Protein AF-A0A0L0DSK3-F1 (afdb_monomer_lite)

Organism: NCBI:txid461836

Radius of gyration: 50.34 Å; chains: 1; bounding box: 117×130×152 Å

InterPro domains:
  IPR001279 Metallo-beta-lactamase [PF16661] (440-605)
  IPR001279 Metallo-beta-lactamase [SM00849] (434-640)
  IPR003034 SAP domain [PF02037] (1239-1273)
  IPR003034 SAP domain [PS50800] (1240-1274)
  IPR003034 SAP domain [SM00513] (1240-1274)
  IPR005016 Serine incorporator/TMS membrane protein [PF03348] (3-279)
  IPR005016 Serine incorporator/TMS membrane protein [PF03348] (287-358)
  IPR011108 Zn-dependent metallo-hydrolase, RNA specificity domain [PF07521] (792-841)
  IPR021718 Pre-mRNA 3'-end-processing endonuclease polyadenylation factor C-term [PF11718] (886-1113)
  IPR021718 Pre-mRNA 3'-end-processing endonuclease polyadenylation factor C-term [SM01098] (884-1118)
  IPR022712 Beta-Casp domain [PF10996] (656-777)
  IPR022712 Beta-Casp domain [SM01027] (656-777)
  IPR036361 SAP domain superfamily [G3DSA:1.10.720.30] (1221-1278)
  IPR036361 SAP domain superfamily [SSF68906] (1238-1275)
  IPR036866 Ribonuclease Z/Hydroxyacylglutathione hydrolase-like [G3DSA:3.60.15.10] (427-834)
  IPR036866 Ribonuclease Z/Hydroxyacylglutathione hydrolase-like [SSF56281] (419-865)
  IPR050698 RNA Processing Metallo-Beta-Lactamase [PTHR11203] (423-1065)

Sequence (1278 aa):
MSTYSNIKSTTKTRLGYTLLLFVWVAVAAILRDYAVDTLSGLPAVDLECDKCVGVLIVYRVCFMLFVFHALIGVAMIGYTNPEDDIRRAPHDGWLIAKFLLQIGLFVLTLFMPNAMFIGFAHFARIASTFYIFIQVVMIILFSYYWNMTDESLPRLVAASLAMYTAAIGLVGVMYAFYASKSGCGTNVAWITVTLLLAIILTIPVFRIPFATPLTSSLVSLYLCYLCWSALQSQPQTASWQCNTLFDSEASDKWIQFLGMMFTLLVCVYSAFRAASREADDPFDEIENEHLDYTPPYFHLVFALAACYVAMVLANWEIGETTKELEVDSSWASSWIKIASSWVTALIYGWTLIAPYVTNRDYWWAPDFDKQRKMAASSSSSGVKRRFDDMNAESMFPAADIVVGMDTGATSVAVPGADSDLLTITPLGAGGEVGRSCHVIKFKGKTVMLDCGVHPAYTGMASLPFFDEVELAEVDLLLVSHFHLDHAAALPYLLFKTDFAAPVYMTHATKAVYRVILQDFVKVSNVAVEEMLYDQQDLAASMQKIDTLNYHQQLEVEGIKFWAYNAGHVLGAAMFMIEIAGVKILYTGDYSRVEDRHLMAAEVPDDKPNVLIVEATYGRQIHEPRETREKRFTGAIYNAVRRGGRVLLPVFALGRAQELLLILEEFWDSHAELANIPVYYTSALASQCMNIYQTYINMMNERIRAVHHVRNPFRFNHISNLRSIRDFDDVGPSVVMATPGMLQSGTSRELFESWCSDRRNCVILAGYCVEGTLAKDIMSMPPTITTLSGRTVPLSMSVEYISFSAHSDYEGTRDFVARLKPAHVVLVHGDANQMQKLKEGLDRDLADLELEILTPKNCDVVELHFSGEKVAKSVGQLARKRPKAGQAVSGLIVRKDFNHLIMTGADLPNYSHLTTASISQTLVVPFAGTFALAAHYLASVFDPVVLELVEPGAATEVGAPEELRSRVVIHSAVTLVHDAAKGTITVQWPSTAVNDALADAVVAVLAGIAANPSAIKLTSAAGAHSHGDDDHDHEAHAAAIAQQEKTLSARLDTYQTLLADRFGAMTVDIDAAQISFRVRDIAVTVTVSASATVASKVECEAPEVRSMVENALAFMDPVFGRLGPRKVVHVDALDADADLAEDAANDDDDDDDEALPERIGDGGIGFDDGVSAMDLVPAQPADADADADADADAEQPAEPIAAEPTQLTSQEDMDVAEPTVPEAQGAEAQEAQPAEEAQDYSKMLVRDLREECTKLGLSAQGRKAALVARLEEHHASQQ

Secondary structure (DSSP, 8-state):
--S---S-HHHHHHHHHHHHHHHHHHHHHHHHHHHHHHHTT-TT----GGGSSSHHHHHHHHHHHHHHHHHHHHHTTT----TT-TTHHHHHS-HHHHHHHHHHHHHHHHTS-HHHHHHHHHHHHHHHHHHHHHHHHHHHHHHHHHHHH---HHHHHHHHHHHHHHHHHHHHHHHHHHSSSTT-HHHHHHHHHHHHHHHHHHGGGGT-TT--HHHHHHHHHHHHHHHHHHHHTS--BTTB----S-S-HHHHHHHHHHHHHHHHHHHHHHHHHHTTTTS--TTTTTT-TT----HHHHHHHHHHHHHHHHHHHTTT--S---S-PPTT-SHHHHHHHHHHHHHHHHHHHHHHHHHHHS-S--TTS--HHHHHHHHTTSSS---S-S-SSSSSSS-----------SSS----PPTTTT-SEEEEEEEESSSSSSS-EEEEEETTEEEEE-----TTS-GGGGS--GGGS-GGG--EEE---SSHHHHTTHHHHHHHS-----EEEEHHHHHHHHHHHHHHHHH----GGG-S--HHHHHHHHHHEEEE-BT--EEETTEEEEEEE-SSSTT-EEEEEEETTEEEEE--S--SS--SSSPPPP--SSPPSEEEEE-TTTT--PPPHHHHHHHHHHHHHHHHHTT--EEEE--SSSHHHHHHHHHHHHHHH-GGGTTS-EEEE-HHHHHHHHHHHH-GGGS-HHHHHHHTTS-TTS-SSEEEES-GGG----SS-EEEES-TT-SSHHHHHHHHHHTT-TT-EEEE-S---TTSHHHHHTT--SEEE-TTS-EEE--SEEEE-----S--HHHHHHHHHHH--SEEEEESS-HHHHHHHHHHHHHHTGGG--EEE-PPTTPPEEEE-----PEEE-GGGGSSPPPTT-----EEEEETTEEEEE-GGGHHHHSSPPP---EEEEEEE--S-HHHHHHHHHHHSSSEEEEE--TT---SS-------EEEEETTTEEEEEETTTTEEEEEEE--HHHHHHHHHHHHHHHHHHT-HHHHHHHHTT--------------SSHHHHHHHHHHHHHHHHHHHHHHHHH--EEEETTTTEEEEEETTEEEEEEPPSSTTSPPEEEESSHHHHHHHHHHHHTTGGGTTT-SPP------------------------------------------------------------------------------------------------------------------GGGS-HHHHHHHHHHTT--HHHHHHHHHHHHHHHHHT--

Structure (mmCIF, N/CA/C/O backbone):
data_AF-A0A0L0DSK3-F1
#
_entry.id   AF-A0A0L0DSK3-F1
#
loop_
_atom_site.group_PDB
_atom_site.id
_atom_site.type_symbol
_atom_site.label_atom_id
_atom_site.label_alt_id
_atom_site.label_comp_id
_atom_site.label_asym_id
_atom_site.label_entity_id
_atom_site.label_seq_id
_atom_site.pdbx_PDB_ins_code
_atom_site.Cartn_x
_atom_site.Cartn_y
_atom_site.Cartn_z
_atom_site.occupancy
_atom_site.B_iso_or_equiv
_atom_site.auth_seq_id
_atom_site.auth_comp_id
_atom_site.auth_asym_id
_atom_site.auth_atom_id
_atom_site.pdbx_PDB_model_num
ATOM 1 N N . MET A 1 1 ? 9.834 40.382 -13.614 1.00 29.44 1 MET A N 1
ATOM 2 C CA . MET A 1 1 ? 8.383 40.321 -13.317 1.00 29.44 1 MET A CA 1
ATOM 3 C C . MET A 1 1 ? 7.774 38.962 -13.721 1.00 29.44 1 MET A C 1
ATOM 5 O O . MET A 1 1 ? 6.637 38.925 -14.155 1.00 29.44 1 MET A O 1
ATOM 9 N N . SER A 1 2 ? 8.496 37.837 -13.560 1.00 23.66 2 SER A N 1
ATOM 10 C CA . SER A 1 2 ? 8.049 36.493 -14.000 1.00 23.66 2 SER A CA 1
ATOM 11 C C . SER A 1 2 ? 8.493 35.380 -13.031 1.00 23.66 2 SER A C 1
ATOM 13 O O . SER A 1 2 ? 8.892 34.299 -13.448 1.00 23.66 2 SER A O 1
ATOM 15 N N . THR A 1 3 ? 8.456 35.650 -11.725 1.00 24.73 3 THR A N 1
ATOM 16 C CA . THR A 1 3 ? 8.885 34.683 -10.691 1.00 24.73 3 THR A CA 1
ATOM 17 C C . THR A 1 3 ? 7.822 34.447 -9.612 1.00 24.73 3 THR A C 1
ATOM 19 O O . THR A 1 3 ? 8.136 33.971 -8.533 1.00 24.73 3 THR A O 1
ATOM 22 N N . TYR A 1 4 ? 6.552 34.772 -9.891 1.00 26.14 4 TYR A N 1
ATOM 23 C CA . TYR A 1 4 ? 5.455 34.728 -8.906 1.00 26.14 4 TYR A CA 1
ATOM 24 C C . TYR A 1 4 ? 4.202 33.949 -9.372 1.00 26.14 4 TYR A C 1
ATOM 26 O O . TYR A 1 4 ? 3.112 34.164 -8.839 1.00 26.14 4 TYR A O 1
ATOM 34 N N . SER A 1 5 ? 4.293 33.050 -10.367 1.00 25.48 5 SER A N 1
ATOM 35 C CA . SER A 1 5 ? 3.081 32.382 -10.889 1.00 25.48 5 SER A CA 1
ATOM 36 C C . SER A 1 5 ? 2.668 31.091 -10.169 1.00 25.48 5 SER A C 1
ATOM 38 O O . SER A 1 5 ? 1.475 30.809 -10.184 1.00 25.48 5 SER A O 1
ATOM 40 N N . ASN A 1 6 ? 3.548 30.371 -9.464 1.00 27.03 6 ASN A N 1
ATOM 41 C CA . ASN A 1 6 ? 3.217 29.058 -8.875 1.00 27.03 6 ASN A CA 1
ATOM 42 C C . ASN A 1 6 ? 3.022 29.093 -7.353 1.00 27.03 6 ASN A C 1
ATOM 44 O O . ASN A 1 6 ? 3.716 28.425 -6.597 1.00 27.03 6 ASN A O 1
ATOM 48 N N . ILE A 1 7 ? 2.042 29.874 -6.906 1.00 32.47 7 ILE A N 1
ATOM 49 C CA . ILE A 1 7 ? 1.440 29.718 -5.578 1.00 32.47 7 ILE A CA 1
ATOM 50 C C . ILE A 1 7 ? 0.015 29.206 -5.834 1.00 32.47 7 ILE A C 1
ATOM 52 O O . ILE A 1 7 ? -0.721 29.888 -6.557 1.00 32.47 7 ILE A O 1
ATOM 56 N N . LYS A 1 8 ? -0.342 28.021 -5.295 1.00 46.94 8 LYS A N 1
ATOM 57 C CA . LYS A 1 8 ? -1.699 27.419 -5.335 1.00 46.94 8 LYS A CA 1
ATOM 58 C C . LYS A 1 8 ? -2.744 28.533 -5.087 1.00 46.94 8 LYS A C 1
ATOM 60 O O . LYS A 1 8 ? -2.530 29.353 -4.189 1.00 46.94 8 LYS A O 1
ATOM 65 N N . SER A 1 9 ? -3.811 28.636 -5.893 1.00 54.25 9 SER A N 1
ATOM 66 C CA . SER A 1 9 ? -4.742 29.794 -5.904 1.00 54.25 9 SER A CA 1
ATOM 67 C C . SER A 1 9 ? -5.240 30.194 -4.507 1.00 54.25 9 SER A C 1
ATOM 69 O O . SER A 1 9 ? -5.270 31.379 -4.180 1.00 54.25 9 SER A O 1
ATOM 71 N N . THR A 1 10 ? -5.479 29.208 -3.643 1.00 60.16 10 THR A N 1
ATOM 72 C CA . THR A 1 10 ? -5.914 29.352 -2.245 1.00 60.16 10 THR A CA 1
ATOM 73 C C . THR A 1 10 ? -4.931 30.125 -1.356 1.00 60.16 10 THR A C 1
ATOM 75 O O . THR A 1 10 ? -5.333 30.897 -0.486 1.00 60.16 10 THR A O 1
ATOM 78 N N . THR A 1 11 ? -3.618 29.994 -1.555 1.00 65.00 11 THR A N 1
ATOM 79 C CA . THR A 1 11 ? -2.611 30.731 -0.766 1.00 65.00 11 THR A CA 1
ATOM 80 C C . THR A 1 11 ? -2.548 32.208 -1.160 1.00 65.00 11 THR A C 1
ATOM 82 O O . THR A 1 11 ? -2.356 33.062 -0.293 1.00 65.00 11 THR A O 1
ATOM 85 N N . LYS A 1 12 ? -2.790 32.539 -2.438 1.00 69.56 12 LYS A N 1
ATOM 86 C CA . LYS A 1 12 ? -2.897 33.937 -2.894 1.00 69.56 12 LYS A CA 1
ATOM 87 C C . LYS A 1 12 ? -4.126 34.621 -2.287 1.00 69.56 12 LYS A C 1
ATOM 89 O O . LYS A 1 12 ? -4.004 35.737 -1.783 1.00 69.56 12 LYS A O 1
ATOM 94 N N . THR A 1 13 ? -5.270 33.936 -2.272 1.00 76.00 13 THR A N 1
ATOM 95 C CA . THR A 1 13 ? -6.519 34.423 -1.665 1.00 76.00 13 THR A CA 1
ATOM 96 C C . THR A 1 13 ? -6.340 34.727 -0.178 1.00 76.00 13 THR A C 1
ATOM 98 O O . THR A 1 13 ? -6.622 35.843 0.268 1.00 76.00 13 THR A O 1
ATOM 101 N N . ARG A 1 14 ? -5.780 33.776 0.584 1.00 77.19 14 ARG A N 1
ATOM 102 C CA . ARG A 1 14 ? -5.511 33.931 2.024 1.00 77.19 14 ARG A CA 1
ATOM 103 C C . ARG A 1 14 ? -4.595 35.122 2.312 1.00 77.19 14 ARG A C 1
ATOM 105 O O . ARG A 1 14 ? -4.939 35.961 3.140 1.00 77.19 14 ARG A O 1
ATOM 112 N N . LEU A 1 15 ? -3.488 35.252 1.574 1.00 77.38 15 LEU A N 1
ATOM 113 C CA . LEU A 1 15 ? -2.559 36.378 1.722 1.00 77.38 15 LEU A CA 1
ATOM 114 C C . LEU A 1 15 ? -3.236 37.730 1.428 1.00 77.38 15 LEU A C 1
ATOM 116 O O . LEU A 1 15 ? -2.976 38.714 2.120 1.00 77.38 15 LEU A O 1
ATOM 120 N N . GLY A 1 16 ? -4.137 37.771 0.442 1.00 81.25 16 GLY A N 1
ATOM 121 C CA . GLY A 1 16 ? -4.919 38.960 0.104 1.00 81.25 16 GLY A CA 1
ATOM 122 C C . GLY A 1 16 ? -5.813 39.442 1.251 1.00 81.25 16 GLY A C 1
ATOM 123 O O . GLY A 1 16 ? -5.778 40.621 1.601 1.00 81.25 16 GLY A O 1
ATOM 124 N N . TYR A 1 17 ? -6.576 38.545 1.882 1.00 85.69 17 TYR A N 1
ATOM 125 C CA . TYR A 1 17 ? -7.415 38.890 3.040 1.00 85.69 17 TYR A CA 1
ATOM 126 C C . TYR A 1 17 ? -6.592 39.266 4.279 1.00 85.69 17 TYR A C 1
ATOM 128 O O . TYR A 1 17 ? -6.953 40.207 4.984 1.00 85.69 17 TYR A O 1
ATOM 136 N N . THR A 1 18 ? -5.466 38.590 4.523 1.00 83.06 18 THR A N 1
ATOM 137 C CA . THR A 1 18 ? -4.522 38.936 5.598 1.00 83.06 18 THR A CA 1
ATOM 138 C C . THR A 1 18 ? -3.972 40.352 5.432 1.00 83.06 18 THR A C 1
ATOM 140 O O . THR A 1 18 ? -3.929 41.111 6.400 1.00 83.06 18 THR A O 1
ATOM 143 N N . LEU A 1 19 ? -3.613 40.740 4.204 1.00 83.56 19 LEU A N 1
ATOM 144 C CA . LEU A 1 19 ? -3.157 42.095 3.902 1.00 83.56 19 LEU A CA 1
ATOM 145 C C . LEU A 1 19 ? -4.265 43.134 4.132 1.00 83.56 19 LEU A C 1
ATOM 147 O O . LEU A 1 19 ? -4.005 44.170 4.738 1.00 83.56 19 LEU A O 1
ATOM 151 N N . LEU A 1 20 ? -5.498 42.854 3.692 1.00 85.50 20 LEU A N 1
ATOM 152 C CA . LEU A 1 20 ? -6.642 43.748 3.916 1.00 85.50 20 LEU A CA 1
ATOM 153 C C . LEU A 1 20 ? -6.925 43.955 5.407 1.00 85.50 20 LEU A C 1
ATOM 155 O O . LEU A 1 20 ? -7.123 45.092 5.836 1.00 85.50 20 LEU A O 1
ATOM 159 N N . LEU A 1 21 ? -6.905 42.877 6.197 1.00 85.19 21 LEU A N 1
ATOM 160 C CA . LEU A 1 21 ? -7.060 42.956 7.647 1.00 85.19 21 LEU A CA 1
ATOM 161 C C . LEU A 1 21 ? -5.961 43.838 8.253 1.00 85.19 21 LEU A C 1
ATOM 163 O O . LEU A 1 21 ? -6.271 44.784 8.970 1.00 85.19 21 LEU A O 1
ATOM 167 N N . PHE A 1 22 ? -4.693 43.589 7.914 1.00 84.12 22 PHE A N 1
ATOM 168 C CA . PHE A 1 22 ? -3.563 44.371 8.420 1.00 84.12 22 PHE A CA 1
ATOM 169 C C . PHE A 1 22 ? -3.689 45.871 8.105 1.00 84.12 22 PHE A C 1
ATOM 171 O O . PHE A 1 22 ? -3.485 46.704 8.988 1.00 84.12 22 PHE A O 1
ATOM 178 N N . VAL A 1 23 ? -4.082 46.224 6.875 1.00 86.44 23 VAL A N 1
ATOM 179 C CA . VAL A 1 23 ? -4.288 47.623 6.462 1.00 86.44 23 VAL A CA 1
ATOM 180 C C . VAL A 1 23 ? -5.361 48.297 7.315 1.00 86.44 23 VAL A C 1
ATOM 182 O O . VAL A 1 23 ? -5.126 49.380 7.844 1.00 86.44 23 VAL A O 1
ATOM 185 N N . TRP A 1 24 ? -6.521 47.667 7.497 1.00 88.56 24 TRP A N 1
ATOM 186 C CA . TRP A 1 24 ? -7.603 48.264 8.284 1.00 88.56 24 TRP A CA 1
ATOM 187 C C . TRP A 1 24 ? -7.309 48.325 9.779 1.00 88.56 24 TRP A C 1
ATOM 189 O O . TRP A 1 24 ? -7.737 49.265 10.442 1.00 88.56 24 TRP A O 1
ATOM 199 N N . VAL A 1 25 ? -6.541 47.375 10.307 1.00 83.19 25 VAL A N 1
ATOM 200 C CA . VAL A 1 25 ? -6.041 47.431 11.684 1.00 83.19 25 VAL A CA 1
ATOM 201 C C . VAL A 1 25 ? -5.090 48.615 11.873 1.00 83.19 25 VAL A C 1
ATOM 203 O O . VAL A 1 25 ? -5.220 49.350 12.851 1.00 83.19 25 VAL A O 1
ATOM 206 N N . ALA A 1 26 ? -4.185 48.857 10.920 1.00 82.00 26 ALA A N 1
ATOM 207 C CA . ALA A 1 26 ? -3.322 50.036 10.942 1.00 82.00 26 ALA A CA 1
ATOM 208 C C . ALA A 1 26 ? -4.140 51.336 10.847 1.00 82.00 26 ALA A C 1
ATOM 210 O O . ALA A 1 26 ? -3.891 52.274 11.601 1.00 82.00 26 ALA A O 1
ATOM 211 N N . VAL A 1 27 ? -5.164 51.374 9.986 1.00 84.25 27 VAL A N 1
ATOM 212 C CA . VAL A 1 27 ? -6.100 52.507 9.891 1.00 84.25 27 VAL A CA 1
ATOM 213 C C . VAL A 1 27 ? -6.842 52.727 11.211 1.00 84.25 27 VAL A C 1
ATOM 215 O O . VAL A 1 27 ? -6.922 53.864 11.659 1.00 84.25 27 VAL A O 1
ATOM 218 N N . ALA A 1 28 ? -7.336 51.676 11.871 1.00 83.25 28 ALA A N 1
ATOM 219 C CA . ALA A 1 28 ? -8.001 51.790 13.171 1.00 83.25 28 ALA A CA 1
ATOM 220 C C . ALA A 1 28 ? -7.070 52.373 14.245 1.00 83.25 28 ALA A C 1
ATOM 222 O O . ALA A 1 28 ? -7.486 53.254 14.995 1.00 83.25 28 ALA A O 1
ATOM 223 N N . ALA A 1 29 ? -5.812 51.921 14.290 1.00 76.81 29 ALA A N 1
ATOM 224 C CA . ALA A 1 29 ? -4.812 52.432 15.225 1.00 76.81 29 ALA A CA 1
ATOM 225 C C . ALA A 1 29 ? -4.468 53.909 14.955 1.00 76.81 29 ALA A C 1
ATOM 227 O O . ALA A 1 29 ? -4.438 54.707 15.886 1.00 76.81 29 ALA A O 1
ATOM 228 N N . ILE A 1 30 ? -4.280 54.294 13.686 1.00 77.25 30 ILE A N 1
ATOM 229 C CA . ILE A 1 30 ? -4.000 55.687 13.297 1.00 77.25 30 ILE A CA 1
ATOM 230 C C . ILE A 1 30 ? -5.203 56.585 13.595 1.00 77.25 30 ILE A C 1
ATOM 232 O O . ILE A 1 30 ? -5.045 57.660 14.166 1.00 77.25 30 ILE A O 1
ATOM 236 N N . LEU A 1 31 ? -6.415 56.160 13.229 1.00 76.44 31 LEU A N 1
ATOM 237 C CA . LEU A 1 31 ? -7.622 56.943 13.477 1.00 76.44 31 LEU A CA 1
ATOM 238 C C . LEU A 1 31 ? -7.891 57.101 14.973 1.00 76.44 31 LEU A C 1
ATOM 240 O O . LEU A 1 31 ? -8.332 58.163 15.380 1.00 76.44 31 LEU A O 1
ATOM 244 N N . ARG A 1 32 ? -7.598 56.111 15.818 1.00 75.56 32 ARG A N 1
ATOM 245 C CA . ARG A 1 32 ? -7.769 56.267 17.270 1.00 75.56 32 ARG A CA 1
ATOM 246 C C . ARG A 1 32 ? -6.999 57.479 17.815 1.00 75.56 32 ARG A C 1
ATOM 248 O O . ARG A 1 32 ? -7.576 58.245 18.581 1.00 75.56 32 ARG A O 1
ATOM 255 N N . ASP A 1 33 ? -5.748 57.656 17.381 1.00 69.12 33 ASP A N 1
ATOM 256 C CA . ASP A 1 33 ? -4.825 58.645 17.959 1.00 69.12 33 ASP A CA 1
ATOM 257 C C . ASP A 1 33 ? -4.804 59.982 17.187 1.00 69.12 33 ASP A C 1
ATOM 259 O O . ASP A 1 33 ? -4.551 61.026 17.780 1.00 69.12 33 ASP A O 1
ATOM 263 N N . TYR A 1 34 ? -5.112 59.980 15.882 1.00 66.94 34 TYR A N 1
ATOM 264 C CA . TYR A 1 34 ? -4.985 61.154 14.997 1.00 66.94 34 TYR A CA 1
ATOM 265 C C . TYR A 1 34 ? -6.313 61.639 14.370 1.00 66.94 34 TYR A C 1
ATOM 267 O O . TYR A 1 34 ? -6.324 62.621 13.621 1.00 66.94 34 TYR A O 1
ATOM 275 N N . ALA A 1 35 ? -7.453 60.983 14.643 1.00 62.78 35 ALA A N 1
ATOM 276 C CA . ALA A 1 35 ? -8.746 61.358 14.048 1.00 62.78 35 ALA A CA 1
ATOM 277 C C . ALA A 1 35 ? -9.281 62.722 14.499 1.00 62.78 35 ALA A C 1
ATOM 279 O O . ALA A 1 35 ? -9.996 63.349 13.716 1.00 62.78 35 ALA A O 1
ATOM 280 N N . VAL A 1 36 ? -8.963 63.175 15.721 1.00 57.28 36 VAL A N 1
ATOM 281 C CA . VAL A 1 36 ? -9.537 64.402 16.315 1.00 57.28 36 VAL A CA 1
ATOM 282 C C . VAL A 1 36 ? -9.298 65.618 15.406 1.00 57.28 36 VAL A C 1
ATOM 284 O O . VAL A 1 36 ? -10.229 66.367 15.103 1.00 57.28 36 VAL A O 1
ATOM 287 N N . ASP A 1 37 ? -8.075 65.761 14.890 1.00 55.72 37 ASP A N 1
ATOM 288 C CA . ASP A 1 37 ? -7.669 66.916 14.078 1.00 55.72 37 ASP A CA 1
ATOM 289 C C . ASP A 1 37 ? -8.086 66.803 12.602 1.00 55.72 37 ASP A C 1
ATOM 291 O O . ASP A 1 37 ? -8.176 67.806 11.898 1.00 55.72 37 ASP A O 1
ATOM 295 N N . THR A 1 38 ? -8.353 65.586 12.114 1.00 56.81 38 THR A N 1
ATOM 296 C CA . THR A 1 38 ? -8.604 65.327 10.684 1.00 56.81 38 THR A CA 1
ATOM 297 C C . THR A 1 38 ? -10.099 65.273 10.344 1.00 56.81 38 THR A C 1
ATOM 299 O O . THR A 1 38 ? -10.508 65.720 9.273 1.00 56.81 38 THR A O 1
ATOM 302 N N . LEU A 1 39 ? -10.939 64.741 11.241 1.00 56.00 39 LEU A N 1
ATOM 303 C CA . LEU A 1 39 ? -12.384 64.576 11.006 1.00 56.00 39 LEU A CA 1
ATOM 304 C C . LEU A 1 39 ? -13.210 65.834 11.311 1.00 56.00 39 LEU A C 1
ATOM 306 O O . LEU A 1 39 ? -14.321 65.962 10.801 1.00 56.00 39 LEU A O 1
ATOM 310 N N . SER A 1 40 ? -12.655 66.796 12.050 1.00 53.38 40 SER A N 1
ATOM 311 C CA . SER A 1 40 ? -13.279 68.098 12.334 1.00 53.38 40 SER A CA 1
ATOM 312 C C . SER A 1 40 ? -13.373 69.033 11.111 1.00 53.38 40 SER A C 1
ATOM 314 O O . SER A 1 40 ? -14.038 70.065 11.174 1.00 53.38 40 SER A O 1
ATOM 316 N N . GLY A 1 41 ? -12.751 68.673 9.978 1.00 52.72 41 GLY A N 1
ATOM 317 C CA . GLY A 1 41 ? -12.732 69.464 8.739 1.00 52.72 41 GLY A CA 1
ATOM 318 C C . GLY A 1 41 ? -13.747 69.071 7.652 1.00 52.72 41 GLY A C 1
ATOM 319 O O . GLY A 1 41 ? -13.720 69.670 6.577 1.00 52.72 41 GLY A O 1
ATOM 320 N N . LEU A 1 42 ? -14.615 68.073 7.869 1.00 57.72 42 LEU A N 1
ATOM 321 C CA . LEU A 1 42 ? -15.556 67.566 6.854 1.00 57.72 42 LEU A CA 1
ATOM 322 C C . LEU A 1 42 ? -16.957 68.212 6.992 1.00 57.72 42 LEU A C 1
ATOM 324 O O . LEU A 1 42 ? -17.691 67.878 7.918 1.00 57.72 42 LEU A O 1
ATOM 328 N N . PRO A 1 43 ? -17.394 69.082 6.058 1.00 48.81 43 PRO A N 1
ATOM 329 C CA . PRO A 1 43 ? -18.604 69.907 6.215 1.00 48.81 43 PRO A CA 1
ATOM 330 C C . PRO A 1 43 ? -19.943 69.190 5.949 1.00 48.81 43 PRO A C 1
ATOM 332 O O . PRO A 1 43 ? -20.986 69.837 5.955 1.00 48.81 43 PRO A O 1
ATOM 335 N N . ALA A 1 44 ? -19.944 67.883 5.671 1.00 51.22 44 ALA A N 1
ATOM 336 C CA . ALA A 1 44 ? -21.136 67.137 5.238 1.00 51.22 44 ALA A CA 1
ATOM 337 C C . ALA A 1 44 ? -21.638 66.104 6.259 1.00 51.22 44 ALA A C 1
ATOM 339 O O . ALA A 1 44 ? -22.534 65.320 5.952 1.00 51.22 44 ALA A O 1
ATOM 340 N N . VAL A 1 45 ? -21.052 66.076 7.455 1.00 51.31 45 VAL A N 1
ATOM 341 C CA . VAL A 1 45 ? -21.369 65.077 8.468 1.00 51.31 4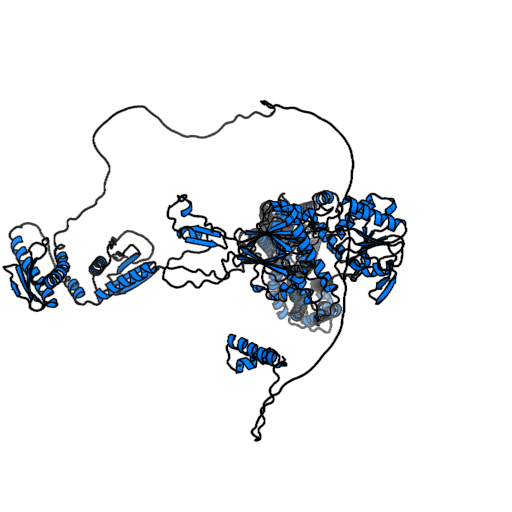5 VAL A CA 1
ATOM 342 C C . VAL A 1 45 ? -21.778 65.803 9.745 1.00 51.31 45 VAL A C 1
ATOM 344 O O . VAL A 1 45 ? -20.949 66.085 10.602 1.00 51.31 45 VAL A O 1
ATOM 347 N N . ASP A 1 46 ? -23.071 66.117 9.853 1.00 45.28 46 ASP A N 1
ATOM 348 C CA . ASP A 1 46 ? -23.719 66.597 11.084 1.00 45.28 46 ASP A CA 1
ATOM 349 C C . ASP A 1 46 ? -23.880 65.413 12.058 1.00 45.28 46 ASP A C 1
ATOM 351 O O . ASP A 1 46 ? -24.972 64.968 12.405 1.00 45.28 46 ASP A O 1
ATOM 355 N N . LEU A 1 47 ? -22.749 64.793 12.392 1.00 51.59 47 LEU A N 1
ATOM 356 C CA . LEU A 1 47 ? -22.637 63.907 13.536 1.00 51.59 47 LEU A CA 1
ATOM 357 C C . LEU A 1 47 ? -22.488 64.822 14.747 1.00 51.59 47 LEU A C 1
ATOM 359 O O . LEU A 1 47 ? -21.703 65.766 14.706 1.00 51.59 47 LEU A O 1
ATOM 363 N N . GLU A 1 48 ? -23.170 64.517 15.848 1.00 47.03 48 GLU A N 1
ATOM 364 C CA . GLU A 1 48 ? -22.805 64.985 17.191 1.00 47.03 48 GLU A CA 1
ATOM 365 C C . GLU A 1 48 ? -21.389 64.443 17.532 1.00 47.03 48 GLU A C 1
ATOM 367 O O . GLU A 1 48 ? -21.203 63.506 18.311 1.00 47.03 48 GLU A O 1
ATOM 372 N N . CYS A 1 49 ? -20.373 64.951 16.830 1.00 51.97 49 CYS A N 1
ATOM 373 C CA . CYS A 1 49 ? -19.096 64.290 16.558 1.00 51.97 49 CYS A CA 1
ATOM 374 C C . CYS A 1 49 ? -18.032 64.573 17.623 1.00 51.97 49 CYS A C 1
ATOM 376 O O . CYS A 1 49 ? -16.946 64.003 17.553 1.00 51.97 49 CYS A O 1
ATOM 378 N N . ASP A 1 50 ? -18.364 65.331 18.669 1.00 48.91 50 ASP A N 1
ATOM 379 C CA . ASP A 1 50 ? -17.533 65.429 19.877 1.00 48.91 50 ASP A CA 1
ATOM 380 C C . ASP A 1 50 ? -17.418 64.070 20.608 1.00 48.91 50 ASP A C 1
ATOM 382 O O . ASP A 1 50 ? -16.571 63.896 21.482 1.00 48.91 50 ASP A O 1
ATOM 386 N N . LYS A 1 51 ? -18.244 63.076 20.234 1.00 52.12 51 LYS A N 1
ATOM 387 C CA . LYS A 1 51 ? -18.276 61.716 20.811 1.00 52.12 51 LYS A CA 1
ATOM 388 C C . LYS A 1 51 ? -17.859 60.592 19.855 1.00 52.12 51 LYS A C 1
ATOM 390 O O . LYS A 1 51 ? -17.914 59.424 20.230 1.00 52.12 51 LYS A O 1
ATOM 395 N N . CYS A 1 52 ? -17.478 60.901 18.613 1.00 54.19 52 CYS A N 1
ATOM 396 C CA . CYS A 1 52 ? -17.130 59.883 17.606 1.00 54.19 52 CYS A CA 1
ATOM 397 C C . CYS A 1 52 ? -15.632 59.535 17.558 1.00 54.19 52 CYS A C 1
ATOM 399 O O . CYS A 1 52 ? -15.208 58.779 16.683 1.00 54.19 52 CYS A O 1
ATOM 401 N N . VAL A 1 53 ? -14.835 60.066 18.487 1.00 62.66 53 VAL A N 1
ATOM 402 C CA . VAL A 1 53 ? -13.372 59.961 18.483 1.00 62.66 53 VAL A CA 1
ATOM 403 C C . VAL A 1 53 ? -12.873 59.143 19.682 1.00 62.66 53 VAL A C 1
ATOM 405 O O . VAL A 1 53 ? -13.561 59.044 20.696 1.00 62.66 53 VAL A O 1
ATOM 408 N N . GLY A 1 54 ? -11.701 58.511 19.559 1.00 69.12 54 GLY A N 1
ATOM 409 C CA . GLY A 1 54 ? -11.124 57.638 20.588 1.00 69.12 54 GLY A CA 1
ATOM 410 C C . GLY A 1 54 ? -11.512 56.168 20.407 1.00 69.12 54 GLY A C 1
ATOM 411 O O . GLY A 1 54 ? -11.402 55.614 19.318 1.00 69.12 54 GLY A O 1
ATOM 412 N N . VAL A 1 55 ? -11.979 55.495 21.457 1.00 72.50 55 VAL A N 1
ATOM 413 C CA . VAL A 1 55 ? -12.277 54.046 21.411 1.00 72.50 55 VAL A CA 1
ATOM 414 C C . VAL A 1 55 ? -13.406 53.700 20.426 1.00 72.50 55 VAL A C 1
ATOM 416 O O . VAL A 1 55 ? -13.415 52.635 19.806 1.00 72.50 55 VAL A O 1
ATOM 419 N N . LEU A 1 56 ? -14.352 54.617 20.216 1.00 77.31 56 LEU A N 1
ATOM 420 C CA . LEU A 1 56 ? -15.526 54.351 19.389 1.00 77.31 56 LEU A CA 1
ATOM 421 C C . LEU A 1 56 ? -15.196 54.196 17.893 1.00 77.31 56 LEU A C 1
ATOM 423 O O . LEU A 1 56 ? -15.842 53.397 17.213 1.00 77.31 56 LEU A O 1
ATOM 427 N N . ILE A 1 57 ? -14.177 54.898 17.371 1.00 80.62 57 ILE A N 1
ATOM 428 C CA . ILE A 1 57 ? -13.769 54.745 15.962 1.00 80.62 57 ILE A CA 1
ATOM 429 C C . ILE A 1 57 ? -13.127 53.373 15.713 1.00 80.62 57 ILE A C 1
ATOM 431 O O . ILE A 1 57 ? -13.357 52.767 14.666 1.00 80.62 57 ILE A O 1
ATOM 435 N N . VAL A 1 58 ? -12.417 52.829 16.709 1.00 84.88 58 VAL A N 1
ATOM 436 C CA . VAL A 1 58 ? -11.869 51.463 16.675 1.00 84.88 58 VAL A CA 1
ATOM 437 C C . VAL A 1 58 ? -13.001 50.445 16.553 1.00 84.88 58 VAL A C 1
ATOM 439 O O . VAL A 1 58 ? -12.947 49.569 15.686 1.00 84.88 58 VAL A O 1
ATOM 442 N N . TYR A 1 59 ? -14.063 50.592 17.356 1.00 88.00 59 TYR A N 1
ATOM 443 C CA . TYR A 1 59 ? -15.234 49.718 17.272 1.00 88.00 59 TYR A CA 1
ATOM 444 C C . TYR A 1 59 ? -15.959 49.822 15.932 1.00 88.00 59 TYR A C 1
ATOM 446 O O . TYR A 1 59 ? -16.409 48.801 15.423 1.00 88.00 59 TYR A O 1
ATOM 454 N N . ARG A 1 60 ? -16.017 51.007 15.315 1.00 87.94 60 ARG A N 1
ATOM 455 C CA . ARG A 1 60 ? -16.609 51.195 13.979 1.00 87.94 60 ARG A CA 1
ATOM 456 C C . ARG A 1 60 ? -15.817 50.473 12.884 1.00 87.94 60 ARG A C 1
ATOM 458 O O . ARG A 1 60 ? -16.407 49.733 12.096 1.00 87.94 60 ARG A O 1
ATOM 465 N N . VAL A 1 61 ? -14.487 50.615 12.868 1.00 89.38 61 VAL A N 1
ATOM 466 C CA . VAL A 1 61 ? -13.622 49.921 11.892 1.00 89.38 61 VAL A CA 1
ATOM 467 C C . VAL A 1 61 ? -13.673 48.403 12.088 1.00 89.38 61 VAL A C 1
ATOM 469 O O . VAL A 1 61 ? -13.842 47.657 11.124 1.00 89.38 61 VAL A O 1
ATOM 472 N N . CYS A 1 62 ? -13.584 47.926 13.331 1.00 91.38 62 CYS A N 1
ATOM 473 C CA . CYS A 1 62 ? -13.605 46.490 13.608 1.00 91.38 62 CYS A CA 1
ATOM 474 C C . CYS A 1 62 ? -14.992 45.869 13.386 1.00 91.38 62 CYS A C 1
ATOM 476 O O . CYS A 1 62 ? -15.078 44.727 12.939 1.00 91.38 62 CYS A O 1
ATOM 478 N N . PHE A 1 63 ? -16.076 46.618 13.622 1.00 92.69 63 PHE A N 1
ATOM 479 C CA . PHE A 1 63 ? -17.432 46.198 13.265 1.00 92.69 63 PHE A CA 1
ATOM 480 C C . PHE A 1 63 ? -17.581 46.026 11.750 1.00 92.69 63 PHE A C 1
ATOM 482 O O . PHE A 1 63 ? -18.136 45.026 11.298 1.00 92.69 63 PHE A O 1
ATOM 489 N N . MET A 1 64 ? -17.038 46.958 10.958 1.00 93.75 64 MET A N 1
ATOM 490 C CA . MET A 1 64 ? -17.013 46.830 9.499 1.00 93.75 64 MET A CA 1
ATOM 491 C C . MET A 1 64 ? -16.295 45.547 9.064 1.00 93.75 64 MET A C 1
ATOM 493 O O . MET A 1 64 ? -16.842 44.790 8.262 1.00 93.75 64 MET A O 1
ATOM 497 N N . LEU A 1 65 ? -15.114 45.267 9.623 1.00 92.62 65 LEU A N 1
ATOM 498 C CA . LEU A 1 65 ? -14.356 44.052 9.312 1.00 92.62 65 LEU A CA 1
ATOM 499 C C . LEU A 1 65 ? -15.120 42.782 9.706 1.00 92.62 65 LEU A C 1
ATOM 501 O O . LEU A 1 65 ? -15.183 41.837 8.920 1.00 92.62 65 LEU A O 1
ATOM 505 N N . PHE A 1 66 ? -15.738 42.777 10.889 1.00 93.94 66 PHE A N 1
ATOM 506 C CA . PHE A 1 66 ? -16.577 41.676 11.356 1.00 93.94 66 PHE A CA 1
ATOM 507 C C . PHE A 1 66 ? -17.735 41.404 10.387 1.00 93.94 66 PHE A C 1
ATOM 509 O O . PHE A 1 66 ? -17.895 40.275 9.930 1.00 93.94 66 PHE A O 1
ATOM 516 N N . VAL A 1 67 ? -18.500 42.437 10.015 1.00 93.44 67 VAL A N 1
ATOM 517 C CA . VAL A 1 67 ? -19.627 42.309 9.077 1.00 93.44 67 VAL A CA 1
ATOM 518 C C . VAL A 1 67 ? -19.154 41.858 7.700 1.00 93.44 67 VAL A C 1
ATOM 520 O O . VAL A 1 67 ? -19.760 40.969 7.110 1.00 93.44 67 VAL A O 1
ATOM 523 N N . PHE A 1 68 ? -18.055 42.419 7.194 1.00 94.00 68 PHE A N 1
ATOM 524 C CA . PHE A 1 68 ? -17.485 42.032 5.907 1.00 94.00 68 PHE A CA 1
ATOM 525 C C . PHE A 1 68 ? -17.143 40.537 5.865 1.00 94.00 68 PHE A C 1
ATOM 527 O O . PHE A 1 68 ? -17.558 39.832 4.945 1.00 94.00 68 PHE A O 1
ATOM 534 N N . HIS A 1 69 ? -16.429 40.032 6.874 1.00 92.12 69 HIS A N 1
ATOM 535 C CA . HIS A 1 69 ? -16.074 38.617 6.931 1.00 92.12 69 HIS A CA 1
ATOM 536 C C . HIS A 1 69 ? -17.290 37.724 7.204 1.00 92.12 69 HIS A C 1
ATOM 538 O O . HIS A 1 69 ? -17.411 36.688 6.559 1.00 92.12 69 HIS A O 1
ATOM 544 N N . ALA A 1 70 ? -18.230 38.131 8.059 1.00 91.44 70 ALA A N 1
ATOM 545 C CA . ALA A 1 70 ? -19.457 37.374 8.306 1.00 91.44 70 ALA A CA 1
ATOM 546 C C . ALA A 1 70 ? -20.320 37.231 7.038 1.00 91.44 70 ALA A C 1
ATOM 548 O O . ALA A 1 70 ? -20.780 36.133 6.733 1.00 91.44 70 ALA A O 1
ATOM 549 N N . LEU A 1 71 ? -20.493 38.307 6.260 1.00 91.31 71 LEU A N 1
ATOM 550 C CA . LEU A 1 71 ? -21.269 38.283 5.015 1.00 91.31 71 LEU A CA 1
ATOM 551 C C . LEU A 1 71 ? -20.638 37.371 3.961 1.00 91.31 71 LEU A C 1
ATOM 553 O O . LEU A 1 71 ? -21.349 36.588 3.332 1.00 91.31 71 LEU A O 1
ATOM 557 N N . ILE A 1 72 ? -19.313 37.435 3.785 1.00 88.69 72 ILE A N 1
ATOM 558 C CA . ILE A 1 72 ? -18.631 36.536 2.847 1.00 88.69 72 ILE A CA 1
ATOM 559 C C . ILE A 1 72 ? -18.672 35.096 3.369 1.00 88.69 72 ILE A C 1
ATOM 561 O O . ILE A 1 72 ? -18.959 34.193 2.596 1.00 88.69 72 ILE A O 1
ATOM 565 N N . GLY A 1 73 ? -18.470 34.869 4.668 1.00 87.00 73 GLY A N 1
ATOM 566 C CA . GLY A 1 73 ? -18.556 33.535 5.267 1.00 87.00 73 GLY A CA 1
ATOM 567 C C . GLY A 1 73 ? -19.914 32.871 5.040 1.00 87.00 73 GLY A C 1
ATOM 568 O O . GLY A 1 73 ? -19.962 31.719 4.618 1.00 87.00 73 GLY A O 1
ATOM 569 N N . VAL A 1 74 ? -21.012 33.615 5.224 1.00 88.62 74 VAL A N 1
ATOM 570 C CA . VAL A 1 74 ? -22.374 33.138 4.929 1.00 88.62 74 VAL A CA 1
ATOM 571 C C . VAL A 1 74 ? -22.566 32.872 3.435 1.00 88.62 74 VAL A C 1
ATOM 573 O O . VAL A 1 74 ? -23.131 31.844 3.068 1.00 88.62 74 VAL A O 1
ATOM 576 N N . ALA A 1 75 ? -22.058 33.749 2.563 1.00 86.00 75 ALA A N 1
ATOM 577 C CA . ALA A 1 75 ? -22.138 33.560 1.112 1.00 86.00 75 ALA A CA 1
ATOM 578 C C . ALA A 1 75 ? -21.388 32.307 0.616 1.00 86.00 75 ALA A C 1
ATOM 580 O O . ALA A 1 75 ? -21.691 31.803 -0.465 1.00 86.00 75 ALA A O 1
ATOM 581 N N . MET A 1 76 ? -20.437 31.794 1.403 1.00 83.44 76 MET A N 1
ATOM 582 C CA . MET A 1 76 ? -19.646 30.606 1.078 1.00 83.44 76 MET A CA 1
ATOM 583 C C . MET A 1 76 ? -20.209 29.301 1.668 1.00 83.44 76 MET A C 1
ATOM 585 O O . MET A 1 76 ? -19.618 28.244 1.457 1.00 83.44 76 MET A O 1
ATOM 589 N N . ILE A 1 77 ? -21.329 29.321 2.405 1.00 82.62 77 ILE A N 1
ATOM 590 C CA . ILE A 1 77 ? -21.915 28.096 2.982 1.00 82.62 77 ILE A CA 1
ATOM 591 C C . ILE A 1 77 ? -22.338 27.137 1.858 1.00 82.62 77 ILE A C 1
ATOM 593 O O . ILE A 1 77 ? -23.134 27.494 0.987 1.00 82.62 77 ILE A O 1
ATOM 597 N N . GLY A 1 78 ? -21.813 25.910 1.883 1.00 69.38 78 GLY A N 1
ATOM 598 C CA . GLY A 1 78 ? -22.039 24.902 0.841 1.00 69.38 78 GLY A CA 1
ATOM 599 C C . GLY A 1 78 ? -21.147 25.057 -0.396 1.00 69.38 78 GLY A C 1
ATOM 600 O O . GLY A 1 78 ? -21.430 24.431 -1.411 1.00 69.38 78 GLY A O 1
ATOM 601 N N . TYR A 1 79 ? -20.105 25.896 -0.335 1.00 69.06 79 TYR A N 1
ATOM 602 C CA . TYR A 1 79 ? -19.038 25.909 -1.338 1.00 69.06 79 TYR A CA 1
ATOM 603 C C . TYR A 1 79 ? -18.277 24.580 -1.280 1.00 69.06 79 TYR A C 1
ATOM 605 O O . TYR A 1 79 ? -17.559 24.312 -0.319 1.00 69.06 79 TYR A O 1
ATOM 613 N N . THR A 1 80 ? -18.474 23.754 -2.301 1.00 57.34 80 THR A N 1
ATOM 614 C CA . THR A 1 80 ? -17.563 22.660 -2.662 1.00 57.34 80 THR A CA 1
ATOM 615 C C . THR A 1 80 ? -16.597 23.223 -3.709 1.00 57.34 80 THR A C 1
ATOM 617 O O . THR A 1 80 ? -16.829 24.326 -4.195 1.00 57.34 80 THR A O 1
ATOM 620 N N . ASN A 1 81 ? -15.490 22.565 -4.048 1.00 59.91 81 ASN A N 1
ATOM 621 C CA . ASN A 1 81 ? -14.441 23.149 -4.901 1.00 59.91 81 ASN A CA 1
ATOM 622 C C . ASN A 1 81 ? -14.516 22.738 -6.403 1.00 59.91 81 ASN A C 1
ATOM 624 O O . ASN A 1 81 ? -13.507 22.251 -6.914 1.00 59.91 81 ASN A O 1
ATOM 628 N N . PRO A 1 82 ? -15.640 22.877 -7.153 1.00 54.53 82 PRO A N 1
ATOM 629 C CA . PRO A 1 82 ? -15.641 22.663 -8.594 1.00 54.53 82 PRO A CA 1
ATOM 630 C C . PRO A 1 82 ? -15.164 23.924 -9.325 1.00 54.53 82 PRO A C 1
ATOM 632 O O . PRO A 1 82 ? -15.421 25.057 -8.906 1.00 54.53 82 PRO A O 1
ATOM 635 N N . GLU A 1 83 ? -14.484 23.737 -10.457 1.00 57.19 83 GLU A N 1
ATOM 636 C CA . GLU A 1 83 ? -13.905 24.843 -11.226 1.00 57.19 83 GLU A CA 1
ATOM 637 C C . GLU A 1 83 ? -14.941 25.878 -11.718 1.00 57.19 83 GLU A C 1
ATOM 639 O O . GLU A 1 83 ? -14.552 27.023 -11.965 1.00 57.19 83 GLU A O 1
ATOM 644 N N . ASP A 1 84 ? -16.232 25.511 -11.730 1.00 56.50 84 ASP A N 1
ATOM 645 C CA . ASP A 1 84 ? -17.371 26.271 -12.264 1.00 56.50 84 ASP A CA 1
ATOM 646 C C . ASP A 1 84 ? -18.286 26.956 -11.216 1.00 56.50 84 ASP A C 1
ATOM 648 O O . ASP A 1 84 ? -19.318 27.525 -11.584 1.00 56.50 84 ASP A O 1
ATOM 652 N N . ASP A 1 85 ? -17.962 26.954 -9.912 1.00 70.06 85 ASP A N 1
ATOM 653 C CA . ASP A 1 85 ? -18.819 27.637 -8.920 1.00 70.06 85 ASP A CA 1
ATOM 654 C C . ASP A 1 85 ? -18.739 29.176 -9.057 1.00 70.06 85 ASP A C 1
ATOM 656 O O . ASP A 1 85 ? -17.683 29.800 -8.908 1.00 70.06 85 ASP A O 1
ATOM 660 N N . ILE A 1 86 ? -19.892 29.825 -9.261 1.00 74.25 86 ILE A N 1
ATOM 661 C CA . ILE A 1 86 ? -20.048 31.289 -9.321 1.00 74.25 86 ILE A CA 1
ATOM 662 C C . ILE A 1 86 ? -19.525 32.009 -8.063 1.00 74.25 86 ILE A C 1
ATOM 664 O O . ILE A 1 86 ? -19.152 33.184 -8.121 1.00 74.25 86 ILE A O 1
ATOM 668 N N . ARG A 1 87 ? -19.467 31.313 -6.921 1.00 76.19 87 ARG A N 1
ATOM 669 C CA . ARG A 1 87 ? -18.965 31.817 -5.632 1.00 76.19 87 ARG A CA 1
ATOM 670 C C . ARG A 1 87 ? -17.436 31.922 -5.592 1.00 76.19 87 ARG A C 1
ATOM 672 O O . ARG A 1 87 ? -16.902 32.709 -4.809 1.00 76.19 87 ARG A O 1
ATOM 679 N N . ARG A 1 88 ? -16.721 31.218 -6.477 1.00 74.19 88 ARG A N 1
ATOM 680 C CA . ARG A 1 88 ? -15.251 31.224 -6.557 1.00 74.19 88 ARG A CA 1
ATOM 681 C C . ARG A 1 88 ? -14.692 32.601 -6.903 1.00 74.19 88 ARG A C 1
ATOM 683 O O . ARG A 1 88 ? -13.763 33.077 -6.258 1.00 74.19 88 ARG A O 1
ATOM 690 N N . ALA A 1 89 ? -15.281 33.284 -7.885 1.00 74.62 89 ALA A N 1
ATOM 691 C CA . ALA A 1 89 ? -14.816 34.598 -8.337 1.00 74.62 89 ALA A CA 1
ATOM 692 C C . ALA A 1 89 ? -14.803 35.674 -7.222 1.00 74.62 89 ALA A C 1
ATOM 694 O O . ALA A 1 89 ? -13.766 36.325 -7.046 1.00 74.62 89 ALA A O 1
ATOM 695 N N . PRO A 1 90 ? -15.880 35.866 -6.429 1.00 75.69 90 PRO A N 1
ATOM 696 C CA . PRO A 1 90 ? -15.855 36.790 -5.299 1.00 75.69 90 PRO A CA 1
ATOM 697 C C . PRO A 1 90 ? -14.973 36.319 -4.134 1.00 75.69 90 PRO A C 1
ATOM 699 O O . PRO A 1 90 ? -14.499 37.171 -3.385 1.00 75.69 90 PRO A O 1
ATOM 702 N N . HIS A 1 91 ? -14.698 35.022 -3.969 1.00 82.31 91 HIS A N 1
ATOM 703 C CA . HIS A 1 91 ? -13.795 34.535 -2.922 1.00 82.31 91 HIS A CA 1
ATOM 704 C C . HIS A 1 91 ? -12.311 34.679 -3.299 1.00 82.31 91 HIS A C 1
ATOM 706 O O . HIS A 1 91 ? -11.574 35.369 -2.596 1.00 82.31 91 HIS A O 1
ATOM 712 N N . ASP A 1 92 ? -11.887 34.151 -4.448 1.00 76.00 92 ASP A N 1
ATOM 713 C CA . ASP A 1 92 ? -10.482 34.131 -4.880 1.00 76.00 92 ASP A CA 1
ATOM 714 C C . ASP A 1 92 ? -10.016 35.434 -5.552 1.00 76.00 92 ASP A C 1
ATOM 716 O O . ASP A 1 92 ? -8.825 35.752 -5.576 1.00 76.00 92 ASP A O 1
ATOM 720 N N . GLY A 1 93 ? -10.949 36.219 -6.101 1.00 77.31 93 GLY A N 1
ATOM 721 C CA . GLY A 1 93 ? -10.657 37.384 -6.939 1.00 77.31 93 GLY A CA 1
ATOM 722 C C . GLY A 1 93 ? -11.006 38.744 -6.324 1.00 77.31 93 GLY A C 1
ATOM 723 O O . GLY A 1 93 ? -11.182 38.902 -5.119 1.00 77.31 93 GLY A O 1
ATOM 724 N N . TRP A 1 94 ? -11.092 39.763 -7.185 1.00 83.31 94 TRP A N 1
ATOM 725 C CA . TRP A 1 94 ? -11.705 41.076 -6.906 1.00 83.31 94 TRP A CA 1
ATOM 726 C C . TRP A 1 94 ? -11.184 41.842 -5.675 1.00 83.31 94 TRP A C 1
ATOM 728 O O . TRP A 1 94 ? -11.948 42.524 -4.991 1.00 83.31 94 TRP A O 1
ATOM 738 N N . LEU A 1 95 ? -9.874 41.800 -5.411 1.00 82.50 95 LEU A N 1
ATOM 739 C CA . LEU A 1 95 ? -9.272 42.476 -4.251 1.00 82.50 95 LEU A CA 1
ATOM 740 C C . LEU A 1 95 ? -9.639 43.973 -4.160 1.00 82.50 95 LEU A C 1
ATOM 742 O O . LEU A 1 95 ? -9.975 44.464 -3.086 1.00 82.50 95 LEU A O 1
ATOM 746 N N . ILE A 1 96 ? -9.647 44.683 -5.295 1.00 84.88 96 ILE A N 1
ATOM 747 C CA . ILE A 1 96 ? -10.017 46.107 -5.355 1.00 84.88 96 ILE A CA 1
ATOM 748 C C . ILE A 1 96 ? -11.497 46.308 -5.004 1.00 84.88 96 ILE A C 1
ATOM 750 O O . ILE A 1 96 ? -11.822 47.194 -4.218 1.00 84.88 96 ILE A O 1
ATOM 754 N N . ALA A 1 97 ? -12.400 45.479 -5.537 1.00 86.19 97 ALA A N 1
ATOM 755 C CA . ALA A 1 97 ? -13.828 45.600 -5.241 1.00 86.19 97 ALA A CA 1
ATOM 756 C C . ALA A 1 97 ? -14.129 45.287 -3.768 1.00 86.19 97 ALA A C 1
ATOM 758 O O . ALA A 1 97 ? -14.943 45.970 -3.155 1.00 86.19 97 ALA A O 1
ATOM 759 N N . LYS A 1 98 ? -13.424 44.315 -3.173 1.00 88.31 98 LYS A N 1
ATOM 760 C CA . LYS A 1 98 ? -13.493 44.018 -1.733 1.00 88.31 98 LYS A CA 1
ATOM 761 C C . LYS A 1 98 ? -13.060 45.213 -0.890 1.00 88.31 98 LYS A C 1
ATOM 763 O O . LYS A 1 98 ? -13.744 45.557 0.068 1.00 88.31 98 LYS A O 1
ATOM 768 N N . PHE A 1 99 ? -11.967 45.871 -1.269 1.00 88.69 99 PHE A N 1
ATOM 769 C CA . PHE A 1 99 ? -11.499 47.069 -0.578 1.00 88.69 99 PHE A CA 1
ATOM 770 C C . PHE A 1 99 ? -12.498 48.232 -0.698 1.00 88.69 99 PHE A C 1
ATOM 772 O O . PHE A 1 99 ? -12.816 48.875 0.299 1.00 88.69 99 PHE A O 1
ATOM 779 N N . LEU A 1 100 ? -13.077 48.457 -1.885 1.00 88.88 100 LEU A N 1
ATOM 780 C CA . LEU A 1 100 ? -14.138 49.456 -2.080 1.00 88.88 100 LEU A CA 1
ATOM 781 C C . LEU A 1 100 ? -15.402 49.133 -1.266 1.00 88.88 100 LEU A C 1
ATOM 783 O O . LEU A 1 100 ? -15.998 50.038 -0.684 1.00 88.88 100 LEU A O 1
ATOM 787 N N . LEU A 1 101 ? -15.785 47.855 -1.174 1.00 89.88 101 LEU A N 1
ATOM 788 C CA . LEU A 1 101 ? -16.894 47.402 -0.333 1.00 89.88 101 LEU A CA 1
ATOM 789 C C . LEU A 1 101 ? -16.623 47.683 1.152 1.00 89.88 101 LEU A C 1
ATOM 791 O O . LEU A 1 101 ? -17.509 48.177 1.843 1.00 89.88 101 LEU A O 1
ATOM 795 N N . GLN A 1 102 ? -15.404 47.429 1.635 1.00 91.69 102 GLN A N 1
ATOM 796 C CA . GLN A 1 102 ? -14.997 47.754 3.007 1.00 91.69 102 GLN A CA 1
ATOM 797 C C . GLN A 1 102 ? -15.051 49.263 3.280 1.00 91.69 102 GLN A C 1
ATOM 799 O O . GLN A 1 102 ? -15.556 49.670 4.324 1.00 91.69 102 GLN A O 1
ATOM 804 N N . ILE A 1 103 ? -14.611 50.103 2.333 1.00 90.06 103 ILE A N 1
ATOM 805 C CA . ILE A 1 103 ? -14.751 51.566 2.438 1.00 90.06 103 ILE A CA 1
ATOM 806 C C . ILE A 1 103 ? -16.231 51.959 2.525 1.00 90.06 103 ILE A C 1
ATOM 808 O O . ILE A 1 103 ? -16.603 52.742 3.396 1.00 90.06 103 ILE A O 1
ATOM 812 N N . GLY A 1 104 ? -17.087 51.398 1.665 1.00 89.62 104 GLY A N 1
ATOM 813 C CA . GLY A 1 104 ? -18.529 51.659 1.686 1.00 89.62 104 GLY A CA 1
ATOM 814 C C . GLY A 1 104 ? -19.189 51.248 3.006 1.00 89.62 104 GLY A C 1
ATOM 815 O O . GLY A 1 104 ? -19.945 52.027 3.587 1.00 89.62 104 GLY A O 1
ATOM 816 N N . LEU A 1 105 ? -18.854 50.061 3.524 1.00 91.38 105 LEU A N 1
ATOM 817 C CA . LEU A 1 105 ? -19.320 49.592 4.831 1.00 91.38 105 LEU A CA 1
ATOM 818 C C . LEU A 1 105 ? -18.808 50.484 5.968 1.00 91.38 105 LEU A C 1
ATOM 820 O O . LEU A 1 105 ? -19.566 50.777 6.887 1.00 91.38 105 LEU A O 1
ATOM 824 N N . PHE A 1 106 ? -17.562 50.961 5.904 1.00 88.94 106 PHE A N 1
ATOM 825 C CA . PHE A 1 106 ? -17.014 51.884 6.897 1.00 88.94 106 PHE A CA 1
ATOM 826 C C . PHE A 1 106 ? -17.752 53.227 6.886 1.00 88.94 106 PHE A C 1
ATOM 828 O O . PHE A 1 106 ? -18.174 53.690 7.943 1.00 88.94 106 PHE A O 1
ATOM 835 N N . VAL A 1 107 ? -18.001 53.812 5.712 1.00 85.06 107 VAL A N 1
ATOM 836 C CA . VAL A 1 107 ? -18.804 55.040 5.585 1.00 85.06 107 VAL A CA 1
ATOM 837 C C . VAL A 1 107 ? -20.209 54.830 6.150 1.00 85.06 107 VAL A C 1
ATOM 839 O O . VAL A 1 107 ? -20.685 55.673 6.904 1.00 85.06 107 VAL A O 1
ATOM 842 N N . LEU A 1 108 ? -20.845 53.683 5.879 1.00 86.25 108 LEU A N 1
ATOM 843 C CA . LEU A 1 108 ? -22.135 53.330 6.479 1.00 86.25 108 LEU A CA 1
ATOM 844 C C . LEU A 1 108 ? -22.057 53.288 8.010 1.00 86.25 108 LEU A C 1
ATOM 846 O O . LEU A 1 108 ? -22.975 53.767 8.676 1.00 86.25 108 LEU A O 1
ATOM 850 N N . THR A 1 109 ? -20.958 52.772 8.577 1.00 86.31 109 THR A N 1
ATOM 851 C CA . THR A 1 109 ? -20.788 52.779 10.033 1.00 86.31 109 THR A CA 1
ATOM 852 C C . THR A 1 109 ? -20.815 54.175 10.616 1.00 86.31 109 THR A C 1
ATOM 854 O O . THR A 1 109 ? -21.318 54.300 11.721 1.00 86.31 109 THR A O 1
ATOM 857 N N . LEU A 1 110 ? -20.373 55.216 9.905 1.00 80.00 110 LEU A N 1
ATOM 858 C CA . LEU A 1 110 ? -20.384 56.592 10.411 1.00 80.00 110 LEU A CA 1
ATOM 859 C C . LEU A 1 110 ? -21.804 57.123 10.648 1.00 80.00 110 LEU A C 1
ATOM 861 O O . LEU A 1 110 ? -21.988 57.916 11.558 1.00 80.00 110 LEU A O 1
ATOM 865 N N . PHE A 1 111 ? -22.814 56.637 9.920 1.00 80.31 111 PHE A N 1
ATOM 866 C CA . PHE A 1 111 ? -24.216 57.055 10.086 1.00 80.31 111 PHE A CA 1
ATOM 867 C C . PHE A 1 111 ? -24.984 56.254 11.152 1.00 80.31 111 PHE A C 1
ATOM 869 O O . PHE A 1 111 ? -26.140 56.559 11.440 1.00 80.31 111 PHE A O 1
ATOM 876 N N . MET A 1 112 ? -24.373 55.218 11.738 1.00 80.94 112 MET A N 1
ATOM 877 C CA . MET A 1 112 ? -25.014 54.381 12.756 1.00 80.94 112 MET A CA 1
ATOM 878 C C . MET A 1 112 ? -24.842 54.952 14.179 1.00 80.94 112 MET A C 1
ATOM 880 O O . MET A 1 112 ? -23.784 55.518 14.494 1.00 80.94 112 MET A O 1
ATOM 884 N N . PRO A 1 113 ? -25.850 54.782 15.064 1.00 81.94 113 PRO A N 1
ATOM 885 C CA . PRO A 1 113 ? -25.842 55.348 16.414 1.00 81.94 113 PRO A CA 1
ATOM 886 C C . PRO A 1 113 ? -24.802 54.685 17.331 1.00 81.94 113 PRO A C 1
ATOM 888 O O . PRO A 1 113 ? -24.597 53.472 17.280 1.00 81.94 113 PRO A O 1
ATOM 891 N N . ASN A 1 114 ? -24.199 55.465 18.239 1.00 78.69 114 ASN A N 1
ATOM 892 C CA . ASN A 1 114 ? -23.151 55.011 19.174 1.00 78.69 114 ASN A CA 1
ATOM 893 C C . ASN A 1 114 ? -23.556 53.781 20.004 1.00 78.69 114 ASN A C 1
ATOM 895 O O . ASN A 1 114 ? -22.738 52.889 20.226 1.00 78.69 114 ASN A O 1
ATOM 899 N N . ALA A 1 115 ? -24.828 53.702 20.415 1.00 79.50 115 ALA A N 1
ATOM 900 C CA . ALA A 1 115 ? -25.362 52.600 21.217 1.00 79.50 115 ALA A CA 1
ATOM 901 C C . ALA A 1 115 ? -25.142 51.221 20.568 1.00 79.50 115 ALA A C 1
ATOM 903 O O . ALA A 1 115 ? -24.890 50.238 21.265 1.00 79.50 115 ALA A O 1
ATOM 904 N N . MET A 1 116 ? -25.174 51.150 19.234 1.00 85.06 116 MET A N 1
ATOM 905 C CA . MET A 1 116 ? -24.925 49.913 18.496 1.00 85.06 116 MET A CA 1
ATOM 906 C C . MET A 1 116 ? -23.482 49.426 18.669 1.00 85.06 116 MET A C 1
ATOM 908 O O . MET A 1 116 ? -23.250 48.231 18.841 1.00 85.06 116 MET A O 1
ATOM 912 N N . PHE A 1 117 ? -22.511 50.339 18.674 1.00 85.50 117 PHE A N 1
ATOM 913 C CA . PHE A 1 117 ? -21.095 49.996 18.817 1.00 85.50 117 PHE A CA 1
ATOM 914 C C . PHE A 1 117 ? -20.719 49.650 20.255 1.00 85.50 117 PHE A C 1
ATOM 916 O O . PHE A 1 117 ? -19.863 48.798 20.463 1.00 85.50 117 PHE A O 1
ATOM 923 N N . ILE A 1 118 ? -21.409 50.224 21.241 1.00 82.38 118 ILE A N 1
ATOM 924 C CA . ILE A 1 118 ? -21.299 49.795 22.643 1.00 82.38 118 ILE A CA 1
ATOM 925 C C . ILE A 1 118 ? -21.838 48.362 22.797 1.00 82.38 118 ILE A C 1
ATOM 927 O O . ILE A 1 118 ? -21.200 47.518 23.428 1.00 82.38 118 ILE A O 1
ATOM 931 N N . GLY A 1 119 ? -22.967 48.044 22.151 1.00 85.56 119 GLY A N 1
ATOM 932 C CA . GLY A 1 119 ? -23.473 46.670 22.063 1.00 85.56 119 GLY A CA 1
ATOM 933 C C . GLY A 1 119 ? -22.482 45.720 21.379 1.00 85.56 119 GLY A C 1
ATOM 934 O O . GLY A 1 119 ? -22.207 44.632 21.891 1.00 85.56 119 GLY A O 1
ATOM 935 N N . PHE A 1 120 ? -21.877 46.151 20.268 1.00 89.94 120 PHE A N 1
ATOM 936 C CA . PHE A 1 120 ? -20.817 45.396 19.601 1.00 89.94 120 PHE A CA 1
ATOM 937 C C . PHE A 1 120 ? -19.585 45.211 20.488 1.00 89.94 120 PHE A C 1
ATOM 939 O O . PHE A 1 120 ? -19.001 44.139 20.458 1.00 89.94 120 PHE A O 1
ATOM 946 N N . ALA A 1 121 ? -19.206 46.185 21.314 1.00 86.50 121 ALA A N 1
ATOM 947 C CA . ALA A 1 121 ? -18.072 46.057 22.224 1.00 86.50 121 ALA A CA 1
ATOM 948 C C . ALA A 1 121 ? -18.295 44.951 23.277 1.00 86.50 121 ALA A C 1
ATOM 950 O O . ALA A 1 121 ? -17.386 44.172 23.568 1.00 86.50 121 ALA A O 1
ATOM 951 N N . HIS A 1 122 ? -19.523 44.802 23.792 1.00 87.25 122 HIS A N 1
ATOM 952 C CA . HIS A 1 122 ? -19.885 43.670 24.657 1.00 87.25 122 HIS A CA 1
ATOM 953 C C . HIS A 1 122 ? -19.792 42.329 23.928 1.00 87.25 122 HIS A C 1
ATOM 955 O O . HIS A 1 122 ? -19.231 41.373 24.466 1.00 87.25 122 HIS A O 1
ATOM 961 N N . PHE A 1 123 ? -20.306 42.270 22.700 1.00 90.62 123 PHE A N 1
ATOM 962 C CA . PHE A 1 123 ? -20.198 41.081 21.861 1.00 90.62 123 PHE A CA 1
ATOM 963 C C . PHE A 1 123 ? -18.734 40.742 21.551 1.00 90.62 123 PHE A C 1
ATOM 965 O O . PHE A 1 123 ? -18.310 39.607 21.749 1.00 90.62 123 PHE A O 1
ATOM 972 N N . ALA A 1 124 ? -17.943 41.731 21.134 1.00 90.19 124 ALA A N 1
ATOM 973 C CA . ALA A 1 124 ? -16.540 41.590 20.784 1.00 90.19 124 ALA A CA 1
ATOM 974 C C . ALA A 1 124 ? -15.721 41.101 21.978 1.00 90.19 124 ALA A C 1
ATOM 976 O O . ALA A 1 124 ? -14.880 40.226 21.799 1.00 90.19 124 ALA A O 1
ATOM 977 N N . ARG A 1 125 ? -16.012 41.566 23.200 1.00 86.00 125 ARG A N 1
ATOM 978 C CA . ARG A 1 125 ? -15.364 41.070 24.423 1.00 86.00 125 ARG A CA 1
ATOM 979 C C . ARG A 1 125 ? -15.556 39.562 24.601 1.00 86.00 125 ARG A C 1
ATOM 981 O O . ARG A 1 125 ? -14.595 38.866 24.914 1.00 86.00 125 ARG A O 1
ATOM 988 N N . ILE A 1 126 ? -16.768 39.056 24.372 1.00 87.06 126 ILE A N 1
ATOM 989 C CA . ILE A 1 126 ? -17.067 37.619 24.459 1.00 87.06 126 ILE A CA 1
ATOM 990 C C . ILE A 1 126 ? -16.439 36.877 23.271 1.00 87.06 126 ILE A C 1
ATOM 992 O O . ILE A 1 126 ? -15.692 35.925 23.472 1.00 87.06 126 ILE A O 1
ATOM 996 N N . ALA A 1 127 ? -16.655 37.340 22.039 1.00 87.19 127 ALA A N 1
ATOM 997 C CA . ALA A 1 127 ? -16.106 36.735 20.822 1.00 87.19 127 ALA A CA 1
ATOM 998 C C . ALA A 1 127 ? -14.568 36.619 20.852 1.00 87.19 127 ALA A C 1
ATOM 1000 O O . ALA A 1 127 ? -14.001 35.621 20.411 1.00 87.19 127 ALA A O 1
ATOM 1001 N N . SER A 1 128 ? -13.894 37.601 21.454 1.00 86.38 128 SER A N 1
ATOM 1002 C CA . SER A 1 128 ? -12.439 37.614 21.634 1.00 86.38 128 SER A CA 1
ATOM 1003 C C . SER A 1 128 ? -11.933 36.449 22.478 1.00 86.38 128 SER A C 1
ATOM 1005 O O . SER A 1 128 ? -10.848 35.946 22.208 1.00 86.38 128 SER A O 1
ATOM 1007 N N . THR A 1 129 ? -12.703 35.976 23.466 1.00 82.25 129 THR A N 1
ATOM 1008 C CA . THR A 1 129 ? -12.292 34.812 24.274 1.00 82.25 129 THR A CA 1
ATOM 1009 C C . THR A 1 129 ? -12.229 33.527 23.448 1.00 82.25 129 THR A C 1
ATOM 1011 O O . THR A 1 129 ? -11.285 32.753 23.604 1.00 82.25 129 THR A O 1
ATOM 1014 N N . PHE A 1 130 ? -13.149 33.341 22.495 1.00 83.19 130 PHE A N 1
ATOM 1015 C CA . PHE A 1 130 ? -13.091 32.226 21.546 1.00 83.19 130 PHE A CA 1
ATOM 1016 C C . PHE A 1 130 ? -11.884 32.339 20.612 1.00 83.19 130 PHE A C 1
ATOM 1018 O O . PHE A 1 130 ? -11.212 31.342 20.357 1.00 83.19 130 PHE A O 1
ATOM 1025 N N . TYR A 1 131 ? -11.564 33.549 20.142 1.00 84.31 131 TYR A N 1
ATOM 1026 C CA . TYR A 1 131 ? -10.382 33.767 19.307 1.00 84.31 131 TYR A CA 1
ATOM 1027 C C . TYR A 1 131 ? -9.075 33.461 20.049 1.00 84.31 131 TYR A C 1
ATOM 1029 O O . TYR A 1 131 ? -8.220 32.767 19.507 1.00 84.31 131 TYR A O 1
ATOM 1037 N N . ILE A 1 132 ? -8.940 33.921 21.300 1.00 82.62 132 ILE A N 1
ATOM 1038 C CA . ILE A 1 132 ? -7.783 33.619 22.158 1.00 82.62 132 ILE A CA 1
ATOM 1039 C C . ILE A 1 132 ? -7.630 32.104 22.324 1.00 82.62 132 ILE A C 1
ATOM 1041 O O . ILE A 1 132 ? -6.528 31.579 22.192 1.00 82.62 132 ILE A O 1
ATOM 1045 N N . PHE A 1 133 ? -8.729 31.383 22.562 1.00 81.44 133 PHE A N 1
ATOM 1046 C CA . PHE A 1 133 ? -8.694 29.926 22.673 1.00 81.44 133 PHE A CA 1
ATOM 1047 C C . PHE A 1 133 ? -8.213 29.259 21.373 1.00 81.44 133 PHE A C 1
ATOM 1049 O O . PHE A 1 133 ? -7.291 28.443 21.408 1.00 81.44 133 PHE A O 1
ATOM 1056 N N . ILE A 1 134 ? -8.773 29.652 20.221 1.00 77.62 134 ILE A N 1
ATOM 1057 C CA . ILE A 1 134 ? -8.341 29.162 18.900 1.00 77.62 134 ILE A CA 1
ATOM 1058 C C . ILE A 1 134 ? -6.846 29.435 18.702 1.00 77.62 134 ILE A C 1
ATOM 1060 O O . ILE A 1 134 ? -6.102 28.532 18.327 1.00 77.62 134 ILE A O 1
ATOM 1064 N N . GLN A 1 135 ? -6.388 30.650 19.002 1.00 77.12 135 GLN A N 1
ATOM 1065 C CA . GLN A 1 135 ? -4.991 31.061 18.880 1.00 77.12 135 GLN A CA 1
ATOM 1066 C C . GLN A 1 135 ? -4.051 30.195 19.731 1.00 77.12 135 GLN A C 1
ATOM 1068 O O . GLN A 1 135 ? -3.027 29.732 19.228 1.00 77.12 135 GLN A O 1
ATOM 1073 N N . VAL A 1 136 ? -4.402 29.945 20.994 1.00 77.81 136 VAL A N 1
ATOM 1074 C CA . VAL A 1 136 ? -3.620 29.092 21.901 1.00 77.81 136 VAL A CA 1
ATOM 1075 C C . VAL A 1 136 ? -3.506 27.669 21.348 1.00 77.81 136 VAL A C 1
ATOM 1077 O O . VAL A 1 136 ? -2.406 27.119 21.274 1.00 77.81 136 VAL A O 1
ATOM 1080 N N . VAL A 1 137 ? -4.616 27.097 20.873 1.00 77.06 137 VAL A N 1
ATOM 1081 C CA . VAL A 1 137 ? -4.630 25.765 20.250 1.00 77.06 137 VAL A CA 1
ATOM 1082 C C . VAL A 1 137 ? -3.786 25.732 18.967 1.00 77.06 137 VAL A C 1
ATOM 1084 O O . VAL A 1 137 ? -3.092 24.745 18.718 1.00 77.06 137 VAL A O 1
ATOM 1087 N N . MET A 1 138 ? -3.792 26.797 18.155 1.00 73.31 138 MET A N 1
ATOM 1088 C CA . MET A 1 138 ? -2.947 26.888 16.953 1.00 73.31 138 MET A CA 1
ATOM 1089 C C . MET A 1 138 ? -1.456 26.887 17.281 1.00 73.31 138 MET A C 1
ATOM 1091 O O . MET A 1 138 ? -0.688 26.227 16.587 1.00 73.31 138 MET A O 1
ATOM 1095 N N . ILE A 1 139 ? -1.036 27.619 18.314 1.00 74.50 139 ILE A N 1
ATOM 1096 C CA . ILE A 1 139 ? 0.379 27.704 18.702 1.00 74.50 139 ILE A CA 1
ATOM 1097 C C . ILE A 1 139 ? 0.882 26.343 19.192 1.00 74.50 139 ILE A C 1
ATOM 1099 O O . ILE A 1 139 ? 1.968 25.913 18.800 1.00 74.50 139 ILE A O 1
ATOM 1103 N N . ILE A 1 140 ? 0.079 25.639 19.996 1.00 75.88 140 ILE A N 1
ATOM 1104 C CA . ILE A 1 140 ? 0.412 24.288 20.466 1.00 75.88 140 ILE A CA 1
ATOM 1105 C C . ILE A 1 140 ? 0.531 23.330 19.274 1.00 75.88 140 ILE A C 1
ATOM 1107 O O . ILE A 1 140 ? 1.527 22.619 19.155 1.00 75.88 140 ILE A O 1
ATOM 1111 N N . LEU A 1 141 ? -0.421 23.364 18.340 1.00 70.06 141 LEU A N 1
ATOM 1112 C CA . LEU A 1 141 ? -0.365 22.540 17.129 1.00 70.06 141 LEU A CA 1
ATOM 1113 C C . LEU A 1 141 ? 0.841 22.844 16.248 1.00 70.06 141 LEU A C 1
ATOM 1115 O O . LEU A 1 141 ? 1.503 21.924 15.782 1.00 70.06 141 LEU A O 1
ATOM 1119 N N . PHE A 1 142 ? 1.160 24.120 16.057 1.00 74.75 142 PHE A N 1
ATOM 1120 C CA . PHE A 1 142 ? 2.345 24.528 15.314 1.00 74.75 142 PHE A CA 1
ATOM 1121 C C . PHE A 1 142 ? 3.628 23.972 15.944 1.00 74.75 142 PHE A C 1
ATOM 1123 O O . PHE A 1 142 ? 4.530 23.546 15.228 1.00 74.75 142 PHE A O 1
ATOM 1130 N N . SER A 1 143 ? 3.702 23.938 17.277 1.00 74.56 143 SER A N 1
ATOM 1131 C CA . SER A 1 143 ? 4.854 23.377 17.987 1.00 74.56 143 SER A CA 1
ATOM 1132 C C . SER A 1 143 ? 5.043 21.887 17.689 1.00 74.56 143 SER A C 1
ATOM 1134 O O . SER A 1 143 ? 6.161 21.435 17.441 1.00 74.56 143 SER A O 1
ATOM 1136 N N . TYR A 1 144 ? 3.937 21.143 17.645 1.00 72.81 144 TYR A N 1
ATOM 1137 C CA . TYR A 1 144 ? 3.927 19.723 17.322 1.00 72.81 144 TYR A CA 1
ATOM 1138 C C . TYR A 1 144 ? 4.266 19.472 15.851 1.00 72.81 144 TYR A C 1
ATOM 1140 O O . TYR A 1 144 ? 5.075 18.598 15.553 1.00 72.81 144 TYR A O 1
ATOM 1148 N N . TYR A 1 145 ? 3.720 20.290 14.952 1.00 66.38 145 TYR A N 1
ATOM 1149 C CA . TYR A 1 145 ? 4.025 20.264 13.525 1.00 66.38 145 TYR A CA 1
ATOM 1150 C C . TYR A 1 145 ? 5.513 20.508 13.246 1.00 66.38 145 TYR A C 1
ATOM 1152 O O . TYR A 1 145 ? 6.161 19.718 12.563 1.00 66.38 145 TYR A O 1
ATOM 1160 N N . TRP A 1 146 ? 6.093 21.566 13.823 1.00 71.19 146 TRP A N 1
ATOM 1161 C CA . TRP A 1 146 ? 7.509 21.879 13.623 1.00 71.19 146 TRP A CA 1
ATOM 1162 C C . TRP A 1 146 ? 8.393 20.711 14.071 1.00 71.19 146 TRP A C 1
ATOM 1164 O O . TRP A 1 146 ? 9.290 20.300 13.338 1.00 71.19 146 TRP A O 1
ATOM 1174 N N . ASN A 1 147 ? 8.076 20.104 15.215 1.00 70.75 147 ASN A N 1
ATOM 1175 C CA . ASN A 1 147 ? 8.792 18.931 15.696 1.00 70.75 147 ASN A CA 1
ATOM 1176 C C . ASN A 1 147 ? 8.732 17.730 14.726 1.00 70.75 147 ASN A C 1
ATOM 1178 O O . ASN A 1 147 ? 9.694 16.976 14.656 1.00 70.75 147 ASN A O 1
ATOM 1182 N N . MET A 1 148 ? 7.637 17.550 13.979 1.00 58.94 148 MET A N 1
ATOM 1183 C CA . MET A 1 148 ? 7.494 16.465 12.995 1.00 58.94 148 MET A CA 1
ATOM 1184 C C . MET A 1 148 ? 8.226 16.736 11.672 1.00 58.94 148 MET A C 1
ATOM 1186 O O . MET A 1 148 ? 8.685 15.800 11.029 1.00 58.94 148 MET A O 1
ATOM 1190 N N . THR A 1 149 ? 8.314 17.999 11.246 1.00 56.81 149 THR A N 1
ATOM 1191 C CA . THR A 1 149 ? 8.847 18.356 9.913 1.00 56.81 149 THR A CA 1
ATOM 1192 C C . THR A 1 149 ? 10.368 18.458 9.808 1.00 56.81 149 THR A C 1
ATOM 1194 O O . THR A 1 149 ? 10.903 18.404 8.702 1.00 56.81 149 THR A O 1
ATOM 1197 N N . ASP A 1 150 ? 11.087 18.652 10.916 1.00 61.44 150 ASP A N 1
ATOM 1198 C CA . ASP A 1 150 ? 12.545 18.807 10.877 1.00 61.44 150 ASP A CA 1
ATOM 1199 C C . ASP A 1 150 ? 13.235 17.459 11.121 1.00 61.44 150 ASP A C 1
ATOM 1201 O O . ASP A 1 150 ? 13.300 16.968 12.244 1.00 61.44 150 ASP A O 1
ATOM 1205 N N . GLU A 1 151 ? 13.796 16.869 10.066 1.00 53.59 151 GLU A N 1
ATOM 1206 C CA . GLU A 1 151 ? 14.450 15.551 10.124 1.00 53.59 151 GLU A CA 1
ATOM 1207 C C . GLU A 1 151 ? 15.755 15.534 10.945 1.00 53.59 151 GLU A C 1
ATOM 1209 O O . GLU A 1 151 ? 16.298 14.469 11.242 1.00 53.59 151 GLU A O 1
ATOM 1214 N N . SER A 1 152 ? 16.301 16.696 11.327 1.00 71.31 152 SER A N 1
ATOM 1215 C CA . SER A 1 152 ? 17.598 16.753 12.007 1.00 71.31 152 SER A CA 1
ATOM 1216 C C . SER A 1 152 ? 17.470 16.951 13.522 1.00 71.31 152 SER A C 1
ATOM 1218 O O . SER A 1 152 ? 17.243 18.050 14.041 1.00 71.31 152 SER A O 1
ATOM 1220 N N . LEU A 1 153 ? 17.740 15.877 14.262 1.00 71.50 153 LEU A N 1
ATOM 1221 C CA . LEU A 1 153 ? 17.780 15.892 15.725 1.00 71.50 153 LEU A CA 1
ATOM 1222 C C . LEU A 1 153 ? 18.682 17.006 16.315 1.00 71.50 153 LEU A C 1
ATOM 1224 O O . LEU A 1 153 ? 18.258 17.656 17.273 1.00 71.50 153 LEU A O 1
ATOM 1228 N N . PRO A 1 154 ? 19.874 17.325 15.759 1.00 77.88 154 PRO A N 1
ATOM 1229 C CA . PRO A 1 154 ? 20.717 18.392 16.302 1.00 77.88 154 PRO A CA 1
ATOM 1230 C C . PRO A 1 154 ? 20.094 19.791 16.200 1.00 77.88 154 PRO A C 1
ATOM 1232 O O . PRO A 1 154 ? 20.257 20.586 17.127 1.00 77.88 154 PRO A O 1
ATOM 1235 N N . ARG A 1 155 ? 19.368 20.108 15.112 1.00 77.00 155 ARG A N 1
ATOM 1236 C CA . ARG A 1 155 ? 18.693 21.413 14.976 1.00 77.00 155 ARG A CA 1
ATOM 1237 C C . ARG A 1 155 ? 17.538 21.529 15.964 1.00 77.00 155 ARG A C 1
ATOM 1239 O O . ARG A 1 155 ? 17.403 22.571 16.598 1.00 77.00 155 ARG A O 1
ATOM 1246 N N . LEU A 1 156 ? 16.773 20.453 16.156 1.00 79.56 156 LEU A N 1
ATOM 1247 C CA . LEU A 1 156 ? 15.671 20.403 17.119 1.00 79.56 156 LEU A CA 1
ATOM 1248 C C . LEU A 1 156 ? 16.149 20.592 18.563 1.00 79.56 156 LEU A C 1
ATOM 1250 O O . LEU A 1 156 ? 15.578 21.389 19.312 1.00 79.56 156 LEU A O 1
ATOM 1254 N N . VAL A 1 157 ? 17.235 19.916 18.951 1.00 82.88 157 VAL A N 1
ATOM 1255 C CA . VAL A 1 157 ? 17.841 20.071 20.283 1.00 82.88 157 VAL A CA 1
ATOM 1256 C C . VAL A 1 157 ? 18.396 21.485 20.473 1.00 82.88 157 VAL A C 1
ATOM 1258 O O . VAL A 1 157 ? 18.145 22.104 21.508 1.00 82.88 157 VAL A O 1
ATOM 1261 N N . ALA A 1 158 ? 19.093 22.034 19.472 1.00 85.38 158 ALA A N 1
ATOM 1262 C CA . ALA A 1 158 ? 19.614 23.399 19.527 1.00 85.38 158 ALA A CA 1
ATOM 1263 C C . ALA A 1 158 ? 18.492 24.446 19.635 1.00 85.38 158 ALA A C 1
ATOM 1265 O O . ALA A 1 158 ? 18.584 25.360 20.455 1.00 85.38 158 ALA A O 1
ATOM 1266 N N . ALA A 1 159 ? 17.412 24.288 18.864 1.00 85.94 159 ALA A N 1
ATOM 1267 C CA . ALA A 1 159 ? 16.236 25.152 18.925 1.00 85.94 159 ALA A CA 1
ATOM 1268 C C . ALA A 1 159 ? 15.551 25.077 20.298 1.00 85.94 159 ALA A C 1
ATOM 1270 O O . ALA A 1 159 ? 15.244 26.114 20.886 1.00 85.94 159 ALA A O 1
ATOM 1271 N N . SER A 1 160 ? 15.393 23.871 20.851 1.00 89.94 160 SER A N 1
ATOM 1272 C CA . SER A 1 160 ? 14.798 23.663 22.178 1.00 89.94 160 SER A CA 1
ATOM 1273 C C . SER A 1 160 ? 15.623 24.330 23.283 1.00 89.94 160 SER A C 1
ATOM 1275 O O . SER A 1 160 ? 15.087 25.034 24.140 1.00 89.94 160 SER A O 1
ATOM 1277 N N . LEU A 1 161 ? 16.951 24.163 23.246 1.00 90.75 161 LEU A N 1
ATOM 1278 C CA . LEU A 1 161 ? 17.862 24.792 24.203 1.00 90.75 161 LEU A CA 1
ATOM 1279 C C . LEU A 1 161 ? 17.828 26.324 24.083 1.00 90.75 161 LEU A C 1
ATOM 1281 O O . LEU A 1 161 ? 17.767 27.026 25.094 1.00 90.75 161 LEU A O 1
ATOM 1285 N N . ALA A 1 162 ? 17.809 26.854 22.859 1.00 91.81 162 ALA A N 1
ATOM 1286 C CA . ALA A 1 162 ? 17.684 28.289 22.616 1.00 91.81 162 ALA A CA 1
ATOM 1287 C C . ALA A 1 162 ? 16.370 28.857 23.186 1.00 91.81 162 ALA A C 1
ATOM 1289 O O . ALA A 1 162 ? 16.381 29.895 23.845 1.00 91.81 162 ALA A O 1
ATOM 1290 N N . MET A 1 163 ? 15.243 28.163 23.015 1.00 92.50 163 MET A N 1
ATOM 1291 C CA . MET A 1 163 ? 13.955 28.612 23.557 1.00 92.50 163 MET A CA 1
ATOM 1292 C C . MET A 1 163 ? 13.902 28.541 25.088 1.00 92.50 163 MET A C 1
ATOM 1294 O O . MET A 1 163 ? 13.423 29.482 25.721 1.00 92.50 163 MET A O 1
ATOM 1298 N N . TYR A 1 164 ? 14.450 27.489 25.705 1.00 93.69 164 TYR A N 1
ATOM 1299 C CA . TYR A 1 164 ? 14.532 27.407 27.166 1.00 93.69 164 TYR A CA 1
ATOM 1300 C C . TYR A 1 164 ? 15.443 28.479 27.766 1.00 93.69 164 TYR A C 1
ATOM 1302 O O . TYR A 1 164 ? 15.078 29.108 28.760 1.00 93.69 164 TYR A O 1
ATOM 1310 N N . THR A 1 165 ? 16.604 28.730 27.158 1.00 92.50 165 THR A N 1
ATOM 1311 C CA . THR A 1 165 ? 17.504 29.805 27.609 1.00 92.50 165 THR A CA 1
ATOM 1312 C C . THR A 1 165 ? 16.848 31.178 27.471 1.00 92.50 165 THR A C 1
ATOM 1314 O O . THR A 1 165 ? 16.951 31.988 28.392 1.00 92.50 165 THR A O 1
ATOM 1317 N N . ALA A 1 166 ? 16.098 31.420 26.391 1.00 92.38 166 ALA A N 1
ATOM 1318 C CA . ALA A 1 166 ? 15.309 32.636 26.223 1.00 92.38 166 ALA A CA 1
ATOM 1319 C C . ALA A 1 166 ? 14.203 32.766 27.285 1.00 92.38 166 ALA A C 1
ATOM 1321 O O . ALA A 1 166 ? 14.034 33.843 27.854 1.00 92.38 166 ALA A O 1
ATOM 1322 N N . ALA A 1 167 ? 13.489 31.681 27.605 1.00 92.56 167 ALA A N 1
ATOM 1323 C CA . ALA A 1 167 ? 12.441 31.679 28.625 1.00 92.56 167 ALA A CA 1
ATOM 1324 C C . ALA A 1 167 ? 13.006 31.983 30.025 1.00 92.56 167 ALA A C 1
ATOM 1326 O O . ALA A 1 167 ? 12.503 32.865 30.720 1.00 92.56 167 ALA A O 1
ATOM 1327 N N . ILE A 1 168 ? 14.098 31.316 30.415 1.00 92.62 168 ILE A N 1
ATOM 1328 C CA . ILE A 1 168 ? 14.783 31.547 31.698 1.00 92.62 168 ILE A CA 1
ATOM 1329 C C . ILE A 1 168 ? 15.349 32.970 31.760 1.00 92.62 168 ILE A C 1
ATOM 1331 O O . ILE A 1 168 ? 15.196 33.653 32.774 1.00 92.62 168 ILE A O 1
ATOM 1335 N N . GLY A 1 169 ? 15.961 33.439 30.668 1.00 91.88 169 GLY A N 1
ATOM 1336 C CA . GLY A 1 169 ? 16.437 34.814 30.546 1.00 91.88 169 GLY A CA 1
ATOM 1337 C C . GLY A 1 169 ? 15.308 35.821 30.758 1.00 91.88 169 GLY A C 1
ATOM 1338 O O . GLY A 1 169 ? 15.453 36.737 31.564 1.00 91.88 169 GLY A O 1
ATOM 1339 N N . LEU A 1 170 ? 14.154 35.609 30.117 1.00 89.88 170 LEU A N 1
ATOM 1340 C CA . LEU A 1 170 ? 12.980 36.470 30.258 1.00 89.88 170 LEU A CA 1
ATOM 1341 C C . LEU A 1 170 ? 12.441 36.480 31.696 1.00 89.88 170 LEU A C 1
ATOM 1343 O O . LEU A 1 170 ? 12.110 37.545 32.207 1.00 89.88 170 LEU A O 1
ATOM 1347 N N . VAL A 1 171 ? 12.420 35.335 32.386 1.00 92.44 171 VAL A N 1
ATOM 1348 C CA . VAL A 1 171 ? 12.075 35.262 33.820 1.00 92.44 171 VAL A CA 1
ATOM 1349 C C . VAL A 1 171 ? 13.053 36.066 34.678 1.00 92.44 171 VAL A C 1
ATOM 1351 O O . VAL A 1 171 ? 12.620 36.821 35.550 1.00 92.44 171 VAL A O 1
ATOM 1354 N N . GLY A 1 172 ? 14.357 35.965 34.411 1.00 89.69 172 GLY A N 1
ATOM 1355 C CA . GLY A 1 172 ? 15.379 36.760 35.095 1.00 89.69 172 GLY A CA 1
ATOM 1356 C C . GLY A 1 172 ? 15.171 38.266 34.910 1.00 89.69 172 GLY A C 1
ATOM 1357 O O . GLY A 1 172 ? 15.210 39.017 35.885 1.00 89.69 172 GLY A O 1
ATOM 1358 N N . VAL A 1 173 ? 14.867 38.700 33.682 1.00 87.69 173 VAL A N 1
ATOM 1359 C CA . VAL A 1 173 ? 14.521 40.100 33.379 1.00 87.69 173 VAL A CA 1
ATOM 1360 C C . VAL A 1 173 ? 13.242 40.506 34.126 1.00 87.69 173 VAL A C 1
ATOM 1362 O O . VAL A 1 173 ? 13.219 41.557 34.764 1.00 87.69 173 VAL A O 1
ATOM 1365 N N . MET A 1 174 ? 12.198 39.670 34.143 1.00 89.50 174 MET A N 1
ATOM 1366 C CA . MET A 1 174 ? 10.972 39.964 34.896 1.00 89.50 174 MET A CA 1
ATOM 1367 C C . MET A 1 174 ? 11.239 40.171 36.391 1.00 89.50 174 MET A C 1
ATOM 1369 O O . MET A 1 174 ? 10.761 41.150 36.959 1.00 89.50 174 MET A O 1
ATOM 1373 N N . TYR A 1 175 ? 12.032 39.312 37.036 1.00 89.81 175 TYR A N 1
ATOM 1374 C CA . TYR A 1 175 ? 12.374 39.503 38.450 1.00 89.81 175 TYR A CA 1
ATOM 1375 C C . TYR A 1 175 ? 13.224 40.757 38.687 1.00 89.81 175 TYR A C 1
ATOM 1377 O O . TYR A 1 175 ? 12.978 41.492 39.643 1.00 89.81 175 TYR A O 1
ATOM 1385 N N . ALA A 1 176 ? 14.198 41.028 37.817 1.00 85.50 176 ALA A N 1
ATOM 1386 C CA . ALA A 1 176 ? 15.075 42.186 37.959 1.00 85.50 176 ALA A CA 1
ATOM 1387 C C . ALA A 1 176 ? 14.308 43.516 37.879 1.00 85.50 176 ALA A C 1
ATOM 1389 O O . ALA A 1 176 ? 14.602 44.441 38.635 1.00 85.50 176 ALA A O 1
ATOM 1390 N N . PHE A 1 177 ? 13.313 43.602 36.992 1.00 82.88 177 PHE A N 1
ATOM 1391 C CA . PHE A 1 177 ? 12.660 44.871 36.667 1.00 82.88 177 PHE A CA 1
ATOM 1392 C C . PHE A 1 177 ? 11.226 45.019 37.173 1.00 82.88 177 PHE A C 1
ATOM 1394 O O . PHE A 1 177 ? 10.767 46.148 37.299 1.00 82.88 177 PHE A O 1
ATOM 1401 N N . TYR A 1 178 ? 10.526 43.922 37.476 1.00 82.19 178 TYR A N 1
ATOM 1402 C CA . TYR A 1 178 ? 9.128 43.948 37.931 1.00 82.19 178 TYR A CA 1
ATOM 1403 C C . TYR A 1 178 ? 8.930 43.459 39.375 1.00 82.19 178 TYR A C 1
ATOM 1405 O O . TYR A 1 178 ? 7.817 43.554 39.902 1.00 82.19 178 TYR A O 1
ATOM 1413 N N . ALA A 1 179 ? 9.988 42.950 40.024 1.00 82.50 179 ALA A N 1
ATOM 1414 C CA . ALA A 1 179 ? 9.953 42.411 41.389 1.00 82.50 179 ALA A CA 1
ATOM 1415 C C . ALA A 1 179 ? 10.985 43.033 42.356 1.00 82.50 179 ALA A C 1
ATOM 1417 O O . ALA A 1 179 ? 11.075 42.609 43.506 1.00 82.50 179 ALA A O 1
ATOM 1418 N N . SER A 1 180 ? 11.754 44.038 41.924 1.00 74.12 180 SER A N 1
ATOM 1419 C CA . SER A 1 180 ? 12.858 44.625 42.703 1.00 74.12 180 SER A CA 1
ATOM 1420 C C . SER A 1 180 ? 12.421 45.561 43.841 1.00 74.12 180 SER A C 1
ATOM 1422 O O . SER A 1 180 ? 13.181 45.768 44.788 1.00 74.12 180 SER A O 1
ATOM 1424 N N . LYS A 1 181 ? 11.204 46.120 43.787 1.00 75.75 181 LYS A N 1
ATOM 1425 C CA . LYS A 1 181 ? 10.663 47.047 44.800 1.00 75.75 181 LYS A CA 1
ATOM 1426 C C . LYS A 1 181 ? 9.769 46.339 45.828 1.00 75.75 181 LYS A C 1
ATOM 1428 O O . LYS A 1 181 ? 9.003 45.430 45.504 1.00 75.75 181 LYS A O 1
ATOM 1433 N N . SER A 1 182 ? 9.819 46.795 47.082 1.00 69.56 182 SER A N 1
ATOM 1434 C CA . SER A 1 182 ? 8.925 46.327 48.148 1.00 69.56 182 SER A CA 1
ATOM 1435 C C . SER A 1 182 ? 7.471 46.732 47.853 1.00 69.56 182 SER A C 1
ATOM 1437 O O . SER A 1 182 ? 7.190 47.884 47.540 1.00 69.56 182 SER A O 1
ATOM 1439 N N . GLY A 1 183 ? 6.539 45.773 47.927 1.00 73.00 183 GLY A N 1
ATOM 1440 C CA . GLY A 1 183 ? 5.114 45.979 47.605 1.00 73.00 183 GLY A CA 1
ATOM 1441 C C . GLY A 1 183 ? 4.637 45.338 46.291 1.00 73.00 183 GLY A C 1
ATOM 1442 O O . GLY A 1 183 ? 3.434 45.250 46.059 1.00 73.00 183 GLY A O 1
ATOM 1443 N N . CYS A 1 184 ? 5.544 44.793 45.474 1.00 81.62 184 CYS A N 1
ATOM 1444 C CA . CYS A 1 184 ? 5.231 44.137 44.195 1.00 81.62 184 CYS A CA 1
ATOM 1445 C C . CYS A 1 184 ? 4.900 42.636 44.324 1.00 81.62 184 CYS A C 1
ATOM 1447 O O . CYS A 1 184 ? 5.235 41.835 43.452 1.00 81.62 184 CYS A O 1
ATOM 1449 N N . GLY A 1 185 ? 4.234 42.237 45.415 1.00 83.25 185 GLY A N 1
ATOM 1450 C CA . GLY A 1 185 ? 3.949 40.828 45.728 1.00 83.25 185 GLY A CA 1
ATOM 1451 C C . GLY A 1 185 ? 3.126 40.104 44.655 1.00 83.25 185 GLY A C 1
ATOM 1452 O O . GLY A 1 185 ? 3.383 38.939 44.369 1.00 83.25 185 GLY A O 1
ATOM 1453 N N . THR A 1 186 ? 2.194 40.802 44.000 1.00 84.25 186 THR A N 1
ATOM 1454 C CA . THR A 1 186 ? 1.396 40.245 42.894 1.00 84.25 186 THR A CA 1
ATOM 1455 C C . THR A 1 186 ? 2.262 39.902 41.680 1.00 84.25 186 THR A C 1
ATOM 1457 O O . THR A 1 186 ? 2.101 38.832 41.100 1.00 84.25 186 THR A O 1
ATOM 1460 N N . ASN A 1 187 ? 3.231 40.758 41.336 1.00 88.50 187 ASN A N 1
ATOM 1461 C CA . ASN A 1 187 ? 4.145 40.517 40.216 1.00 88.50 187 ASN A CA 1
ATOM 1462 C C . ASN A 1 187 ? 5.082 39.351 40.527 1.00 88.50 187 ASN A C 1
ATOM 1464 O O . ASN A 1 187 ? 5.249 38.460 39.698 1.00 88.50 187 ASN A O 1
ATOM 1468 N N . VAL A 1 188 ? 5.609 39.301 41.757 1.00 89.56 188 VAL A N 1
ATOM 1469 C CA . VAL A 1 188 ? 6.379 38.151 42.252 1.00 89.56 188 VAL A CA 1
ATOM 1470 C C . VAL A 1 188 ? 5.563 36.868 42.114 1.00 89.56 188 VAL A C 1
ATOM 1472 O O . VAL A 1 188 ? 6.071 35.887 41.577 1.00 89.56 188 VAL A O 1
ATOM 1475 N N . ALA A 1 189 ? 4.297 36.865 42.540 1.00 90.62 189 ALA A N 1
ATOM 1476 C CA . ALA A 1 189 ? 3.433 35.694 42.440 1.00 90.62 189 ALA A CA 1
ATOM 1477 C C . ALA A 1 189 ? 3.214 35.258 40.981 1.00 90.62 189 ALA A C 1
ATOM 1479 O O . ALA A 1 189 ? 3.380 34.081 40.677 1.00 90.62 189 ALA A O 1
ATOM 1480 N N . TRP A 1 190 ? 2.907 36.182 40.065 1.00 92.88 190 TRP A N 1
ATOM 1481 C CA . TRP A 1 190 ? 2.683 35.860 38.649 1.00 92.88 190 TRP A CA 1
ATOM 1482 C C . TRP A 1 190 ? 3.928 35.294 37.962 1.00 92.88 190 TRP A C 1
ATOM 1484 O O . TRP A 1 190 ? 3.833 34.282 37.263 1.00 92.88 190 TRP A O 1
ATOM 1494 N N . ILE A 1 191 ? 5.100 35.888 38.207 1.00 93.38 191 ILE A N 1
ATOM 1495 C CA . ILE A 1 191 ? 6.370 35.400 37.655 1.00 93.38 191 ILE A CA 1
ATOM 1496 C C . ILE A 1 191 ? 6.696 34.017 38.236 1.00 93.38 191 ILE A C 1
ATOM 1498 O O . ILE A 1 191 ? 7.034 33.097 37.490 1.00 93.38 191 ILE A O 1
ATOM 1502 N N . THR A 1 192 ? 6.524 33.842 39.551 1.00 93.12 192 THR A N 1
ATOM 1503 C CA . THR A 1 192 ? 6.808 32.571 40.240 1.00 93.12 192 THR A CA 1
ATOM 1504 C C . THR A 1 192 ? 5.885 31.455 39.754 1.00 93.12 192 THR A C 1
ATOM 1506 O O . THR A 1 192 ? 6.355 30.365 39.443 1.00 93.12 192 THR A O 1
ATOM 1509 N N . VAL A 1 193 ? 4.579 31.714 39.633 1.00 93.38 193 VAL A N 1
ATOM 1510 C CA . VAL A 1 193 ? 3.606 30.736 39.119 1.00 93.38 193 VAL A CA 1
ATOM 1511 C C . VAL A 1 193 ? 3.916 30.375 37.668 1.00 93.38 193 VAL A C 1
ATOM 1513 O O . VAL A 1 193 ? 3.889 29.199 37.325 1.00 93.38 193 VAL A O 1
ATOM 1516 N N . THR A 1 194 ? 4.274 31.348 36.827 1.00 93.44 194 THR A N 1
ATOM 1517 C CA . THR A 1 194 ? 4.647 31.090 35.426 1.00 93.44 194 THR A CA 1
ATOM 1518 C C . THR A 1 194 ? 5.888 30.199 35.328 1.00 93.44 194 THR A C 1
ATOM 1520 O O . THR A 1 194 ? 5.900 29.247 34.548 1.00 93.44 194 THR A O 1
ATOM 1523 N N . LEU A 1 195 ? 6.903 30.448 36.163 1.00 93.19 195 LEU A N 1
ATOM 1524 C CA . LEU A 1 195 ? 8.096 29.605 36.251 1.00 93.19 195 LEU A CA 1
ATOM 1525 C C . LEU A 1 195 ? 7.752 28.182 36.718 1.00 93.19 195 LEU A C 1
ATOM 1527 O O . LEU A 1 195 ? 8.208 27.212 36.114 1.00 93.19 195 LEU A O 1
ATOM 1531 N N . LEU A 1 196 ? 6.924 28.045 37.759 1.00 93.44 196 LEU A N 1
ATOM 1532 C CA . LEU A 1 196 ? 6.482 26.740 38.254 1.00 93.44 196 LEU A CA 1
ATOM 1533 C C . LEU A 1 196 ? 5.692 25.970 37.193 1.00 93.44 196 LEU A C 1
ATOM 1535 O O . LEU A 1 196 ? 5.951 24.787 37.004 1.00 93.44 196 LEU A O 1
ATOM 1539 N N . LEU A 1 197 ? 4.784 26.626 36.467 1.00 91.88 197 LEU A N 1
ATOM 1540 C CA . LEU A 1 197 ? 4.041 26.006 35.368 1.00 91.88 197 LEU A CA 1
ATOM 1541 C C . LEU A 1 197 ? 4.983 25.530 34.256 1.00 91.88 197 LEU A C 1
ATOM 1543 O O . LEU A 1 197 ? 4.859 24.391 33.816 1.00 91.88 197 LEU A O 1
ATOM 1547 N N . ALA A 1 198 ? 5.966 26.338 33.847 1.00 89.94 198 ALA A N 1
ATOM 1548 C CA . ALA A 1 198 ? 6.953 25.931 32.843 1.00 89.94 198 ALA A CA 1
ATOM 1549 C C . ALA A 1 198 ? 7.772 24.700 33.286 1.00 89.94 198 ALA A C 1
ATOM 1551 O O . ALA A 1 198 ? 8.024 23.796 32.484 1.00 89.94 198 ALA A O 1
ATOM 1552 N N . ILE A 1 199 ? 8.141 24.624 34.571 1.00 90.19 199 ILE A N 1
ATOM 1553 C CA . ILE A 1 199 ? 8.844 23.468 35.150 1.00 90.19 199 ILE A CA 1
ATOM 1554 C C . ILE A 1 199 ? 7.928 22.237 35.191 1.00 90.19 199 ILE A C 1
ATOM 1556 O O . ILE A 1 199 ? 8.311 21.176 34.698 1.00 90.19 199 ILE A O 1
ATOM 1560 N N . ILE A 1 200 ? 6.713 22.375 35.732 1.00 90.38 200 ILE A N 1
ATOM 1561 C CA . ILE A 1 200 ? 5.728 21.288 35.862 1.00 90.38 200 ILE A CA 1
ATOM 1562 C C . ILE A 1 200 ? 5.376 20.699 34.496 1.00 90.38 200 ILE A C 1
ATOM 1564 O O . ILE A 1 200 ? 5.245 19.487 34.382 1.00 90.38 200 ILE A O 1
ATOM 1568 N N . LEU A 1 201 ? 5.258 21.528 33.460 1.00 89.12 201 LEU A N 1
ATOM 1569 C CA . LEU A 1 201 ? 4.952 21.077 32.101 1.00 89.12 201 LEU A CA 1
ATOM 1570 C C . LEU A 1 201 ? 6.162 20.448 31.392 1.00 89.12 201 LEU A C 1
ATOM 1572 O O . LEU A 1 201 ? 5.978 19.645 30.481 1.00 89.12 201 LEU A O 1
ATOM 1576 N N . THR A 1 202 ? 7.387 20.761 31.828 1.00 89.31 202 THR A N 1
ATOM 1577 C CA . THR A 1 202 ? 8.625 20.211 31.253 1.00 89.31 202 THR A CA 1
ATOM 1578 C C . THR A 1 202 ? 9.021 18.865 31.872 1.00 89.31 202 THR A C 1
ATOM 1580 O O . THR A 1 202 ? 9.533 18.003 31.166 1.00 89.31 202 THR A O 1
ATOM 1583 N N . ILE A 1 203 ? 8.774 18.631 33.167 1.00 86.56 203 ILE A N 1
ATOM 1584 C CA . ILE A 1 203 ? 9.164 17.374 33.843 1.00 86.56 203 ILE A CA 1
ATOM 1585 C C . ILE A 1 203 ? 8.585 16.113 33.158 1.00 86.56 203 ILE A C 1
ATOM 1587 O O . ILE A 1 203 ? 9.349 15.171 32.924 1.00 86.56 203 ILE A O 1
ATOM 1591 N N . PRO A 1 204 ? 7.287 16.061 32.792 1.00 82.44 204 PRO A N 1
ATOM 1592 C CA . PRO A 1 204 ? 6.694 14.894 32.146 1.00 82.44 204 PRO A CA 1
ATOM 1593 C C . PRO A 1 204 ? 7.288 14.584 30.769 1.00 82.44 204 PRO A C 1
ATOM 1595 O O . PRO A 1 204 ? 7.239 13.433 30.348 1.00 82.44 204 PRO A O 1
ATOM 1598 N N . VAL A 1 205 ? 7.898 15.563 30.089 1.00 81.44 205 VAL A N 1
ATOM 1599 C CA . VAL A 1 205 ? 8.490 15.392 28.748 1.00 81.44 205 VAL A CA 1
ATOM 1600 C C . VAL A 1 205 ? 9.555 14.297 28.733 1.00 81.44 205 VAL A C 1
ATOM 1602 O O . VAL A 1 205 ? 9.663 13.554 27.769 1.00 81.44 205 VAL A O 1
ATOM 1605 N N . PHE A 1 206 ? 10.303 14.128 29.826 1.00 77.38 206 PHE A N 1
ATOM 1606 C CA . PHE A 1 206 ? 11.337 13.092 29.928 1.00 77.38 206 PHE A CA 1
ATOM 1607 C C . PHE A 1 206 ? 10.786 11.682 30.198 1.00 77.38 206 PHE A C 1
ATOM 1609 O O . PHE A 1 206 ? 11.555 10.723 30.239 1.00 77.38 206 PHE A O 1
ATOM 1616 N N . ARG A 1 207 ? 9.480 11.546 30.456 1.00 73.88 207 ARG A N 1
ATOM 1617 C CA . ARG A 1 207 ? 8.820 10.274 30.802 1.00 73.88 207 ARG A CA 1
ATOM 1618 C C . ARG A 1 207 ? 7.716 9.886 29.827 1.00 73.88 207 ARG A C 1
ATOM 1620 O O . ARG A 1 207 ? 7.390 8.709 29.735 1.00 73.88 207 ARG A O 1
ATOM 1627 N N . ILE A 1 208 ? 7.140 10.858 29.127 1.00 72.50 208 ILE A N 1
ATOM 1628 C CA . ILE A 1 208 ? 6.060 10.658 28.170 1.00 72.50 208 ILE A CA 1
ATOM 1629 C C . ILE A 1 208 ? 6.676 10.481 26.775 1.00 72.50 208 ILE A C 1
ATOM 1631 O O . ILE A 1 208 ? 7.269 11.434 26.278 1.00 72.50 208 ILE A O 1
ATOM 1635 N N . PRO A 1 209 ? 6.511 9.318 26.113 1.00 52.47 209 PRO A N 1
ATOM 1636 C CA . PRO A 1 209 ? 7.190 9.023 24.852 1.00 52.47 209 PRO A CA 1
ATOM 1637 C C . PRO A 1 209 ? 6.908 10.059 23.762 1.00 52.47 209 PRO A C 1
ATOM 1639 O O . PRO A 1 209 ? 7.822 10.517 23.108 1.00 52.47 209 PRO A O 1
ATOM 1642 N N . PHE A 1 210 ? 5.661 10.492 23.599 1.00 63.03 210 PHE A N 1
ATOM 1643 C CA . PHE A 1 210 ? 5.244 11.417 22.537 1.00 63.03 210 PHE A CA 1
ATOM 1644 C C . PHE A 1 210 ? 5.514 12.902 22.841 1.00 63.03 210 PHE A C 1
ATOM 1646 O O . PHE A 1 210 ? 5.322 13.754 21.977 1.00 63.03 210 PHE A O 1
ATOM 1653 N N . ALA A 1 211 ? 5.937 13.243 24.059 1.00 69.38 211 ALA A N 1
ATOM 1654 C CA . ALA A 1 211 ? 6.221 14.622 24.429 1.00 69.38 211 ALA A CA 1
ATOM 1655 C C . ALA A 1 211 ? 7.645 14.999 24.006 1.00 69.38 211 ALA A C 1
ATOM 1657 O O . ALA A 1 211 ? 8.587 14.250 24.249 1.00 69.38 211 ALA A O 1
ATOM 1658 N N . THR A 1 212 ? 7.826 16.180 23.406 1.00 79.81 212 THR A N 1
ATOM 1659 C CA . THR A 1 212 ? 9.147 16.604 22.914 1.00 79.81 212 THR A CA 1
ATOM 1660 C C . THR A 1 212 ? 9.687 17.824 23.657 1.00 79.81 212 THR A C 1
ATOM 1662 O O . THR A 1 212 ? 8.917 18.688 24.093 1.00 79.81 212 THR A O 1
ATOM 1665 N N . PRO A 1 213 ? 11.021 17.951 23.795 1.00 85.62 213 PRO A N 1
ATOM 1666 C CA . PRO A 1 213 ? 11.626 19.153 24.361 1.00 85.62 213 PRO A CA 1
ATOM 1667 C C . PRO A 1 213 ? 11.289 20.420 23.566 1.00 85.62 213 PRO A C 1
ATOM 1669 O O . PRO A 1 213 ? 11.131 21.480 24.169 1.00 85.62 213 PRO A O 1
ATOM 1672 N N . LEU A 1 214 ? 11.118 20.319 22.240 1.00 85.19 214 LEU A N 1
ATOM 1673 C CA . LEU A 1 214 ? 10.793 21.467 21.391 1.00 85.19 214 LEU A CA 1
ATOM 1674 C C . LEU A 1 214 ? 9.421 22.039 21.747 1.00 85.19 214 LEU A C 1
ATOM 1676 O O . LEU A 1 214 ? 9.312 23.236 22.020 1.00 85.19 214 LEU A O 1
ATOM 1680 N N . THR A 1 215 ? 8.396 21.186 21.809 1.00 84.81 215 THR A N 1
ATOM 1681 C CA . THR A 1 215 ? 7.017 21.609 22.098 1.00 84.81 215 THR A CA 1
ATOM 1682 C C . THR A 1 215 ? 6.930 22.260 23.474 1.00 84.81 215 THR A C 1
ATOM 1684 O O . THR A 1 215 ? 6.383 23.353 23.620 1.00 84.81 215 THR A O 1
ATOM 1687 N N . SER A 1 216 ? 7.567 21.650 24.475 1.00 90.38 216 SER A N 1
ATOM 1688 C CA . SER A 1 216 ? 7.589 22.182 25.838 1.00 90.38 216 SER A CA 1
ATOM 1689 C C . SER A 1 216 ? 8.385 23.484 25.961 1.00 90.38 216 SER A C 1
ATOM 1691 O O . SER A 1 216 ? 7.968 24.397 26.679 1.00 90.38 216 SER A O 1
ATOM 1693 N N . SER A 1 217 ? 9.509 23.611 25.248 1.00 91.12 217 SER A N 1
ATOM 1694 C CA . SER A 1 217 ? 10.328 24.829 25.251 1.00 91.12 217 SER A CA 1
ATOM 1695 C C . SER A 1 217 ? 9.603 26.024 24.622 1.00 91.12 217 SER A C 1
ATOM 1697 O O . SER A 1 217 ? 9.633 27.118 25.189 1.00 91.12 217 SER A O 1
ATOM 1699 N N . LEU A 1 218 ? 8.875 25.812 23.518 1.00 88.69 218 LEU A N 1
ATOM 1700 C CA . LEU A 1 218 ? 8.099 26.857 22.850 1.00 88.69 218 LEU A CA 1
ATOM 1701 C C . LEU A 1 218 ? 6.912 27.302 23.711 1.00 88.69 218 LEU A C 1
ATOM 1703 O O . LEU A 1 218 ? 6.695 28.503 23.881 1.00 88.69 218 LEU A O 1
ATOM 1707 N N . VAL A 1 219 ? 6.175 26.350 24.300 1.00 88.88 219 VAL A N 1
ATOM 1708 C CA . VAL A 1 219 ? 5.069 26.664 25.218 1.00 88.88 219 VAL A CA 1
ATOM 1709 C C . VAL A 1 219 ? 5.593 27.426 26.435 1.00 88.88 219 VAL A C 1
ATOM 1711 O O . VAL A 1 219 ? 5.028 28.454 26.795 1.00 88.88 219 VAL A O 1
ATOM 1714 N N . SER A 1 220 ? 6.717 27.004 27.023 1.00 91.81 220 SER A N 1
ATOM 1715 C CA . SER A 1 220 ? 7.335 27.693 28.169 1.00 91.81 220 SER A CA 1
ATOM 1716 C C . SER A 1 220 ? 7.741 29.128 27.837 1.00 91.81 220 SER A C 1
ATOM 1718 O O . SER A 1 220 ? 7.483 30.045 28.619 1.00 91.81 220 SER A O 1
ATOM 1720 N N . LEU A 1 221 ? 8.333 29.342 26.660 1.00 91.50 221 LEU A N 1
ATOM 1721 C CA . LEU A 1 221 ? 8.686 30.673 26.176 1.00 91.50 221 LEU A CA 1
ATOM 1722 C C . LEU A 1 221 ? 7.443 31.546 25.965 1.00 91.50 221 LEU A C 1
ATOM 1724 O O . LEU A 1 221 ? 7.442 32.716 26.348 1.00 91.50 221 LEU A O 1
ATOM 1728 N N . TYR A 1 222 ? 6.368 30.978 25.418 1.00 88.88 222 TYR A N 1
ATOM 1729 C CA . TYR A 1 222 ? 5.106 31.685 25.219 1.00 88.88 222 TYR A CA 1
ATOM 1730 C C . TYR A 1 222 ? 4.408 32.040 26.542 1.00 88.88 222 TYR A C 1
ATOM 1732 O O . TYR A 1 222 ? 3.918 33.158 26.686 1.00 88.88 222 TYR A O 1
ATOM 1740 N N . LEU A 1 223 ? 4.433 31.155 27.547 1.00 91.00 223 LEU A N 1
ATOM 1741 C CA . LEU A 1 223 ? 3.947 31.463 28.899 1.00 91.00 223 LEU A CA 1
ATOM 1742 C C . LEU A 1 223 ? 4.726 32.628 29.523 1.00 91.00 223 LEU A C 1
ATOM 1744 O O . LEU A 1 223 ? 4.125 33.549 30.080 1.00 91.00 223 LEU A O 1
ATOM 1748 N N . CYS A 1 224 ? 6.056 32.624 29.382 1.00 91.00 224 CYS A N 1
ATOM 1749 C CA . CYS A 1 224 ? 6.905 33.717 29.856 1.00 91.00 224 CYS A CA 1
ATOM 1750 C C . CYS A 1 224 ? 6.611 35.024 29.107 1.00 91.00 224 CYS A C 1
ATOM 1752 O O . CYS A 1 224 ? 6.553 36.080 29.733 1.00 91.00 224 CYS A O 1
ATOM 1754 N N . TYR A 1 225 ? 6.362 34.960 27.795 1.00 87.69 225 TYR A N 1
ATOM 1755 C CA . TYR A 1 225 ? 5.947 36.111 26.993 1.00 87.69 225 TYR A CA 1
ATOM 1756 C C . TYR A 1 225 ? 4.582 36.665 27.425 1.00 87.69 225 TYR A C 1
ATOM 1758 O O . TYR A 1 225 ? 4.444 37.876 27.580 1.00 87.69 225 TYR A O 1
ATOM 1766 N N . LEU A 1 226 ? 3.580 35.813 27.663 1.00 86.50 226 LEU A N 1
ATOM 1767 C CA . LEU A 1 226 ? 2.266 36.257 28.137 1.00 86.50 226 LEU A CA 1
ATOM 1768 C C . LEU A 1 226 ? 2.352 36.889 29.528 1.00 86.50 226 LEU A C 1
ATOM 1770 O O . LEU A 1 226 ? 1.711 37.909 29.765 1.00 86.50 226 LEU A O 1
ATOM 1774 N N . CYS A 1 227 ? 3.175 36.336 30.424 1.00 90.00 227 CYS A N 1
ATOM 1775 C CA . CYS A 1 227 ? 3.446 36.938 31.729 1.00 90.00 227 CYS A CA 1
ATOM 1776 C C . CYS A 1 227 ? 4.144 38.298 31.579 1.00 90.00 227 CYS A C 1
ATOM 1778 O O . CYS A 1 227 ? 3.697 39.280 32.165 1.00 90.00 227 CYS A O 1
ATOM 1780 N N . TRP A 1 228 ? 5.182 38.388 30.745 1.00 86.44 228 TRP A N 1
ATOM 1781 C CA . TRP A 1 228 ? 5.866 39.646 30.433 1.00 86.44 228 TRP A CA 1
ATOM 1782 C C . TRP A 1 228 ? 4.893 40.698 29.883 1.00 86.44 228 TRP A C 1
ATOM 1784 O O . TRP A 1 228 ? 4.831 41.822 30.375 1.00 86.44 228 TRP A O 1
ATOM 1794 N N . SER A 1 229 ? 4.074 40.313 28.904 1.00 81.62 229 SER A N 1
ATOM 1795 C CA . SER A 1 229 ? 3.064 41.175 28.291 1.00 81.62 229 SER A CA 1
ATOM 1796 C C . SER A 1 229 ? 1.982 41.597 29.294 1.00 81.62 229 SER A C 1
ATOM 1798 O O . SER A 1 229 ? 1.533 42.739 29.267 1.00 81.62 229 SER A O 1
ATOM 1800 N N . ALA A 1 230 ? 1.587 40.713 30.218 1.00 84.12 230 ALA A N 1
ATOM 1801 C CA . ALA A 1 230 ? 0.642 41.031 31.287 1.00 84.12 230 ALA A CA 1
ATOM 1802 C C . ALA A 1 230 ? 1.208 42.059 32.272 1.00 84.12 230 ALA A C 1
ATOM 1804 O O . ALA A 1 230 ? 0.470 42.952 32.685 1.00 84.12 230 ALA A O 1
ATOM 1805 N N . LEU A 1 231 ? 2.494 41.945 32.627 1.00 83.56 231 LEU A N 1
ATOM 1806 C CA . LEU A 1 231 ? 3.202 42.882 33.505 1.00 83.56 231 LEU A CA 1
ATOM 1807 C C . LEU A 1 231 ? 3.372 44.260 32.851 1.00 83.56 231 LEU A C 1
ATOM 1809 O O . LEU A 1 231 ? 3.205 45.278 33.518 1.00 83.56 231 LEU A O 1
ATOM 1813 N N . GLN A 1 232 ? 3.642 44.303 31.542 1.00 78.12 232 GLN A N 1
ATOM 1814 C CA . GLN A 1 232 ? 3.693 45.558 30.782 1.00 78.12 232 GLN A CA 1
ATOM 1815 C C . GLN A 1 232 ? 2.339 46.271 30.717 1.00 78.12 232 GLN A C 1
ATOM 1817 O O . GLN A 1 232 ? 2.294 47.496 30.734 1.00 78.12 232 GLN A O 1
ATOM 1822 N N . SER A 1 233 ? 1.242 45.514 30.687 1.00 76.88 233 SER A N 1
ATOM 1823 C CA . SER A 1 233 ? -0.121 46.052 30.623 1.00 76.88 233 SER A CA 1
ATOM 1824 C C . SER A 1 233 ? -0.658 46.622 31.935 1.00 76.88 233 SER A C 1
ATOM 1826 O O . SER A 1 233 ? -1.797 47.085 31.983 1.00 76.88 233 SER A O 1
ATOM 1828 N N . GLN A 1 234 ? 0.112 46.578 33.022 1.00 77.75 234 GLN A N 1
ATOM 1829 C CA . GLN A 1 234 ? -0.388 47.040 34.311 1.00 77.75 234 GLN A CA 1
ATOM 1830 C C . GLN A 1 234 ? -0.335 48.573 34.389 1.00 77.75 234 GLN A C 1
ATOM 1832 O O . GLN A 1 234 ? 0.716 49.159 34.112 1.00 77.75 234 GLN A O 1
ATOM 1837 N N . PRO A 1 235 ? -1.424 49.239 34.816 1.00 72.38 235 PRO A N 1
ATOM 1838 C CA . PRO A 1 235 ? -1.440 50.691 34.918 1.00 72.38 235 PRO A CA 1
ATOM 1839 C C . PRO A 1 235 ? -0.476 51.154 36.020 1.00 72.38 235 PRO A C 1
ATOM 1841 O O . PRO A 1 235 ? -0.625 50.781 37.188 1.00 72.38 235 PRO A O 1
ATOM 1844 N N . GLN A 1 236 ? 0.509 51.979 35.660 1.00 66.50 236 GLN A N 1
ATOM 1845 C CA . GLN A 1 236 ? 1.457 52.555 36.615 1.00 66.50 236 GLN A CA 1
ATOM 1846 C C . GLN A 1 236 ? 0.775 53.719 37.347 1.00 66.50 236 GLN A C 1
ATOM 1848 O O . GLN A 1 236 ? 0.523 54.777 36.777 1.00 66.50 236 GLN A O 1
ATOM 1853 N N . THR A 1 237 ? 0.443 53.528 38.624 1.00 65.12 237 THR A N 1
ATOM 1854 C CA . THR A 1 237 ? -0.151 54.581 39.469 1.00 65.12 237 THR A CA 1
ATOM 1855 C C . THR A 1 237 ? 0.866 55.048 40.504 1.00 65.12 237 THR A C 1
ATOM 1857 O O . THR A 1 237 ? 1.763 54.297 40.877 1.00 65.12 237 THR A O 1
ATOM 1860 N N . ALA A 1 238 ? 0.735 56.274 41.020 1.00 58.81 238 ALA A N 1
ATOM 1861 C CA . ALA A 1 238 ? 1.687 56.836 41.990 1.00 58.81 238 ALA A CA 1
ATOM 1862 C C . ALA A 1 238 ? 1.874 55.983 43.269 1.00 58.81 238 ALA A C 1
ATOM 1864 O O . ALA A 1 238 ? 2.894 56.104 43.941 1.00 58.81 238 ALA A O 1
ATOM 1865 N N . SER A 1 239 ? 0.915 55.109 43.603 1.00 57.06 239 SER A N 1
ATOM 1866 C CA . SER A 1 239 ? 0.973 54.179 44.741 1.00 57.06 239 SER A CA 1
ATOM 1867 C C . SER A 1 239 ? 1.466 52.769 44.392 1.00 57.06 239 SER A C 1
ATOM 1869 O O . SER A 1 239 ? 1.675 51.965 45.297 1.00 57.06 239 SER A O 1
ATOM 1871 N N . TRP A 1 240 ? 1.623 52.438 43.107 1.00 63.47 240 TRP A N 1
ATOM 1872 C CA . TRP A 1 240 ? 1.973 51.098 42.637 1.00 63.47 240 TRP A CA 1
ATOM 1873 C C . TRP A 1 240 ? 2.869 51.192 41.392 1.00 63.47 240 TRP A C 1
ATOM 1875 O O . TRP A 1 240 ? 2.389 51.228 40.261 1.00 63.47 240 TRP A O 1
ATOM 1885 N N . GLN A 1 241 ? 4.182 51.289 41.628 1.00 70.31 241 GLN A N 1
ATOM 1886 C CA . GLN A 1 241 ? 5.220 51.428 40.599 1.00 70.31 241 GLN A CA 1
ATOM 1887 C C . GLN A 1 241 ? 6.177 50.242 40.658 1.00 70.31 241 GLN A C 1
ATOM 1889 O O . GLN A 1 241 ? 7.220 50.302 41.316 1.00 70.31 241 GLN A O 1
ATOM 1894 N N . CYS A 1 242 ? 5.802 49.152 39.998 1.00 75.25 242 CYS A N 1
ATOM 1895 C CA . CYS A 1 242 ? 6.593 47.926 39.998 1.00 75.25 242 CYS A CA 1
ATOM 1896 C C . CYS A 1 242 ? 7.516 47.790 38.786 1.00 75.25 242 CYS A C 1
ATOM 1898 O O . CYS A 1 242 ? 8.449 47.008 38.871 1.00 75.25 242 CYS A O 1
ATOM 1900 N N . ASN A 1 243 ? 7.304 48.549 37.705 1.00 76.69 243 ASN A N 1
ATOM 1901 C CA . ASN A 1 243 ? 8.175 48.549 36.527 1.00 76.69 243 ASN A CA 1
ATOM 1902 C C . ASN A 1 243 ? 9.374 49.493 36.741 1.00 76.69 243 ASN A C 1
ATOM 1904 O O . ASN A 1 243 ? 9.188 50.697 36.899 1.00 76.69 243 ASN A O 1
ATOM 1908 N N . THR A 1 244 ? 10.598 48.960 36.755 1.00 72.19 244 THR A N 1
ATOM 1909 C CA . THR A 1 244 ? 11.845 49.744 36.860 1.00 72.19 244 THR A CA 1
ATOM 1910 C C . THR A 1 244 ? 12.685 49.702 35.583 1.00 72.19 244 THR A C 1
ATOM 1912 O O . THR A 1 244 ? 13.867 50.038 35.625 1.00 72.19 244 THR A O 1
ATOM 1915 N N . LEU A 1 245 ? 12.123 49.223 34.465 1.00 65.19 245 LEU A N 1
ATOM 1916 C CA . LEU A 1 245 ? 12.861 48.990 33.222 1.00 65.19 245 LEU A CA 1
ATOM 1917 C C . LEU A 1 245 ? 13.389 50.305 32.621 1.00 65.19 245 LEU A C 1
ATOM 1919 O O . LEU A 1 245 ? 14.506 50.312 32.112 1.00 65.19 245 LEU A O 1
ATOM 1923 N N . PHE A 1 246 ? 12.647 51.417 32.738 1.00 57.53 246 PHE A N 1
ATOM 1924 C CA . PHE A 1 246 ? 13.090 52.748 32.307 1.00 57.53 246 PHE A CA 1
ATOM 1925 C C . PHE A 1 246 ? 12.393 53.880 33.086 1.00 57.53 246 PHE A C 1
ATOM 1927 O O . PHE A 1 246 ? 11.172 53.956 33.102 1.00 57.53 246 PHE A O 1
ATOM 1934 N N . ASP A 1 247 ? 13.159 54.812 33.658 1.00 56.66 247 ASP A N 1
ATOM 1935 C CA . ASP A 1 247 ? 12.651 55.983 34.406 1.00 56.66 247 ASP A CA 1
ATOM 1936 C C . ASP A 1 247 ? 12.147 57.143 33.501 1.00 56.66 247 ASP A C 1
ATOM 1938 O O . ASP A 1 247 ? 11.979 58.269 33.971 1.00 56.66 247 ASP A O 1
ATOM 1942 N N . SER A 1 248 ? 11.923 56.923 32.193 1.00 59.56 248 SER A N 1
ATOM 1943 C CA . SER A 1 248 ? 11.485 57.979 31.255 1.00 59.56 248 SER A CA 1
ATOM 1944 C C . SER A 1 248 ? 10.146 57.663 30.572 1.00 59.56 248 SER A C 1
ATOM 1946 O O . SER A 1 248 ? 9.984 56.600 29.974 1.00 59.56 248 SER A O 1
ATOM 1948 N N . GLU A 1 249 ? 9.205 58.616 30.586 1.00 58.25 249 GLU A N 1
ATOM 1949 C CA . GLU A 1 249 ? 7.877 58.484 29.947 1.00 58.25 249 GLU A CA 1
ATOM 1950 C C . GLU A 1 249 ? 7.958 58.188 28.436 1.00 58.25 249 GLU A C 1
ATOM 1952 O O . GLU A 1 249 ? 7.092 57.517 27.876 1.00 58.25 249 GLU A O 1
ATOM 1957 N N . ALA A 1 250 ? 9.008 58.659 27.752 1.00 57.16 250 ALA A N 1
ATOM 1958 C CA . ALA A 1 250 ? 9.168 58.464 26.311 1.00 57.16 250 ALA A CA 1
ATOM 1959 C C . ALA A 1 250 ? 9.528 57.013 25.946 1.00 57.16 250 ALA A C 1
ATOM 1961 O O . ALA A 1 250 ? 9.014 56.485 24.960 1.00 57.16 250 ALA A O 1
ATOM 1962 N N . SER A 1 251 ? 10.387 56.351 26.730 1.00 60.03 251 SER A N 1
ATOM 1963 C CA . SER A 1 251 ? 10.742 54.941 26.505 1.00 60.03 251 SER A CA 1
ATOM 1964 C C . SER A 1 251 ? 9.581 53.992 26.797 1.00 60.03 251 SER A C 1
ATOM 1966 O O . SER A 1 251 ? 9.437 52.991 26.100 1.00 60.03 251 SER A O 1
ATOM 1968 N N . ASP A 1 252 ? 8.730 54.326 27.772 1.00 61.94 252 ASP A N 1
ATOM 1969 C CA . ASP A 1 252 ? 7.581 53.496 28.150 1.00 61.94 252 ASP A CA 1
ATOM 1970 C C . ASP A 1 252 ? 6.531 53.458 27.023 1.00 61.94 252 ASP A C 1
ATOM 1972 O O . ASP A 1 252 ? 6.108 52.380 26.596 1.00 61.94 252 ASP A O 1
ATOM 1976 N N . LYS A 1 253 ? 6.223 54.617 26.417 1.00 64.00 253 LYS A N 1
ATOM 1977 C CA . LYS A 1 253 ? 5.317 54.710 25.254 1.00 64.00 253 LYS A CA 1
ATOM 1978 C C . LYS A 1 253 ? 5.833 53.940 24.032 1.00 64.00 253 LYS A C 1
ATOM 1980 O O . LYS A 1 253 ? 5.060 53.271 23.348 1.00 64.00 253 LYS A O 1
ATOM 1985 N N . TRP A 1 254 ? 7.140 53.990 23.761 1.00 66.31 254 TRP A N 1
ATOM 1986 C CA . TRP A 1 254 ? 7.743 53.256 22.639 1.00 66.31 254 TRP A CA 1
ATOM 1987 C C . TRP A 1 254 ? 7.711 51.733 22.826 1.00 66.31 254 TRP A C 1
ATOM 1989 O O . TRP A 1 254 ? 7.495 51.004 21.856 1.00 66.31 254 TRP A O 1
ATOM 1999 N N . ILE A 1 255 ? 7.892 51.239 24.053 1.00 65.31 255 ILE A N 1
ATOM 2000 C CA . ILE A 1 255 ? 7.845 49.800 24.356 1.00 65.31 255 ILE A CA 1
ATOM 2001 C C . ILE A 1 255 ? 6.412 49.272 24.282 1.00 65.31 255 ILE A C 1
ATOM 2003 O O . ILE A 1 255 ? 6.191 48.219 23.684 1.00 65.31 255 ILE A O 1
ATOM 2007 N N . GLN A 1 256 ? 5.440 50.019 24.811 1.00 64.88 256 GLN A N 1
ATOM 2008 C CA . GLN A 1 256 ? 4.017 49.694 24.667 1.00 64.88 256 GLN A CA 1
ATOM 2009 C C . GLN A 1 256 ? 3.606 49.649 23.187 1.00 64.88 256 GLN A C 1
ATOM 2011 O O . GLN A 1 256 ? 2.948 48.703 22.748 1.00 64.88 256 GLN A O 1
ATOM 2016 N N . PHE A 1 257 ? 4.069 50.610 22.379 1.00 67.38 257 PHE A N 1
ATOM 2017 C CA . PHE A 1 257 ? 3.824 50.622 20.937 1.00 67.38 257 PHE A CA 1
ATOM 2018 C C . PHE A 1 257 ? 4.424 49.399 20.223 1.00 67.38 257 PHE A C 1
ATOM 2020 O O . PHE A 1 257 ? 3.753 48.759 19.409 1.00 67.38 257 PHE A O 1
ATOM 2027 N N . LEU A 1 258 ? 5.670 49.034 20.541 1.00 64.12 258 LEU A N 1
ATOM 2028 C CA . LEU A 1 258 ? 6.327 47.864 19.954 1.00 64.12 258 LEU A CA 1
ATOM 2029 C C . LEU A 1 258 ? 5.640 46.552 20.375 1.00 64.12 258 LEU A C 1
ATOM 2031 O O . LEU A 1 258 ? 5.442 45.666 19.541 1.00 64.12 258 LEU A O 1
ATOM 2035 N N . GLY A 1 259 ? 5.222 46.448 21.640 1.00 64.69 259 GLY A N 1
ATOM 2036 C CA . GLY A 1 259 ? 4.444 45.322 22.164 1.00 64.69 259 GLY A CA 1
ATOM 2037 C C . GLY A 1 259 ? 3.077 45.182 21.487 1.00 64.69 259 GLY A C 1
ATOM 2038 O O . GLY A 1 259 ? 2.674 44.069 21.134 1.00 64.69 259 GLY A O 1
ATOM 2039 N N . MET A 1 260 ? 2.402 46.301 21.212 1.00 69.25 260 MET A N 1
ATOM 2040 C CA . MET A 1 260 ? 1.158 46.340 20.438 1.00 69.25 260 MET A CA 1
ATOM 2041 C C . MET A 1 260 ? 1.383 45.859 18.998 1.00 69.25 260 MET A C 1
ATOM 2043 O O . MET A 1 260 ? 0.660 44.981 18.530 1.00 69.25 260 MET A O 1
ATOM 2047 N N . MET A 1 261 ? 2.390 46.386 18.294 1.00 67.69 261 MET A N 1
ATOM 2048 C CA . MET A 1 261 ? 2.704 45.971 16.918 1.00 67.69 261 MET A CA 1
ATOM 2049 C C . MET A 1 261 ? 3.016 44.477 16.830 1.00 67.69 261 MET A C 1
ATOM 2051 O O . MET A 1 261 ? 2.520 43.789 15.938 1.00 67.69 261 MET A O 1
ATOM 2055 N N . PHE A 1 262 ? 3.781 43.958 17.790 1.00 68.56 262 PHE A N 1
ATOM 2056 C CA . PHE A 1 262 ? 4.060 42.532 17.883 1.00 68.56 262 PHE A CA 1
ATOM 2057 C C . PHE A 1 262 ? 2.781 41.715 18.120 1.00 68.56 262 PHE A C 1
ATOM 2059 O O . PHE A 1 262 ? 2.545 40.737 17.415 1.00 68.56 262 PHE A O 1
ATOM 2066 N N . THR A 1 263 ? 1.909 42.145 19.037 1.00 69.75 263 THR A N 1
ATOM 2067 C CA . THR A 1 263 ? 0.624 41.476 19.310 1.00 69.75 263 THR A CA 1
ATOM 2068 C C . THR A 1 263 ? -0.262 41.439 18.063 1.00 69.75 263 THR A C 1
ATOM 2070 O O . THR A 1 263 ? -0.823 40.395 17.732 1.00 69.75 263 THR A O 1
ATOM 2073 N N . LEU A 1 264 ? -0.336 42.540 17.312 1.00 71.38 264 LEU A N 1
ATOM 2074 C CA . LEU A 1 264 ? -1.107 42.614 16.070 1.00 71.38 264 LEU A CA 1
ATOM 2075 C C . LEU A 1 264 ? -0.518 41.725 14.967 1.00 71.38 264 LEU A C 1
ATOM 2077 O O . LEU A 1 264 ? -1.268 41.023 14.291 1.00 71.38 264 LEU A O 1
ATOM 2081 N N . LEU A 1 265 ? 0.809 41.683 14.821 1.00 71.06 265 LEU A N 1
ATOM 2082 C CA . LEU A 1 265 ? 1.482 40.778 13.881 1.00 71.06 265 LEU A CA 1
ATOM 2083 C C . LEU A 1 265 ? 1.223 39.309 14.223 1.00 71.06 265 LEU A C 1
ATOM 2085 O O . LEU A 1 265 ? 0.896 38.520 13.336 1.00 71.06 265 LEU A O 1
ATOM 2089 N N . VAL A 1 266 ? 1.300 38.950 15.506 1.00 71.94 266 VAL A N 1
ATOM 2090 C CA . VAL A 1 266 ? 0.982 37.600 15.982 1.00 71.94 266 VAL A CA 1
ATOM 2091 C C . VAL A 1 266 ? -0.482 37.263 15.704 1.00 71.94 266 VAL A C 1
ATOM 2093 O O . VAL A 1 266 ? -0.769 36.144 15.283 1.00 71.94 266 VAL A O 1
ATOM 2096 N N . CYS A 1 267 ? -1.411 38.208 15.861 1.00 69.50 267 CYS A N 1
ATOM 2097 C CA . CYS A 1 267 ? -2.823 37.991 15.538 1.00 69.50 267 CYS A CA 1
ATOM 2098 C C . CYS A 1 267 ? -3.046 37.736 14.053 1.00 69.50 267 CYS A C 1
ATOM 2100 O O . CYS A 1 267 ? -3.729 36.782 13.697 1.00 69.50 267 CYS A O 1
ATOM 2102 N N . VAL A 1 268 ? -2.442 38.553 13.193 1.00 73.06 268 VAL A N 1
ATOM 2103 C CA . VAL A 1 268 ? -2.544 38.420 11.735 1.00 73.06 268 VAL A CA 1
ATOM 2104 C C . VAL A 1 268 ? -1.941 37.092 11.269 1.00 73.06 268 VAL A C 1
ATOM 2106 O O . VAL A 1 268 ? -2.549 36.386 10.463 1.00 73.06 268 VAL A O 1
ATOM 2109 N N . TYR A 1 269 ? -0.791 36.706 11.828 1.00 72.88 269 TYR A N 1
ATOM 2110 C CA . TYR A 1 269 ? -0.168 35.410 11.563 1.00 72.88 269 TYR A CA 1
ATOM 2111 C C . TYR A 1 269 ? -1.029 34.242 12.061 1.00 72.88 269 TYR A C 1
ATOM 2113 O O . TYR A 1 269 ? -1.225 33.270 11.335 1.00 72.88 269 TYR A O 1
ATOM 2121 N N . SER A 1 270 ? -1.592 34.347 13.268 1.00 68.00 270 SER A N 1
ATOM 2122 C CA . SER A 1 270 ? -2.446 33.307 13.858 1.00 68.00 270 SER A CA 1
ATOM 2123 C C . SER A 1 270 ? -3.738 33.123 13.064 1.00 68.00 270 SER A C 1
ATOM 2125 O O . SER A 1 270 ? -4.126 31.988 12.812 1.00 68.00 270 SER A O 1
ATOM 2127 N N . ALA A 1 271 ? -4.362 34.211 12.601 1.00 68.25 271 ALA A N 1
ATOM 2128 C CA . ALA A 1 271 ? -5.537 34.160 11.733 1.00 68.25 271 ALA A CA 1
ATOM 2129 C C . ALA A 1 271 ? -5.213 33.501 10.384 1.00 68.25 271 ALA A C 1
ATOM 2131 O O . ALA A 1 271 ? -5.958 32.636 9.931 1.00 68.25 271 ALA A O 1
ATOM 2132 N N . PHE A 1 272 ? -4.076 33.855 9.771 1.00 72.75 272 PHE A N 1
ATOM 2133 C CA . PHE A 1 272 ? -3.599 33.224 8.536 1.00 72.75 272 PHE A CA 1
ATOM 2134 C C . PHE A 1 272 ? -3.316 31.725 8.723 1.00 72.75 272 PHE A C 1
ATOM 2136 O O . PHE A 1 272 ? -3.660 30.922 7.857 1.00 72.75 272 PHE A O 1
ATOM 2143 N N . ARG A 1 273 ? -2.727 31.335 9.861 1.00 69.19 273 ARG A N 1
ATOM 2144 C CA . ARG A 1 273 ? -2.411 29.934 10.171 1.00 69.19 273 ARG A CA 1
ATOM 2145 C C . ARG A 1 273 ? -3.638 29.103 10.543 1.00 69.19 273 ARG A C 1
ATOM 2147 O O . ARG A 1 273 ? -3.765 27.987 10.050 1.00 69.19 273 ARG A O 1
ATOM 2154 N N . ALA A 1 274 ? -4.563 29.637 11.336 1.00 62.94 274 ALA A N 1
ATOM 2155 C CA . ALA A 1 274 ? -5.837 28.983 11.652 1.00 62.94 274 ALA A CA 1
ATOM 2156 C C . ALA A 1 274 ? -6.659 28.689 10.388 1.00 62.94 274 ALA A C 1
ATOM 2158 O O . ALA A 1 274 ? -7.264 27.633 10.262 1.00 62.94 274 ALA A O 1
ATOM 2159 N N . ALA A 1 275 ? -6.576 29.586 9.410 1.00 58.72 275 ALA A N 1
ATOM 2160 C CA . ALA A 1 275 ? -7.109 29.443 8.061 1.00 58.72 275 ALA A CA 1
ATOM 2161 C C . ALA A 1 275 ? -6.376 28.426 7.157 1.00 58.72 275 ALA A C 1
ATOM 2163 O O . ALA A 1 275 ? -6.802 28.189 6.025 1.00 58.72 275 ALA A O 1
ATOM 2164 N N . SER A 1 276 ? -5.228 27.896 7.587 1.00 57.22 276 SER A N 1
ATOM 2165 C CA . SER A 1 276 ? -4.357 27.026 6.780 1.00 57.22 276 SER A CA 1
ATOM 2166 C C . SER A 1 276 ? -4.332 25.567 7.219 1.00 57.22 276 SER A C 1
ATOM 2168 O O . SER A 1 276 ? -3.633 24.775 6.598 1.00 57.22 276 SER A O 1
ATOM 2170 N N . ARG A 1 277 ? -5.099 25.223 8.258 1.00 50.28 277 ARG A N 1
ATOM 2171 C CA . ARG A 1 277 ? -4.996 23.976 9.028 1.00 50.28 277 ARG A CA 1
ATOM 2172 C C . ARG A 1 277 ? -5.312 22.684 8.251 1.00 50.28 277 ARG A C 1
ATOM 2174 O O . ARG A 1 277 ? -5.140 21.616 8.811 1.00 50.28 277 ARG A O 1
ATOM 2181 N N . GLU A 1 278 ? -5.687 22.780 6.979 1.00 46.12 278 GLU A N 1
ATOM 2182 C CA . GLU A 1 278 ? -5.947 21.639 6.085 1.00 46.12 278 GLU A CA 1
ATOM 2183 C C . GLU A 1 278 ? -4.864 21.440 5.005 1.00 46.12 278 GLU A C 1
ATOM 2185 O O . GLU A 1 278 ? -4.948 20.502 4.227 1.00 46.12 278 GLU A O 1
ATOM 2190 N N . ALA A 1 279 ? -3.851 22.316 4.909 1.00 40.97 279 ALA A N 1
ATOM 2191 C CA . ALA A 1 279 ? -2.973 22.361 3.729 1.00 40.97 279 ALA A CA 1
ATOM 2192 C C . ALA A 1 279 ? -1.492 22.006 3.955 1.00 40.97 279 ALA A C 1
ATOM 2194 O O . ALA A 1 279 ? -0.762 21.970 2.968 1.00 40.97 279 ALA A O 1
ATOM 2195 N N . ASP A 1 280 ? -1.036 21.798 5.196 1.00 38.88 280 ASP A N 1
ATOM 2196 C CA . ASP A 1 280 ? 0.404 21.709 5.502 1.00 38.88 280 ASP A CA 1
ATOM 2197 C C . ASP A 1 280 ? 0.838 20.426 6.250 1.00 38.88 280 ASP A C 1
ATOM 2199 O O . ASP A 1 280 ? 2.015 20.337 6.561 1.00 38.88 280 ASP A O 1
ATOM 2203 N N . ASP A 1 281 ? -0.011 19.421 6.529 1.00 39.88 281 ASP A N 1
ATOM 2204 C CA . ASP A 1 281 ? 0.490 18.129 7.060 1.00 39.88 281 ASP A CA 1
ATOM 2205 C C . ASP A 1 281 ? 1.184 17.328 5.927 1.00 39.88 281 ASP A C 1
ATOM 2207 O O . ASP A 1 281 ? 0.514 16.945 4.965 1.00 39.88 281 ASP A O 1
ATOM 2211 N N . PRO A 1 282 ? 2.506 17.045 5.985 1.00 36.25 282 PRO A N 1
ATOM 2212 C CA . PRO A 1 282 ? 3.219 16.345 4.918 1.00 36.25 282 PRO A CA 1
ATOM 2213 C C . PRO A 1 282 ? 2.842 14.860 4.855 1.00 36.25 282 PRO A C 1
ATOM 2215 O O . PRO A 1 282 ? 3.203 14.178 3.898 1.00 36.25 282 PRO A O 1
ATOM 2218 N N . PHE A 1 283 ? 2.136 14.346 5.870 1.00 35.28 283 PHE A N 1
ATOM 2219 C CA . PHE A 1 283 ? 1.659 12.968 5.914 1.00 35.28 283 PHE A CA 1
ATOM 2220 C C . PHE A 1 283 ? 0.202 12.818 5.456 1.00 35.28 283 PHE A C 1
ATOM 2222 O O . PHE A 1 283 ? -0.199 11.691 5.175 1.00 35.28 283 PHE A O 1
ATOM 2229 N N . ASP A 1 284 ? -0.553 13.912 5.300 1.00 35.72 284 ASP A N 1
ATOM 2230 C CA . ASP A 1 284 ? -1.894 13.878 4.689 1.00 35.72 284 ASP A CA 1
ATOM 2231 C C . ASP A 1 284 ? -1.858 14.009 3.156 1.00 35.72 284 ASP A C 1
ATOM 2233 O O . ASP A 1 284 ? -2.826 13.632 2.495 1.00 35.72 284 ASP A O 1
ATOM 2237 N N . GLU A 1 285 ? -0.727 14.411 2.549 1.00 36.53 285 GLU A N 1
ATOM 2238 C CA . GLU A 1 285 ? -0.550 14.373 1.078 1.00 36.53 285 GLU A CA 1
ATOM 2239 C C . GLU A 1 285 ? -0.625 12.940 0.497 1.00 36.53 285 GLU A C 1
ATOM 2241 O O . GLU A 1 285 ? -0.770 12.748 -0.719 1.00 36.53 285 GLU A O 1
ATOM 2246 N N . ILE A 1 286 ? -0.571 11.912 1.351 1.00 36.94 286 ILE A N 1
ATOM 2247 C CA . ILE A 1 286 ? -0.653 10.506 0.939 1.00 36.94 286 ILE A CA 1
ATOM 2248 C C . ILE A 1 286 ? -2.061 9.915 1.139 1.00 36.94 286 ILE A C 1
ATOM 2250 O O . ILE A 1 286 ? -2.398 8.982 0.410 1.00 36.94 286 ILE A O 1
ATOM 2254 N N . GLU A 1 287 ? -2.908 10.474 2.015 1.00 34.09 287 GLU A N 1
ATOM 2255 C CA . GLU A 1 287 ? -4.178 9.829 2.410 1.00 34.09 287 GLU A CA 1
ATOM 2256 C C . GLU A 1 287 ? -5.458 10.665 2.227 1.00 34.09 287 GLU A C 1
ATOM 2258 O O . GLU A 1 287 ? -6.534 10.075 2.152 1.00 34.09 287 GLU A O 1
ATOM 2263 N N . ASN A 1 288 ? -5.383 11.988 2.027 1.00 29.91 288 ASN A N 1
ATOM 2264 C CA . ASN A 1 288 ? -6.561 12.806 1.713 1.00 29.91 288 ASN A CA 1
ATOM 2265 C C . ASN A 1 288 ? -6.224 13.952 0.746 1.00 29.91 288 ASN A C 1
ATOM 2267 O O . ASN A 1 288 ? -5.831 15.040 1.154 1.00 29.91 288 ASN A O 1
ATOM 2271 N N . GLU A 1 289 ? -6.468 13.759 -0.552 1.00 32.78 289 GLU A N 1
ATOM 2272 C CA . GLU A 1 289 ? -6.392 14.852 -1.542 1.00 32.78 289 GLU A CA 1
ATOM 2273 C C . GLU A 1 289 ? -7.588 15.838 -1.432 1.00 32.78 289 GLU A C 1
ATOM 2275 O O . GLU A 1 289 ? -7.656 16.824 -2.165 1.00 32.78 289 GLU A O 1
ATOM 2280 N N . HIS A 1 290 ? -8.493 15.625 -0.463 1.00 36.84 290 HIS A N 1
ATOM 2281 C CA . HIS A 1 290 ? -9.671 16.454 -0.176 1.00 36.84 290 HIS A CA 1
ATOM 2282 C C . HIS A 1 290 ? -9.911 16.676 1.332 1.00 36.84 290 HIS A C 1
ATOM 2284 O O . HIS A 1 290 ? -11.000 16.411 1.834 1.00 36.84 290 HIS A O 1
ATOM 2290 N N . LEU A 1 291 ? -8.934 17.199 2.082 1.00 37.41 291 LEU A N 1
ATOM 2291 C CA . LEU A 1 291 ? -9.305 18.033 3.235 1.00 37.41 291 LEU A CA 1
ATOM 2292 C C . LEU A 1 291 ? -9.559 19.450 2.716 1.00 37.41 291 LEU A C 1
ATOM 2294 O O . LEU A 1 291 ? -8.655 20.257 2.493 1.00 37.41 291 LEU A O 1
ATOM 2298 N N . ASP A 1 292 ? -10.829 19.665 2.386 1.00 44.16 292 ASP A N 1
ATOM 2299 C CA . ASP A 1 292 ? -11.357 20.849 1.734 1.00 44.16 292 ASP A CA 1
ATOM 2300 C C . ASP A 1 292 ? -11.095 22.094 2.570 1.00 44.16 292 ASP A C 1
ATOM 2302 O O . ASP A 1 292 ? -11.753 22.291 3.584 1.00 44.16 292 ASP A O 1
ATOM 2306 N N . TYR A 1 293 ? -10.227 22.988 2.077 1.00 56.66 293 TYR A N 1
ATOM 2307 C CA . TYR A 1 293 ? -10.263 24.397 2.464 1.00 56.66 293 TYR A CA 1
ATOM 2308 C C . TYR A 1 293 ? -11.729 24.836 2.557 1.00 56.66 293 TYR A C 1
ATOM 2310 O O . TYR A 1 293 ? -12.405 24.912 1.531 1.00 56.66 293 TYR A O 1
ATOM 2318 N N . THR A 1 294 ? -12.219 25.112 3.768 1.00 67.75 294 THR A N 1
ATOM 2319 C CA . THR A 1 294 ? -13.602 25.554 3.986 1.00 67.75 294 THR A CA 1
ATOM 2320 C C . THR A 1 294 ? -13.659 27.085 4.087 1.00 67.75 294 THR A C 1
ATOM 2322 O O . THR A 1 294 ? -13.447 27.658 5.166 1.00 67.75 294 THR A O 1
ATOM 2325 N N . PRO A 1 295 ? -13.986 27.816 2.996 1.00 75.19 295 PRO A N 1
ATOM 2326 C CA . PRO A 1 295 ? -14.077 29.271 3.048 1.00 75.19 295 PRO A CA 1
ATOM 2327 C C . PRO A 1 295 ? -14.997 29.824 4.161 1.00 75.19 295 PRO A C 1
ATOM 2329 O O . PRO A 1 295 ? -14.669 30.872 4.723 1.00 75.19 295 PRO A O 1
ATOM 2332 N N . PRO A 1 296 ? -16.107 29.165 4.562 1.00 80.75 296 PRO A N 1
ATOM 2333 C CA . PRO A 1 296 ? -16.902 29.614 5.708 1.00 80.75 296 PRO A CA 1
ATOM 2334 C C . PRO A 1 296 ? -16.118 29.666 7.025 1.00 80.75 296 PRO A C 1
ATOM 2336 O O . PRO A 1 296 ? -16.183 30.673 7.735 1.00 80.75 296 PRO A O 1
ATOM 2339 N N . TYR A 1 297 ? -15.340 28.623 7.339 1.00 80.56 297 TYR A N 1
ATOM 2340 C CA . TYR A 1 297 ? -14.509 28.576 8.546 1.00 80.56 297 TYR A CA 1
ATOM 2341 C C . TYR A 1 297 ? -13.390 29.619 8.483 1.00 80.56 297 TYR A C 1
ATOM 2343 O O . TYR A 1 297 ? -13.169 30.363 9.442 1.00 80.56 297 TYR A O 1
ATOM 2351 N N . PHE A 1 298 ? -12.755 29.751 7.314 1.00 81.94 298 PHE A N 1
ATOM 2352 C CA . PHE A 1 298 ? -11.770 30.794 7.034 1.00 81.94 298 PHE A CA 1
ATOM 2353 C C . PHE A 1 298 ? -12.294 32.194 7.393 1.00 81.94 298 PHE A C 1
ATOM 2355 O O . PHE A 1 298 ? -11.656 32.944 8.135 1.00 81.94 298 PHE A O 1
ATOM 2362 N N . HIS A 1 299 ? -13.480 32.547 6.898 1.00 87.00 299 HIS A N 1
ATOM 2363 C CA . HIS A 1 299 ? -14.077 33.852 7.153 1.00 87.00 299 HIS A CA 1
ATOM 2364 C C . HIS A 1 299 ? -14.544 34.023 8.606 1.00 87.00 299 HIS A C 1
ATOM 2366 O O . HIS A 1 299 ? -14.419 35.122 9.148 1.00 87.00 299 HIS A O 1
ATOM 2372 N N . LEU A 1 300 ? -15.002 32.955 9.265 1.00 87.06 300 LEU A N 1
ATOM 2373 C CA . LEU A 1 300 ? -15.361 32.977 10.685 1.00 87.06 300 LEU A CA 1
ATOM 2374 C C . LEU A 1 300 ? -14.162 33.339 11.574 1.00 87.06 300 LEU A C 1
ATOM 2376 O O . LEU A 1 300 ? -14.277 34.212 12.436 1.00 87.06 300 LEU A O 1
ATOM 2380 N N . VAL A 1 301 ? -12.997 32.727 11.339 1.00 84.19 301 VAL A N 1
ATOM 2381 C CA . VAL A 1 301 ? -11.769 33.025 12.096 1.00 84.19 301 VAL A CA 1
ATOM 2382 C C . VAL A 1 301 ? -11.362 34.491 11.936 1.00 84.19 301 VAL A C 1
ATOM 2384 O O . VAL A 1 301 ? -11.022 35.145 12.920 1.00 84.19 301 VAL A O 1
ATOM 2387 N N . PHE A 1 302 ? -11.442 35.041 10.722 1.00 87.75 302 PHE A N 1
ATOM 2388 C CA . PHE A 1 302 ? -11.135 36.454 10.475 1.00 87.75 302 PHE A CA 1
ATOM 2389 C C . PHE A 1 302 ? -12.150 37.413 11.118 1.00 87.75 302 PHE A C 1
ATOM 2391 O O . PHE A 1 302 ? -11.763 38.481 11.594 1.00 87.75 302 PHE A O 1
ATOM 2398 N N . ALA A 1 303 ? -13.431 37.037 11.182 1.00 90.19 303 ALA A N 1
ATOM 2399 C CA . ALA A 1 303 ? -14.440 37.812 11.900 1.00 90.19 303 ALA A CA 1
ATOM 2400 C C . ALA A 1 303 ? -14.143 37.850 13.413 1.00 90.19 303 ALA A C 1
ATOM 2402 O O . ALA A 1 303 ? -14.179 38.917 14.026 1.00 90.19 303 ALA A O 1
ATOM 2403 N N . LEU A 1 304 ? -13.767 36.711 14.004 1.00 89.50 304 LEU A N 1
ATOM 2404 C CA . LEU A 1 304 ? -13.351 36.628 15.408 1.00 89.50 304 LEU A CA 1
ATOM 2405 C C . LEU A 1 304 ? -12.041 37.390 15.676 1.00 89.50 304 LEU A C 1
ATOM 2407 O O . LEU A 1 304 ? -11.918 38.055 16.707 1.00 89.50 304 LEU A O 1
ATOM 2411 N N . ALA A 1 305 ? -11.096 37.365 14.732 1.00 87.12 305 ALA A N 1
ATOM 2412 C CA . ALA A 1 305 ? -9.866 38.150 14.806 1.00 87.12 305 ALA A CA 1
ATOM 2413 C C . ALA A 1 305 ? -10.160 39.659 14.847 1.00 87.12 305 ALA A C 1
ATOM 2415 O O . ALA A 1 305 ? -9.550 40.380 15.634 1.00 87.12 305 ALA A O 1
ATOM 2416 N N . ALA A 1 306 ? -11.128 40.140 14.057 1.00 90.12 306 ALA A N 1
ATOM 2417 C CA . ALA A 1 306 ? -11.554 41.540 14.093 1.00 90.12 306 ALA A CA 1
ATOM 2418 C C . ALA A 1 306 ? -12.125 41.938 15.466 1.00 90.12 306 ALA A C 1
ATOM 2420 O O . ALA A 1 306 ? -11.826 43.025 15.960 1.00 90.12 306 ALA A O 1
ATOM 2421 N N . CYS A 1 307 ? -12.886 41.052 16.121 1.00 91.06 307 CYS A N 1
ATOM 2422 C CA . CYS A 1 307 ? -13.353 41.270 17.493 1.00 91.06 307 CYS A CA 1
ATOM 2423 C C . CYS A 1 307 ? -12.190 41.363 18.491 1.00 91.06 307 CYS A C 1
ATOM 2425 O O . CYS A 1 307 ? -12.176 42.278 19.311 1.00 91.06 307 CYS A O 1
ATOM 2427 N N . TYR A 1 308 ? -11.201 40.468 18.392 1.00 87.94 308 TYR A N 1
ATOM 2428 C CA . TYR A 1 308 ? -10.021 40.498 19.259 1.00 87.94 308 TYR A CA 1
ATOM 2429 C C . TYR A 1 308 ? -9.205 41.781 19.087 1.00 87.94 308 TYR A C 1
ATOM 2431 O O . TYR A 1 308 ? -8.861 42.436 20.071 1.00 87.94 308 TYR A O 1
ATOM 2439 N N . VAL A 1 309 ? -8.953 42.190 17.841 1.00 86.06 309 VAL A N 1
ATOM 2440 C CA . VAL A 1 309 ? -8.230 43.435 17.560 1.00 86.06 309 VAL A CA 1
ATOM 2441 C C . VAL A 1 309 ? -8.980 44.653 18.103 1.00 86.06 309 VAL A C 1
ATOM 2443 O O . VAL A 1 309 ? -8.340 45.555 18.646 1.00 86.06 309 VAL A O 1
ATOM 2446 N N . ALA A 1 310 ? -10.317 44.657 18.040 1.00 87.19 310 ALA A N 1
ATOM 2447 C CA . ALA A 1 310 ? -11.124 45.706 18.654 1.00 87.19 310 ALA A CA 1
ATOM 2448 C C . ALA A 1 310 ? -10.822 45.835 20.152 1.00 87.19 310 ALA A C 1
ATOM 2450 O O . ALA A 1 310 ? -10.581 46.940 20.628 1.00 87.19 310 ALA A O 1
ATOM 2451 N N . MET A 1 311 ? -10.769 44.713 20.878 1.00 86.69 311 MET A N 1
ATOM 2452 C CA . MET A 1 311 ? -10.514 44.726 22.319 1.00 86.69 311 MET A CA 1
ATOM 2453 C C . MET A 1 311 ? -9.083 45.141 22.672 1.00 86.69 311 MET A C 1
ATOM 2455 O O . MET A 1 311 ? -8.897 45.879 23.637 1.00 86.69 311 MET A O 1
ATOM 2459 N N . VAL A 1 312 ? -8.083 44.720 21.890 1.00 79.81 312 VAL A N 1
ATOM 2460 C CA . VAL A 1 312 ? -6.680 45.124 22.099 1.00 79.81 312 VAL A CA 1
ATOM 2461 C C . VAL A 1 312 ? -6.514 46.631 21.899 1.00 79.81 312 VAL A C 1
ATOM 2463 O O . VAL A 1 312 ? -5.962 47.316 22.758 1.00 79.81 312 VAL A O 1
ATOM 2466 N N . LEU A 1 313 ? -7.034 47.174 20.794 1.00 78.56 313 LEU A N 1
ATOM 2467 C CA . LEU A 1 313 ? -6.910 48.601 20.479 1.00 78.56 313 LEU A CA 1
ATOM 2468 C C . LEU A 1 313 ? -7.761 49.498 21.392 1.00 78.56 313 LEU A C 1
ATOM 2470 O O . LEU A 1 313 ? -7.392 50.656 21.592 1.00 78.56 313 LEU A O 1
ATOM 2474 N N . ALA A 1 314 ? -8.856 48.964 21.944 1.00 77.69 314 ALA A N 1
ATOM 2475 C CA . ALA A 1 314 ? -9.740 49.618 22.912 1.00 77.69 314 ALA A CA 1
ATOM 2476 C C . ALA A 1 314 ? -9.322 49.424 24.383 1.00 77.69 314 ALA A C 1
ATOM 2478 O O . ALA A 1 314 ? -10.064 49.819 25.281 1.00 77.69 314 ALA A O 1
ATOM 2479 N N . ASN A 1 315 ? -8.181 48.774 24.651 1.00 75.38 315 ASN A N 1
ATOM 2480 C CA . ASN A 1 315 ? -7.713 48.447 26.006 1.00 75.38 315 ASN A CA 1
ATOM 2481 C C . ASN A 1 315 ? -8.777 47.726 26.869 1.00 75.38 315 ASN A C 1
ATOM 2483 O O . ASN A 1 315 ? -8.901 47.943 28.071 1.00 75.38 315 ASN A O 1
ATOM 2487 N N . TRP A 1 316 ? -9.581 46.870 26.239 1.00 79.56 316 TRP A N 1
ATOM 2488 C CA . TRP A 1 316 ? -10.670 46.115 26.863 1.00 79.56 316 TRP A CA 1
ATOM 2489 C C . TRP A 1 316 ? -11.821 46.942 27.489 1.00 79.56 316 TRP A C 1
ATOM 2491 O O . TRP A 1 316 ? -12.730 46.367 28.107 1.00 79.56 316 TRP A O 1
ATOM 2501 N N . GLU A 1 317 ? -11.854 48.263 27.285 1.00 72.25 317 GLU A N 1
ATOM 2502 C CA . GLU A 1 317 ? -12.890 49.170 27.797 1.00 72.25 317 GLU A CA 1
ATOM 2503 C C . GLU A 1 317 ? -14.149 49.199 26.918 1.00 72.25 317 GLU A C 1
ATOM 2505 O O . GLU A 1 317 ? -14.062 49.172 25.700 1.00 72.25 317 GLU A O 1
ATOM 2510 N N . ILE A 1 318 ? -15.343 49.313 27.512 1.00 69.44 318 ILE A N 1
ATOM 2511 C CA . ILE A 1 318 ? -16.633 49.357 26.778 1.00 69.44 318 ILE A CA 1
ATOM 2512 C C . ILE A 1 318 ? -17.296 50.760 26.825 1.00 69.44 318 ILE A C 1
ATOM 2514 O O . ILE A 1 318 ? -18.454 50.938 26.463 1.00 69.44 318 ILE A O 1
ATOM 2518 N N . GLY A 1 319 ? -16.568 51.795 27.260 1.00 62.97 319 GLY A N 1
ATOM 2519 C CA . GLY A 1 319 ? -17.112 53.147 27.473 1.00 62.97 319 GLY A CA 1
ATOM 2520 C C . GLY A 1 319 ? -16.902 54.148 26.327 1.00 62.97 319 GLY A C 1
ATOM 2521 O O . GLY A 1 319 ? -16.073 53.948 25.444 1.00 62.97 319 GLY A O 1
ATOM 2522 N N . GLU A 1 320 ? -17.624 55.275 26.390 1.00 59.00 320 GLU A N 1
ATOM 2523 C CA . GLU A 1 320 ? -17.329 56.503 25.629 1.00 59.00 320 GLU A CA 1
ATOM 2524 C C . GLU A 1 320 ? -16.163 57.252 26.309 1.00 59.00 320 GLU A C 1
ATOM 2526 O O . GLU A 1 320 ? -16.371 58.228 27.030 1.00 59.00 320 GLU A O 1
ATOM 2531 N N . THR A 1 321 ? -14.927 56.769 26.166 1.00 54.94 321 THR A N 1
ATOM 2532 C CA . THR A 1 321 ? -13.739 57.443 26.715 1.00 54.94 321 THR A CA 1
ATOM 2533 C C . THR A 1 321 ? -13.028 58.260 25.627 1.00 54.94 321 THR A C 1
ATOM 2535 O O . THR A 1 321 ? -12.549 57.724 24.631 1.00 54.94 321 THR A O 1
ATOM 2538 N N . THR A 1 322 ? -12.977 59.586 25.816 1.00 49.78 322 THR A N 1
ATOM 2539 C CA . THR A 1 322 ? -12.336 60.577 24.918 1.00 49.78 322 THR A CA 1
ATOM 2540 C C . THR A 1 322 ? -10.915 60.967 25.346 1.00 49.78 322 THR A C 1
ATOM 2542 O O . THR A 1 322 ? -10.345 61.919 24.819 1.00 49.78 322 THR A O 1
ATOM 2545 N N . LYS A 1 323 ? -10.338 60.279 26.338 1.00 51.62 323 LYS A N 1
ATOM 2546 C CA . LYS A 1 323 ? -8.981 60.571 26.825 1.00 51.62 323 LYS A CA 1
ATOM 2547 C C . LYS A 1 323 ? -7.928 59.930 25.924 1.00 51.62 323 LYS A C 1
ATOM 2549 O O . LYS A 1 323 ? -8.202 58.897 25.324 1.00 51.62 323 LYS A O 1
ATOM 2554 N N . GLU A 1 324 ? -6.725 60.512 25.888 1.00 52.66 324 GLU A N 1
ATOM 2555 C CA . GLU A 1 324 ? -5.512 59.817 25.439 1.00 52.66 324 GLU A CA 1
ATOM 2556 C C . GLU A 1 324 ? -5.409 58.501 26.223 1.00 52.66 324 GLU A C 1
ATOM 2558 O O . GLU A 1 324 ? -5.058 58.491 27.403 1.00 52.66 324 GLU A O 1
ATOM 2563 N N . LEU A 1 325 ? -5.830 57.399 25.605 1.00 54.91 325 LEU A N 1
ATOM 2564 C CA . LEU A 1 325 ? -5.710 56.078 26.193 1.00 54.91 325 LEU A CA 1
ATOM 2565 C C . LEU A 1 325 ? -4.315 55.563 25.889 1.00 54.91 325 LEU A C 1
ATOM 2567 O O . LEU A 1 325 ? -3.948 55.370 24.730 1.00 54.91 325 LEU A O 1
ATOM 2571 N N . GLU A 1 326 ? -3.555 55.297 26.943 1.00 57.91 326 GLU A N 1
ATOM 2572 C CA . GLU A 1 326 ? -2.415 54.405 26.829 1.00 57.91 326 GLU A CA 1
ATOM 2573 C C . GLU A 1 326 ? -2.927 53.032 26.376 1.00 57.91 326 GLU A C 1
ATOM 2575 O O . GLU A 1 326 ? -3.872 52.455 26.930 1.00 57.91 326 GLU A O 1
ATOM 2580 N N . VAL A 1 327 ? -2.366 52.555 25.270 1.00 56.75 327 VAL A N 1
ATOM 2581 C CA . VAL A 1 327 ? -2.832 51.335 24.625 1.00 56.75 327 VAL A CA 1
ATOM 2582 C C . VAL A 1 327 ? -2.429 50.153 25.479 1.00 56.75 327 VAL A C 1
ATOM 2584 O O . VAL A 1 327 ? -1.266 50.034 25.851 1.00 56.75 327 VAL A O 1
ATOM 2587 N N . ASP A 1 328 ? -3.377 49.249 25.720 1.00 58.94 328 ASP A N 1
ATOM 2588 C CA . ASP A 1 328 ? -3.106 47.978 26.389 1.00 58.94 328 ASP A CA 1
ATOM 2589 C C . ASP A 1 328 ? -2.625 48.124 27.852 1.00 58.94 328 ASP A C 1
ATOM 2591 O O . ASP A 1 328 ? -2.047 47.186 28.394 1.00 58.94 328 ASP A O 1
ATOM 2595 N N . SER A 1 329 ? -2.867 49.269 28.510 1.00 65.00 329 SER A N 1
ATOM 2596 C CA . SER A 1 329 ? -2.514 49.530 29.916 1.00 65.00 329 SER A CA 1
ATOM 2597 C C . SER A 1 329 ? -3.737 49.492 30.850 1.00 65.00 329 SER A C 1
ATOM 2599 O O . SER A 1 329 ? -4.233 50.499 31.358 1.00 65.00 329 SER A O 1
ATOM 2601 N N . SER A 1 330 ? -4.306 48.309 31.070 1.00 74.31 330 SER A N 1
ATOM 2602 C CA . SER A 1 330 ? -5.399 48.127 32.031 1.00 74.31 330 SER A CA 1
ATOM 2603 C C . SER A 1 330 ? -5.245 46.843 32.830 1.00 74.31 330 SER A C 1
ATOM 2605 O O . SER A 1 330 ? -4.764 45.822 32.339 1.00 74.31 330 SER A O 1
ATOM 2607 N N . TRP A 1 331 ? -5.762 46.858 34.064 1.00 79.25 331 TRP A N 1
ATOM 2608 C CA . TRP A 1 331 ? -5.879 45.641 34.870 1.00 79.25 331 TRP A CA 1
ATOM 2609 C C . TRP A 1 331 ? -6.678 44.551 34.148 1.00 79.25 331 TRP A C 1
ATOM 2611 O O . TRP A 1 331 ? -6.358 43.375 34.293 1.00 79.25 331 TRP A O 1
ATOM 2621 N N . ALA A 1 332 ? -7.683 44.927 33.350 1.00 77.75 332 ALA A N 1
ATOM 2622 C CA . ALA A 1 332 ? -8.442 43.987 32.533 1.00 77.75 332 ALA A CA 1
ATOM 2623 C C . ALA A 1 332 ? -7.544 43.289 31.500 1.00 77.75 332 ALA A C 1
ATOM 2625 O O . ALA A 1 332 ? -7.563 42.062 31.420 1.00 77.75 332 ALA A O 1
ATOM 2626 N N . SER A 1 333 ? -6.712 44.042 30.773 1.00 77.62 333 SER A N 1
ATOM 2627 C CA . SER A 1 333 ? -5.763 43.460 29.820 1.00 77.62 333 SER A CA 1
ATOM 2628 C C . SER A 1 333 ? -4.737 42.550 30.506 1.00 77.62 333 SER A C 1
ATOM 2630 O O . SER A 1 333 ? -4.548 41.401 30.094 1.00 77.62 333 SER A O 1
ATOM 2632 N N . SER A 1 334 ? -4.142 43.000 31.618 1.00 82.44 334 SER A N 1
ATOM 2633 C CA . SER A 1 334 ? -3.206 42.186 32.405 1.00 82.44 334 SER A CA 1
ATOM 2634 C C . SER A 1 334 ? -3.826 40.862 32.860 1.00 82.44 334 SER A C 1
ATOM 2636 O O . SER A 1 334 ? -3.208 39.806 32.706 1.00 82.44 334 SER A O 1
ATOM 2638 N N . TRP A 1 335 ? -5.060 40.892 33.376 1.00 84.88 335 TRP A N 1
ATOM 2639 C CA . TRP A 1 335 ? -5.762 39.687 33.822 1.00 84.88 335 TRP A CA 1
ATOM 2640 C C . TRP A 1 335 ? -6.121 38.742 32.675 1.00 84.88 335 TRP A C 1
ATOM 2642 O O . TRP A 1 335 ? -6.055 37.527 32.840 1.00 84.88 335 TRP A O 1
ATOM 2652 N N . ILE A 1 336 ? -6.462 39.263 31.499 1.00 82.69 336 ILE A N 1
ATOM 2653 C CA . ILE A 1 336 ? -6.780 38.424 30.340 1.00 82.69 336 ILE A CA 1
ATOM 2654 C C . ILE A 1 336 ? -5.529 37.716 29.828 1.00 82.69 336 ILE A C 1
ATOM 2656 O O . ILE A 1 336 ? -5.585 36.524 29.527 1.00 82.69 336 ILE A O 1
ATOM 2660 N N . LYS A 1 337 ? -4.384 38.400 29.782 1.00 84.12 337 LYS A N 1
ATOM 2661 C CA . LYS A 1 337 ? -3.110 37.809 29.351 1.00 84.12 337 LYS A CA 1
ATOM 2662 C C . LYS A 1 337 ? -2.603 36.746 30.325 1.00 84.12 337 LYS A C 1
ATOM 2664 O O . LYS A 1 337 ? -2.180 35.679 29.882 1.00 84.12 337 LYS A O 1
ATOM 2669 N N . ILE A 1 338 ? -2.705 36.988 31.636 1.00 89.25 338 ILE A N 1
ATOM 2670 C CA . ILE A 1 338 ? -2.315 35.985 32.640 1.00 89.25 338 ILE A CA 1
ATOM 2671 C C . ILE A 1 338 ? -3.304 34.810 32.683 1.00 89.25 338 ILE A C 1
ATOM 2673 O O . ILE A 1 338 ? -2.886 33.661 32.751 1.00 89.25 338 ILE A O 1
ATOM 2677 N N . ALA A 1 339 ? -4.610 35.051 32.537 1.00 86.88 339 ALA A N 1
ATOM 2678 C CA . ALA A 1 339 ? -5.584 33.969 32.414 1.00 86.88 339 ALA A CA 1
ATOM 2679 C C . ALA A 1 339 ? -5.344 33.143 31.140 1.00 86.88 339 ALA A C 1
ATOM 2681 O O . ALA A 1 339 ? -5.430 31.919 31.173 1.00 86.88 339 ALA A O 1
ATOM 2682 N N . SER A 1 340 ? -4.970 33.793 30.033 1.00 85.31 340 SER A N 1
ATOM 2683 C CA . SER A 1 340 ? -4.593 33.114 28.786 1.00 85.31 340 SER A CA 1
ATOM 2684 C C . SER A 1 340 ? -3.352 32.241 28.967 1.00 85.31 340 SER A C 1
ATOM 2686 O O . SER A 1 340 ? -3.286 31.159 28.383 1.00 85.31 340 SER A O 1
ATOM 2688 N N . SER A 1 341 ? -2.390 32.653 29.803 1.00 89.38 341 SER A N 1
ATOM 2689 C CA . SER A 1 341 ? -1.220 31.825 30.115 1.00 89.38 341 SER A CA 1
ATOM 2690 C C . SER A 1 341 ? -1.621 30.583 30.916 1.00 89.38 341 SER A C 1
ATOM 2692 O O . SER A 1 341 ? -1.201 29.477 30.583 1.00 89.38 341 SER A O 1
ATOM 2694 N N . TRP A 1 342 ? -2.521 30.714 31.892 1.00 90.44 342 TRP A N 1
ATOM 2695 C CA . TRP A 1 342 ? -3.038 29.568 32.646 1.00 90.44 342 TRP A CA 1
ATOM 2696 C C . TRP A 1 342 ? -3.855 28.617 31.776 1.00 90.44 342 TRP A C 1
ATOM 2698 O O . TRP A 1 342 ? -3.666 27.408 31.852 1.00 90.44 342 TRP A O 1
ATOM 2708 N N . VAL A 1 343 ? -4.716 29.145 30.905 1.00 87.56 343 VAL A N 1
ATOM 2709 C CA . VAL A 1 343 ? -5.473 28.339 29.937 1.00 87.56 343 VAL A CA 1
ATOM 2710 C C . VAL A 1 343 ? -4.527 27.623 28.973 1.00 87.56 343 VAL A C 1
ATOM 2712 O O . VAL A 1 343 ? -4.707 26.438 28.725 1.00 87.56 343 VAL A O 1
ATOM 2715 N N . THR A 1 344 ? -3.471 28.286 28.495 1.00 87.25 344 THR A N 1
ATOM 2716 C CA . THR A 1 344 ? -2.437 27.650 27.660 1.00 87.25 344 THR A CA 1
ATOM 2717 C C . THR A 1 344 ? -1.745 26.507 28.396 1.00 87.25 344 THR A C 1
ATOM 2719 O O . THR A 1 344 ? -1.599 25.418 27.844 1.00 87.25 344 THR A O 1
ATOM 2722 N N . ALA A 1 345 ? -1.360 26.732 29.654 1.00 89.44 345 ALA A N 1
ATOM 2723 C CA . ALA A 1 345 ? -0.750 25.713 30.497 1.00 89.44 345 ALA A CA 1
ATOM 2724 C C . ALA A 1 345 ? -1.699 24.530 30.748 1.00 89.44 345 ALA A C 1
ATOM 2726 O O . ALA A 1 345 ? -1.260 23.386 30.709 1.00 89.44 345 ALA A O 1
ATOM 2727 N N . LEU A 1 346 ? -2.994 24.788 30.957 1.00 89.44 346 LEU A N 1
ATOM 2728 C CA . LEU A 1 346 ? -4.016 23.753 31.133 1.00 89.44 346 LEU A CA 1
ATOM 2729 C C . LEU A 1 346 ? -4.255 22.954 29.853 1.00 89.44 346 LEU A C 1
ATOM 2731 O O . LEU A 1 346 ? -4.306 21.733 29.919 1.00 89.44 346 LEU A O 1
ATOM 2735 N N . ILE A 1 347 ? -4.370 23.612 28.698 1.00 85.44 347 ILE A N 1
ATOM 2736 C CA . ILE A 1 347 ? -4.571 22.943 27.406 1.00 85.44 347 ILE A CA 1
ATOM 2737 C C . ILE A 1 347 ? -3.348 22.093 27.063 1.00 85.44 347 ILE A C 1
ATOM 2739 O O . ILE A 1 347 ? -3.512 20.935 26.700 1.00 85.44 347 ILE A O 1
ATOM 2743 N N . TYR A 1 348 ? -2.130 22.615 27.231 1.00 86.94 348 TYR A N 1
ATOM 2744 C CA . TYR A 1 348 ? -0.913 21.834 26.998 1.00 86.94 348 TYR A CA 1
ATOM 2745 C C . TYR A 1 348 ? -0.721 20.720 28.043 1.00 86.94 348 TYR A C 1
ATOM 2747 O O . TYR A 1 348 ? -0.343 19.599 27.721 1.00 86.94 348 TYR A O 1
ATOM 2755 N N . GLY A 1 349 ? -1.039 20.976 29.313 1.00 87.19 349 GLY A N 1
ATOM 2756 C CA . GLY A 1 349 ? -1.068 19.931 30.337 1.00 87.19 349 GLY A CA 1
ATOM 2757 C C . GLY A 1 349 ? -2.068 18.828 29.983 1.00 87.19 349 GLY A C 1
ATOM 2758 O O . GLY A 1 349 ? -1.763 17.645 30.110 1.00 87.19 349 GLY A O 1
ATOM 2759 N N . TRP A 1 350 ? -3.232 19.206 29.452 1.00 84.06 350 TRP A N 1
ATOM 2760 C CA . TRP A 1 350 ? -4.219 18.272 28.931 1.00 84.06 350 TRP A CA 1
ATOM 2761 C C . TRP A 1 350 ? -3.687 17.499 27.723 1.00 84.06 350 TRP A C 1
ATOM 2763 O O . TRP A 1 350 ? -3.864 16.290 27.694 1.00 84.06 350 TRP A O 1
ATOM 2773 N N . THR A 1 351 ? -2.950 18.110 26.786 1.00 79.75 351 THR A N 1
ATOM 2774 C CA . THR A 1 351 ? -2.327 17.356 25.677 1.00 79.75 351 THR A CA 1
ATOM 2775 C C . THR A 1 351 ? -1.303 16.322 26.156 1.00 79.75 351 THR A C 1
ATOM 2777 O O . THR A 1 351 ? -1.104 15.311 25.492 1.00 79.75 351 THR A O 1
ATOM 2780 N N . LEU A 1 352 ? -0.681 16.523 27.323 1.00 79.81 352 LEU A N 1
ATOM 2781 C CA . LEU A 1 352 ? 0.214 15.535 27.938 1.00 79.81 352 LEU A CA 1
ATOM 2782 C C . LEU A 1 352 ? -0.542 14.419 28.689 1.00 79.81 352 LEU A C 1
ATOM 2784 O O . LEU A 1 352 ? -0.091 13.274 28.694 1.00 79.81 352 LEU A O 1
ATOM 2788 N N . ILE A 1 353 ? -1.671 14.741 29.332 1.00 78.75 353 ILE A N 1
ATOM 2789 C CA . ILE A 1 353 ? -2.421 13.833 30.224 1.00 78.75 353 ILE A CA 1
ATOM 2790 C C . ILE A 1 353 ? -3.515 13.051 29.489 1.00 78.75 353 ILE A C 1
ATOM 2792 O O . ILE A 1 353 ? -3.729 11.874 29.773 1.00 78.75 353 ILE A O 1
ATOM 2796 N N . ALA A 1 354 ? -4.220 13.685 28.556 1.00 68.88 354 ALA A N 1
ATOM 2797 C CA . ALA A 1 354 ? -5.402 13.138 27.898 1.00 68.88 354 ALA A CA 1
ATOM 2798 C C . ALA A 1 354 ? -5.187 11.752 27.255 1.00 68.88 354 ALA A C 1
ATOM 2800 O O . ALA A 1 354 ? -6.072 10.901 27.422 1.00 68.88 354 ALA A O 1
ATOM 2801 N N . PRO A 1 355 ? -4.019 11.452 26.639 1.00 63.09 355 PRO A N 1
ATOM 2802 C CA . PRO A 1 355 ? -3.734 10.117 26.109 1.00 63.09 355 PRO A CA 1
ATOM 2803 C C . PRO A 1 355 ? -3.694 9.000 27.163 1.00 63.09 355 PRO A C 1
ATOM 2805 O O . PRO A 1 355 ? -3.753 7.833 26.799 1.00 63.09 355 PRO A O 1
ATOM 2808 N N . TYR A 1 356 ? -3.574 9.326 28.454 1.00 64.88 356 TYR A N 1
ATOM 2809 C CA . TYR A 1 356 ? -3.607 8.353 29.553 1.00 64.88 356 TYR A CA 1
ATOM 2810 C C . TYR A 1 356 ? -4.990 8.213 30.197 1.00 64.88 356 TYR A C 1
ATOM 2812 O O . TYR A 1 356 ? -5.253 7.213 30.857 1.00 64.88 356 TYR A O 1
ATOM 2820 N N . VAL A 1 357 ? -5.865 9.212 30.042 1.00 67.50 357 VAL A N 1
ATOM 2821 C CA . VAL A 1 357 ? -7.165 9.256 30.735 1.00 67.50 357 VAL A CA 1
ATOM 2822 C C . VAL A 1 357 ? -8.303 8.725 29.867 1.00 67.50 357 VAL A C 1
ATOM 2824 O O . VAL A 1 357 ? -9.271 8.198 30.403 1.00 67.50 357 VAL A O 1
ATOM 2827 N N . THR A 1 358 ? -8.224 8.882 28.543 1.00 53.66 358 THR A N 1
ATOM 2828 C CA . THR A 1 358 ? -9.432 8.794 27.697 1.00 53.66 358 THR A CA 1
ATOM 2829 C C . THR A 1 358 ? -9.409 7.778 26.565 1.00 53.66 358 THR A C 1
ATOM 2831 O O . THR A 1 358 ? -10.471 7.550 25.998 1.00 53.66 358 THR A O 1
ATOM 2834 N N . ASN A 1 359 ? -8.267 7.147 26.261 1.00 46.22 359 ASN A N 1
ATOM 2835 C CA . ASN A 1 359 ? -8.136 6.105 25.224 1.00 46.22 359 ASN A CA 1
ATOM 2836 C C . ASN A 1 359 ? -8.861 6.426 23.888 1.00 46.22 359 ASN A C 1
ATOM 2838 O O . ASN A 1 359 ? -9.342 5.527 23.208 1.00 46.22 359 ASN A O 1
ATOM 2842 N N . ARG A 1 360 ? -8.989 7.716 23.541 1.00 44.12 360 ARG A N 1
ATOM 2843 C CA . ARG A 1 360 ? -9.681 8.230 22.351 1.00 44.12 360 ARG A CA 1
ATOM 2844 C C . ARG A 1 360 ? -8.884 9.375 21.738 1.00 44.12 360 ARG A C 1
ATOM 2846 O O . ARG A 1 360 ? -8.378 10.234 22.467 1.00 44.12 360 ARG A O 1
ATOM 2853 N N . ASP A 1 361 ? -8.858 9.415 20.412 1.00 41.56 361 ASP A N 1
ATOM 2854 C CA . ASP A 1 361 ? -8.310 10.526 19.642 1.00 41.56 361 ASP A CA 1
ATOM 2855 C C . ASP A 1 361 ? -9.241 11.742 19.711 1.00 41.56 361 ASP A C 1
ATOM 2857 O O . ASP A 1 361 ? -10.458 11.654 19.527 1.00 41.56 361 ASP A O 1
ATOM 2861 N N . TYR A 1 362 ? -8.675 12.908 20.020 1.00 50.34 362 TYR A N 1
ATOM 2862 C CA . TYR A 1 362 ? -9.427 14.159 20.074 1.00 50.34 362 TYR A CA 1
ATOM 2863 C C . TYR A 1 362 ? -9.419 14.837 18.710 1.00 50.34 362 TYR A C 1
ATOM 2865 O O . TYR A 1 362 ? -8.360 15.062 18.138 1.00 50.34 362 TYR A O 1
ATOM 2873 N N . TRP A 1 363 ? -10.585 15.319 18.279 1.00 41.06 363 TRP A N 1
ATOM 2874 C CA . TRP A 1 363 ? -10.799 16.040 17.016 1.00 41.06 363 TRP A CA 1
ATOM 2875 C C . TRP A 1 363 ? -9.915 17.286 16.773 1.00 41.06 363 TRP A C 1
ATOM 2877 O O . TRP A 1 363 ? -9.917 17.824 15.670 1.00 41.06 363 TRP A O 1
ATOM 2887 N N . TRP A 1 364 ? -9.196 17.800 17.779 1.00 47.34 364 TRP A N 1
ATOM 2888 C CA . TRP A 1 364 ? -8.389 19.028 17.667 1.00 47.34 364 TRP A CA 1
ATOM 2889 C C . TRP A 1 364 ? -6.908 18.867 18.027 1.00 47.34 364 TRP A C 1
ATOM 2891 O O . TRP A 1 364 ? -6.146 19.819 17.817 1.00 47.34 364 TRP A O 1
ATOM 2901 N N . ALA A 1 365 ? -6.500 17.722 18.576 1.00 43.22 365 ALA A N 1
ATOM 2902 C CA . ALA A 1 365 ? -5.111 17.455 18.930 1.00 43.22 365 ALA A CA 1
ATOM 2903 C C . ALA A 1 365 ? -4.424 16.665 17.802 1.00 43.22 365 ALA A C 1
ATOM 2905 O O . ALA A 1 365 ? -5.118 15.946 17.085 1.00 43.22 365 ALA A O 1
ATOM 2906 N N . PRO A 1 366 ? -3.097 16.796 17.599 1.00 46.06 366 PRO A N 1
ATOM 2907 C CA . PRO A 1 366 ? -2.396 15.937 16.653 1.00 46.06 366 PRO A CA 1
ATOM 2908 C C . PRO A 1 366 ? -2.608 14.490 17.082 1.00 46.06 366 PRO A C 1
ATOM 2910 O O . PRO A 1 366 ? -2.649 14.227 18.283 1.00 46.06 366 PRO A O 1
ATOM 2913 N N . ASP A 1 367 ? -2.698 13.585 16.115 1.00 44.78 367 ASP A N 1
ATOM 2914 C CA . ASP A 1 367 ? -2.696 12.142 16.336 1.00 44.78 367 ASP A CA 1
ATOM 2915 C C . ASP A 1 367 ? -1.504 11.779 17.253 1.00 44.78 367 ASP A C 1
ATOM 2917 O O . ASP A 1 367 ? -0.336 11.723 16.841 1.00 44.78 367 ASP A O 1
ATOM 2921 N N . PHE A 1 368 ? -1.781 11.648 18.557 1.00 44.31 368 PHE A N 1
ATOM 2922 C CA . PHE A 1 368 ? -0.763 11.392 19.579 1.00 44.31 368 PHE A CA 1
ATOM 2923 C C . PHE A 1 368 ? -0.155 10.012 19.384 1.00 44.31 368 PHE A C 1
ATOM 2925 O O . PHE A 1 368 ? 0.963 9.760 19.838 1.00 44.31 368 PHE A O 1
ATOM 2932 N N . ASP A 1 369 ? -0.857 9.154 18.657 1.00 39.34 369 ASP A N 1
ATOM 2933 C CA . ASP A 1 369 ? -0.426 7.835 18.278 1.00 39.34 369 ASP A CA 1
ATOM 2934 C C . ASP A 1 369 ? 0.677 7.911 17.207 1.00 39.34 369 ASP A C 1
ATOM 2936 O O . ASP A 1 369 ? 1.694 7.225 17.329 1.00 39.34 369 ASP A O 1
ATOM 2940 N N . LYS A 1 370 ? 0.597 8.844 16.241 1.00 40.75 370 LYS A N 1
ATOM 2941 C CA . LYS A 1 370 ? 1.719 9.198 15.333 1.00 40.75 370 LYS A CA 1
ATOM 2942 C C . LYS A 1 370 ? 2.953 9.725 16.087 1.00 40.75 370 LYS A C 1
ATOM 2944 O O . LYS A 1 370 ? 4.075 9.333 15.764 1.00 40.75 370 LYS A O 1
ATOM 2949 N N . GLN A 1 371 ? 2.794 10.554 17.124 1.00 39.88 371 GLN A N 1
ATOM 2950 C CA . GLN A 1 371 ? 3.938 11.042 17.925 1.00 39.88 371 GLN A CA 1
ATOM 2951 C C . GLN A 1 371 ? 4.557 9.965 18.817 1.00 39.88 371 GLN A C 1
ATOM 2953 O O . GLN A 1 371 ? 5.779 9.903 18.971 1.00 39.88 371 GLN A O 1
ATOM 2958 N N . ARG A 1 372 ? 3.722 9.080 19.370 1.00 38.78 372 ARG A N 1
ATOM 2959 C CA . ARG A 1 372 ? 4.146 7.917 20.159 1.00 38.78 372 ARG A CA 1
ATOM 2960 C C . ARG A 1 372 ? 4.948 6.944 19.277 1.00 38.78 372 ARG A C 1
ATOM 2962 O O . ARG A 1 372 ? 5.949 6.402 19.741 1.00 38.78 372 ARG A O 1
ATOM 2969 N N . LYS A 1 373 ? 4.586 6.826 17.989 1.00 35.94 373 LYS A N 1
ATOM 2970 C CA . LYS A 1 373 ? 5.292 6.049 16.948 1.00 35.94 373 LYS A CA 1
ATOM 2971 C C . LYS A 1 373 ? 6.647 6.658 16.531 1.00 35.94 373 LYS A C 1
ATOM 2973 O O . LYS A 1 373 ? 7.589 5.901 16.317 1.00 35.94 373 LYS A O 1
ATOM 2978 N N . MET A 1 374 ? 6.788 7.990 16.474 1.00 35.81 374 MET A N 1
ATOM 2979 C CA . MET A 1 374 ? 8.053 8.665 16.105 1.00 35.81 374 MET A CA 1
ATOM 2980 C C . MET A 1 374 ? 9.082 8.739 17.244 1.00 35.81 374 MET A C 1
ATOM 2982 O O . MET A 1 374 ? 10.279 8.604 17.019 1.00 35.81 374 MET A O 1
ATOM 2986 N N . ALA A 1 375 ? 8.663 8.940 18.493 1.00 35.06 375 ALA A N 1
ATOM 2987 C CA . ALA A 1 375 ? 9.623 8.982 19.597 1.00 35.06 375 ALA A CA 1
ATOM 2988 C C . ALA A 1 375 ? 10.182 7.593 19.948 1.00 35.06 375 ALA A C 1
ATOM 2990 O O . ALA A 1 375 ? 11.361 7.461 20.289 1.00 35.06 375 ALA A O 1
ATOM 2991 N N . ALA A 1 376 ? 9.363 6.551 19.772 1.00 31.97 376 ALA A N 1
ATOM 2992 C CA . ALA A 1 376 ? 9.765 5.154 19.904 1.00 31.97 376 ALA A CA 1
ATOM 2993 C C . ALA A 1 376 ? 10.748 4.686 18.811 1.00 31.97 376 ALA A C 1
ATOM 2995 O O . ALA A 1 376 ? 11.368 3.641 18.978 1.00 31.97 376 ALA A O 1
ATOM 2996 N N . SER A 1 377 ? 10.942 5.448 17.724 1.00 33.81 377 SER A N 1
ATOM 2997 C CA . SER A 1 377 ? 11.909 5.117 16.666 1.00 33.81 377 SER A CA 1
ATOM 2998 C C . SER A 1 377 ? 13.319 5.679 16.910 1.00 33.81 377 SER A C 1
ATOM 3000 O O . SER A 1 377 ? 14.237 5.344 16.165 1.00 33.81 377 SER A O 1
ATOM 3002 N N . SER A 1 378 ? 13.512 6.527 17.932 1.00 34.34 378 SER A N 1
ATOM 3003 C CA . SER A 1 378 ? 14.802 7.180 18.240 1.00 34.34 378 SER A CA 1
ATOM 3004 C C . SER A 1 378 ? 15.673 6.431 19.262 1.00 34.34 378 SER A C 1
ATOM 3006 O O . SER A 1 378 ? 16.872 6.688 19.369 1.00 34.34 378 SER A O 1
ATOM 3008 N N . SER A 1 379 ? 15.094 5.467 19.979 1.00 28.27 379 SER A N 1
ATOM 3009 C CA . SER A 1 379 ? 15.811 4.474 20.775 1.00 28.27 379 SER A CA 1
ATOM 3010 C C . SER A 1 379 ? 15.696 3.156 20.024 1.00 28.27 379 SER A C 1
ATOM 3012 O O . SER A 1 379 ? 14.604 2.759 19.635 1.00 28.27 379 SER A O 1
ATOM 3014 N N . SER A 1 380 ? 16.830 2.531 19.727 1.00 27.77 380 SER A N 1
ATOM 3015 C CA . SER A 1 380 ? 16.954 1.296 18.950 1.00 27.77 380 SER A CA 1
ATOM 3016 C C . SER A 1 380 ? 15.823 0.283 19.193 1.00 27.77 380 SER A C 1
ATOM 3018 O O . SER A 1 380 ? 15.515 -0.003 20.349 1.00 27.77 380 SER A O 1
ATOM 3020 N N . SER A 1 381 ? 15.336 -0.336 18.107 1.00 31.94 381 SER A N 1
ATOM 3021 C CA . SER A 1 381 ? 14.358 -1.446 18.021 1.00 31.94 381 SER A CA 1
ATOM 3022 C C . SER A 1 381 ? 12.874 -1.063 17.859 1.00 31.94 381 SER A C 1
ATOM 3024 O O . SER A 1 381 ? 12.009 -1.408 18.655 1.00 31.94 381 SER A O 1
ATOM 3026 N N . GLY A 1 382 ? 12.557 -0.406 16.739 1.00 28.70 382 GLY A N 1
ATOM 3027 C CA . GLY A 1 382 ? 11.185 -0.115 16.308 1.00 28.70 382 GLY A CA 1
ATOM 3028 C C . GLY A 1 382 ? 10.613 -1.158 15.339 1.00 28.70 382 GLY A C 1
ATOM 3029 O O . GLY A 1 382 ? 10.437 -0.853 14.167 1.00 28.70 382 GLY A O 1
ATOM 3030 N N . VAL A 1 383 ? 10.318 -2.375 15.815 1.00 31.56 383 VAL A N 1
ATOM 3031 C CA . VAL A 1 383 ? 9.436 -3.357 15.139 1.00 31.56 383 VAL A CA 1
ATOM 3032 C C . VAL A 1 383 ? 8.613 -4.082 16.203 1.00 31.56 383 VAL A C 1
ATOM 3034 O O . VAL A 1 383 ? 8.843 -5.246 16.521 1.00 31.56 383 VAL A O 1
ATOM 3037 N N . LYS A 1 384 ? 7.676 -3.379 16.837 1.00 26.98 384 LYS A N 1
ATOM 3038 C CA . LYS A 1 384 ? 6.537 -4.012 17.510 1.00 26.98 384 LYS A CA 1
ATOM 3039 C C . LYS A 1 384 ? 5.532 -2.947 17.915 1.00 26.98 384 LYS A C 1
ATOM 3041 O O . LYS A 1 384 ? 5.900 -1.978 18.563 1.00 26.98 384 LYS A O 1
ATOM 3046 N N . ARG A 1 385 ? 4.263 -3.235 17.631 1.00 27.30 385 ARG A N 1
ATOM 3047 C CA . ARG A 1 385 ? 3.057 -2.575 18.161 1.00 27.30 385 ARG A CA 1
ATOM 3048 C C . ARG A 1 385 ? 2.576 -1.356 17.379 1.00 27.30 385 ARG A C 1
ATOM 3050 O O . ARG A 1 385 ? 2.585 -0.225 17.843 1.00 27.30 385 ARG A O 1
ATOM 3057 N N . ARG A 1 386 ? 2.049 -1.673 16.196 1.00 28.44 386 ARG A N 1
ATOM 3058 C CA . ARG A 1 386 ? 0.949 -0.958 15.532 1.00 28.44 386 ARG A CA 1
ATOM 3059 C C . ARG A 1 386 ? -0.325 -1.832 15.540 1.00 28.44 386 ARG A C 1
ATOM 3061 O O . ARG A 1 386 ? -1.063 -1.829 14.570 1.00 28.44 386 ARG A O 1
ATOM 3068 N N . PHE A 1 387 ? -0.504 -2.662 16.576 1.00 29.59 387 PHE A N 1
ATOM 3069 C CA . PHE A 1 387 ? -1.401 -3.829 16.540 1.00 29.59 387 PHE A CA 1
ATOM 3070 C C . PHE A 1 387 ? -2.668 -3.720 17.411 1.00 29.59 387 PHE A C 1
ATOM 3072 O O . PHE A 1 387 ? -3.554 -4.542 17.231 1.00 29.59 387 PHE A O 1
ATOM 3079 N N . ASP A 1 388 ? -2.800 -2.732 18.310 1.00 25.77 388 ASP A N 1
ATOM 3080 C CA . ASP A 1 388 ? -3.804 -2.845 19.388 1.00 25.77 388 ASP A CA 1
ATOM 3081 C C . ASP A 1 388 ? -4.998 -1.854 19.363 1.00 25.77 388 ASP A C 1
ATOM 3083 O O . ASP A 1 388 ? -5.967 -2.135 20.057 1.00 25.77 388 ASP A O 1
ATOM 3087 N N . ASP A 1 389 ? -5.034 -0.779 18.553 1.00 24.77 389 ASP A N 1
ATOM 3088 C CA . ASP A 1 389 ? -6.094 0.263 18.685 1.00 24.77 389 ASP A CA 1
ATOM 3089 C C . ASP A 1 389 ? -7.110 0.399 17.520 1.00 24.77 389 ASP A C 1
ATOM 3091 O O . ASP A 1 389 ? -7.975 1.270 17.563 1.00 24.77 389 ASP A O 1
ATOM 3095 N N . MET A 1 390 ? -7.117 -0.484 16.510 1.00 29.44 390 MET A N 1
ATOM 3096 C CA . MET A 1 390 ? -8.110 -0.430 15.406 1.00 29.44 390 MET A CA 1
ATOM 3097 C C . MET A 1 390 ? -9.340 -1.348 15.567 1.00 29.44 390 MET A C 1
ATOM 3099 O O . MET A 1 390 ? -10.171 -1.411 14.668 1.00 29.44 390 MET A O 1
ATOM 3103 N N . ASN A 1 391 ? -9.515 -2.017 16.711 1.00 27.86 391 ASN A N 1
ATOM 3104 C CA . ASN A 1 391 ? -10.572 -3.030 16.892 1.00 27.86 391 ASN A CA 1
ATOM 3105 C C . ASN A 1 391 ? -11.783 -2.596 17.745 1.00 27.86 391 ASN A C 1
ATOM 3107 O O . ASN A 1 391 ? -12.553 -3.455 18.171 1.00 27.86 391 ASN A O 1
ATOM 3111 N N . ALA A 1 392 ? -11.983 -1.306 18.041 1.00 27.25 392 ALA A N 1
ATOM 3112 C CA . ALA A 1 392 ? -12.965 -0.926 19.068 1.00 27.25 392 ALA A CA 1
ATOM 3113 C C . ALA A 1 392 ? -14.347 -0.451 18.580 1.00 27.25 392 ALA A C 1
ATOM 3115 O O . ALA A 1 392 ? -15.301 -0.565 19.346 1.00 27.25 392 ALA A O 1
ATOM 3116 N N . GLU A 1 393 ? -14.529 0.057 17.359 1.00 27.12 393 GLU A N 1
ATOM 3117 C CA . GLU A 1 393 ? -15.823 0.657 16.983 1.00 27.12 393 GLU A CA 1
ATOM 3118 C C . GLU A 1 393 ? -16.182 0.401 15.512 1.00 27.12 393 GLU A C 1
ATOM 3120 O O . GLU A 1 393 ? -16.071 1.305 14.694 1.00 27.12 393 GLU A O 1
ATOM 3125 N N . SER A 1 394 ? -16.598 -0.828 15.164 1.00 32.06 394 SER A N 1
ATOM 3126 C CA . SER A 1 394 ? -17.635 -1.120 14.135 1.00 32.06 394 SER A CA 1
ATOM 3127 C C . SER A 1 394 ? -17.635 -2.569 13.619 1.00 32.06 394 SER A C 1
ATOM 3129 O O . SER A 1 394 ? -17.632 -2.789 12.416 1.00 32.06 394 SER A O 1
ATOM 3131 N N . MET A 1 395 ? -17.685 -3.600 14.469 1.00 27.34 395 MET A N 1
ATOM 3132 C CA . MET A 1 395 ? -17.867 -4.949 13.912 1.00 27.34 395 MET A CA 1
ATOM 3133 C C . MET A 1 395 ? -18.391 -5.948 14.932 1.00 27.34 395 MET A C 1
ATOM 3135 O O . MET A 1 395 ? -17.603 -6.584 15.609 1.00 27.34 395 MET A O 1
ATOM 3139 N N . PHE A 1 396 ? -19.714 -6.097 15.043 1.00 27.19 396 PHE A N 1
ATOM 3140 C CA . PHE A 1 396 ? -20.309 -7.295 15.646 1.00 27.19 396 PHE A CA 1
ATOM 3141 C C . PHE A 1 396 ? -21.690 -7.562 15.026 1.00 27.19 396 PHE A C 1
ATOM 3143 O O . PHE A 1 396 ? -22.667 -6.923 15.426 1.00 27.19 396 PHE A O 1
ATOM 3150 N N . PRO A 1 397 ? -21.822 -8.498 14.069 1.00 29.64 397 PRO A N 1
ATOM 3151 C CA . PRO A 1 397 ? -23.087 -9.184 13.885 1.00 29.64 397 PRO A CA 1
ATOM 3152 C C . PRO A 1 397 ? -23.337 -10.093 15.096 1.00 29.64 397 PRO A C 1
ATOM 3154 O O . PRO A 1 397 ? -22.412 -10.604 15.730 1.00 29.64 397 PRO A O 1
ATOM 3157 N N . ALA A 1 398 ? -24.609 -10.224 15.462 1.00 24.59 398 ALA A N 1
ATOM 3158 C CA . ALA A 1 398 ? -25.058 -10.998 16.607 1.00 24.59 398 ALA A CA 1
ATOM 3159 C C . ALA A 1 398 ? -24.526 -12.440 16.550 1.00 24.59 398 ALA A C 1
ATOM 3161 O O . ALA A 1 398 ? -24.654 -13.120 15.536 1.00 24.59 398 ALA A O 1
ATOM 3162 N N . ALA A 1 399 ? -23.943 -12.907 17.654 1.00 28.00 399 ALA A N 1
ATOM 3163 C CA . ALA A 1 399 ? -23.604 -14.309 17.821 1.00 28.00 399 ALA A CA 1
ATOM 3164 C C . ALA A 1 399 ? -24.896 -15.124 17.970 1.00 28.00 399 ALA A C 1
ATOM 3166 O O . ALA A 1 399 ? -25.593 -15.007 18.982 1.00 28.00 399 ALA A O 1
ATOM 3167 N N . ASP A 1 400 ? -25.195 -15.972 16.989 1.00 26.00 400 ASP A N 1
ATOM 3168 C CA . ASP A 1 400 ? -26.205 -17.013 17.138 1.00 26.00 400 ASP A CA 1
ATOM 3169 C C . ASP A 1 400 ? -25.652 -18.120 18.043 1.00 26.00 400 ASP A C 1
ATOM 3171 O O . ASP A 1 400 ? -24.761 -18.889 17.674 1.00 26.00 400 ASP A O 1
ATOM 3175 N N . ILE A 1 401 ? -26.184 -18.205 19.263 1.00 30.98 401 ILE A N 1
ATOM 3176 C CA . ILE A 1 401 ? -25.949 -19.333 20.163 1.00 30.98 401 ILE A CA 1
ATOM 3177 C C . ILE A 1 401 ? -27.084 -20.333 19.957 1.00 30.98 401 ILE A C 1
ATOM 3179 O O . ILE A 1 401 ? -28.206 -20.129 20.423 1.00 30.98 401 ILE A O 1
ATOM 3183 N N . VAL A 1 402 ? -26.777 -21.466 19.324 1.00 30.33 402 VAL A N 1
ATOM 3184 C CA . VAL A 1 402 ? -27.626 -22.659 19.412 1.00 30.33 402 VAL A CA 1
ATOM 3185 C C . VAL A 1 402 ? -27.387 -23.294 20.782 1.00 30.33 402 VAL A C 1
ATOM 3187 O O . VAL A 1 402 ? -26.421 -24.027 20.993 1.00 30.33 402 VAL A O 1
ATOM 3190 N N . VAL A 1 403 ? -28.263 -22.990 21.740 1.00 29.16 403 VAL A N 1
ATOM 3191 C CA . VAL A 1 403 ? -28.316 -23.693 23.027 1.00 29.16 403 VAL A CA 1
ATOM 3192 C C . VAL A 1 403 ? -28.991 -25.042 22.790 1.00 29.16 403 VAL A C 1
ATOM 3194 O O . VAL A 1 403 ? -30.213 -25.135 22.703 1.00 29.16 403 VAL A O 1
ATOM 3197 N N . GLY A 1 404 ? -28.190 -26.099 22.667 1.00 26.00 404 GLY A N 1
ATOM 3198 C CA . GLY A 1 404 ? -28.687 -27.470 22.678 1.00 26.00 404 GLY A CA 1
ATOM 3199 C C . GLY A 1 404 ? -29.190 -27.841 24.071 1.00 26.00 404 GLY A C 1
ATOM 3200 O O . GLY A 1 404 ? -28.415 -28.304 24.904 1.00 26.00 404 GLY A O 1
ATOM 3201 N N . MET A 1 405 ? -30.480 -27.631 24.331 1.00 27.44 405 MET A N 1
ATOM 3202 C CA . MET A 1 405 ? -31.197 -28.392 25.351 1.00 27.44 405 MET A CA 1
ATOM 3203 C C . MET A 1 405 ? -31.703 -29.682 24.716 1.00 27.44 405 MET A C 1
ATOM 3205 O O . MET A 1 405 ? -32.343 -29.655 23.665 1.00 27.44 405 MET A O 1
ATOM 3209 N N . ASP A 1 406 ? -31.400 -30.796 25.375 1.00 31.42 406 ASP A N 1
ATOM 3210 C CA . ASP A 1 406 ? -31.817 -32.149 25.026 1.00 31.42 406 ASP A CA 1
ATOM 3211 C C . ASP A 1 406 ? -33.352 -32.259 25.085 1.00 31.42 406 ASP A C 1
ATOM 3213 O O . ASP A 1 406 ? -33.959 -32.622 26.090 1.00 31.42 406 ASP A O 1
ATOM 3217 N N . THR A 1 407 ? -34.001 -31.845 24.003 1.00 29.73 407 THR A N 1
ATOM 3218 C CA . THR A 1 407 ? -35.395 -32.141 23.689 1.00 29.73 407 THR A CA 1
ATOM 3219 C C . THR A 1 407 ? -35.395 -32.549 22.226 1.00 29.73 407 THR A C 1
ATOM 3221 O O . THR A 1 407 ? -34.865 -31.826 21.388 1.00 29.73 407 THR A O 1
ATOM 3224 N N . GLY A 1 408 ? -35.885 -33.753 21.925 1.00 33.53 408 GLY A N 1
ATOM 3225 C CA . GLY A 1 408 ? -35.771 -34.389 20.611 1.00 33.53 408 GLY A CA 1
ATOM 3226 C C . GLY A 1 408 ? -36.451 -33.624 19.471 1.00 33.53 408 GLY A C 1
ATOM 3227 O O . GLY A 1 408 ? -37.514 -34.027 19.005 1.00 33.53 408 GLY A O 1
ATOM 3228 N N . ALA A 1 409 ? -35.816 -32.561 18.984 1.00 27.95 409 ALA A N 1
ATOM 3229 C CA . ALA A 1 409 ? -36.238 -31.772 17.842 1.00 27.95 409 ALA A CA 1
ATOM 3230 C C . ALA A 1 409 ? -35.022 -31.455 16.960 1.00 27.95 409 ALA A C 1
ATOM 3232 O O . ALA A 1 409 ? -34.020 -30.901 17.401 1.00 27.95 409 ALA A O 1
ATOM 3233 N N . THR A 1 410 ? -35.140 -31.860 15.698 1.00 31.12 410 THR A N 1
ATOM 3234 C CA . THR A 1 410 ? -34.243 -31.611 14.565 1.00 31.12 410 THR A CA 1
ATOM 3235 C C . THR A 1 410 ? -33.565 -30.240 14.609 1.00 31.12 410 THR A C 1
ATOM 3237 O O . THR A 1 410 ? -34.229 -29.212 14.482 1.00 31.12 410 THR A O 1
ATOM 3240 N N . SER A 1 411 ? -32.234 -30.236 14.725 1.00 28.16 411 SER A N 1
ATOM 3241 C CA . SER A 1 411 ? -31.401 -29.048 14.552 1.00 28.16 411 SER A CA 1
ATOM 3242 C C . SER A 1 411 ? -31.524 -28.530 13.120 1.00 28.16 411 SER A C 1
ATOM 3244 O O . SER A 1 411 ? -31.204 -29.248 12.169 1.00 28.16 411 SER A O 1
ATOM 3246 N N . VAL A 1 412 ? -31.938 -27.277 12.960 1.00 29.91 412 VAL A N 1
ATOM 3247 C CA . VAL A 1 412 ? -31.757 -26.549 11.703 1.00 29.91 412 VAL A CA 1
ATOM 3248 C C . VAL A 1 412 ? -30.271 -26.204 11.610 1.00 29.91 412 VAL A C 1
ATOM 3250 O O . VAL A 1 412 ? -29.805 -25.248 12.221 1.00 29.91 412 VAL A O 1
ATOM 3253 N N . ALA A 1 413 ? -29.502 -27.040 10.914 1.00 26.94 413 ALA A N 1
ATOM 3254 C CA . ALA A 1 413 ? -28.136 -26.710 10.537 1.00 26.94 413 ALA A CA 1
ATOM 3255 C C . ALA A 1 413 ? -28.180 -25.645 9.434 1.00 26.94 413 ALA A C 1
ATOM 3257 O O . ALA A 1 413 ? -28.855 -25.842 8.424 1.00 26.94 413 ALA A O 1
ATOM 3258 N N . VAL A 1 414 ? -27.447 -24.543 9.609 1.00 33.56 414 VAL A N 1
ATOM 3259 C CA . VAL A 1 414 ? -27.061 -23.687 8.480 1.00 33.56 414 VAL A CA 1
ATOM 3260 C C . VAL A 1 414 ? -26.176 -24.552 7.569 1.00 33.56 414 VAL A C 1
ATOM 3262 O O . VAL A 1 414 ? -25.133 -25.028 8.031 1.00 33.56 414 VAL A O 1
ATOM 3265 N N . PRO A 1 415 ? -26.570 -24.842 6.318 1.00 32.75 415 PRO A N 1
ATOM 3266 C CA . PRO A 1 415 ? -25.763 -25.673 5.431 1.00 32.75 415 PRO A CA 1
ATOM 3267 C C . PRO A 1 415 ? -24.454 -24.940 5.086 1.00 32.75 415 PRO A C 1
ATOM 3269 O O . PRO A 1 415 ? -24.507 -23.841 4.551 1.00 32.75 415 PRO A O 1
ATOM 3272 N N . GLY A 1 416 ? -23.288 -25.529 5.388 1.00 44.91 416 GLY A N 1
ATOM 3273 C CA . GLY A 1 416 ? -21.986 -25.097 4.837 1.00 44.91 416 GLY A CA 1
ATOM 3274 C C . GLY A 1 416 ? -20.893 -24.651 5.824 1.00 44.91 416 GLY A C 1
ATOM 3275 O O . GLY A 1 416 ? -19.716 -24.726 5.481 1.00 44.91 416 GLY A O 1
ATOM 3276 N N . ALA A 1 417 ? -21.222 -24.271 7.064 1.00 52.97 417 ALA A N 1
ATOM 3277 C CA . ALA A 1 417 ? -20.272 -23.600 7.974 1.00 52.97 417 ALA A CA 1
ATOM 3278 C C . ALA A 1 417 ? -19.119 -24.472 8.536 1.00 52.97 417 ALA A C 1
ATOM 3280 O O . ALA A 1 417 ? -18.224 -23.961 9.206 1.00 52.97 417 ALA A O 1
ATOM 3281 N N . ASP A 1 418 ? -19.118 -25.789 8.307 1.00 63.12 418 ASP A N 1
ATOM 3282 C CA . ASP A 1 418 ? -18.095 -26.698 8.855 1.00 63.12 418 ASP A CA 1
ATOM 3283 C C . ASP A 1 418 ? -17.664 -27.789 7.853 1.00 63.12 418 ASP A C 1
ATOM 3285 O O . ASP A 1 418 ? -17.226 -28.866 8.255 1.00 63.12 418 ASP A O 1
ATOM 3289 N N . SER A 1 419 ? -17.782 -27.525 6.545 1.00 77.38 419 SER A N 1
ATOM 3290 C CA . SER A 1 419 ? -17.347 -28.464 5.497 1.00 77.38 419 SER A CA 1
ATOM 3291 C C . SER A 1 419 ? -15.842 -28.760 5.587 1.00 77.38 419 SER A C 1
ATOM 3293 O O . SER A 1 419 ? -15.040 -27.838 5.731 1.00 77.38 419 SER A O 1
ATOM 3295 N N . ASP A 1 420 ? -15.462 -30.038 5.496 1.00 86.88 420 ASP A N 1
ATOM 3296 C CA . ASP A 1 420 ? -14.062 -30.495 5.366 1.00 86.88 420 ASP A CA 1
ATOM 3297 C C . ASP A 1 420 ? -13.540 -30.372 3.919 1.00 86.88 420 ASP A C 1
ATOM 3299 O O . ASP A 1 420 ? -12.417 -30.775 3.618 1.00 86.88 420 ASP A O 1
ATOM 3303 N N . LEU A 1 421 ? -14.358 -29.828 3.014 1.00 92.44 421 LEU A N 1
ATOM 3304 C CA . LEU A 1 421 ? -14.003 -29.561 1.627 1.00 92.44 421 LEU A CA 1
ATOM 3305 C C . LEU A 1 421 ? -13.398 -28.161 1.494 1.00 92.44 421 LEU A C 1
ATOM 3307 O O . LEU A 1 421 ? -14.066 -27.160 1.767 1.00 92.44 421 LEU A O 1
ATOM 3311 N N . LEU A 1 422 ? -12.145 -28.106 1.060 1.00 95.56 422 LEU A N 1
ATOM 3312 C CA . LEU A 1 422 ? -11.467 -26.905 0.595 1.00 95.56 422 LEU A CA 1
ATOM 3313 C C . LEU A 1 422 ? -11.652 -26.809 -0.917 1.00 95.56 422 LEU A C 1
ATOM 3315 O O . LEU A 1 422 ? -11.357 -27.755 -1.640 1.00 95.56 422 LEU A O 1
ATOM 3319 N N . THR A 1 423 ? -12.121 -25.660 -1.391 1.00 96.94 423 THR A N 1
ATOM 3320 C CA . THR A 1 423 ? -12.283 -25.390 -2.822 1.00 96.94 423 THR A CA 1
ATOM 3321 C C . THR A 1 423 ? -11.384 -24.246 -3.259 1.00 96.94 423 THR A C 1
ATOM 3323 O O . THR A 1 423 ? -11.253 -23.257 -2.536 1.00 96.94 423 THR A O 1
ATOM 3326 N N . ILE A 1 424 ? -10.756 -24.379 -4.426 1.00 97.94 424 ILE A N 1
ATOM 3327 C CA . ILE A 1 424 ? -9.947 -23.333 -5.063 1.00 97.94 424 ILE A CA 1
ATOM 3328 C C . ILE A 1 424 ? -10.509 -23.113 -6.461 1.00 97.94 424 ILE A C 1
ATOM 3330 O O . ILE A 1 424 ? -10.532 -24.036 -7.269 1.00 97.94 424 ILE A O 1
ATOM 3334 N N . THR A 1 425 ? -10.956 -21.895 -6.743 1.00 97.88 425 THR A N 1
ATOM 3335 C CA . THR A 1 425 ? -11.577 -21.525 -8.018 1.00 97.88 425 THR A CA 1
ATOM 3336 C C . THR A 1 425 ? -10.789 -20.380 -8.651 1.00 97.88 425 THR A C 1
ATOM 3338 O O . THR A 1 425 ? -10.830 -19.259 -8.136 1.00 97.88 425 THR A O 1
ATOM 3341 N N . PRO A 1 426 ? -10.049 -20.615 -9.745 1.00 97.88 426 PRO A N 1
ATOM 3342 C CA . PRO A 1 426 ? -9.436 -19.540 -10.515 1.00 97.88 426 PRO A CA 1
ATOM 3343 C C . PRO A 1 426 ? -10.518 -18.755 -11.266 1.00 97.88 426 PRO A C 1
ATOM 3345 O O . PRO A 1 426 ? -11.137 -19.282 -12.181 1.00 97.88 426 PRO A O 1
ATOM 3348 N N . LEU A 1 427 ? -10.751 -17.493 -10.908 1.00 97.69 427 LEU A N 1
ATOM 3349 C CA . LEU A 1 427 ? -11.618 -16.576 -11.669 1.00 97.69 427 LEU A CA 1
ATOM 3350 C C . LEU A 1 427 ? -10.860 -15.855 -12.790 1.00 97.69 427 LEU A C 1
ATOM 3352 O O . LEU A 1 427 ? -11.456 -15.167 -13.615 1.00 97.69 427 LEU A O 1
ATOM 3356 N N . GLY A 1 428 ? -9.542 -15.997 -12.809 1.00 95.75 428 GLY A N 1
ATOM 3357 C CA . GLY A 1 428 ? -8.640 -15.558 -13.860 1.00 95.75 428 GLY A CA 1
ATOM 3358 C C . GLY A 1 428 ? -7.276 -16.220 -13.670 1.00 95.75 428 GLY A C 1
ATOM 3359 O O . GLY A 1 428 ? -7.008 -16.794 -12.610 1.00 95.75 428 GLY A O 1
ATOM 3360 N N . ALA A 1 429 ? -6.425 -16.177 -14.696 1.00 95.44 429 ALA A N 1
ATOM 3361 C CA . ALA A 1 429 ? -5.116 -16.843 -14.716 1.00 95.44 429 ALA A CA 1
ATOM 3362 C C . ALA A 1 429 ? -5.141 -18.382 -14.516 1.00 95.44 429 ALA A C 1
ATOM 3364 O O . ALA A 1 429 ? -4.123 -18.991 -14.188 1.00 95.44 429 ALA A O 1
ATOM 3365 N N . GLY A 1 430 ? -6.281 -19.044 -14.736 1.00 95.50 430 GLY A N 1
ATOM 3366 C CA . GLY A 1 430 ? -6.386 -20.499 -14.872 1.00 95.50 430 GLY A CA 1
ATOM 3367 C C . GLY A 1 430 ? -6.206 -20.916 -16.333 1.00 95.50 430 GLY A C 1
ATOM 3368 O O . GLY A 1 430 ? -7.146 -20.842 -17.126 1.00 95.50 430 GLY A O 1
ATOM 3369 N N . GLY A 1 431 ? -5.001 -21.351 -16.709 1.00 92.94 431 GLY A N 1
ATOM 3370 C CA . GLY A 1 431 ? -4.667 -21.704 -18.097 1.00 92.94 431 GLY A CA 1
ATOM 3371 C C . GLY A 1 431 ? -4.321 -20.515 -19.002 1.00 92.94 431 GLY A C 1
ATOM 3372 O O . GLY A 1 431 ? -4.239 -20.690 -20.219 1.00 92.94 431 GLY A O 1
ATOM 3373 N N . GLU A 1 432 ? -4.121 -19.327 -18.431 1.00 91.81 432 GLU A N 1
ATOM 3374 C CA . GLU A 1 432 ? -3.721 -18.101 -19.129 1.00 91.81 432 GLU A CA 1
ATOM 3375 C C . GLU A 1 432 ? -2.792 -17.229 -18.255 1.00 91.81 432 GLU A C 1
ATOM 3377 O O . GLU A 1 432 ? -2.613 -17.490 -17.064 1.00 91.81 432 GLU A O 1
ATOM 3382 N N . VAL A 1 433 ? -2.216 -16.178 -18.851 1.00 90.69 433 VAL A N 1
ATOM 3383 C CA . VAL A 1 433 ? -1.415 -15.142 -18.168 1.00 90.69 433 VAL A CA 1
ATOM 3384 C C . VAL A 1 433 ? -2.156 -13.808 -18.267 1.00 90.69 433 VAL A C 1
ATOM 3386 O O . VAL A 1 433 ? -2.285 -13.256 -19.362 1.00 90.69 433 VAL A O 1
ATOM 3389 N N . GLY A 1 434 ? -2.635 -13.287 -17.137 1.00 87.31 434 GLY A N 1
ATOM 3390 C CA . GLY A 1 434 ? -3.434 -12.061 -17.069 1.00 87.31 434 GLY A CA 1
ATOM 3391 C C . GLY A 1 434 ? -4.638 -12.191 -16.132 1.00 87.31 434 GLY A C 1
ATOM 3392 O O . GLY A 1 434 ? -5.078 -13.302 -15.850 1.00 87.31 434 GLY A O 1
ATOM 3393 N N . ARG A 1 435 ? -5.203 -11.051 -15.695 1.00 94.06 435 ARG A N 1
ATOM 3394 C CA . ARG A 1 435 ? -6.392 -10.958 -14.812 1.00 94.06 435 ARG A CA 1
ATOM 3395 C C . ARG A 1 435 ? -6.401 -11.934 -13.627 1.00 94.06 435 ARG A C 1
ATOM 3397 O O . ARG A 1 435 ? -7.441 -12.495 -13.299 1.00 94.06 435 ARG A O 1
ATOM 3404 N N . SER A 1 436 ? -5.255 -12.137 -12.989 1.00 97.81 436 SER A N 1
ATOM 3405 C CA . SER A 1 436 ? -5.087 -13.048 -11.859 1.00 97.81 436 SER A CA 1
ATOM 3406 C C . SER A 1 436 ? -6.104 -12.748 -10.765 1.00 97.81 436 SER A C 1
ATOM 3408 O O . SER A 1 436 ? -6.219 -11.611 -10.297 1.00 97.81 436 SER A O 1
ATOM 3410 N N . CYS A 1 437 ? -6.875 -13.774 -10.415 1.00 98.31 437 CYS A N 1
ATOM 3411 C CA . CYS A 1 437 ? -7.873 -13.734 -9.362 1.00 98.31 437 CYS A CA 1
ATOM 3412 C C . CYS A 1 437 ? -8.244 -15.171 -8.990 1.00 98.31 437 CYS A C 1
ATOM 3414 O O . CYS A 1 437 ? -8.710 -15.937 -9.838 1.00 98.31 437 CYS A O 1
ATOM 3416 N N . HIS A 1 438 ? -8.044 -15.555 -7.734 1.00 98.31 438 HIS A N 1
ATOM 3417 C CA . HIS A 1 438 ? -8.345 -16.903 -7.254 1.00 98.31 438 HIS A CA 1
ATOM 3418 C C . HIS A 1 438 ? -9.154 -16.838 -5.965 1.00 98.31 438 HIS A C 1
ATOM 3420 O O . HIS A 1 438 ? -8.826 -16.072 -5.064 1.00 98.31 438 HIS A O 1
ATOM 3426 N N . VAL A 1 439 ? -10.197 -17.655 -5.855 1.00 98.12 439 VAL A N 1
ATOM 3427 C CA . VAL A 1 439 ? -11.049 -17.722 -4.665 1.00 98.12 439 VAL A CA 1
ATOM 3428 C C . VAL A 1 439 ? -10.850 -19.054 -3.964 1.00 98.12 439 VAL A C 1
ATOM 3430 O O . VAL A 1 439 ? -10.975 -20.114 -4.573 1.00 98.12 439 VAL A O 1
ATOM 3433 N N . ILE A 1 440 ? -10.560 -18.995 -2.670 1.00 97.56 440 ILE A N 1
ATOM 3434 C CA . ILE A 1 440 ? -10.433 -20.146 -1.783 1.00 97.56 440 ILE A CA 1
ATOM 3435 C C . ILE A 1 440 ? -11.640 -20.147 -0.852 1.00 97.56 440 ILE A C 1
ATOM 3437 O O . ILE A 1 440 ? -11.837 -19.172 -0.131 1.00 97.56 440 ILE A O 1
ATOM 3441 N N . LYS A 1 441 ? -12.409 -21.240 -0.810 1.00 95.75 441 LYS A N 1
ATOM 3442 C CA . LYS A 1 441 ? -13.431 -21.450 0.227 1.00 95.75 441 LYS A CA 1
ATOM 3443 C C . LYS A 1 441 ? -13.087 -22.662 1.077 1.00 95.75 441 LYS A C 1
ATOM 3445 O O . LYS A 1 441 ? -12.937 -23.763 0.552 1.00 95.75 441 LYS A O 1
ATOM 3450 N N . PHE A 1 442 ? -13.001 -22.479 2.391 1.00 94.62 442 PHE A N 1
ATOM 3451 C CA . PHE A 1 442 ? -12.812 -23.572 3.343 1.00 94.62 442 PHE A CA 1
ATOM 3452 C C . PHE A 1 442 ? -13.471 -23.239 4.678 1.00 94.62 442 PHE A C 1
ATOM 3454 O O . PHE A 1 442 ? -13.334 -22.127 5.178 1.00 94.62 442 PHE A O 1
ATOM 3461 N N . LYS A 1 443 ? -14.185 -24.204 5.273 1.00 89.38 443 LYS A N 1
ATOM 3462 C CA . LYS A 1 443 ? -14.807 -24.052 6.602 1.00 89.38 443 LYS A CA 1
ATOM 3463 C C . LYS A 1 443 ? -15.686 -22.795 6.755 1.00 89.38 443 LYS A C 1
ATOM 3465 O O . LYS A 1 443 ? -15.672 -22.141 7.796 1.00 89.38 443 LYS A O 1
ATOM 3470 N N . GLY A 1 444 ? -16.444 -22.466 5.706 1.00 88.75 444 GLY A N 1
ATOM 3471 C CA . GLY A 1 444 ? -17.316 -21.288 5.668 1.00 88.75 444 GLY A CA 1
ATOM 3472 C C . GLY A 1 444 ? -16.579 -19.949 5.571 1.00 88.75 444 GLY A C 1
ATOM 3473 O O . GLY A 1 444 ? -17.206 -18.925 5.803 1.00 88.75 444 GLY A O 1
ATOM 3474 N N . LYS A 1 445 ? -15.274 -19.960 5.269 1.00 93.75 445 LYS A N 1
ATOM 3475 C CA . LYS A 1 445 ? -14.451 -18.769 5.042 1.00 93.75 445 LYS A CA 1
ATOM 3476 C C . LYS A 1 445 ? -14.042 -18.670 3.583 1.00 93.75 445 LYS A C 1
ATOM 3478 O O . LYS A 1 445 ? -13.657 -19.686 2.999 1.00 93.75 445 LYS A O 1
ATOM 3483 N N . THR A 1 446 ? -14.098 -17.465 3.029 1.00 96.69 446 THR A N 1
ATOM 3484 C CA . THR A 1 446 ? -13.808 -17.176 1.622 1.00 96.69 446 THR A CA 1
ATOM 3485 C C . THR A 1 446 ? -12.678 -16.154 1.511 1.00 96.69 446 THR A C 1
ATOM 3487 O O . THR A 1 446 ? -12.821 -15.012 1.940 1.00 96.69 446 THR A O 1
ATOM 3490 N N . VAL A 1 447 ? -11.560 -16.540 0.896 1.00 98.19 447 VAL A N 1
ATOM 3491 C CA . VAL A 1 447 ? -10.411 -15.657 0.634 1.00 98.19 447 VAL A CA 1
ATOM 3492 C C . VAL A 1 447 ? -10.259 -15.457 -0.865 1.00 98.19 447 VAL A C 1
ATOM 3494 O O . VAL A 1 447 ? -10.200 -16.430 -1.611 1.00 98.19 447 VAL A O 1
ATOM 3497 N N . MET A 1 448 ? -10.150 -14.208 -1.303 1.00 98.50 448 MET A N 1
ATOM 3498 C CA . MET A 1 448 ? -9.776 -13.853 -2.666 1.00 98.50 448 MET A CA 1
ATOM 3499 C C . MET A 1 448 ? -8.285 -13.490 -2.724 1.00 98.50 448 MET A C 1
ATOM 3501 O O . MET A 1 448 ? -7.744 -12.830 -1.836 1.00 98.50 448 MET A O 1
ATOM 3505 N N . LEU A 1 449 ? -7.611 -13.946 -3.771 1.00 98.50 449 LEU A N 1
ATOM 3506 C CA . LEU A 1 449 ? -6.190 -13.757 -4.031 1.00 98.50 449 LEU A CA 1
ATOM 3507 C C . LEU A 1 449 ? -6.026 -13.036 -5.362 1.00 98.50 449 LEU A C 1
ATOM 3509 O O . LEU A 1 449 ? -6.400 -13.592 -6.393 1.00 98.50 449 LEU A O 1
ATOM 3513 N N . ASP A 1 450 ? -5.439 -11.843 -5.325 1.00 98.50 450 ASP A N 1
ATOM 3514 C CA . ASP A 1 450 ? -5.297 -10.923 -6.453 1.00 98.50 450 ASP A CA 1
ATOM 3515 C C . ASP A 1 450 ? -6.618 -10.536 -7.149 1.00 98.50 450 ASP A C 1
ATOM 3517 O O . ASP A 1 450 ? -7.673 -11.158 -7.012 1.00 98.50 450 ASP A O 1
ATOM 3521 N N . CYS A 1 451 ? -6.573 -9.411 -7.856 1.00 97.06 451 CYS A N 1
ATOM 3522 C CA . CYS A 1 451 ? -7.687 -8.859 -8.615 1.00 97.06 451 CYS A CA 1
ATOM 3523 C C . CYS A 1 451 ? -7.142 -7.985 -9.755 1.00 97.06 451 CYS A C 1
ATOM 3525 O O . CYS A 1 451 ? -7.067 -6.754 -9.666 1.00 97.06 451 CYS A O 1
ATOM 3527 N N . GLY A 1 452 ? -6.680 -8.636 -10.821 1.00 95.62 452 GLY A N 1
ATOM 3528 C CA . GLY A 1 452 ? -6.050 -7.975 -11.964 1.00 95.62 452 GLY A CA 1
ATOM 3529 C C . GLY A 1 452 ? -6.929 -7.773 -13.193 1.00 95.62 452 GLY A C 1
ATOM 3530 O O . GLY A 1 452 ? -8.064 -8.229 -13.244 1.00 95.62 452 GLY A O 1
ATOM 3531 N N . VAL A 1 453 ? -6.360 -7.152 -14.231 1.00 92.31 453 VAL A N 1
ATOM 3532 C CA . VAL A 1 453 ? -6.958 -7.058 -15.579 1.00 92.31 453 VAL A CA 1
ATOM 3533 C C . VAL A 1 453 ? -6.126 -7.802 -16.621 1.00 92.31 453 VAL A C 1
ATOM 3535 O O . VAL A 1 453 ? -4.907 -7.921 -16.506 1.00 92.31 453 VAL A O 1
ATOM 3538 N N . HIS A 1 454 ? -6.770 -8.290 -17.674 1.00 89.38 454 HIS A N 1
ATOM 3539 C CA . HIS A 1 454 ? -6.090 -8.979 -18.759 1.00 89.38 454 HIS A CA 1
ATOM 3540 C C . HIS A 1 454 ? -5.575 -7.961 -19.791 1.00 89.38 454 HIS A C 1
ATOM 3542 O O . HIS A 1 454 ? -6.384 -7.268 -20.411 1.00 89.38 454 HIS A O 1
ATOM 3548 N N . PRO A 1 455 ? -4.257 -7.883 -20.054 1.00 75.81 455 PRO A N 1
ATOM 3549 C CA . PRO A 1 455 ? -3.675 -6.813 -20.869 1.00 75.81 455 PRO A CA 1
ATOM 3550 C C . PRO A 1 455 ? -4.025 -6.890 -22.363 1.00 75.81 455 PRO A C 1
ATOM 3552 O O . PRO A 1 455 ? -3.866 -5.901 -23.074 1.00 75.81 455 PRO A O 1
ATOM 3555 N N . ALA A 1 456 ? -4.468 -8.052 -22.857 1.00 75.69 456 ALA A N 1
ATOM 3556 C CA . ALA A 1 456 ? -4.860 -8.229 -24.260 1.00 75.69 456 ALA A CA 1
ATOM 3557 C C . ALA A 1 456 ? -6.336 -7.892 -24.555 1.00 75.69 456 ALA A C 1
ATOM 3559 O O . ALA A 1 456 ? -6.719 -7.852 -25.722 1.00 75.69 456 ALA A O 1
ATOM 3560 N N . TYR A 1 457 ? -7.162 -7.668 -23.526 1.00 81.81 457 TYR A N 1
ATOM 3561 C CA . TYR A 1 457 ? -8.580 -7.327 -23.675 1.00 81.81 457 TYR A CA 1
ATOM 3562 C C . TYR A 1 457 ? -8.837 -5.900 -23.173 1.00 81.81 457 TYR A C 1
ATOM 3564 O O . TYR A 1 457 ? -8.043 -5.346 -22.416 1.00 81.81 457 TYR A O 1
ATOM 3572 N N . THR A 1 458 ? -9.949 -5.294 -23.589 1.00 78.88 458 THR A N 1
ATOM 3573 C CA . THR A 1 458 ? -10.361 -3.943 -23.173 1.00 78.88 458 THR A CA 1
ATOM 3574 C C . THR A 1 458 ? -11.745 -3.962 -22.529 1.00 78.88 458 THR A C 1
ATOM 3576 O O . THR A 1 458 ? -12.531 -4.890 -22.734 1.00 78.88 458 THR A O 1
ATOM 3579 N N . GLY A 1 459 ? -12.039 -2.936 -21.725 1.00 84.50 459 GLY A N 1
ATOM 3580 C CA . GLY A 1 459 ? -13.313 -2.802 -21.020 1.00 84.50 459 GLY A CA 1
ATOM 3581 C C . GLY A 1 459 ? -13.622 -3.999 -20.118 1.00 84.50 459 GLY A C 1
ATOM 3582 O O . GLY A 1 459 ? -12.721 -4.631 -19.565 1.00 84.50 459 GLY A O 1
ATOM 3583 N N . MET A 1 460 ? -14.905 -4.336 -19.996 1.00 88.19 460 MET A N 1
ATOM 3584 C CA . MET A 1 460 ? -15.401 -5.409 -19.123 1.00 88.19 460 MET A CA 1
ATOM 3585 C C . MET A 1 460 ? -14.797 -6.791 -19.409 1.00 88.19 460 MET A C 1
ATOM 3587 O O . MET A 1 460 ? -14.615 -7.576 -18.486 1.00 88.19 460 MET A O 1
ATOM 3591 N N . ALA A 1 461 ? -14.428 -7.085 -20.660 1.00 88.94 461 ALA A N 1
ATOM 3592 C CA . ALA A 1 461 ? -13.837 -8.374 -21.036 1.00 88.94 461 ALA A CA 1
ATOM 3593 C C . ALA A 1 461 ? -12.435 -8.600 -20.438 1.00 88.94 461 ALA A C 1
ATOM 3595 O O . ALA A 1 461 ? -11.936 -9.724 -20.431 1.00 88.94 461 ALA A O 1
ATOM 3596 N N . SER A 1 462 ? -11.787 -7.536 -19.956 1.00 90.69 462 SER A N 1
ATOM 3597 C CA . SER A 1 462 ? -10.489 -7.626 -19.285 1.00 90.69 462 SER A CA 1
ATOM 3598 C C . SER A 1 462 ? -10.585 -8.054 -17.818 1.00 90.69 462 SER A C 1
ATOM 3600 O O . SER A 1 462 ? -9.556 -8.399 -17.241 1.00 90.69 462 SER A O 1
ATOM 3602 N N . LEU A 1 463 ? -11.779 -8.046 -17.218 1.00 95.88 463 LEU A N 1
ATOM 3603 C CA . LEU A 1 463 ? -11.980 -8.387 -15.812 1.00 95.88 463 LEU A CA 1
ATOM 3604 C C . LEU A 1 463 ? -11.914 -9.909 -15.554 1.00 95.88 463 LEU A C 1
ATOM 3606 O O . LEU A 1 463 ? -12.117 -10.715 -16.474 1.00 95.88 463 LEU A O 1
ATOM 3610 N N . PRO A 1 464 ? -11.649 -10.315 -14.300 1.00 97.06 464 PRO A N 1
ATOM 3611 C CA . PRO A 1 464 ? -11.917 -11.667 -13.820 1.00 97.06 464 PRO A CA 1
ATOM 3612 C C . PRO A 1 464 ? -13.409 -12.022 -13.905 1.00 97.06 464 PRO A C 1
ATOM 3614 O O . PRO A 1 464 ? -14.271 -11.142 -13.949 1.00 97.06 464 PRO A O 1
ATOM 3617 N N . PHE A 1 465 ? -13.720 -13.319 -13.888 1.00 96.62 465 PHE A N 1
ATOM 3618 C CA . PHE A 1 465 ? -15.092 -13.838 -13.928 1.00 96.62 465 PHE A CA 1
ATOM 3619 C C . PHE A 1 465 ? -15.801 -13.687 -12.571 1.00 96.62 465 PHE A C 1
ATOM 3621 O O . PHE A 1 465 ? -16.048 -14.665 -11.870 1.00 96.62 465 PHE A O 1
ATOM 3628 N N . PHE A 1 466 ? -16.109 -12.448 -12.179 1.00 95.06 466 PHE A N 1
ATOM 3629 C CA . PHE A 1 466 ? -16.763 -12.146 -10.900 1.00 95.06 466 PHE A CA 1
ATOM 3630 C C . PHE A 1 466 ? -18.161 -12.759 -10.763 1.00 95.06 466 PHE A C 1
ATOM 3632 O O . PHE A 1 466 ? -18.563 -13.092 -9.656 1.00 95.06 466 PHE A O 1
ATOM 3639 N N . ASP A 1 467 ? -18.862 -12.967 -11.879 1.00 92.19 467 ASP A N 1
ATOM 3640 C CA . ASP A 1 467 ? -20.237 -13.481 -11.918 1.00 92.19 467 ASP A CA 1
ATOM 3641 C C . ASP A 1 467 ? -20.373 -14.924 -11.383 1.00 92.19 467 ASP A C 1
ATOM 3643 O O . ASP A 1 467 ? -21.477 -15.371 -11.073 1.00 92.19 467 ASP A O 1
ATOM 3647 N N . GLU A 1 468 ? -19.259 -15.653 -11.261 1.00 92.19 468 GLU A N 1
ATOM 3648 C CA . GLU A 1 468 ? -19.214 -17.043 -10.785 1.00 92.19 468 GLU A CA 1
ATOM 3649 C C . GLU A 1 468 ? -19.176 -17.163 -9.253 1.00 92.19 468 GLU A C 1
ATOM 3651 O O . GLU A 1 468 ? -19.297 -18.263 -8.707 1.00 92.19 468 GLU A O 1
ATOM 3656 N N . VAL A 1 469 ? -18.990 -16.052 -8.531 1.00 91.75 469 VAL A N 1
ATOM 3657 C CA . VAL A 1 469 ? -18.902 -16.044 -7.067 1.00 91.75 469 VAL A CA 1
ATOM 3658 C C . VAL A 1 469 ? -19.751 -14.937 -6.454 1.00 91.75 469 VAL A C 1
ATOM 3660 O O . VAL A 1 469 ? -19.867 -13.839 -6.982 1.00 91.75 469 VAL A O 1
ATOM 3663 N N . GLU A 1 470 ? -20.306 -15.212 -5.278 1.00 92.25 470 GLU A N 1
ATOM 3664 C CA . GLU A 1 470 ? -20.966 -14.192 -4.465 1.00 92.25 470 GLU A CA 1
ATOM 3665 C C . GLU A 1 470 ? -19.899 -13.333 -3.769 1.00 92.25 470 GLU A C 1
ATOM 3667 O O . GLU A 1 470 ? -19.261 -13.768 -2.806 1.00 92.25 470 GLU A O 1
ATOM 3672 N N . LEU A 1 471 ? -19.660 -12.124 -4.279 1.00 93.50 471 LEU A N 1
ATOM 3673 C CA . LEU A 1 471 ? -18.592 -11.240 -3.797 1.00 93.50 471 LEU A CA 1
ATOM 3674 C C . LEU A 1 471 ? -18.853 -10.709 -2.382 1.00 93.50 471 LEU A C 1
ATOM 3676 O O . LEU A 1 471 ? -17.901 -10.434 -1.647 1.00 93.50 471 LEU A O 1
ATOM 3680 N N . ALA A 1 472 ? -20.122 -10.619 -1.979 1.00 92.69 472 ALA A N 1
ATOM 3681 C CA . ALA A 1 472 ? -20.522 -10.261 -0.623 1.00 92.69 472 ALA A CA 1
ATOM 3682 C C . ALA A 1 472 ? -20.109 -11.307 0.436 1.00 92.69 472 ALA A C 1
ATOM 3684 O O . ALA A 1 472 ? -20.031 -10.972 1.616 1.00 92.69 472 ALA A O 1
ATOM 3685 N N . GLU A 1 473 ? -19.835 -12.559 0.037 1.00 91.88 473 GLU A N 1
ATOM 3686 C CA . GLU A 1 473 ? -19.368 -13.629 0.936 1.00 91.88 473 GLU A CA 1
ATOM 3687 C C . GLU A 1 473 ? -17.844 -13.645 1.133 1.00 91.88 473 GLU A C 1
ATOM 3689 O O . GLU A 1 473 ? -17.339 -14.481 1.883 1.00 91.88 473 GLU A O 1
ATOM 3694 N N . VAL A 1 474 ? -17.088 -12.794 0.433 1.00 96.25 474 VAL A N 1
ATOM 3695 C CA . VAL A 1 474 ? -15.627 -12.755 0.571 1.00 96.25 474 VAL A CA 1
ATOM 3696 C C . VAL A 1 474 ? -15.258 -12.112 1.908 1.00 96.25 474 VAL A C 1
ATOM 3698 O O . VAL A 1 474 ? -15.668 -10.991 2.191 1.00 96.25 474 VAL A O 1
ATOM 3701 N N . ASP A 1 475 ? -14.448 -12.802 2.714 1.00 96.19 475 ASP A N 1
ATOM 3702 C CA . ASP A 1 475 ? -14.007 -12.337 4.037 1.00 96.19 475 ASP A CA 1
ATOM 3703 C C . ASP A 1 475 ? -12.681 -11.562 3.983 1.00 96.19 475 ASP A C 1
ATOM 3705 O O . ASP A 1 475 ? -12.380 -10.771 4.876 1.00 96.19 475 ASP A O 1
ATOM 3709 N N . LEU A 1 476 ? -11.853 -11.811 2.963 1.00 97.69 476 LEU A N 1
ATOM 3710 C CA . LEU A 1 476 ? -10.498 -11.268 2.860 1.00 97.69 476 LEU A CA 1
ATOM 3711 C C . LEU A 1 476 ? -10.024 -11.227 1.404 1.00 97.69 476 LEU A C 1
ATOM 3713 O O . LEU A 1 476 ? -10.165 -12.218 0.690 1.00 97.69 476 LEU A O 1
ATOM 3717 N N . LEU A 1 477 ? -9.393 -10.126 0.986 1.00 98.50 477 LEU A N 1
ATOM 3718 C CA . LEU A 1 477 ? -8.674 -10.029 -0.290 1.00 98.50 477 LEU A CA 1
ATOM 3719 C C . LEU A 1 477 ? -7.189 -9.736 -0.058 1.00 98.50 477 LEU A C 1
ATOM 3721 O O . LEU A 1 477 ? -6.839 -8.750 0.591 1.00 98.50 477 LEU A O 1
ATOM 3725 N N . LEU A 1 478 ? -6.310 -10.565 -0.621 1.00 98.62 478 LEU A N 1
ATOM 3726 C CA . LEU A 1 478 ? -4.857 -10.397 -0.542 1.00 98.62 478 LEU A CA 1
ATOM 3727 C C . LEU A 1 478 ? -4.282 -10.101 -1.927 1.00 98.62 478 LEU A C 1
ATOM 3729 O O . LEU A 1 478 ? -4.453 -10.901 -2.843 1.00 98.62 478 LEU A O 1
ATOM 3733 N N . VAL A 1 479 ? -3.579 -8.976 -2.072 1.00 98.69 479 VAL A N 1
ATOM 3734 C CA . VAL A 1 479 ? -2.928 -8.575 -3.328 1.00 98.69 479 VAL A CA 1
ATOM 3735 C C . VAL A 1 479 ? -1.415 -8.766 -3.218 1.00 98.69 479 VAL A C 1
ATOM 3737 O O . VAL A 1 479 ? -0.752 -8.120 -2.399 1.00 98.69 479 VAL A O 1
ATOM 3740 N N . SER A 1 480 ? -0.869 -9.659 -4.043 1.00 98.12 480 SER A N 1
ATOM 3741 C CA . SER A 1 480 ? 0.534 -10.086 -4.071 1.00 98.12 480 SER A CA 1
ATOM 3742 C C . SER A 1 480 ? 1.470 -8.943 -4.448 1.00 98.12 480 SER A C 1
ATOM 3744 O O . SER A 1 480 ? 2.446 -8.674 -3.742 1.00 98.12 480 SER A O 1
ATOM 3746 N N . HIS A 1 481 ? 1.178 -8.237 -5.541 1.00 96.69 481 HIS A N 1
ATOM 3747 C CA . HIS A 1 481 ? 2.013 -7.156 -6.048 1.00 96.69 481 HIS A CA 1
ATOM 3748 C C . HIS A 1 481 ? 1.251 -6.209 -6.988 1.00 96.69 481 HIS A C 1
ATOM 3750 O O . HIS A 1 481 ? 0.074 -6.384 -7.277 1.00 96.69 481 HIS A O 1
ATOM 3756 N N . PHE A 1 482 ? 1.925 -5.145 -7.426 1.00 94.12 482 PHE A N 1
ATOM 3757 C CA . PHE A 1 482 ? 1.291 -3.982 -8.056 1.00 94.12 482 PHE A CA 1
ATOM 3758 C C . PHE A 1 482 ? 1.076 -4.096 -9.573 1.00 94.12 482 PHE A C 1
ATOM 3760 O O . PHE A 1 482 ? 0.660 -3.111 -10.188 1.00 94.12 482 PHE A O 1
ATOM 3767 N N . HIS A 1 483 ? 1.438 -5.213 -10.215 1.00 91.25 483 HIS A N 1
ATOM 3768 C CA . HIS A 1 483 ? 1.259 -5.326 -11.662 1.00 91.25 483 HIS A CA 1
ATOM 3769 C C . HIS A 1 483 ? -0.225 -5.311 -12.038 1.00 91.25 483 HIS A C 1
ATOM 3771 O O . HIS A 1 483 ? -1.107 -5.652 -11.245 1.00 91.25 483 HIS A O 1
ATOM 3777 N N . LEU A 1 484 ? -0.512 -4.848 -13.256 1.00 90.19 484 LEU A N 1
ATOM 3778 C CA . LEU A 1 484 ? -1.886 -4.613 -13.700 1.00 90.19 484 LEU A CA 1
ATOM 3779 C C . LEU A 1 484 ? -2.708 -5.906 -13.706 1.00 90.19 484 LEU A C 1
ATOM 3781 O O . LEU A 1 484 ? -3.868 -5.912 -13.306 1.00 90.19 484 LEU A O 1
ATOM 3785 N N . ASP A 1 485 ? -2.084 -7.009 -14.091 1.00 91.62 485 ASP A N 1
ATOM 3786 C CA . ASP A 1 485 ? -2.645 -8.352 -14.097 1.00 91.62 485 ASP A CA 1
ATOM 3787 C C . ASP A 1 485 ? -2.841 -8.969 -12.711 1.00 91.62 485 ASP A C 1
ATOM 3789 O O . ASP A 1 485 ? -3.444 -10.030 -12.637 1.00 91.62 485 ASP A O 1
ATOM 3793 N N . HIS A 1 486 ? -2.467 -8.280 -11.627 1.00 96.06 486 HIS A N 1
ATOM 3794 C CA . HIS A 1 486 ? -2.726 -8.710 -10.245 1.00 96.06 486 HIS A CA 1
ATOM 3795 C C . HIS A 1 486 ? -3.535 -7.707 -9.417 1.00 96.06 486 HIS A C 1
ATOM 3797 O O . HIS A 1 486 ? -4.175 -8.105 -8.449 1.00 96.06 486 HIS A O 1
ATOM 3803 N N . ALA A 1 487 ? -3.536 -6.417 -9.772 1.00 96.19 487 ALA A N 1
ATOM 3804 C CA . ALA A 1 487 ? -4.142 -5.383 -8.928 1.00 96.19 487 ALA A CA 1
ATOM 3805 C C . ALA A 1 487 ? -5.075 -4.398 -9.649 1.00 96.19 487 ALA A C 1
ATOM 3807 O O . ALA A 1 487 ? -5.789 -3.647 -8.985 1.00 96.19 487 ALA A O 1
ATOM 3808 N N . ALA A 1 488 ? -5.081 -4.332 -10.985 1.00 93.69 488 ALA A N 1
ATOM 3809 C CA . ALA A 1 488 ? -5.791 -3.250 -11.674 1.00 93.69 488 ALA A CA 1
ATOM 3810 C C . ALA A 1 488 ? -7.322 -3.371 -11.652 1.00 93.69 488 ALA A C 1
ATOM 3812 O O . ALA A 1 488 ? -7.989 -2.364 -11.839 1.00 93.69 488 ALA A O 1
ATOM 3813 N N . ALA A 1 489 ? -7.910 -4.544 -11.400 1.00 95.94 489 ALA A N 1
ATOM 3814 C CA . ALA A 1 489 ? -9.367 -4.656 -11.280 1.00 95.94 489 ALA A CA 1
ATOM 3815 C C . ALA A 1 489 ? -9.873 -4.254 -9.881 1.00 95.94 489 ALA A C 1
ATOM 3817 O O . ALA A 1 489 ? -11.080 -4.148 -9.666 1.00 95.94 489 ALA A O 1
ATOM 3818 N N . LEU A 1 490 ? -8.972 -3.964 -8.936 1.00 96.94 490 LEU A N 1
ATOM 3819 C CA . LEU A 1 490 ? -9.323 -3.667 -7.552 1.00 96.94 490 LEU A CA 1
ATOM 3820 C C . LEU A 1 490 ? -10.268 -2.458 -7.373 1.00 96.94 490 LEU A C 1
ATOM 3822 O O . LEU A 1 490 ? -11.246 -2.604 -6.638 1.00 96.94 490 LEU A O 1
ATOM 3826 N N . PRO A 1 491 ? -10.079 -1.287 -8.023 1.00 96.00 491 PRO A N 1
ATOM 3827 C CA . PRO A 1 491 ? -11.046 -0.192 -7.893 1.00 96.00 491 PRO A CA 1
ATOM 3828 C C . PRO A 1 491 ? -12.426 -0.550 -8.449 1.00 96.00 491 PRO A C 1
ATOM 3830 O O . PRO A 1 491 ? -13.436 -0.143 -7.878 1.00 96.00 491 PRO A O 1
ATOM 3833 N N . TYR A 1 492 ? -12.474 -1.331 -9.535 1.00 95.38 492 TYR A N 1
ATOM 3834 C CA . TYR A 1 492 ? -13.733 -1.831 -10.084 1.00 95.38 492 TYR A CA 1
ATOM 3835 C C . TYR A 1 492 ? -14.451 -2.700 -9.047 1.00 95.38 492 TYR A C 1
ATOM 3837 O O . TYR A 1 492 ? -15.604 -2.436 -8.715 1.00 95.38 492 TYR A O 1
ATOM 3845 N N . LEU A 1 493 ? -13.740 -3.676 -8.474 1.00 96.69 493 LEU A N 1
ATOM 3846 C CA . LEU A 1 493 ? -14.269 -4.559 -7.439 1.00 96.69 493 LEU A CA 1
ATOM 3847 C C . LEU A 1 493 ? -14.822 -3.755 -6.248 1.00 96.69 493 LEU A C 1
ATOM 3849 O O . LEU A 1 493 ? -15.968 -3.939 -5.856 1.00 96.69 493 LEU A O 1
ATOM 3853 N N . LEU A 1 494 ? -14.060 -2.796 -5.718 1.00 95.75 494 LEU A N 1
ATOM 3854 C CA . LEU A 1 494 ? -14.409 -2.064 -4.491 1.00 95.75 494 LEU A CA 1
ATOM 3855 C C . LEU A 1 494 ? -15.605 -1.105 -4.594 1.00 95.75 494 LEU A C 1
ATOM 3857 O O . LEU A 1 494 ? -16.163 -0.732 -3.552 1.00 95.75 494 LEU A O 1
ATOM 3861 N N . PHE A 1 495 ? -15.934 -0.631 -5.800 1.00 94.81 495 PHE A N 1
ATOM 3862 C CA . PHE A 1 495 ? -16.914 0.450 -5.991 1.00 94.81 495 PHE A CA 1
ATOM 3863 C C . PHE A 1 495 ? -17.992 0.164 -7.035 1.00 94.81 495 PHE A C 1
ATOM 3865 O O . PHE A 1 495 ? -19.011 0.855 -7.042 1.00 94.81 495 PHE A O 1
ATOM 3872 N N . LYS A 1 496 ? -17.793 -0.821 -7.916 1.00 93.44 496 LYS A N 1
ATOM 3873 C CA . LYS A 1 496 ? -18.780 -1.224 -8.931 1.00 93.44 496 LYS A CA 1
ATOM 3874 C C . LYS A 1 496 ? -19.436 -2.574 -8.621 1.00 93.44 496 LYS A C 1
ATOM 3876 O O . LYS A 1 496 ? -20.339 -2.970 -9.351 1.00 93.44 496 LYS A O 1
ATOM 3881 N N . THR A 1 497 ? -19.029 -3.243 -7.540 1.00 94.38 497 THR A N 1
ATOM 3882 C CA . THR A 1 497 ? -19.630 -4.494 -7.045 1.00 94.38 497 THR A CA 1
ATOM 3883 C C . THR A 1 497 ? -20.074 -4.350 -5.583 1.00 94.38 497 THR A C 1
ATOM 3885 O O . THR A 1 497 ? -19.914 -3.283 -4.987 1.00 94.38 497 THR A O 1
ATOM 3888 N N . ASP A 1 498 ? -20.657 -5.398 -5.002 1.00 93.19 498 ASP A N 1
ATOM 3889 C CA . ASP A 1 498 ? -21.086 -5.470 -3.599 1.00 93.19 498 ASP A CA 1
ATOM 3890 C C . ASP A 1 498 ? -20.012 -6.023 -2.642 1.00 93.19 498 ASP A C 1
ATOM 3892 O O . ASP A 1 498 ? -20.282 -6.254 -1.462 1.00 93.19 498 ASP A O 1
ATOM 3896 N N . PHE A 1 499 ? -18.774 -6.167 -3.122 1.00 96.12 499 PHE A N 1
ATOM 3897 C CA . PHE A 1 499 ? -17.621 -6.537 -2.310 1.00 96.12 499 PHE A CA 1
ATOM 3898 C C . PHE A 1 499 ? -17.393 -5.553 -1.144 1.00 96.12 499 PHE A C 1
ATOM 3900 O O . PHE A 1 499 ? -17.267 -4.338 -1.335 1.00 96.12 499 PHE A O 1
ATOM 3907 N N . ALA A 1 500 ? -17.266 -6.090 0.073 1.00 90.88 500 ALA A N 1
ATOM 3908 C CA . ALA A 1 500 ? -17.100 -5.304 1.302 1.00 90.88 500 ALA A CA 1
ATOM 3909 C C . ALA A 1 500 ? -15.919 -5.744 2.189 1.00 90.88 500 ALA A C 1
ATOM 3911 O O . ALA A 1 500 ? -15.694 -5.139 3.239 1.00 90.88 500 ALA A O 1
ATOM 3912 N N . ALA A 1 501 ? -15.171 -6.772 1.785 1.00 93.50 501 ALA A N 1
ATOM 3913 C CA . ALA A 1 501 ? -14.102 -7.351 2.592 1.00 93.50 501 ALA A CA 1
ATOM 3914 C C . ALA A 1 501 ? -12.886 -6.412 2.743 1.00 93.50 501 ALA A C 1
ATOM 3916 O O . ALA A 1 501 ? -12.616 -5.596 1.853 1.00 93.50 501 ALA A O 1
ATOM 3917 N N . PRO A 1 502 ? -12.099 -6.544 3.827 1.00 95.88 502 PRO A N 1
ATOM 3918 C CA . PRO A 1 502 ? -10.821 -5.856 3.950 1.00 95.88 502 PRO A CA 1
ATOM 3919 C C . PRO A 1 502 ? -9.815 -6.352 2.901 1.00 95.88 502 PRO A C 1
ATOM 3921 O O . PRO A 1 502 ? -9.739 -7.543 2.579 1.00 95.88 502 PRO A O 1
ATOM 3924 N N . VAL A 1 503 ? -9.014 -5.418 2.386 1.00 98.12 503 VAL A N 1
ATOM 3925 C CA . VAL A 1 503 ? -8.004 -5.673 1.353 1.00 98.12 503 VAL A CA 1
ATOM 3926 C C . VAL A 1 503 ? -6.619 -5.440 1.927 1.00 98.12 503 VAL A C 1
ATOM 3928 O O . VAL A 1 503 ? -6.361 -4.363 2.455 1.00 98.12 503 VAL A O 1
ATOM 3931 N N . TYR A 1 504 ? -5.704 -6.393 1.759 1.00 98.38 504 TYR A N 1
ATOM 3932 C CA . TYR A 1 504 ? -4.325 -6.258 2.223 1.00 98.38 504 TYR A CA 1
ATOM 3933 C C . TYR A 1 504 ? -3.304 -6.375 1.096 1.00 98.38 504 TYR A C 1
ATOM 3935 O O . TYR A 1 504 ? -3.391 -7.238 0.226 1.00 98.38 504 TYR A O 1
ATOM 3943 N N . MET A 1 505 ? -2.275 -5.535 1.171 1.00 97.81 505 MET A N 1
ATOM 3944 C CA . MET A 1 505 ? -1.067 -5.619 0.345 1.00 97.81 505 MET A CA 1
ATOM 3945 C C . MET A 1 505 ? 0.150 -5.096 1.111 1.00 97.81 505 MET A C 1
ATOM 3947 O O . MET A 1 505 ? 0.023 -4.532 2.197 1.00 97.81 505 MET A O 1
ATOM 3951 N N . THR A 1 506 ? 1.362 -5.250 0.584 1.00 97.31 506 THR A N 1
ATOM 3952 C CA . THR A 1 506 ? 2.534 -4.669 1.260 1.00 97.31 506 THR A CA 1
ATOM 3953 C C . THR A 1 506 ? 2.562 -3.142 1.146 1.00 97.31 506 THR A C 1
ATOM 3955 O O . THR A 1 506 ? 1.960 -2.545 0.248 1.00 97.31 506 THR A O 1
ATOM 3958 N N . HIS A 1 507 ? 3.310 -2.486 2.039 1.00 94.50 507 HIS A N 1
ATOM 3959 C CA . HIS A 1 507 ? 3.465 -1.028 2.010 1.00 94.50 507 HIS A CA 1
ATOM 3960 C C . HIS A 1 507 ? 3.981 -0.502 0.661 1.00 94.50 507 HIS A C 1
ATOM 3962 O O . HIS A 1 507 ? 3.449 0.477 0.138 1.00 94.50 507 HIS A O 1
ATOM 3968 N N . ALA A 1 508 ? 4.999 -1.153 0.091 1.00 94.06 508 ALA A N 1
ATOM 3969 C CA . ALA A 1 508 ? 5.551 -0.751 -1.197 1.00 94.06 508 ALA A CA 1
ATOM 3970 C C . ALA A 1 508 ? 4.562 -1.016 -2.344 1.00 94.06 508 ALA A C 1
ATOM 3972 O O . ALA A 1 508 ? 4.406 -0.154 -3.210 1.00 94.06 508 ALA A O 1
ATOM 3973 N N . THR A 1 509 ? 3.830 -2.137 -2.309 1.00 95.88 509 THR A N 1
ATOM 3974 C CA . THR A 1 509 ? 2.777 -2.433 -3.292 1.00 95.88 509 THR A CA 1
ATOM 3975 C C . THR A 1 509 ? 1.705 -1.345 -3.306 1.00 95.88 509 THR A C 1
ATOM 3977 O O . THR A 1 509 ? 1.423 -0.818 -4.379 1.00 95.88 509 THR A O 1
ATOM 3980 N N . LYS A 1 510 ? 1.201 -0.900 -2.143 1.00 95.62 510 LYS A N 1
ATOM 3981 C CA . LYS A 1 510 ? 0.206 0.191 -2.051 1.00 95.62 510 LYS A CA 1
ATOM 3982 C C . LYS A 1 510 ? 0.715 1.510 -2.645 1.00 95.62 510 LYS A C 1
ATOM 3984 O O . LYS A 1 510 ? -0.012 2.191 -3.369 1.00 95.62 510 LYS A O 1
ATOM 3989 N N . ALA A 1 511 ? 1.970 1.873 -2.371 1.00 92.81 511 ALA A N 1
ATOM 3990 C CA . ALA A 1 511 ? 2.563 3.106 -2.891 1.00 92.81 511 ALA A CA 1
ATOM 3991 C C . ALA A 1 511 ? 2.700 3.085 -4.423 1.00 92.81 511 ALA A C 1
ATOM 3993 O O . ALA A 1 511 ? 2.387 4.071 -5.093 1.00 92.81 511 ALA A O 1
ATOM 3994 N N . VAL A 1 512 ? 3.148 1.956 -4.980 1.00 91.25 512 VAL A N 1
ATOM 3995 C CA . VAL A 1 512 ? 3.321 1.794 -6.428 1.00 91.25 512 VAL A CA 1
ATOM 3996 C C . VAL A 1 512 ? 1.977 1.650 -7.145 1.00 91.25 512 VAL A C 1
ATOM 3998 O O . VAL A 1 512 ? 1.798 2.232 -8.215 1.00 91.25 512 VAL A O 1
ATOM 4001 N N . TYR A 1 513 ? 1.022 0.945 -6.537 1.00 93.62 513 TYR A N 1
ATOM 4002 C CA . TYR A 1 513 ? -0.343 0.766 -7.027 1.00 93.62 513 TYR A CA 1
ATOM 4003 C C . TYR A 1 513 ? -1.002 2.106 -7.383 1.00 93.62 513 TYR A C 1
ATOM 4005 O O . TYR A 1 513 ? -1.456 2.274 -8.514 1.00 93.62 513 TYR A O 1
ATOM 4013 N N . ARG A 1 514 ? -0.950 3.109 -6.487 1.00 91.56 514 ARG A N 1
ATOM 4014 C CA . ARG A 1 514 ? -1.497 4.457 -6.759 1.00 91.56 514 ARG A CA 1
ATOM 4015 C C . ARG A 1 514 ? -0.943 5.035 -8.058 1.00 91.56 514 ARG A C 1
ATOM 4017 O O . ARG A 1 514 ? -1.679 5.599 -8.858 1.00 91.56 514 ARG A O 1
ATOM 4024 N N . VAL A 1 515 ? 0.365 4.911 -8.241 1.00 87.69 515 VAL A N 1
ATOM 4025 C CA . VAL A 1 515 ? 1.101 5.541 -9.335 1.00 87.69 515 VAL A CA 1
ATOM 4026 C C . VAL A 1 515 ? 0.821 4.819 -10.657 1.00 87.69 515 VAL A C 1
ATOM 4028 O O . VAL A 1 515 ? 0.458 5.470 -11.634 1.00 87.69 515 VAL A O 1
ATOM 4031 N N . ILE A 1 516 ? 0.888 3.483 -10.679 1.00 86.56 516 ILE A N 1
ATOM 4032 C CA . ILE A 1 516 ? 0.576 2.682 -11.873 1.00 86.56 516 ILE A CA 1
ATOM 4033 C C . ILE A 1 516 ? -0.873 2.878 -12.312 1.00 86.56 516 ILE A C 1
ATOM 4035 O O . ILE A 1 516 ? -1.122 3.111 -13.492 1.00 86.56 516 ILE A O 1
ATOM 4039 N N . LEU A 1 517 ? -1.839 2.788 -11.395 1.00 88.00 517 LEU A N 1
ATOM 4040 C CA . LEU A 1 517 ? -3.245 2.857 -11.784 1.00 88.00 517 LEU A CA 1
ATOM 4041 C C . LEU A 1 517 ? -3.650 4.268 -12.226 1.00 88.00 517 LEU A C 1
ATOM 4043 O O . LEU A 1 517 ? -4.500 4.407 -13.101 1.00 88.00 517 LEU A O 1
ATOM 4047 N N . GLN A 1 518 ? -3.006 5.316 -11.698 1.00 86.00 518 GLN A N 1
ATOM 4048 C CA . GLN A 1 518 ? -3.169 6.675 -12.224 1.00 86.00 518 GLN A CA 1
ATOM 4049 C C . GLN A 1 518 ? -2.722 6.781 -13.686 1.00 86.00 518 GLN A C 1
ATOM 4051 O O . GLN A 1 518 ? -3.318 7.545 -14.443 1.00 86.00 518 GLN A O 1
ATOM 4056 N N . ASP A 1 519 ? -1.673 6.057 -14.081 1.00 80.00 519 ASP A N 1
ATOM 4057 C CA . ASP A 1 519 ? -1.238 5.983 -15.478 1.00 80.00 519 ASP A CA 1
ATOM 4058 C C . ASP A 1 519 ? -2.202 5.140 -16.313 1.00 80.00 519 ASP A C 1
ATOM 4060 O O . ASP A 1 519 ? -2.613 5.577 -17.381 1.00 80.00 519 ASP A O 1
ATOM 4064 N N . PHE A 1 520 ? -2.653 3.996 -15.792 1.00 81.31 520 PHE A N 1
ATOM 4065 C CA . PHE A 1 520 ? -3.625 3.131 -16.463 1.00 81.31 520 PHE A CA 1
ATOM 4066 C C . PHE A 1 520 ? -4.909 3.885 -16.846 1.00 81.31 520 PHE A C 1
ATOM 4068 O O . PHE A 1 520 ? -5.304 3.845 -18.009 1.00 81.31 520 PHE A O 1
ATOM 4075 N N . VAL A 1 521 ? -5.491 4.656 -15.918 1.00 81.88 521 VAL A N 1
ATOM 4076 C CA . VAL A 1 521 ? -6.696 5.476 -16.170 1.00 81.88 521 VAL A CA 1
ATOM 4077 C C . VAL A 1 521 ? -6.429 6.609 -17.174 1.00 81.88 521 VAL A C 1
ATOM 4079 O O . VAL A 1 521 ? -7.318 6.997 -17.925 1.00 81.88 521 VAL A O 1
ATOM 4082 N N . LYS A 1 522 ? -5.204 7.153 -17.227 1.00 74.56 522 LYS A N 1
ATOM 4083 C CA . LYS A 1 522 ? -4.831 8.218 -18.181 1.00 74.56 522 LYS A CA 1
ATOM 4084 C C . LYS A 1 522 ? -4.536 7.693 -19.584 1.00 74.56 522 LYS A C 1
ATOM 4086 O O . LYS A 1 522 ? -4.787 8.395 -20.560 1.00 74.56 522 LYS A O 1
ATOM 4091 N N . VAL A 1 523 ? -3.918 6.517 -19.673 1.00 65.62 523 VAL A N 1
ATOM 4092 C CA . VAL A 1 523 ? -3.407 5.923 -20.916 1.00 65.62 523 VAL A CA 1
ATOM 4093 C C . VAL A 1 523 ? -4.455 5.041 -21.590 1.00 65.62 523 VAL A C 1
ATOM 4095 O O . VAL A 1 523 ? -4.344 4.809 -22.796 1.00 65.62 523 VAL A O 1
ATOM 4098 N N . SER A 1 524 ? -5.487 4.577 -20.871 1.00 61.19 524 SER A N 1
ATOM 4099 C CA . SER A 1 524 ? -6.617 3.876 -21.479 1.00 61.19 524 SER A CA 1
ATOM 4100 C C . SER A 1 524 ? -7.329 4.809 -22.463 1.00 61.19 524 SER A C 1
ATOM 4102 O O . SER A 1 524 ? -8.206 5.587 -22.104 1.00 61.19 524 SER A O 1
ATOM 4104 N N . ASN A 1 525 ? -6.935 4.731 -23.734 1.00 49.59 525 ASN A N 1
ATOM 4105 C CA . ASN A 1 525 ? -7.496 5.464 -24.875 1.00 49.59 525 ASN A CA 1
ATOM 4106 C C . ASN A 1 525 ? -8.848 4.856 -25.301 1.00 49.59 525 ASN A C 1
ATOM 4108 O O . ASN A 1 525 ? -9.132 4.636 -26.477 1.00 49.59 525 ASN A O 1
ATOM 4112 N N . VAL A 1 526 ? -9.628 4.488 -24.297 1.00 57.00 526 VAL A N 1
ATOM 4113 C CA . VAL A 1 526 ? -10.850 3.712 -24.363 1.00 57.00 526 VAL A CA 1
ATOM 4114 C C . VAL A 1 526 ? -12.007 4.712 -24.358 1.00 57.00 526 VAL A C 1
ATOM 4116 O O . VAL A 1 526 ? -11.912 5.769 -23.728 1.00 57.00 526 VAL A O 1
ATOM 4119 N N . ALA A 1 527 ? -13.074 4.443 -25.116 1.00 55.38 527 ALA A N 1
ATOM 4120 C CA . ALA A 1 527 ? -14.255 5.306 -25.091 1.00 55.38 527 ALA A CA 1
ATOM 4121 C C . ALA A 1 527 ? -14.741 5.461 -23.639 1.00 55.38 527 ALA A C 1
ATOM 4123 O O . ALA A 1 527 ? -14.607 4.531 -22.849 1.00 55.38 527 ALA A O 1
ATOM 4124 N N . VAL A 1 528 ? -15.310 6.616 -23.274 1.00 60.69 528 VAL A N 1
ATOM 4125 C CA . VAL A 1 528 ? -15.747 6.885 -21.885 1.00 60.69 528 VAL A CA 1
ATOM 4126 C C . VAL A 1 528 ? -16.656 5.770 -21.341 1.00 60.69 528 VAL A C 1
ATOM 4128 O O . VAL A 1 528 ? -16.609 5.464 -20.156 1.00 60.69 528 VAL A O 1
ATOM 4131 N N . GLU A 1 529 ? -17.428 5.132 -22.222 1.00 59.34 529 GLU A N 1
ATOM 4132 C CA . GLU A 1 529 ? -18.350 4.025 -21.930 1.00 59.34 529 GLU A CA 1
ATOM 4133 C C . GLU A 1 529 ? -17.658 2.694 -21.578 1.00 59.34 529 GLU A C 1
ATOM 4135 O O . GLU A 1 529 ? -18.276 1.831 -20.965 1.00 59.34 529 GLU A O 1
ATOM 4140 N N . GLU A 1 530 ? -16.386 2.521 -21.937 1.00 68.25 530 GLU A N 1
ATOM 4141 C CA . GLU A 1 530 ? -15.606 1.296 -21.720 1.00 68.25 530 GLU A CA 1
ATOM 4142 C C . GLU A 1 530 ? -14.546 1.457 -20.602 1.00 68.25 530 GLU A C 1
ATOM 4144 O O . GLU A 1 530 ? -13.788 0.523 -20.325 1.00 68.25 530 GLU A O 1
ATOM 4149 N N . MET A 1 531 ? -14.474 2.620 -19.938 1.00 78.94 531 MET A N 1
ATOM 4150 C CA . MET A 1 531 ? -13.618 2.803 -18.759 1.00 78.94 531 MET A CA 1
ATOM 4151 C C . MET A 1 531 ? -14.164 2.011 -17.565 1.00 78.94 531 MET A C 1
ATOM 4153 O O . MET A 1 531 ? -15.334 2.132 -17.209 1.00 78.94 531 MET A O 1
ATOM 4157 N N . LEU A 1 532 ? -13.299 1.233 -16.910 1.00 86.69 532 LEU A N 1
ATOM 4158 C CA . LEU A 1 532 ? -13.678 0.412 -15.754 1.00 86.69 532 LEU A CA 1
ATOM 4159 C C . LEU A 1 532 ? -13.996 1.267 -14.513 1.00 86.69 532 LEU A C 1
ATOM 4161 O O . LEU A 1 532 ? -14.936 0.983 -13.774 1.00 86.69 532 LEU A O 1
ATOM 4165 N N . TYR A 1 533 ? -13.205 2.309 -14.271 1.00 90.44 533 TYR A N 1
ATOM 4166 C CA . TYR A 1 533 ? -13.300 3.183 -13.101 1.00 90.44 533 TYR A CA 1
ATOM 4167 C C . TYR A 1 533 ? -12.588 4.511 -13.374 1.00 90.44 533 TYR A C 1
ATOM 4169 O O . TYR A 1 533 ? -11.802 4.620 -14.319 1.00 90.44 533 TYR A O 1
ATOM 4177 N N . ASP A 1 534 ? -12.856 5.518 -12.545 1.00 88.62 534 ASP A N 1
ATOM 4178 C CA . ASP A 1 534 ? -12.262 6.849 -12.681 1.00 88.62 534 ASP A CA 1
ATOM 4179 C C . ASP A 1 534 ? -11.165 7.139 -11.633 1.00 88.62 534 ASP A C 1
ATOM 4181 O O . ASP A 1 534 ? -10.749 6.288 -10.840 1.00 88.62 534 ASP A O 1
ATOM 4185 N N . GLN A 1 535 ? -10.635 8.366 -11.650 1.00 86.88 535 GLN A N 1
ATOM 4186 C CA . GLN A 1 535 ? -9.592 8.789 -10.713 1.00 86.88 535 GLN A CA 1
ATOM 4187 C C . GLN A 1 535 ? -10.113 8.949 -9.270 1.00 86.88 535 GLN A C 1
ATOM 4189 O O . GLN A 1 535 ? -9.320 8.834 -8.333 1.00 86.88 535 GLN A O 1
ATOM 4194 N N . GLN A 1 536 ? -11.415 9.198 -9.081 1.00 88.75 536 GLN A N 1
ATOM 4195 C CA . GLN A 1 536 ? -12.035 9.296 -7.757 1.00 88.75 536 GLN A CA 1
ATOM 4196 C C . GLN A 1 536 ? -12.165 7.907 -7.131 1.00 88.75 536 GLN A C 1
ATOM 4198 O O . GLN A 1 536 ? -11.757 7.729 -5.984 1.00 88.75 536 GLN A O 1
ATOM 4203 N N . ASP A 1 537 ? -12.624 6.917 -7.902 1.00 91.00 537 ASP A N 1
ATOM 4204 C CA . ASP A 1 537 ? -12.664 5.507 -7.501 1.00 91.00 537 ASP A CA 1
ATOM 4205 C C . ASP A 1 537 ? -11.261 5.027 -7.076 1.00 91.00 537 ASP A C 1
ATOM 4207 O O . ASP A 1 537 ? -11.088 4.400 -6.028 1.00 91.00 537 ASP A O 1
ATOM 4211 N N . LEU A 1 538 ? -10.217 5.385 -7.838 1.00 90.75 538 LEU A N 1
ATOM 4212 C CA . LEU A 1 538 ? -8.832 5.062 -7.482 1.00 90.75 538 LEU A CA 1
ATOM 4213 C C . LEU A 1 538 ? -8.396 5.730 -6.169 1.00 90.75 538 LEU A C 1
ATOM 4215 O O . LEU A 1 538 ? -7.807 5.064 -5.314 1.00 90.75 538 LEU A O 1
ATOM 4219 N N . ALA A 1 539 ? -8.670 7.023 -5.987 1.00 89.31 539 ALA A N 1
ATOM 4220 C CA . ALA A 1 539 ? -8.325 7.734 -4.756 1.00 89.31 539 ALA A CA 1
ATOM 4221 C C . ALA A 1 539 ? -9.044 7.136 -3.535 1.00 89.31 539 ALA A C 1
ATOM 4223 O O . ALA A 1 539 ? -8.413 6.904 -2.505 1.00 89.31 539 ALA A O 1
ATOM 4224 N N . ALA A 1 540 ? -10.328 6.802 -3.675 1.00 90.38 540 ALA A N 1
ATOM 4225 C CA . ALA A 1 540 ? -11.113 6.151 -2.634 1.00 90.38 540 ALA A CA 1
ATOM 4226 C C . ALA A 1 540 ? -10.615 4.723 -2.338 1.00 90.38 540 ALA A C 1
ATOM 4228 O O . ALA A 1 540 ? -10.620 4.298 -1.182 1.00 90.38 540 ALA A O 1
ATOM 4229 N N . SER A 1 541 ? -10.116 3.990 -3.346 1.00 92.75 541 SER A N 1
ATOM 4230 C CA . SER A 1 541 ? -9.572 2.636 -3.143 1.00 92.75 541 SER A CA 1
ATOM 4231 C C . SER A 1 541 ? -8.395 2.631 -2.167 1.00 92.75 541 SER A C 1
ATOM 4233 O O . SER A 1 541 ? -8.287 1.732 -1.340 1.00 92.75 541 SER A O 1
ATOM 4235 N N . MET A 1 542 ? -7.568 3.683 -2.172 1.00 93.25 542 MET A N 1
ATOM 4236 C CA . MET A 1 542 ? -6.417 3.807 -1.273 1.00 93.25 542 MET A CA 1
ATOM 4237 C C . MET A 1 542 ? -6.809 3.808 0.208 1.00 93.25 542 MET A C 1
ATOM 4239 O O . MET A 1 542 ? -6.015 3.360 1.036 1.00 93.25 542 MET A O 1
ATOM 4243 N N . GLN A 1 543 ? -8.010 4.285 0.541 1.00 90.94 543 GLN A N 1
ATOM 4244 C CA . GLN A 1 543 ? -8.515 4.340 1.916 1.00 90.94 543 GLN A CA 1
ATOM 4245 C C . GLN A 1 543 ? -9.065 2.990 2.397 1.00 90.94 543 GLN A C 1
ATOM 4247 O O . GLN A 1 543 ? -9.068 2.734 3.594 1.00 90.94 543 GLN A O 1
ATOM 4252 N N . LYS A 1 544 ? -9.493 2.114 1.476 1.00 91.12 544 LYS A N 1
ATOM 4253 C CA . LYS A 1 544 ? -9.994 0.760 1.780 1.00 91.12 544 LYS A CA 1
ATOM 4254 C C . LYS A 1 544 ? -8.901 -0.319 1.798 1.00 91.12 544 LYS A C 1
ATOM 4256 O O . LYS A 1 544 ? -9.188 -1.473 2.098 1.00 91.12 544 LYS A O 1
ATOM 4261 N N . ILE A 1 545 ? -7.672 0.037 1.425 1.00 95.19 545 ILE A N 1
ATOM 4262 C CA . ILE A 1 545 ? -6.541 -0.890 1.358 1.00 95.19 545 ILE A CA 1
ATOM 4263 C C . ILE A 1 545 ? -5.708 -0.778 2.632 1.00 95.19 545 ILE A C 1
ATOM 4265 O O . ILE A 1 545 ? -5.030 0.230 2.856 1.00 95.19 545 ILE A O 1
ATOM 4269 N N . ASP A 1 546 ? -5.668 -1.852 3.402 1.00 96.50 546 ASP A N 1
ATOM 4270 C CA . ASP A 1 546 ? -4.759 -2.020 4.520 1.00 96.50 546 ASP A CA 1
ATOM 4271 C C . ASP A 1 546 ? -3.394 -2.545 4.071 1.00 96.50 546 ASP A C 1
ATOM 4273 O O . ASP A 1 546 ? -3.200 -3.095 2.981 1.00 96.50 546 ASP A O 1
ATOM 4277 N N . THR A 1 547 ? -2.398 -2.343 4.932 1.00 95.62 547 THR A N 1
ATOM 4278 C CA . THR A 1 547 ? -1.017 -2.734 4.639 1.00 95.62 547 THR A CA 1
ATOM 4279 C C . THR A 1 547 ? -0.423 -3.632 5.701 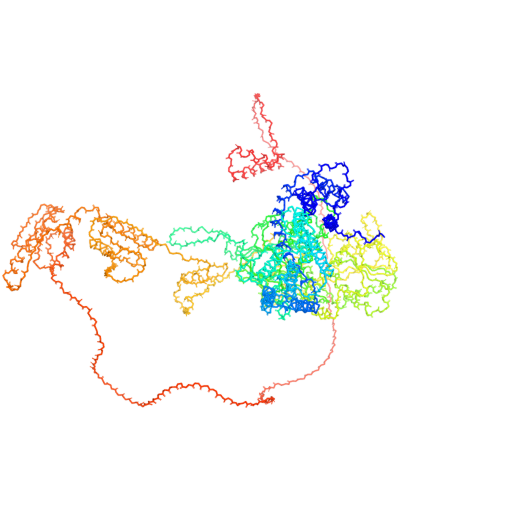1.00 95.62 547 THR A C 1
ATOM 4281 O O . THR A 1 547 ? -0.601 -3.374 6.891 1.00 95.62 547 THR A O 1
ATOM 4284 N N . LEU A 1 548 ? 0.358 -4.620 5.266 1.00 94.81 548 LEU A N 1
ATOM 4285 C CA . LEU A 1 548 ? 1.138 -5.492 6.141 1.00 94.81 548 LEU A CA 1
ATOM 4286 C C . LEU A 1 548 ? 2.634 -5.462 5.802 1.00 94.81 548 LEU A C 1
ATOM 4288 O O . LEU A 1 548 ? 3.036 -5.185 4.668 1.00 94.81 548 LEU A O 1
ATOM 4292 N N . ASN A 1 549 ? 3.462 -5.768 6.800 1.00 94.56 549 ASN A N 1
ATOM 4293 C CA . ASN A 1 549 ? 4.884 -6.043 6.605 1.00 94.56 549 ASN A CA 1
ATOM 4294 C C . ASN A 1 549 ? 5.125 -7.525 6.305 1.00 94.56 549 ASN A C 1
ATOM 4296 O O . ASN A 1 549 ? 4.309 -8.383 6.650 1.00 94.56 549 ASN A O 1
ATOM 4300 N N . TYR A 1 550 ? 6.287 -7.835 5.728 1.00 95.12 550 TYR A N 1
ATOM 4301 C CA . TYR A 1 550 ? 6.742 -9.221 5.650 1.00 95.12 550 TYR A CA 1
ATOM 4302 C C . TYR A 1 550 ? 6.834 -9.832 7.051 1.00 95.12 550 TYR A C 1
ATOM 4304 O O . TYR A 1 550 ? 7.220 -9.154 8.008 1.00 95.12 550 TYR A O 1
ATOM 4312 N N . HIS A 1 551 ? 6.466 -11.106 7.163 1.00 95.56 551 HIS A N 1
ATOM 4313 C CA . HIS A 1 551 ? 6.442 -11.908 8.391 1.00 95.56 551 HIS A CA 1
ATOM 4314 C C . HIS A 1 551 ? 5.485 -11.404 9.484 1.00 95.56 551 HIS A C 1
ATOM 4316 O O . HIS A 1 551 ? 5.425 -11.981 10.569 1.00 95.56 551 HIS A O 1
ATOM 4322 N N . GLN A 1 552 ? 4.711 -10.344 9.226 1.00 95.00 552 GLN A N 1
ATOM 4323 C CA . GLN A 1 552 ? 3.671 -9.885 10.140 1.00 95.00 552 GLN A CA 1
ATOM 4324 C C . GLN A 1 552 ? 2.448 -10.795 10.013 1.00 95.00 552 GLN A C 1
ATOM 4326 O O . GLN A 1 552 ? 1.785 -10.807 8.980 1.00 95.00 552 GLN A O 1
ATOM 4331 N N . GLN A 1 553 ? 2.140 -11.522 11.084 1.00 95.81 553 GLN A N 1
ATOM 4332 C CA . GLN A 1 553 ? 0.956 -12.370 11.162 1.00 95.81 553 GLN A CA 1
ATOM 4333 C C . GLN A 1 553 ? -0.264 -11.554 11.575 1.00 95.81 553 GLN A C 1
ATOM 4335 O O . GLN A 1 553 ? -0.264 -10.984 12.663 1.00 95.81 553 GLN A O 1
ATOM 4340 N N . LEU A 1 554 ? -1.282 -11.522 10.717 1.00 95.62 554 LEU A N 1
ATOM 4341 C CA . LEU A 1 554 ? -2.595 -10.919 10.955 1.00 95.62 554 LEU A CA 1
ATOM 4342 C C . LEU A 1 554 ? -3.669 -12.012 11.018 1.00 95.62 554 LEU A C 1
ATOM 4344 O O . LEU A 1 554 ? -3.454 -13.129 10.544 1.00 95.62 554 LEU A O 1
ATOM 4348 N N . GLU A 1 555 ? -4.813 -11.696 11.625 1.00 93.56 555 GLU A N 1
ATOM 4349 C CA . GLU A 1 555 ? -5.969 -12.591 11.708 1.00 93.56 555 GLU A CA 1
ATOM 4350 C C . GLU A 1 555 ? -7.254 -11.797 11.452 1.00 93.56 555 GLU A C 1
ATOM 4352 O O . GLU A 1 555 ? -7.503 -10.802 12.131 1.00 93.56 555 GLU A O 1
ATOM 4357 N N . VAL A 1 556 ? -8.048 -12.230 10.470 1.00 90.62 556 VAL A N 1
ATOM 4358 C CA . VAL A 1 556 ? -9.344 -11.634 10.100 1.00 90.62 556 VAL A CA 1
ATOM 4359 C C . VAL A 1 556 ? -10.373 -12.750 10.088 1.00 90.62 556 VAL A C 1
ATOM 4361 O O . VAL A 1 556 ? -10.189 -13.732 9.376 1.00 90.62 556 VAL A 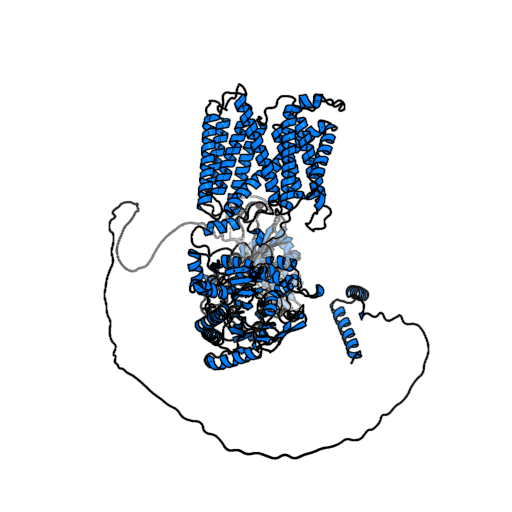O 1
ATOM 4364 N N . GLU A 1 557 ? -11.433 -12.637 10.891 1.00 85.25 557 GLU A N 1
ATOM 4365 C CA . GLU A 1 557 ? -12.543 -13.603 10.880 1.00 85.25 557 GLU A CA 1
ATOM 4366 C C . GLU A 1 557 ? -12.094 -15.079 11.049 1.00 85.25 557 GLU A C 1
ATOM 4368 O O . GLU A 1 557 ? -12.683 -15.997 10.476 1.00 85.25 557 GLU A O 1
ATOM 4373 N N . GLY A 1 558 ? -11.025 -15.324 11.821 1.00 84.31 558 GLY A N 1
ATOM 4374 C CA . GLY A 1 558 ? -10.437 -16.654 12.043 1.00 84.31 558 GLY A CA 1
ATOM 4375 C C . GLY A 1 558 ? -9.474 -17.150 10.953 1.00 84.31 558 GLY A C 1
ATOM 4376 O O . GLY A 1 558 ? -9.015 -18.293 11.022 1.00 84.31 558 GLY A O 1
ATOM 4377 N N . ILE A 1 559 ? -9.168 -16.316 9.955 1.00 95.00 559 ILE A N 1
ATOM 4378 C CA . ILE A 1 559 ? -8.211 -16.565 8.871 1.00 95.00 559 ILE A CA 1
ATOM 4379 C C . ILE A 1 559 ? -6.890 -15.907 9.253 1.00 95.00 559 ILE A C 1
ATOM 4381 O O . ILE A 1 559 ? -6.800 -14.680 9.315 1.00 95.00 559 ILE A O 1
ATOM 4385 N N . LYS A 1 560 ? -5.852 -16.705 9.501 1.00 96.69 560 LYS A N 1
ATOM 4386 C CA . LYS A 1 560 ? -4.511 -16.180 9.781 1.00 96.69 560 LYS A CA 1
ATOM 4387 C C . LYS A 1 560 ? -3.729 -16.061 8.490 1.00 96.69 560 LYS A C 1
ATOM 4389 O O . LYS A 1 560 ? -3.742 -16.987 7.688 1.00 96.69 560 LYS A O 1
ATOM 4394 N N . PHE A 1 561 ? -3.004 -14.967 8.308 1.00 97.94 561 PHE A N 1
ATOM 4395 C CA . PHE A 1 561 ? -2.169 -14.795 7.125 1.00 97.94 561 PHE A CA 1
ATOM 4396 C C . PHE A 1 561 ? -0.934 -13.942 7.397 1.00 97.94 561 PHE A C 1
ATOM 4398 O O . PHE A 1 561 ? -0.915 -13.106 8.303 1.00 97.94 561 PHE A O 1
ATOM 4405 N N . TRP A 1 562 ? 0.119 -14.180 6.620 1.00 97.81 562 TRP A N 1
ATOM 4406 C CA . TRP A 1 562 ? 1.354 -13.400 6.634 1.00 97.81 562 TRP A CA 1
ATOM 4407 C C . TRP A 1 562 ? 2.039 -13.442 5.269 1.00 97.81 562 TRP A C 1
ATOM 4409 O O . TRP A 1 562 ? 1.833 -14.365 4.480 1.00 97.81 562 TRP A O 1
ATOM 4419 N N . ALA A 1 563 ? 2.853 -12.425 4.992 1.00 97.50 563 ALA A N 1
ATOM 4420 C CA . ALA A 1 563 ? 3.551 -12.270 3.720 1.00 97.50 563 ALA A CA 1
ATOM 4421 C C . ALA A 1 563 ? 5.033 -12.653 3.822 1.00 97.50 563 ALA A C 1
ATOM 4423 O O . ALA A 1 563 ? 5.727 -12.200 4.729 1.00 97.50 563 ALA A O 1
ATOM 4424 N N . TYR A 1 564 ? 5.530 -13.400 2.843 1.00 97.25 564 TYR A N 1
ATOM 4425 C CA . TYR A 1 564 ? 6.949 -13.626 2.564 1.00 97.25 564 TYR A CA 1
ATOM 4426 C C . TYR A 1 564 ? 7.389 -12.777 1.374 1.00 97.25 564 TYR A C 1
ATOM 4428 O O . TYR A 1 564 ? 6.566 -12.436 0.526 1.00 97.25 564 TYR A O 1
ATOM 4436 N N . ASN A 1 565 ? 8.677 -12.459 1.265 1.00 96.31 565 ASN A N 1
ATOM 4437 C CA . ASN A 1 565 ? 9.186 -11.763 0.080 1.00 96.31 565 ASN A CA 1
ATOM 4438 C C . ASN A 1 565 ? 9.143 -12.686 -1.152 1.00 96.31 565 ASN A C 1
ATOM 4440 O O . ASN A 1 565 ? 9.651 -13.804 -1.088 1.00 96.31 565 ASN A O 1
ATOM 4444 N N . ALA A 1 566 ? 8.577 -12.224 -2.272 1.00 96.62 566 ALA A N 1
ATOM 4445 C CA . ALA A 1 566 ? 8.507 -12.983 -3.527 1.00 96.62 566 ALA A CA 1
ATOM 4446 C C . ALA A 1 566 ? 9.693 -12.730 -4.485 1.00 96.62 566 ALA A C 1
ATOM 4448 O O . ALA A 1 566 ? 9.850 -13.424 -5.483 1.00 96.62 566 ALA A O 1
ATOM 4449 N N . GLY A 1 567 ? 10.537 -11.727 -4.240 1.00 92.44 567 GLY A N 1
ATOM 4450 C CA . GLY A 1 567 ? 11.735 -11.431 -5.043 1.00 92.44 567 GLY A CA 1
ATOM 4451 C C . GLY A 1 567 ? 11.496 -10.956 -6.485 1.00 92.44 567 GLY A C 1
ATOM 4452 O O . GLY A 1 567 ? 12.450 -10.700 -7.214 1.00 92.44 567 GLY A O 1
ATOM 4453 N N . HIS A 1 568 ? 10.239 -10.812 -6.905 1.00 92.88 568 HIS A N 1
ATOM 4454 C CA . HIS A 1 568 ? 9.846 -10.455 -8.270 1.00 92.88 568 HIS A CA 1
ATOM 4455 C C . HIS A 1 568 ? 9.947 -8.940 -8.556 1.00 92.88 568 HIS A C 1
ATOM 4457 O O . HIS A 1 568 ? 10.718 -8.480 -9.412 1.00 92.88 568 HIS A O 1
ATOM 4463 N N . VAL A 1 569 ? 9.197 -8.141 -7.790 1.00 93.38 569 VAL A N 1
ATOM 4464 C CA . VAL A 1 569 ? 9.224 -6.669 -7.803 1.00 93.38 569 VAL A CA 1
ATOM 4465 C C . VAL A 1 569 ? 9.243 -6.109 -6.380 1.00 93.38 569 VAL A C 1
ATOM 4467 O O . VAL A 1 569 ? 9.001 -6.824 -5.408 1.00 93.38 569 VAL A O 1
ATOM 4470 N N . LEU A 1 570 ? 9.548 -4.817 -6.235 1.00 93.00 570 LEU A N 1
ATOM 4471 C CA . LEU A 1 570 ? 9.595 -4.154 -4.930 1.00 93.00 570 LEU A CA 1
ATOM 4472 C C . LEU A 1 570 ? 8.245 -4.256 -4.199 1.00 93.00 570 LEU A C 1
ATOM 4474 O O . LEU A 1 570 ? 7.265 -3.653 -4.617 1.00 93.00 570 LEU A O 1
ATOM 4478 N N . GLY A 1 571 ? 8.216 -4.968 -3.074 1.00 94.19 571 GLY A N 1
ATOM 4479 C CA . GLY A 1 571 ? 6.990 -5.181 -2.298 1.00 94.19 571 GLY A CA 1
ATOM 4480 C C . GLY A 1 571 ? 6.190 -6.426 -2.684 1.00 94.19 571 GLY A C 1
ATOM 4481 O O . GLY A 1 571 ? 5.166 -6.671 -2.050 1.00 94.19 571 GLY A O 1
ATOM 4482 N N . ALA A 1 572 ? 6.627 -7.203 -3.678 1.00 96.69 572 ALA A N 1
ATOM 4483 C CA . ALA A 1 572 ? 5.946 -8.437 -4.053 1.00 96.69 572 ALA A CA 1
ATOM 4484 C C . ALA A 1 572 ? 5.954 -9.453 -2.904 1.00 96.69 572 ALA A C 1
ATOM 4486 O O . ALA A 1 572 ? 7.000 -9.713 -2.298 1.00 96.69 572 ALA A O 1
ATOM 4487 N N . ALA A 1 573 ? 4.785 -10.028 -2.629 1.00 97.88 573 ALA A N 1
ATOM 4488 C CA . ALA A 1 573 ? 4.561 -10.914 -1.502 1.00 97.88 573 ALA A CA 1
ATOM 4489 C C . ALA A 1 573 ? 3.973 -12.265 -1.912 1.00 97.88 573 ALA A C 1
ATOM 4491 O O . ALA A 1 573 ? 3.016 -12.321 -2.680 1.00 97.88 573 ALA A O 1
ATOM 4492 N N . MET A 1 574 ? 4.493 -13.329 -1.297 1.00 98.44 574 MET A N 1
ATOM 4493 C CA . MET A 1 574 ? 3.829 -14.631 -1.240 1.00 98.44 574 MET A CA 1
ATOM 4494 C C . MET A 1 574 ? 3.030 -14.703 0.061 1.00 98.44 574 MET A C 1
ATOM 4496 O O . MET A 1 574 ? 3.583 -14.445 1.132 1.00 98.44 574 MET A O 1
ATOM 4500 N N . PHE A 1 575 ? 1.753 -15.056 0.000 1.00 98.50 575 PHE A N 1
ATOM 4501 C CA . PHE A 1 575 ? 0.891 -15.118 1.178 1.00 98.50 575 PHE A CA 1
ATOM 4502 C C . PHE A 1 575 ? 0.754 -16.544 1.685 1.00 98.50 575 PHE A C 1
ATOM 4504 O O . PHE A 1 575 ? 0.258 -17.419 0.977 1.00 98.50 575 PHE A O 1
ATOM 4511 N N . MET A 1 576 ? 1.154 -16.762 2.934 1.00 98.38 576 MET A N 1
ATOM 4512 C CA . MET A 1 576 ? 0.781 -17.959 3.673 1.00 98.38 576 MET A CA 1
ATOM 4513 C C . MET A 1 576 ? -0.535 -17.689 4.392 1.00 98.38 576 MET A C 1
ATOM 4515 O O . MET A 1 576 ? -0.646 -16.706 5.124 1.00 98.38 576 MET A O 1
ATOM 4519 N N . ILE A 1 577 ? -1.516 -18.555 4.170 1.00 98.25 577 ILE A N 1
ATOM 4520 C CA . ILE A 1 577 ? -2.864 -18.487 4.727 1.00 98.25 577 ILE A CA 1
ATOM 4521 C C . ILE A 1 577 ? -3.101 -19.752 5.544 1.00 98.25 577 ILE A C 1
ATOM 4523 O O . ILE A 1 577 ? -2.880 -20.859 5.061 1.00 98.25 577 ILE A O 1
ATOM 4527 N N . GLU A 1 578 ? -3.575 -19.598 6.773 1.00 96.06 578 GLU A N 1
ATOM 4528 C CA . GLU A 1 578 ? -3.933 -20.693 7.664 1.00 96.06 578 GLU A CA 1
ATOM 4529 C C . GLU A 1 578 ? -5.406 -20.574 8.069 1.00 96.06 578 GLU A C 1
ATOM 4531 O O . GLU A 1 578 ? -5.805 -19.634 8.763 1.00 96.06 578 GLU A O 1
ATOM 4536 N N . ILE A 1 579 ? -6.209 -21.559 7.654 1.00 93.12 579 ILE A N 1
ATOM 4537 C CA . ILE A 1 579 ? -7.629 -21.682 8.006 1.00 93.12 579 ILE A CA 1
ATOM 4538 C C . ILE A 1 579 ? -7.824 -23.039 8.676 1.00 93.12 579 ILE A C 1
ATOM 4540 O O . ILE A 1 579 ? -7.535 -24.080 8.090 1.00 93.12 579 ILE A O 1
ATOM 4544 N N . ALA A 1 580 ? -8.290 -23.034 9.927 1.00 87.50 580 ALA A N 1
ATOM 4545 C CA . ALA A 1 580 ? -8.515 -24.247 10.721 1.00 87.50 580 ALA A CA 1
ATOM 4546 C C . ALA A 1 580 ? -7.316 -25.234 10.744 1.00 87.50 580 ALA A C 1
ATOM 4548 O O . ALA A 1 580 ? -7.505 -26.446 10.823 1.00 87.50 580 ALA A O 1
ATOM 4549 N N . GLY A 1 581 ? -6.081 -24.716 10.686 1.00 87.69 581 GLY A N 1
ATOM 4550 C CA . GLY A 1 581 ? -4.839 -25.500 10.699 1.00 87.69 581 GLY A CA 1
ATOM 4551 C C . GLY A 1 581 ? -4.349 -25.988 9.329 1.00 87.69 581 GLY A C 1
ATOM 4552 O O . GLY A 1 581 ? -3.229 -26.489 9.250 1.00 87.69 581 GLY A O 1
ATOM 4553 N N . VAL A 1 582 ? -5.132 -25.816 8.257 1.00 93.56 582 VAL A N 1
ATOM 4554 C CA . VAL A 1 582 ? -4.690 -26.073 6.877 1.00 93.56 582 VAL A CA 1
ATOM 4555 C C . VAL A 1 582 ? -3.923 -24.856 6.373 1.00 93.56 582 VAL A C 1
ATOM 4557 O O . VAL A 1 582 ? -4.459 -23.747 6.385 1.00 93.56 582 VAL A O 1
ATOM 4560 N N . LYS A 1 583 ? -2.677 -25.066 5.936 1.00 96.38 583 LYS A N 1
ATOM 4561 C CA . LYS A 1 583 ? -1.790 -24.014 5.423 1.00 96.38 583 LYS A CA 1
ATOM 4562 C C . LYS A 1 583 ? -1.759 -24.010 3.895 1.00 96.38 583 LYS A C 1
ATOM 4564 O O . LYS A 1 583 ? -1.472 -25.035 3.275 1.00 96.38 583 LYS A O 1
ATOM 4569 N N . ILE A 1 584 ? -2.001 -22.850 3.300 1.00 98.38 584 ILE A N 1
ATOM 4570 C CA . ILE A 1 584 ? -2.015 -22.611 1.857 1.00 98.38 584 ILE A CA 1
ATOM 4571 C C . ILE A 1 584 ? -0.993 -21.517 1.565 1.00 98.38 584 ILE A C 1
ATOM 4573 O O . ILE A 1 584 ? -1.071 -20.442 2.152 1.00 98.38 584 ILE A O 1
ATOM 4577 N N . LEU A 1 585 ? -0.047 -21.771 0.665 1.00 98.56 585 LEU A N 1
ATOM 4578 C CA . LEU A 1 585 ? 0.890 -20.754 0.194 1.00 98.56 585 LEU A CA 1
ATOM 4579 C C . LEU A 1 585 ? 0.503 -20.329 -1.220 1.00 98.56 585 LEU A C 1
ATOM 4581 O O . LEU A 1 585 ? 0.533 -21.153 -2.130 1.00 98.56 585 LEU A O 1
ATOM 4585 N N . TYR A 1 586 ? 0.174 -19.054 -1.402 1.00 98.62 586 TYR A N 1
ATOM 4586 C CA . TYR A 1 586 ? -0.004 -18.433 -2.712 1.00 98.62 586 TYR A CA 1
ATOM 4587 C C . TYR A 1 586 ? 1.222 -17.596 -3.058 1.00 98.62 586 TYR A C 1
ATOM 4589 O O . TYR A 1 586 ? 1.577 -16.692 -2.299 1.00 98.62 586 TYR A O 1
ATOM 4597 N N . THR A 1 587 ? 1.882 -17.885 -4.180 1.00 98.31 587 THR A N 1
ATOM 4598 C CA . THR A 1 587 ? 3.129 -17.189 -4.529 1.00 98.31 587 THR A CA 1
ATOM 4599 C C . THR A 1 587 ? 2.910 -15.843 -5.213 1.00 98.31 587 THR A C 1
ATOM 4601 O O . THR A 1 587 ? 3.769 -14.973 -5.100 1.00 98.31 587 THR A O 1
ATOM 4604 N N . GLY A 1 588 ? 1.802 -15.674 -5.945 1.00 97.50 588 GLY A N 1
ATOM 4605 C CA . GLY A 1 588 ? 1.773 -14.699 -7.038 1.00 97.50 588 GLY A CA 1
ATOM 4606 C C . GLY A 1 588 ? 2.965 -14.925 -7.978 1.00 97.50 588 GLY A C 1
ATOM 4607 O O . GLY A 1 588 ? 3.426 -16.062 -8.133 1.00 97.50 588 GLY A O 1
ATOM 4608 N N . ASP A 1 589 ? 3.510 -13.839 -8.517 1.00 95.88 589 ASP A N 1
ATOM 4609 C CA . ASP A 1 589 ? 4.750 -13.876 -9.295 1.00 95.88 589 ASP A CA 1
ATOM 4610 C C . ASP A 1 589 ? 5.970 -13.826 -8.369 1.00 95.88 589 ASP A C 1
ATOM 4612 O O . ASP A 1 589 ? 6.061 -12.971 -7.478 1.00 95.88 589 ASP A O 1
ATOM 4616 N N . TYR A 1 590 ? 6.941 -14.717 -8.583 1.00 96.44 590 TYR A N 1
ATOM 4617 C CA . TYR A 1 590 ? 8.109 -14.849 -7.714 1.00 96.44 590 TYR A CA 1
ATOM 4618 C C . TYR A 1 590 ? 9.400 -15.186 -8.474 1.00 96.44 590 TYR A C 1
ATOM 4620 O O . TYR A 1 590 ? 9.420 -15.963 -9.426 1.00 96.44 590 TYR A O 1
ATOM 4628 N N . SER A 1 591 ? 10.532 -14.659 -7.999 1.00 94.38 591 SER A N 1
ATOM 4629 C CA . SER A 1 591 ? 11.873 -14.964 -8.523 1.00 94.38 591 SER A CA 1
ATOM 4630 C C . SER A 1 591 ? 12.731 -15.635 -7.466 1.00 94.38 591 SER A C 1
ATOM 4632 O O . SER A 1 591 ? 12.981 -15.065 -6.408 1.00 94.38 591 SER A O 1
ATOM 4634 N N . ARG A 1 592 ? 13.294 -16.804 -7.771 1.00 92.88 592 ARG A N 1
ATOM 4635 C CA . ARG A 1 592 ? 14.287 -17.478 -6.913 1.00 92.88 592 ARG A CA 1
ATOM 4636 C C . ARG A 1 592 ? 15.734 -17.048 -7.167 1.00 92.88 592 ARG A C 1
ATOM 4638 O O . ARG A 1 592 ? 16.640 -17.575 -6.523 1.00 92.88 592 ARG A O 1
ATOM 4645 N N . VAL A 1 593 ? 15.953 -16.081 -8.057 1.00 89.38 593 VAL A N 1
ATOM 4646 C CA . VAL A 1 593 ? 17.276 -15.527 -8.370 1.00 89.38 593 VAL A CA 1
ATOM 4647 C C . VAL A 1 593 ? 17.400 -14.128 -7.778 1.00 89.38 593 VAL A C 1
ATOM 4649 O O . VAL A 1 593 ? 16.524 -13.289 -7.972 1.00 89.38 593 VAL A O 1
ATOM 4652 N N . GLU A 1 594 ? 18.503 -13.875 -7.072 1.00 90.50 594 GLU A N 1
ATOM 4653 C CA . GLU A 1 594 ? 18.790 -12.567 -6.485 1.00 90.50 594 GLU A CA 1
ATOM 4654 C C . GLU A 1 594 ? 19.159 -11.520 -7.555 1.00 90.50 594 GLU A C 1
ATOM 4656 O O . GLU A 1 594 ? 19.881 -11.791 -8.525 1.00 90.50 594 GLU A O 1
ATOM 4661 N N . ASP A 1 595 ? 18.652 -10.303 -7.358 1.00 90.25 595 ASP A N 1
ATOM 4662 C CA . ASP A 1 595 ? 18.883 -9.124 -8.188 1.00 90.25 595 ASP A CA 1
ATOM 4663 C C . ASP A 1 595 ? 19.916 -8.166 -7.599 1.00 90.25 595 ASP A C 1
ATOM 4665 O O . ASP A 1 595 ? 20.312 -8.298 -6.442 1.00 90.25 595 ASP A O 1
ATOM 4669 N N . ARG A 1 596 ? 20.357 -7.148 -8.364 1.00 91.00 596 ARG A N 1
ATOM 4670 C CA . ARG A 1 596 ? 21.144 -6.066 -7.750 1.00 91.00 596 ARG A CA 1
ATOM 4671 C C . ARG A 1 596 ? 20.341 -5.361 -6.673 1.00 91.00 596 ARG A C 1
ATOM 4673 O O . ARG A 1 596 ? 20.950 -4.963 -5.685 1.00 91.00 596 ARG A O 1
ATOM 4680 N N . HIS A 1 597 ? 19.024 -5.218 -6.856 1.00 90.31 597 HIS A N 1
ATOM 4681 C CA . HIS A 1 597 ? 18.152 -4.499 -5.926 1.00 90.31 597 HIS A CA 1
ATOM 4682 C C . HIS A 1 597 ? 17.211 -5.356 -5.071 1.00 90.31 597 HIS A C 1
ATOM 4684 O O . HIS A 1 597 ? 16.883 -4.944 -3.960 1.00 90.31 597 HIS A O 1
ATOM 4690 N N . LEU A 1 598 ? 16.786 -6.534 -5.529 1.00 92.31 598 LEU A N 1
ATOM 4691 C CA . LEU A 1 598 ? 15.861 -7.399 -4.786 1.00 92.31 598 LEU A CA 1
ATOM 4692 C C . LEU A 1 598 ? 16.546 -8.679 -4.331 1.00 92.31 598 LEU A C 1
ATOM 4694 O O . LEU A 1 598 ? 17.461 -9.173 -4.982 1.00 92.31 598 LEU A O 1
ATOM 4698 N N . MET A 1 599 ? 16.086 -9.201 -3.199 1.00 92.62 599 MET A N 1
ATOM 4699 C CA . MET A 1 599 ? 16.438 -10.542 -2.738 1.00 92.62 599 MET A CA 1
ATOM 4700 C C . MET A 1 599 ? 15.648 -11.595 -3.516 1.00 92.62 599 MET A C 1
ATOM 4702 O O . MET A 1 599 ? 14.602 -11.287 -4.079 1.00 92.62 599 MET A O 1
ATOM 4706 N N . ALA A 1 600 ? 16.131 -12.835 -3.522 1.00 94.19 600 ALA A N 1
ATOM 4707 C CA . ALA A 1 600 ? 15.345 -13.966 -4.006 1.00 94.19 600 ALA A CA 1
ATOM 4708 C C . ALA A 1 600 ? 14.110 -14.205 -3.114 1.00 94.19 600 ALA A C 1
ATOM 4710 O O . ALA A 1 600 ? 14.123 -13.866 -1.929 1.00 94.19 600 ALA A O 1
ATOM 4711 N N . ALA A 1 601 ? 13.076 -14.837 -3.671 1.00 96.56 601 ALA A N 1
ATOM 4712 C CA . ALA A 1 601 ? 11.864 -15.213 -2.953 1.00 96.56 601 ALA A CA 1
ATOM 4713 C C . ALA A 1 601 ? 12.211 -16.053 -1.723 1.00 96.56 601 ALA A C 1
ATOM 4715 O O . ALA A 1 601 ? 13.038 -16.952 -1.818 1.00 96.56 601 ALA A O 1
ATOM 4716 N N . GLU A 1 602 ? 11.608 -15.811 -0.573 1.00 95.69 602 GLU A N 1
ATOM 4717 C CA . GLU A 1 602 ? 11.911 -16.578 0.636 1.00 95.69 602 GLU A CA 1
ATOM 4718 C C . GLU A 1 602 ? 11.351 -18.007 0.536 1.00 95.69 602 GLU A C 1
ATOM 4720 O O . GLU A 1 602 ? 10.344 -18.252 -0.120 1.00 95.69 602 GLU A O 1
ATOM 4725 N N . VAL A 1 603 ? 11.997 -18.981 1.181 1.00 95.50 603 VAL A N 1
ATOM 4726 C CA . VAL A 1 603 ? 11.432 -20.332 1.323 1.00 95.50 603 VAL A CA 1
ATOM 4727 C C . VAL A 1 603 ? 10.916 -20.455 2.752 1.00 95.50 603 VAL A C 1
ATOM 4729 O O . VAL A 1 603 ? 11.744 -20.454 3.662 1.00 95.50 603 VAL A O 1
ATOM 4732 N N . PRO A 1 604 ? 9.591 -20.528 2.969 1.00 94.00 604 PRO A N 1
ATOM 4733 C CA . PRO A 1 604 ? 9.032 -20.733 4.299 1.00 94.00 604 PRO A CA 1
ATOM 4734 C C . PRO A 1 604 ? 9.589 -21.988 4.984 1.00 94.00 604 PRO A C 1
ATOM 4736 O O . PRO A 1 604 ? 9.649 -23.056 4.373 1.00 94.00 604 PRO A O 1
ATOM 4739 N N . ASP A 1 605 ? 9.947 -21.869 6.266 1.00 88.75 605 ASP A N 1
ATOM 4740 C CA . ASP A 1 605 ? 10.304 -23.025 7.106 1.00 88.75 605 ASP A CA 1
ATOM 4741 C C . ASP A 1 605 ? 9.077 -23.912 7.386 1.00 88.75 605 ASP A C 1
ATOM 4743 O O . ASP A 1 605 ? 9.170 -25.139 7.490 1.00 88.75 605 ASP A O 1
ATOM 4747 N N . ASP A 1 606 ? 7.908 -23.275 7.483 1.00 85.38 606 ASP A N 1
ATOM 4748 C CA . ASP A 1 606 ? 6.615 -23.924 7.629 1.00 85.38 606 ASP A CA 1
ATOM 4749 C C . ASP A 1 606 ? 6.148 -24.506 6.294 1.00 85.38 606 ASP A C 1
ATOM 4751 O O . ASP A 1 606 ? 5.869 -23.779 5.338 1.00 85.38 606 ASP A O 1
ATOM 4755 N N . LYS A 1 607 ? 5.996 -25.830 6.247 1.00 91.12 607 LYS A N 1
ATOM 4756 C CA . LYS A 1 607 ? 5.533 -26.524 5.043 1.00 91.12 607 LYS A CA 1
ATOM 4757 C C . LYS A 1 607 ? 4.035 -26.288 4.812 1.00 91.12 607 LYS A C 1
ATOM 4759 O O . LYS A 1 607 ? 3.245 -26.599 5.710 1.00 91.12 607 LYS A O 1
ATOM 4764 N N . PRO A 1 608 ? 3.627 -25.783 3.636 1.00 96.50 608 PRO A N 1
ATOM 4765 C CA . PRO A 1 608 ? 2.219 -25.658 3.290 1.00 96.50 608 PRO A CA 1
ATOM 4766 C C . PRO A 1 608 ? 1.618 -27.020 2.921 1.00 96.50 608 PRO A C 1
ATOM 4768 O O . PRO A 1 608 ? 2.298 -27.888 2.379 1.00 96.50 608 PRO A O 1
ATOM 4771 N N . ASN A 1 609 ? 0.322 -27.199 3.175 1.00 96.06 609 ASN A N 1
ATOM 4772 C CA . ASN A 1 609 ? -0.436 -28.346 2.673 1.00 96.06 609 ASN A CA 1
ATOM 4773 C C . ASN A 1 609 ? -0.745 -28.184 1.181 1.00 96.06 609 ASN A C 1
ATOM 4775 O O . ASN A 1 609 ? -0.637 -29.147 0.422 1.00 96.06 609 ASN A O 1
ATOM 4779 N N . VAL A 1 610 ? -1.100 -26.960 0.779 1.00 98.00 610 VAL A N 1
ATOM 4780 C CA . VAL A 1 610 ? -1.415 -26.593 -0.603 1.00 98.00 610 VAL A CA 1
ATOM 4781 C C . VAL A 1 610 ? -0.492 -25.469 -1.058 1.00 98.00 610 VAL A C 1
ATOM 4783 O O . VAL A 1 610 ? -0.351 -24.459 -0.369 1.00 98.00 610 VAL A O 1
ATOM 4786 N N . LEU A 1 611 ? 0.121 -25.629 -2.225 1.00 98.44 611 LEU A N 1
ATOM 4787 C CA . LEU A 1 611 ? 0.919 -24.599 -2.883 1.00 98.44 611 LEU A CA 1
ATOM 4788 C C . LEU A 1 611 ? 0.210 -24.148 -4.161 1.00 98.44 611 LEU A C 1
ATOM 4790 O O . LEU A 1 611 ? 0.034 -24.949 -5.071 1.00 98.44 611 LEU A O 1
ATOM 4794 N N . ILE A 1 612 ? -0.162 -22.874 -4.243 1.00 98.56 612 ILE A N 1
ATOM 4795 C CA . ILE A 1 612 ? -0.660 -22.235 -5.463 1.00 98.56 612 ILE A CA 1
ATOM 4796 C C . ILE A 1 612 ? 0.497 -21.420 -6.050 1.00 98.56 612 ILE A C 1
ATOM 4798 O O . ILE A 1 612 ? 0.950 -20.461 -5.419 1.00 98.56 612 ILE A O 1
ATOM 4802 N N . VAL A 1 613 ? 1.003 -21.826 -7.216 1.00 97.94 613 VAL A N 1
ATOM 4803 C CA . VAL A 1 613 ? 2.263 -21.317 -7.784 1.00 97.94 613 VAL A CA 1
ATOM 4804 C C . VAL A 1 613 ? 2.131 -20.940 -9.259 1.00 97.94 613 VAL A C 1
ATOM 4806 O O . VAL A 1 613 ? 1.420 -21.612 -10.008 1.00 97.94 613 VAL A O 1
ATOM 4809 N N . GLU A 1 614 ? 2.820 -19.870 -9.673 1.00 96.56 614 GLU A N 1
ATOM 4810 C CA . GLU A 1 614 ? 2.856 -19.445 -11.080 1.00 96.56 614 GLU A CA 1
ATOM 4811 C C . GLU A 1 614 ? 3.525 -20.482 -12.004 1.00 96.56 614 GLU A C 1
ATOM 4813 O O . GLU A 1 614 ? 4.360 -21.292 -11.584 1.00 96.56 614 GLU A O 1
ATOM 4818 N N . ALA A 1 615 ? 3.194 -20.423 -13.294 1.00 95.75 615 ALA A N 1
ATOM 4819 C CA . ALA A 1 615 ? 3.686 -21.336 -14.321 1.00 95.75 615 ALA A CA 1
ATOM 4820 C C . ALA A 1 615 ? 4.149 -20.615 -15.601 1.00 95.75 615 ALA A C 1
ATOM 4822 O O . ALA A 1 615 ? 4.219 -21.236 -16.669 1.00 95.75 615 ALA A O 1
ATOM 4823 N N . THR A 1 616 ? 4.508 -19.331 -15.501 1.00 90.56 616 THR A N 1
ATOM 4824 C CA . THR A 1 616 ? 4.851 -18.437 -16.622 1.00 90.56 616 THR A CA 1
ATOM 4825 C C . THR A 1 616 ? 5.808 -19.067 -17.638 1.00 90.56 616 THR A C 1
ATOM 4827 O O . THR A 1 616 ? 5.565 -19.030 -18.848 1.00 90.56 616 THR A O 1
ATOM 4830 N N . TYR A 1 617 ? 6.898 -19.680 -17.164 1.00 89.25 617 TYR A N 1
ATOM 4831 C CA . TYR A 1 617 ? 7.960 -20.219 -18.022 1.00 89.25 617 TYR A CA 1
ATOM 4832 C C . TYR A 1 617 ? 7.875 -21.722 -18.291 1.00 89.25 617 TYR A C 1
ATOM 4834 O O . TYR A 1 617 ? 8.645 -22.239 -19.108 1.00 89.25 617 TYR A O 1
ATOM 4842 N N . GLY A 1 618 ? 6.941 -22.438 -17.666 1.00 91.94 618 GLY A N 1
ATOM 4843 C CA . GLY A 1 618 ? 6.803 -23.876 -17.858 1.00 91.94 618 GLY A CA 1
ATOM 4844 C C . GLY A 1 618 ? 8.110 -24.632 -17.575 1.00 91.94 618 GLY A C 1
ATOM 4845 O O . GLY A 1 618 ? 8.631 -24.626 -16.466 1.00 91.94 618 GLY A O 1
ATOM 4846 N N . ARG A 1 619 ? 8.674 -25.265 -18.615 1.00 92.44 619 ARG A N 1
ATOM 4847 C CA . ARG A 1 619 ? 9.962 -25.996 -18.571 1.00 92.44 619 ARG A CA 1
ATOM 4848 C C . ARG A 1 619 ? 11.166 -25.208 -19.104 1.00 92.44 619 ARG A C 1
ATOM 4850 O O . ARG A 1 619 ? 12.220 -25.791 -19.353 1.00 92.44 619 ARG A O 1
ATOM 4857 N N . GLN A 1 620 ? 11.008 -23.915 -19.363 1.00 89.94 620 GLN A N 1
ATOM 4858 C CA . GLN A 1 620 ? 12.099 -23.085 -19.866 1.00 89.94 620 GLN A CA 1
ATOM 4859 C C . GLN A 1 620 ? 13.114 -22.821 -18.751 1.00 89.94 620 GLN A C 1
ATOM 4861 O O . GLN A 1 620 ? 12.741 -22.667 -17.592 1.00 89.94 620 GLN A O 1
ATOM 4866 N N . ILE A 1 621 ? 14.393 -22.767 -19.122 1.00 90.12 621 ILE A N 1
ATOM 4867 C CA . ILE A 1 621 ? 15.507 -22.461 -18.220 1.00 90.12 621 ILE A CA 1
ATOM 4868 C C . ILE A 1 621 ? 16.131 -21.155 -18.690 1.00 90.12 621 ILE A C 1
ATOM 4870 O O . ILE A 1 621 ? 16.328 -20.946 -19.894 1.00 90.12 621 ILE A O 1
ATOM 4874 N N . HIS A 1 622 ? 16.415 -20.258 -17.753 1.00 87.06 622 HIS A N 1
ATOM 4875 C CA . HIS A 1 622 ? 17.084 -19.011 -18.070 1.00 87.06 622 HIS A CA 1
ATOM 4876 C C . HIS A 1 622 ? 18.588 -19.216 -18.215 1.00 87.06 622 HIS A C 1
ATOM 4878 O O . HIS A 1 622 ? 19.225 -19.988 -17.506 1.00 87.06 622 HIS A O 1
ATOM 4884 N N . GLU A 1 623 ? 19.191 -18.469 -19.138 1.00 87.69 623 GLU A N 1
ATOM 4885 C CA . GLU A 1 623 ? 20.645 -18.401 -19.188 1.00 87.69 623 GLU A CA 1
ATOM 4886 C C . GLU A 1 623 ? 21.191 -17.814 -17.875 1.00 87.69 623 GLU A C 1
ATOM 4888 O O . GLU A 1 623 ? 20.569 -16.911 -17.291 1.00 87.69 623 GLU A O 1
ATOM 4893 N N . PRO A 1 624 ? 22.390 -18.243 -17.443 1.00 89.56 624 PRO A N 1
ATOM 4894 C CA . PRO A 1 624 ? 23.037 -17.678 -16.272 1.00 89.56 624 PRO A CA 1
ATOM 4895 C C . PRO A 1 624 ? 23.120 -16.156 -16.354 1.00 89.56 624 PRO A C 1
ATOM 4897 O O . PRO A 1 624 ? 23.448 -15.571 -17.393 1.00 89.56 624 PRO A O 1
ATOM 4900 N N . ARG A 1 625 ? 22.834 -15.508 -15.227 1.00 87.81 625 ARG A N 1
ATOM 4901 C CA . ARG A 1 625 ? 22.739 -14.052 -15.110 1.00 87.81 625 ARG A CA 1
ATOM 4902 C C . ARG A 1 625 ? 23.977 -13.330 -15.643 1.00 87.81 625 ARG A C 1
ATOM 4904 O O . ARG A 1 625 ? 23.843 -12.404 -16.436 1.00 87.81 625 ARG A O 1
ATOM 4911 N N . GLU A 1 626 ? 25.171 -13.783 -15.269 1.00 89.75 626 GLU A N 1
ATOM 4912 C CA . GLU A 1 626 ? 26.433 -13.185 -15.723 1.00 89.75 626 GLU A CA 1
ATOM 4913 C C . GLU A 1 626 ? 26.574 -13.192 -17.251 1.00 89.75 626 GLU A C 1
ATOM 4915 O O . GLU A 1 626 ? 27.061 -12.229 -17.846 1.00 89.75 626 GLU A O 1
ATOM 4920 N N . THR A 1 627 ? 26.123 -14.264 -17.904 1.00 93.50 627 THR A N 1
ATOM 4921 C CA . THR A 1 627 ? 26.141 -14.387 -19.365 1.00 93.50 627 THR A CA 1
ATOM 4922 C C . THR A 1 627 ? 25.147 -13.418 -20.000 1.00 93.50 627 THR A C 1
ATOM 4924 O O . THR A 1 627 ? 25.486 -12.741 -20.973 1.00 93.50 627 THR A O 1
ATOM 4927 N N . ARG A 1 628 ? 23.946 -13.286 -19.422 1.00 92.00 628 ARG A N 1
ATOM 4928 C CA . ARG A 1 628 ? 22.923 -12.339 -19.893 1.00 92.00 628 ARG A CA 1
ATOM 4929 C C . ARG A 1 628 ? 23.374 -10.891 -19.746 1.00 92.00 628 ARG A C 1
ATOM 4931 O O . ARG A 1 628 ? 23.243 -10.121 -20.692 1.00 92.00 628 ARG A O 1
ATOM 4938 N N . GLU A 1 629 ? 23.972 -10.532 -18.614 1.00 93.88 629 GLU A N 1
ATOM 4939 C CA . GLU A 1 629 ? 24.512 -9.188 -18.375 1.00 93.88 629 GLU A CA 1
ATOM 4940 C C . GLU A 1 629 ? 25.650 -8.842 -19.340 1.00 93.88 629 GLU A C 1
ATOM 4942 O O . GLU A 1 629 ? 25.677 -7.740 -19.896 1.00 93.88 629 GLU A O 1
ATOM 4947 N N . LYS A 1 630 ? 26.550 -9.794 -19.620 1.00 94.19 630 LYS A N 1
ATOM 4948 C CA . LYS A 1 630 ? 27.603 -9.622 -20.633 1.00 94.19 630 LYS A CA 1
ATOM 4949 C C . LYS A 1 630 ? 27.022 -9.448 -22.034 1.00 94.19 630 LYS A C 1
ATOM 4951 O O . LYS A 1 630 ? 27.487 -8.587 -22.779 1.00 94.19 630 LYS A O 1
ATOM 4956 N N . ARG A 1 631 ? 25.991 -10.220 -22.404 1.00 95.81 631 ARG A N 1
ATOM 4957 C CA . ARG A 1 631 ? 25.325 -10.064 -23.708 1.00 95.81 631 ARG A CA 1
ATOM 4958 C C . ARG A 1 631 ? 24.603 -8.721 -23.809 1.00 95.81 631 ARG A C 1
ATOM 4960 O O . ARG A 1 631 ? 24.720 -8.054 -24.831 1.00 95.81 631 ARG A O 1
ATOM 4967 N N . PHE A 1 632 ? 23.923 -8.300 -22.746 1.00 95.88 632 PHE A N 1
ATOM 4968 C CA . PHE A 1 632 ? 23.214 -7.023 -22.666 1.00 95.88 632 PHE A CA 1
ATOM 4969 C C . PHE A 1 632 ? 24.154 -5.829 -22.818 1.00 95.88 632 PHE A C 1
ATOM 4971 O O . PHE A 1 632 ? 24.003 -5.028 -23.740 1.00 95.88 632 PHE A O 1
ATOM 4978 N N . THR A 1 633 ? 25.174 -5.749 -21.966 1.00 95.69 633 THR A N 1
ATOM 4979 C CA . THR A 1 633 ? 26.172 -4.671 -22.012 1.00 95.69 633 THR A CA 1
ATOM 4980 C C . THR A 1 633 ? 26.976 -4.702 -23.315 1.00 95.69 633 THR A C 1
ATOM 4982 O O . THR A 1 633 ? 27.205 -3.655 -23.919 1.00 95.69 633 THR A O 1
ATOM 4985 N N . GLY A 1 634 ? 27.311 -5.891 -23.830 1.00 95.75 634 GLY A N 1
ATOM 4986 C CA . GLY A 1 634 ? 27.976 -6.069 -25.122 1.00 95.75 634 GLY A CA 1
ATOM 4987 C C . GLY A 1 634 ? 27.141 -5.598 -26.318 1.00 95.75 634 GLY A C 1
ATOM 4988 O O . GLY A 1 634 ? 27.664 -4.913 -27.200 1.00 95.75 634 GLY A O 1
ATOM 4989 N N . ALA A 1 635 ? 25.841 -5.908 -26.353 1.00 95.50 635 ALA A N 1
ATOM 4990 C CA . ALA A 1 635 ? 24.932 -5.443 -27.402 1.00 95.50 635 ALA A CA 1
ATOM 4991 C C . ALA A 1 635 ? 24.821 -3.911 -27.408 1.00 95.50 635 ALA A C 1
ATOM 4993 O O . ALA A 1 635 ? 24.907 -3.287 -28.472 1.00 95.50 635 ALA A O 1
ATOM 4994 N N . ILE A 1 636 ? 24.714 -3.304 -26.221 1.00 95.94 636 ILE A N 1
ATOM 4995 C CA . ILE A 1 636 ? 24.683 -1.847 -26.050 1.00 95.94 636 ILE A CA 1
ATOM 4996 C C . ILE A 1 636 ? 25.996 -1.226 -26.520 1.00 95.94 636 ILE A C 1
ATOM 4998 O O . ILE A 1 636 ? 25.979 -0.354 -27.388 1.00 95.94 636 ILE A O 1
ATOM 5002 N N . TYR A 1 637 ? 27.130 -1.721 -26.020 1.00 95.56 637 TYR A N 1
ATOM 5003 C CA . TYR A 1 637 ? 28.467 -1.245 -26.375 1.00 95.56 637 TYR A CA 1
ATOM 5004 C C . TYR A 1 637 ? 28.700 -1.263 -27.893 1.00 95.56 637 TYR A C 1
ATOM 5006 O O . TYR A 1 637 ? 29.132 -0.273 -28.490 1.00 95.56 637 TYR A O 1
ATOM 5014 N N . ASN A 1 638 ? 28.343 -2.368 -28.554 1.00 95.44 638 ASN A N 1
ATOM 5015 C CA . ASN A 1 638 ? 28.496 -2.517 -30.000 1.00 95.44 638 ASN A CA 1
ATOM 5016 C C . ASN A 1 638 ? 27.599 -1.560 -30.798 1.00 95.44 638 ASN A C 1
ATOM 5018 O O . ASN A 1 638 ? 27.990 -1.125 -31.885 1.00 95.44 638 ASN A O 1
ATOM 5022 N N . ALA A 1 639 ? 26.405 -1.240 -30.295 1.00 95.56 639 ALA A N 1
ATOM 5023 C CA . ALA A 1 639 ? 25.466 -0.330 -30.944 1.00 95.56 639 ALA A CA 1
ATOM 5024 C C . ALA A 1 639 ? 25.854 1.145 -30.794 1.00 95.56 639 ALA A C 1
ATOM 5026 O O . ALA A 1 639 ? 25.840 1.893 -31.776 1.00 95.56 639 ALA A O 1
ATOM 5027 N N . VAL A 1 640 ? 26.295 1.556 -29.606 1.00 95.25 640 VAL A N 1
ATOM 5028 C CA . VAL A 1 640 ? 26.729 2.940 -29.384 1.00 95.25 640 VAL A CA 1
ATOM 5029 C C . VAL A 1 640 ? 28.057 3.232 -30.090 1.00 95.25 640 VAL A C 1
ATOM 5031 O O . VAL A 1 640 ? 28.215 4.289 -30.702 1.00 95.25 640 VAL A O 1
ATOM 5034 N N . ARG A 1 641 ? 28.985 2.263 -30.138 1.00 93.06 641 ARG A N 1
ATOM 5035 C CA . ARG A 1 641 ? 30.289 2.418 -30.807 1.00 93.06 641 ARG A CA 1
ATOM 5036 C C . ARG A 1 641 ? 30.181 2.567 -32.330 1.00 93.06 641 ARG A C 1
ATOM 5038 O O . ARG A 1 641 ? 31.013 3.239 -32.937 1.00 93.06 641 ARG A O 1
ATOM 5045 N N . ARG A 1 642 ? 29.151 1.990 -32.963 1.00 94.31 642 ARG A N 1
ATOM 5046 C CA . ARG A 1 642 ? 28.841 2.212 -34.394 1.00 94.31 642 ARG A CA 1
ATOM 5047 C C . ARG A 1 642 ? 28.050 3.505 -34.656 1.00 94.31 642 ARG A C 1
ATOM 5049 O O . ARG A 1 642 ? 27.616 3.735 -35.785 1.00 94.31 642 ARG A O 1
ATOM 5056 N N . GLY A 1 643 ? 27.870 4.347 -33.635 1.00 93.62 643 GLY A N 1
ATOM 5057 C CA . GLY A 1 643 ? 27.160 5.624 -33.721 1.00 93.62 643 GLY A CA 1
ATOM 5058 C C . GLY A 1 643 ? 25.643 5.479 -33.863 1.00 93.62 643 GLY A C 1
ATOM 5059 O O . GLY A 1 643 ? 25.014 6.355 -34.456 1.00 93.62 643 GLY A O 1
ATOM 5060 N N . GLY A 1 644 ? 25.077 4.356 -33.412 1.00 94.81 644 GLY A N 1
ATOM 5061 C CA . GLY A 1 644 ? 23.636 4.109 -33.389 1.00 94.81 644 GLY A CA 1
ATOM 5062 C C . GLY A 1 644 ? 23.004 4.417 -32.033 1.00 94.81 644 GLY A C 1
ATOM 5063 O O . GLY A 1 644 ? 23.702 4.623 -31.041 1.00 94.81 644 GLY A O 1
ATOM 5064 N N . ARG A 1 645 ? 21.670 4.424 -32.000 1.00 96.06 645 ARG A N 1
ATOM 5065 C CA . ARG A 1 645 ? 20.871 4.527 -30.773 1.00 96.06 645 ARG A CA 1
ATOM 5066 C C . ARG A 1 645 ? 20.452 3.152 -30.284 1.00 96.06 645 ARG A C 1
ATOM 5068 O O . ARG A 1 645 ? 20.206 2.254 -31.095 1.00 96.06 645 ARG A O 1
ATOM 5075 N N . VAL A 1 646 ? 20.329 3.010 -28.970 1.00 97.12 646 VAL A N 1
ATOM 5076 C CA . VAL A 1 646 ? 19.759 1.819 -28.342 1.00 97.12 646 VAL A CA 1
ATOM 5077 C C . VAL A 1 646 ? 18.432 2.165 -27.691 1.00 97.12 646 VAL A C 1
ATOM 5079 O O . VAL A 1 646 ? 18.379 3.025 -26.814 1.00 97.12 646 VAL A O 1
ATOM 5082 N N . LEU A 1 647 ? 17.377 1.464 -28.098 1.00 95.75 647 LEU A N 1
ATOM 5083 C CA . LEU A 1 647 ? 16.071 1.514 -27.457 1.00 95.75 647 LEU A CA 1
ATOM 5084 C C . LEU A 1 647 ? 15.900 0.320 -26.519 1.00 95.75 647 LEU A C 1
ATOM 5086 O O . LEU A 1 647 ? 16.037 -0.831 -26.936 1.00 95.75 647 LEU A O 1
ATOM 5090 N N . LEU A 1 648 ? 15.548 0.606 -25.271 1.00 94.81 648 LEU A N 1
ATOM 5091 C CA . LEU A 1 648 ? 15.186 -0.380 -24.259 1.00 94.81 648 LEU A CA 1
ATOM 5092 C C . LEU A 1 648 ? 13.703 -0.187 -23.902 1.00 94.81 648 LEU A C 1
ATOM 5094 O O . LEU A 1 648 ? 13.390 0.615 -23.016 1.00 94.81 648 LEU A O 1
ATOM 5098 N N . PRO A 1 649 ? 12.765 -0.850 -24.603 1.00 91.25 649 PRO A N 1
ATOM 5099 C CA . PRO A 1 649 ? 11.365 -0.812 -24.223 1.00 91.25 649 PRO A CA 1
ATOM 5100 C C . PRO A 1 649 ? 11.177 -1.631 -22.942 1.00 91.25 649 PRO A C 1
ATOM 5102 O O . PRO A 1 649 ? 11.403 -2.840 -22.910 1.00 91.25 649 PRO A O 1
ATOM 5105 N N . VAL A 1 650 ? 10.784 -0.957 -21.864 1.00 87.75 650 VAL A N 1
ATOM 5106 C CA . VAL A 1 650 ? 10.610 -1.556 -20.534 1.00 87.75 650 VAL A CA 1
ATOM 5107 C C . VAL A 1 650 ? 9.339 -1.039 -19.871 1.00 87.75 650 VAL A C 1
ATOM 5109 O O . VAL A 1 650 ? 8.825 0.024 -20.217 1.00 87.75 650 VAL A O 1
ATOM 5112 N N . PHE A 1 651 ? 8.814 -1.784 -18.902 1.00 80.19 651 PHE A N 1
ATOM 5113 C CA . PHE A 1 651 ? 7.798 -1.249 -17.995 1.00 80.19 651 PHE A CA 1
ATOM 5114 C C . PHE A 1 651 ? 8.416 -0.189 -17.082 1.00 80.19 651 PHE A C 1
ATOM 5116 O O . PHE A 1 651 ? 9.603 -0.252 -16.771 1.00 80.19 651 PHE A O 1
ATOM 5123 N N . ALA A 1 652 ? 7.622 0.795 -16.651 1.00 70.50 652 ALA A N 1
ATOM 5124 C CA . ALA A 1 652 ? 8.114 1.919 -15.843 1.00 70.50 652 ALA A CA 1
ATOM 5125 C C . ALA A 1 652 ? 8.696 1.492 -14.479 1.00 70.50 652 ALA A C 1
ATOM 5127 O O . ALA A 1 652 ? 9.414 2.255 -13.828 1.00 70.50 652 ALA A O 1
ATOM 5128 N N . LEU A 1 653 ? 8.353 0.282 -14.040 1.00 76.19 653 LEU A N 1
ATOM 5129 C CA . LEU A 1 653 ? 8.586 -0.267 -12.715 1.00 76.19 653 LEU A CA 1
ATOM 5130 C C . LEU A 1 653 ? 8.980 -1.742 -12.810 1.00 76.19 653 LEU A C 1
ATOM 5132 O O . LEU A 1 653 ? 8.556 -2.445 -13.726 1.00 76.19 653 LEU A O 1
ATOM 5136 N N . GLY A 1 654 ? 9.791 -2.199 -11.857 1.00 78.62 654 GLY A N 1
ATOM 5137 C CA . GLY A 1 654 ? 10.315 -3.559 -11.803 1.00 78.62 654 GLY A CA 1
ATOM 5138 C C . GLY A 1 654 ? 11.667 -3.644 -12.505 1.00 78.62 654 GLY A C 1
ATOM 5139 O O . GLY A 1 654 ? 12.695 -3.248 -11.960 1.00 78.62 654 GLY A O 1
ATOM 5140 N N . ARG A 1 655 ? 11.688 -4.158 -13.739 1.00 83.19 655 ARG A N 1
ATOM 5141 C CA . ARG A 1 655 ? 12.951 -4.451 -14.442 1.00 83.19 655 ARG A CA 1
ATOM 5142 C C . ARG A 1 655 ? 13.726 -3.217 -14.887 1.00 83.19 655 ARG A C 1
ATOM 5144 O O . ARG A 1 655 ? 14.946 -3.290 -14.998 1.00 83.19 655 ARG A O 1
ATOM 5151 N N . ALA A 1 656 ? 13.060 -2.082 -15.097 1.00 87.19 656 ALA A N 1
ATOM 5152 C CA . ALA A 1 656 ? 13.743 -0.841 -15.452 1.00 87.19 656 ALA A CA 1
ATOM 5153 C C . ALA A 1 656 ? 14.794 -0.451 -14.401 1.00 87.19 656 ALA A C 1
ATOM 5155 O O . ALA A 1 656 ? 15.910 -0.088 -14.756 1.00 87.19 656 ALA A O 1
ATOM 5156 N N . GLN A 1 657 ? 14.468 -0.580 -13.115 1.00 89.00 657 GLN A N 1
ATOM 5157 C CA . GLN A 1 657 ? 15.364 -0.237 -12.012 1.00 89.00 657 GLN A CA 1
ATOM 5158 C C . GLN A 1 657 ? 16.587 -1.163 -11.953 1.00 89.00 657 GLN A C 1
ATOM 5160 O O . GLN A 1 657 ? 17.695 -0.691 -11.706 1.00 89.00 657 GLN A O 1
ATOM 5165 N N . GLU A 1 658 ? 16.418 -2.449 -12.263 1.00 91.06 658 GLU A N 1
ATOM 5166 C CA . GLU A 1 658 ? 17.533 -3.398 -12.363 1.00 91.06 658 GLU A CA 1
ATOM 5167 C C . GLU A 1 658 ? 18.477 -3.060 -13.523 1.00 91.06 658 GLU A C 1
ATOM 5169 O O . GLU A 1 658 ? 19.695 -3.001 -13.345 1.00 91.06 658 GLU A O 1
ATOM 5174 N N . LEU A 1 659 ? 17.922 -2.788 -14.709 1.00 92.38 659 LEU A N 1
ATOM 5175 C CA . LEU A 1 659 ? 18.718 -2.433 -15.886 1.00 92.38 659 LEU A CA 1
ATOM 5176 C C . LEU A 1 659 ? 19.466 -1.111 -15.689 1.00 92.38 659 LEU A C 1
ATOM 5178 O O . LEU A 1 659 ? 20.609 -0.995 -16.120 1.00 92.38 659 LEU A O 1
ATOM 5182 N N . LEU A 1 660 ? 18.868 -0.137 -14.997 1.00 92.44 660 LEU A N 1
ATOM 5183 C CA . LEU A 1 660 ? 19.541 1.112 -14.633 1.00 92.44 660 LEU A CA 1
ATOM 5184 C C . LEU A 1 660 ? 20.770 0.876 -13.758 1.00 92.44 660 LEU A C 1
ATOM 5186 O O . LEU A 1 660 ? 21.813 1.473 -14.007 1.00 92.44 660 LEU A O 1
ATOM 5190 N N . LEU A 1 661 ? 20.670 -0.012 -12.767 1.00 92.69 661 LEU A N 1
ATOM 5191 C CA . LEU A 1 661 ? 21.799 -0.352 -11.900 1.00 92.69 661 LEU A CA 1
ATOM 5192 C C . LEU A 1 661 ? 22.914 -1.072 -12.671 1.00 92.69 661 LEU A C 1
ATOM 5194 O O . LEU A 1 661 ? 24.086 -0.771 -12.452 1.00 92.69 661 LEU A O 1
ATOM 5198 N N . ILE A 1 662 ? 22.561 -1.975 -13.596 1.00 94.00 662 ILE A N 1
ATOM 5199 C CA . ILE A 1 662 ? 23.526 -2.616 -14.508 1.00 94.00 662 ILE A CA 1
ATOM 5200 C C . ILE A 1 662 ? 24.248 -1.564 -15.355 1.00 94.00 662 ILE A C 1
ATOM 5202 O O . ILE A 1 662 ? 25.469 -1.610 -15.491 1.00 94.00 662 ILE A O 1
ATOM 5206 N N . LEU A 1 663 ? 23.499 -0.622 -15.935 1.00 94.25 663 LEU A N 1
ATOM 5207 C CA . LEU A 1 663 ? 24.055 0.407 -16.810 1.00 94.25 663 LEU A CA 1
ATOM 5208 C C . LEU A 1 663 ? 24.938 1.396 -16.056 1.00 94.25 663 LEU A C 1
ATOM 5210 O O . LEU A 1 663 ? 26.000 1.729 -16.566 1.00 94.25 663 LEU A O 1
ATOM 5214 N N . GLU A 1 664 ? 24.549 1.826 -14.856 1.00 92.94 664 GLU A N 1
ATOM 5215 C CA . GLU A 1 664 ? 25.370 2.717 -14.028 1.00 92.94 664 GLU A CA 1
ATOM 5216 C C . GLU A 1 664 ? 26.715 2.058 -13.681 1.00 92.94 664 GLU A C 1
ATOM 5218 O O . GLU A 1 664 ? 27.760 2.665 -13.887 1.00 92.94 664 GLU A O 1
ATOM 5223 N N . GLU A 1 665 ? 26.713 0.792 -13.245 1.00 92.38 665 GLU A N 1
ATOM 5224 C CA . GLU A 1 665 ? 27.945 0.043 -12.943 1.00 92.38 665 GLU A CA 1
ATOM 5225 C C . GLU A 1 665 ? 28.816 -0.170 -14.198 1.00 92.38 665 GLU A C 1
ATOM 5227 O O . GLU A 1 665 ? 30.050 -0.101 -14.151 1.00 92.38 665 GLU A O 1
ATOM 5232 N N . PHE A 1 666 ? 28.183 -0.396 -15.352 1.00 94.50 666 PHE A N 1
ATOM 5233 C CA . PHE A 1 666 ? 28.890 -0.539 -16.622 1.00 94.50 666 PHE A CA 1
ATOM 5234 C C . PHE A 1 666 ? 29.494 0.788 -17.109 1.00 94.50 666 PHE A C 1
ATOM 5236 O O . PHE A 1 666 ? 30.625 0.794 -17.593 1.00 94.50 666 PHE A O 1
ATOM 5243 N N . TRP A 1 667 ? 28.791 1.913 -16.946 1.00 94.31 667 TRP A N 1
ATOM 5244 C CA . TRP A 1 667 ? 29.300 3.246 -17.293 1.00 94.31 667 TRP A CA 1
ATOM 5245 C C . TRP A 1 667 ? 30.421 3.693 -16.351 1.00 94.31 667 TRP A C 1
ATOM 5247 O O . TRP A 1 667 ? 31.439 4.190 -16.832 1.00 94.31 667 TRP A O 1
ATOM 5257 N N . ASP A 1 668 ? 30.290 3.438 -15.045 1.00 91.62 668 ASP A N 1
ATOM 5258 C CA . ASP A 1 668 ? 31.332 3.722 -14.047 1.00 91.62 668 ASP A CA 1
ATOM 5259 C C . ASP A 1 668 ? 32.653 2.992 -14.383 1.00 91.62 668 ASP A C 1
ATOM 5261 O O . ASP A 1 668 ? 33.744 3.508 -14.131 1.00 91.62 668 ASP A O 1
ATOM 5265 N N . SER A 1 669 ? 32.573 1.795 -14.979 1.00 92.94 669 SER A N 1
ATOM 5266 C CA . SER A 1 669 ? 33.743 0.981 -15.348 1.00 92.94 669 SER A CA 1
ATOM 5267 C C . SER A 1 669 ? 34.327 1.272 -16.740 1.00 92.94 669 SER A C 1
ATOM 5269 O O . SER A 1 669 ? 35.444 0.830 -17.016 1.00 92.94 669 SER A O 1
ATOM 5271 N N . HIS A 1 670 ? 33.638 2.037 -17.597 1.00 93.12 670 HIS A N 1
ATOM 5272 C CA . HIS A 1 670 ? 34.042 2.306 -18.987 1.00 93.12 670 HIS A CA 1
ATOM 5273 C C . HIS A 1 670 ? 34.072 3.809 -19.291 1.00 93.12 670 HIS A C 1
ATOM 5275 O O . HIS A 1 670 ? 33.127 4.391 -19.831 1.00 93.12 670 HIS A O 1
ATOM 5281 N N . ALA A 1 671 ? 35.205 4.450 -18.988 1.00 91.06 671 ALA A N 1
ATOM 5282 C CA . ALA A 1 671 ? 35.388 5.894 -19.149 1.00 91.06 671 ALA A CA 1
ATOM 5283 C C . ALA A 1 671 ? 35.196 6.394 -20.597 1.00 91.06 671 ALA A C 1
ATOM 5285 O O . ALA A 1 671 ? 34.846 7.556 -20.807 1.00 91.06 671 ALA A O 1
ATOM 5286 N N . GLU A 1 672 ? 35.388 5.546 -21.611 1.00 91.00 672 GLU A N 1
ATOM 5287 C CA . GLU A 1 672 ? 35.143 5.892 -23.013 1.00 91.00 672 GLU A CA 1
ATOM 5288 C C . GLU A 1 672 ? 33.659 6.137 -23.339 1.00 91.00 672 GLU A C 1
ATOM 5290 O O . GLU A 1 672 ? 33.356 6.824 -24.318 1.00 91.00 672 GLU A O 1
ATOM 5295 N N . LEU A 1 673 ? 32.738 5.615 -22.521 1.00 91.44 673 LEU A N 1
ATOM 5296 C CA . LEU A 1 673 ? 31.293 5.803 -22.667 1.00 91.44 673 LEU A CA 1
ATOM 5297 C C . LEU A 1 673 ? 30.775 7.033 -21.912 1.00 91.44 673 LEU A C 1
ATOM 5299 O O . LEU A 1 673 ? 29.617 7.400 -22.091 1.00 91.44 673 LEU A O 1
ATOM 5303 N N . ALA A 1 674 ? 31.617 7.714 -21.125 1.00 85.69 674 ALA A N 1
ATOM 5304 C CA . ALA A 1 674 ? 31.204 8.813 -20.247 1.00 85.69 674 ALA A CA 1
ATOM 5305 C C . ALA A 1 674 ? 30.511 9.982 -20.977 1.00 85.69 674 ALA A C 1
ATOM 5307 O O . ALA A 1 674 ? 29.712 10.695 -20.376 1.00 85.69 674 ALA A O 1
ATOM 5308 N N . ASN A 1 675 ? 30.795 10.170 -22.271 1.00 87.38 675 ASN A N 1
ATOM 5309 C CA . ASN A 1 675 ? 30.186 11.217 -23.103 1.00 87.38 675 ASN A CA 1
ATOM 5310 C C . ASN A 1 675 ? 28.885 10.778 -23.801 1.00 87.38 675 ASN A C 1
ATOM 5312 O O . ASN A 1 675 ? 28.274 11.584 -24.501 1.00 87.38 675 ASN A O 1
ATOM 5316 N N . ILE A 1 676 ? 28.491 9.508 -23.674 1.00 91.94 676 ILE A N 1
ATOM 5317 C CA . ILE A 1 676 ? 27.283 8.956 -24.290 1.00 91.94 676 ILE A CA 1
ATOM 5318 C C . ILE A 1 676 ? 26.164 8.998 -23.250 1.00 91.94 676 ILE A C 1
ATOM 5320 O O . ILE A 1 676 ? 26.282 8.335 -22.215 1.00 91.94 676 ILE A O 1
ATOM 5324 N N . PRO A 1 677 ? 25.083 9.754 -23.499 1.00 90.50 677 PRO A N 1
ATOM 5325 C CA . PRO A 1 677 ? 24.032 9.911 -22.514 1.00 90.50 677 PRO A CA 1
ATOM 5326 C C . PRO A 1 677 ? 23.149 8.662 -22.429 1.00 90.50 677 PRO A C 1
ATOM 5328 O O . PRO A 1 677 ? 22.768 8.066 -23.445 1.00 90.50 677 PRO A O 1
ATOM 5331 N N . VAL A 1 678 ? 22.782 8.316 -21.195 1.00 93.12 678 VAL A N 1
ATOM 5332 C CA . VAL A 1 678 ? 21.753 7.321 -20.889 1.00 93.12 678 VAL A CA 1
ATOM 5333 C C . VAL A 1 678 ? 20.529 8.053 -20.349 1.00 93.12 678 VAL A C 1
ATOM 5335 O O . VAL A 1 678 ? 20.607 8.811 -19.377 1.00 93.12 678 VAL A O 1
ATOM 5338 N N . TYR A 1 679 ? 19.387 7.829 -20.990 1.00 91.44 679 TYR A N 1
ATOM 5339 C CA . TYR A 1 679 ? 18.115 8.421 -20.610 1.00 91.44 679 TYR A CA 1
ATOM 5340 C C . TYR A 1 679 ? 17.134 7.349 -20.160 1.00 91.44 679 TYR A C 1
ATOM 5342 O O . TYR A 1 679 ? 17.027 6.284 -20.769 1.00 91.44 679 TYR A O 1
ATOM 5350 N N . TYR A 1 680 ? 16.350 7.675 -19.141 1.00 88.69 680 TYR A N 1
ATOM 5351 C CA . TYR A 1 680 ? 15.092 6.990 -18.881 1.00 88.69 680 TYR A CA 1
ATOM 5352 C C . TYR A 1 680 ? 13.947 7.970 -19.095 1.00 88.69 680 TYR A C 1
ATOM 5354 O O . TYR A 1 680 ? 14.011 9.119 -18.661 1.00 88.69 680 TYR A O 1
ATOM 5362 N N . THR A 1 681 ? 12.923 7.533 -19.820 1.00 72.75 681 THR A N 1
ATOM 5363 C CA . THR A 1 681 ? 11.801 8.380 -20.225 1.00 72.75 681 THR A CA 1
ATOM 5364 C C . THR A 1 681 ? 10.553 7.899 -19.498 1.00 72.75 681 THR A C 1
ATOM 5366 O O . THR A 1 681 ? 10.113 6.775 -19.731 1.00 72.75 681 THR A O 1
ATOM 5369 N N . SER A 1 682 ? 10.040 8.703 -18.558 1.00 67.25 682 SER A N 1
ATOM 5370 C CA . SER A 1 682 ? 8.651 8.668 -18.065 1.00 67.25 682 SER A CA 1
ATOM 5371 C C . SER A 1 682 ? 8.484 9.550 -16.815 1.00 67.25 682 SER A C 1
ATOM 5373 O O . SER A 1 682 ? 9.263 9.473 -15.860 1.00 67.25 682 SER A O 1
ATOM 5375 N N . ALA A 1 683 ? 7.415 10.356 -16.783 1.00 68.38 683 ALA A N 1
ATOM 5376 C CA . ALA A 1 683 ? 6.977 11.042 -15.564 1.00 68.38 683 ALA A CA 1
ATOM 5377 C C . ALA A 1 683 ? 6.659 10.039 -14.438 1.00 68.38 683 ALA A C 1
ATOM 5379 O O . ALA A 1 683 ? 6.980 10.300 -13.278 1.00 68.38 683 ALA A O 1
ATOM 5380 N N . LEU A 1 684 ? 6.128 8.867 -14.810 1.00 73.06 684 LEU A N 1
ATOM 5381 C CA . LEU A 1 684 ? 5.872 7.738 -13.923 1.00 73.06 684 LEU A CA 1
ATOM 5382 C C . LEU A 1 684 ? 7.177 7.235 -13.310 1.00 73.06 684 LEU A C 1
ATOM 5384 O O . LEU A 1 684 ? 7.328 7.237 -12.095 1.00 73.06 684 LEU A O 1
ATOM 5388 N N . ALA A 1 685 ? 8.175 6.929 -14.147 1.00 72.50 685 ALA A N 1
ATOM 5389 C CA . ALA A 1 685 ? 9.472 6.429 -13.688 1.00 72.50 685 ALA A CA 1
ATOM 5390 C C . ALA A 1 685 ? 10.151 7.383 -12.687 1.00 72.50 685 ALA A C 1
ATOM 5392 O O . ALA A 1 685 ? 10.790 6.925 -11.742 1.00 72.50 685 ALA A O 1
ATOM 5393 N N . SER A 1 686 ? 9.967 8.702 -12.836 1.00 76.00 686 SER A N 1
ATOM 5394 C CA . SER A 1 686 ? 10.465 9.689 -11.867 1.00 76.00 686 SER A CA 1
ATOM 5395 C C . SER A 1 686 ? 9.790 9.590 -10.499 1.00 76.00 686 SER A C 1
ATOM 5397 O O . SER A 1 686 ? 10.471 9.691 -9.482 1.00 76.00 686 SER A O 1
ATOM 5399 N N . GLN A 1 687 ? 8.463 9.443 -10.466 1.00 79.75 687 GLN A N 1
ATOM 5400 C CA . GLN A 1 687 ? 7.700 9.298 -9.221 1.00 79.75 687 GLN A CA 1
ATOM 5401 C C . GLN A 1 687 ? 8.040 7.969 -8.543 1.00 79.75 687 GLN A C 1
ATOM 5403 O O . GLN A 1 687 ? 8.297 7.915 -7.343 1.00 79.75 687 GLN A O 1
ATOM 5408 N N . CYS A 1 688 ? 8.144 6.913 -9.343 1.00 79.94 688 CYS A N 1
ATOM 5409 C CA . CYS A 1 688 ? 8.558 5.588 -8.919 1.00 79.94 688 CYS A CA 1
ATOM 5410 C C . CYS A 1 688 ? 9.968 5.565 -8.332 1.00 79.94 688 CYS A C 1
ATOM 5412 O O . CYS A 1 688 ? 10.210 4.853 -7.363 1.00 79.94 688 CYS A O 1
ATOM 5414 N N . MET A 1 689 ? 10.892 6.367 -8.866 1.00 83.94 689 MET A N 1
ATOM 5415 C CA . MET A 1 689 ? 12.247 6.453 -8.326 1.00 83.94 689 MET A CA 1
ATOM 5416 C C . MET A 1 689 ? 12.243 6.890 -6.857 1.00 83.94 689 MET A C 1
ATOM 5418 O O . MET A 1 689 ? 12.979 6.324 -6.057 1.00 83.94 689 MET A O 1
ATOM 5422 N N . ASN A 1 690 ? 11.368 7.827 -6.475 1.00 85.50 690 ASN A N 1
ATOM 5423 C CA . ASN A 1 690 ? 11.228 8.238 -5.076 1.00 85.50 690 ASN A CA 1
ATOM 5424 C C . ASN A 1 690 ? 10.743 7.079 -4.195 1.00 85.50 690 ASN A C 1
ATOM 5426 O O . ASN A 1 690 ? 11.277 6.881 -3.111 1.00 85.50 690 ASN A O 1
ATOM 5430 N N . ILE A 1 691 ? 9.804 6.262 -4.684 1.00 88.69 691 ILE A N 1
ATOM 5431 C CA . ILE A 1 691 ? 9.320 5.075 -3.962 1.00 88.69 691 ILE A CA 1
ATOM 5432 C C . ILE A 1 691 ? 10.472 4.090 -3.710 1.00 88.69 691 ILE A C 1
ATOM 5434 O O . ILE A 1 691 ? 10.657 3.632 -2.584 1.00 88.69 691 ILE A O 1
ATOM 5438 N N . TYR A 1 692 ? 11.300 3.814 -4.723 1.00 88.50 692 TYR A N 1
ATOM 5439 C CA . TYR A 1 692 ? 12.473 2.943 -4.570 1.00 88.50 692 TYR A CA 1
ATOM 5440 C C . TYR A 1 692 ? 13.492 3.518 -3.576 1.00 88.50 692 TYR A C 1
ATOM 5442 O O . TYR A 1 692 ? 14.102 2.765 -2.822 1.00 88.50 692 TYR A O 1
ATOM 5450 N N . GLN A 1 693 ? 13.643 4.844 -3.522 1.00 88.50 693 GLN A N 1
ATOM 5451 C CA . GLN A 1 693 ? 14.499 5.512 -2.538 1.00 88.50 693 GLN A CA 1
ATOM 5452 C C . GLN A 1 693 ? 13.934 5.449 -1.110 1.00 88.50 693 GLN A C 1
ATOM 5454 O O . GLN A 1 693 ? 14.709 5.389 -0.161 1.00 88.50 693 GLN A O 1
ATOM 5459 N N . THR A 1 694 ? 12.610 5.443 -0.940 1.00 89.44 694 THR A N 1
ATOM 5460 C CA . THR A 1 694 ? 11.959 5.358 0.377 1.00 89.44 694 THR A CA 1
ATOM 5461 C C . THR A 1 694 ? 11.975 3.935 0.940 1.00 89.44 694 THR A C 1
ATOM 5463 O O . THR A 1 694 ? 12.313 3.736 2.106 1.00 89.44 694 THR A O 1
ATOM 5466 N N . TYR A 1 695 ? 11.651 2.922 0.131 1.00 90.62 695 TYR A N 1
ATOM 5467 C CA . TYR A 1 695 ? 11.481 1.533 0.590 1.00 90.62 695 TYR A CA 1
ATOM 5468 C C . TYR A 1 695 ? 12.762 0.684 0.515 1.00 90.62 695 TYR A C 1
ATOM 5470 O O . TYR A 1 695 ? 12.714 -0.526 0.295 1.00 90.62 695 TYR A O 1
ATOM 5478 N N . ILE A 1 696 ? 13.922 1.294 0.766 1.00 89.19 696 ILE A N 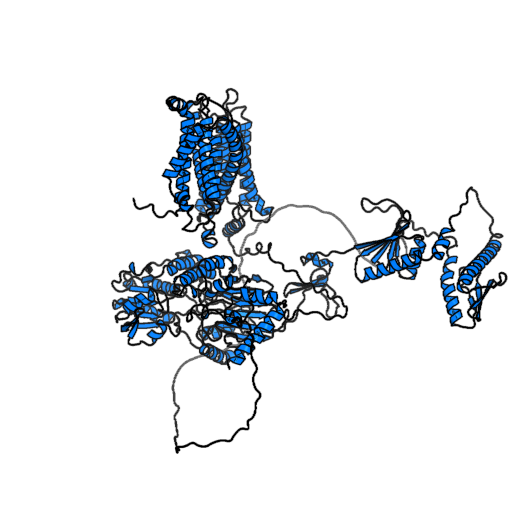1
ATOM 5479 C CA . ILE A 1 696 ? 15.234 0.622 0.733 1.00 89.19 696 ILE A CA 1
ATOM 5480 C C . ILE A 1 696 ? 15.331 -0.533 1.737 1.00 89.19 696 ILE A C 1
ATOM 5482 O O . ILE A 1 696 ? 16.004 -1.528 1.481 1.00 89.19 696 ILE A O 1
ATOM 5486 N N . ASN A 1 697 ? 14.615 -0.459 2.860 1.00 86.25 697 ASN A N 1
ATOM 5487 C CA . ASN A 1 697 ? 14.620 -1.534 3.855 1.00 86.25 697 ASN A CA 1
ATOM 5488 C C . ASN A 1 697 ? 14.042 -2.857 3.317 1.00 86.25 697 ASN A C 1
ATOM 5490 O O . ASN A 1 697 ? 14.420 -3.920 3.808 1.00 86.25 697 ASN A O 1
ATOM 5494 N N . MET A 1 698 ? 13.184 -2.804 2.291 1.00 88.75 698 MET A N 1
ATOM 5495 C CA . MET A 1 698 ? 12.571 -3.979 1.650 1.00 88.75 698 MET A CA 1
ATOM 5496 C C . MET A 1 698 ? 13.426 -4.562 0.508 1.00 88.75 698 MET A C 1
ATOM 5498 O O . MET A 1 698 ? 13.031 -5.546 -0.113 1.00 88.75 698 MET A O 1
ATOM 5502 N N . MET A 1 699 ? 14.585 -3.961 0.225 1.00 90.69 699 MET A N 1
ATOM 5503 C CA . MET A 1 699 ? 15.551 -4.405 -0.785 1.00 90.69 699 MET A CA 1
ATOM 5504 C C . MET A 1 699 ? 16.615 -5.329 -0.179 1.00 90.69 699 MET A C 1
ATOM 5506 O O . MET A 1 699 ? 16.633 -5.559 1.030 1.00 90.69 699 MET A O 1
ATOM 5510 N N . ASN A 1 700 ? 17.499 -5.884 -1.009 1.00 91.81 700 ASN A N 1
ATOM 5511 C CA . ASN A 1 700 ? 18.557 -6.787 -0.545 1.00 91.81 700 ASN A CA 1
ATOM 5512 C C . ASN A 1 700 ? 19.606 -6.095 0.357 1.00 91.81 700 ASN A C 1
ATOM 5514 O O . ASN A 1 700 ? 19.681 -4.867 0.476 1.00 91.81 700 ASN A O 1
ATOM 5518 N N . GLU A 1 701 ? 20.456 -6.901 0.997 1.00 90.88 701 GLU A N 1
ATOM 5519 C CA . GLU A 1 701 ? 21.513 -6.404 1.887 1.00 90.88 701 GLU A CA 1
ATOM 5520 C C . GLU A 1 701 ? 22.516 -5.496 1.175 1.00 90.88 701 GLU A C 1
ATOM 5522 O O . GLU A 1 701 ? 22.942 -4.495 1.754 1.00 90.88 701 GLU A O 1
ATOM 5527 N N . ARG A 1 702 ? 22.843 -5.791 -0.091 1.00 91.12 702 ARG A N 1
ATOM 5528 C CA . ARG A 1 702 ? 23.775 -4.992 -0.899 1.00 91.12 702 ARG A CA 1
ATOM 5529 C C . ARG A 1 702 ? 23.304 -3.543 -1.018 1.00 91.12 702 ARG A C 1
ATOM 5531 O O . ARG A 1 702 ? 24.080 -2.627 -0.755 1.00 91.12 702 ARG A O 1
ATOM 5538 N N . ILE A 1 703 ? 22.044 -3.320 -1.387 1.00 91.31 703 ILE A N 1
ATOM 5539 C CA . ILE A 1 703 ? 21.479 -1.974 -1.530 1.00 91.31 703 ILE A CA 1
ATOM 5540 C C . ILE A 1 703 ? 21.375 -1.258 -0.187 1.00 91.31 703 ILE A C 1
ATOM 5542 O O . ILE A 1 703 ? 21.743 -0.083 -0.101 1.00 91.31 703 ILE A O 1
ATOM 5546 N N . ARG A 1 704 ? 20.949 -1.955 0.874 1.00 90.25 704 ARG A N 1
ATOM 5547 C CA . ARG A 1 704 ? 20.909 -1.380 2.230 1.00 90.25 704 ARG A CA 1
ATOM 5548 C C . ARG A 1 704 ? 22.296 -0.933 2.693 1.00 90.25 704 ARG A C 1
ATOM 5550 O O . ARG A 1 704 ? 22.437 0.167 3.222 1.00 90.25 704 ARG A O 1
ATOM 5557 N N . ALA A 1 705 ? 23.328 -1.731 2.418 1.00 88.94 705 ALA A N 1
ATOM 5558 C CA . ALA A 1 705 ? 24.714 -1.389 2.722 1.00 88.94 705 ALA A CA 1
ATOM 5559 C C . ALA A 1 705 ? 25.189 -0.145 1.950 1.00 88.94 705 ALA A C 1
ATOM 5561 O O . ALA A 1 705 ? 25.755 0.770 2.547 1.00 88.94 705 ALA A O 1
ATOM 5562 N N . VAL A 1 706 ? 24.920 -0.072 0.639 1.00 86.62 706 VAL A N 1
ATOM 5563 C CA . VAL A 1 706 ? 25.289 1.089 -0.193 1.00 86.62 706 VAL A CA 1
ATOM 5564 C C . VAL A 1 706 ? 24.569 2.359 0.266 1.00 86.62 706 VAL A C 1
ATOM 5566 O O . VAL A 1 706 ? 25.194 3.420 0.310 1.00 86.62 706 VAL A O 1
ATOM 5569 N N . HIS A 1 707 ? 23.298 2.252 0.666 1.00 87.62 707 HIS A N 1
ATOM 5570 C CA . HIS A 1 707 ? 22.487 3.380 1.128 1.00 87.62 707 HIS A CA 1
ATOM 5571 C C . HIS A 1 707 ? 23.092 4.126 2.326 1.00 87.62 707 HIS A C 1
ATOM 5573 O O . HIS A 1 707 ? 22.955 5.345 2.413 1.00 87.62 707 HIS A O 1
ATOM 5579 N N . HIS A 1 708 ? 23.819 3.436 3.213 1.00 82.06 708 HIS A N 1
ATOM 5580 C CA . HIS A 1 708 ? 24.530 4.088 4.319 1.00 82.06 708 HIS A CA 1
ATOM 5581 C C . HIS A 1 708 ? 25.600 5.090 3.853 1.00 82.06 708 HIS A C 1
ATOM 5583 O O . HIS A 1 708 ? 25.966 5.983 4.615 1.00 82.06 708 HIS A O 1
ATOM 5589 N N . VAL A 1 709 ? 26.101 4.952 2.621 1.00 84.44 709 VAL A N 1
ATOM 5590 C CA . VAL A 1 709 ? 27.122 5.830 2.029 1.00 84.44 709 VAL A CA 1
ATOM 5591 C C . VAL A 1 709 ? 26.506 6.805 1.027 1.00 84.44 709 VAL A C 1
ATOM 5593 O O . VAL A 1 709 ? 26.785 8.003 1.070 1.00 84.44 709 VAL A O 1
ATOM 5596 N N . ARG A 1 710 ? 25.691 6.301 0.095 1.00 83.06 710 ARG A N 1
ATOM 5597 C CA . ARG A 1 710 ? 25.038 7.095 -0.953 1.00 83.06 710 ARG A CA 1
ATOM 5598 C C . ARG A 1 710 ? 23.721 6.461 -1.366 1.00 83.06 710 ARG A C 1
ATOM 5600 O O . ARG A 1 710 ? 23.582 5.245 -1.337 1.00 83.06 710 ARG A O 1
ATOM 5607 N N . ASN A 1 711 ? 22.785 7.270 -1.853 1.00 83.38 711 ASN A N 1
ATOM 5608 C CA . ASN A 1 711 ? 21.557 6.731 -2.423 1.00 83.38 711 ASN A CA 1
ATOM 5609 C C . ASN A 1 711 ? 21.867 5.951 -3.725 1.00 83.38 711 ASN A C 1
ATOM 5611 O O . ASN A 1 711 ? 22.389 6.558 -4.664 1.00 83.38 711 ASN A O 1
ATOM 5615 N N . PRO A 1 712 ? 21.552 4.645 -3.805 1.00 82.69 712 PRO A N 1
ATOM 5616 C CA . PRO A 1 712 ? 21.906 3.810 -4.955 1.00 82.69 712 PRO A CA 1
ATOM 5617 C C . PRO A 1 712 ? 21.063 4.087 -6.206 1.00 82.69 712 PRO A C 1
ATOM 5619 O O . PRO A 1 712 ? 21.473 3.732 -7.303 1.00 82.69 712 PRO A O 1
ATOM 5622 N N . PHE A 1 713 ? 19.918 4.755 -6.059 1.00 87.56 713 PHE A N 1
ATOM 5623 C CA . PHE A 1 713 ? 19.018 5.125 -7.156 1.00 87.56 713 PHE A CA 1
ATOM 5624 C C . PHE A 1 713 ? 19.201 6.578 -7.611 1.00 87.56 713 PHE A C 1
ATOM 5626 O O . PHE A 1 713 ? 18.380 7.128 -8.349 1.00 87.56 713 PHE A O 1
ATOM 5633 N N . ARG A 1 714 ? 20.282 7.223 -7.159 1.00 87.38 714 ARG A N 1
ATOM 5634 C CA . ARG A 1 714 ? 20.714 8.533 -7.640 1.00 87.38 714 ARG A CA 1
ATOM 5635 C C . ARG A 1 714 ? 21.920 8.351 -8.559 1.00 87.38 714 ARG A C 1
ATOM 5637 O O . ARG A 1 714 ? 23.060 8.366 -8.105 1.00 87.38 714 ARG A O 1
ATOM 5644 N N . PHE A 1 715 ? 21.629 8.159 -9.839 1.00 88.75 715 PHE A N 1
ATOM 5645 C CA . PHE A 1 715 ? 22.612 7.863 -10.881 1.00 88.75 715 PHE A CA 1
ATOM 5646 C C . PHE A 1 715 ? 23.451 9.087 -11.274 1.00 88.75 715 PHE A C 1
ATOM 5648 O O . PHE A 1 715 ? 22.950 10.215 -11.269 1.00 88.75 715 PHE A O 1
ATOM 5655 N N . ASN A 1 716 ? 24.714 8.858 -11.637 1.00 88.19 716 ASN A N 1
ATOM 5656 C CA . ASN A 1 716 ? 25.638 9.884 -12.123 1.00 88.19 716 ASN A CA 1
ATOM 5657 C C . ASN A 1 716 ? 25.578 10.019 -13.646 1.00 88.19 716 ASN A C 1
ATOM 5659 O O . ASN A 1 716 ? 25.664 11.131 -14.169 1.00 88.19 716 ASN A O 1
ATOM 5663 N N . HIS A 1 717 ? 25.427 8.895 -14.352 1.00 89.12 717 HIS A N 1
ATOM 5664 C CA . HIS A 1 717 ? 25.484 8.840 -15.816 1.00 89.12 717 HIS A CA 1
ATOM 5665 C C . HIS A 1 717 ? 24.105 8.811 -16.482 1.00 89.12 717 HIS A C 1
ATOM 5667 O O . HIS A 1 717 ? 23.991 8.992 -17.696 1.00 89.12 717 HIS A O 1
ATOM 5673 N N . ILE A 1 718 ? 23.052 8.610 -15.689 1.00 91.00 718 ILE A N 1
ATOM 5674 C CA . ILE A 1 718 ? 21.689 8.414 -16.173 1.00 91.00 718 ILE A CA 1
ATOM 5675 C C . ILE A 1 718 ? 20.823 9.610 -15.786 1.00 91.00 718 ILE A C 1
ATOM 5677 O O . ILE A 1 718 ? 20.749 9.999 -14.621 1.00 91.00 718 ILE A O 1
ATOM 5681 N N . SER A 1 719 ? 20.119 10.173 -16.767 1.00 88.81 719 SER A N 1
ATOM 5682 C CA . SER A 1 719 ? 19.240 11.327 -16.570 1.00 88.81 719 SER A CA 1
ATOM 5683 C C . SER A 1 719 ? 17.792 11.040 -16.972 1.00 88.81 719 SER A C 1
ATOM 5685 O O . SER A 1 719 ? 17.509 10.199 -17.825 1.00 88.81 719 SER A O 1
ATOM 5687 N N . ASN A 1 720 ? 16.856 11.736 -16.323 1.00 87.19 720 ASN A N 1
ATOM 5688 C CA . ASN A 1 720 ? 15.436 11.630 -16.640 1.00 87.19 720 ASN A CA 1
ATOM 5689 C C . ASN A 1 720 ? 15.084 12.529 -17.825 1.00 87.19 720 ASN A C 1
ATOM 5691 O O . ASN A 1 720 ? 15.314 13.740 -17.772 1.00 87.19 720 ASN A O 1
ATOM 5695 N N . LEU A 1 721 ? 14.444 11.956 -18.836 1.00 82.81 721 LEU A N 1
ATOM 5696 C CA . LEU A 1 721 ? 13.825 12.692 -19.922 1.00 82.81 721 LEU A CA 1
ATOM 5697 C C . LEU A 1 721 ? 12.315 12.825 -19.668 1.00 82.81 721 LEU A C 1
ATOM 5699 O O . LEU A 1 721 ? 11.563 11.850 -19.725 1.00 82.81 721 LEU A O 1
ATOM 5703 N N . ARG A 1 722 ? 11.853 14.056 -19.421 1.00 72.12 722 ARG A N 1
ATOM 5704 C CA . ARG A 1 722 ? 10.437 14.333 -19.118 1.00 72.12 722 ARG A CA 1
ATOM 5705 C C . ARG A 1 722 ? 9.527 14.195 -20.335 1.00 72.12 722 ARG A C 1
ATOM 5707 O O . ARG A 1 722 ? 8.381 13.780 -20.195 1.00 72.12 722 ARG A O 1
ATOM 5714 N N . SER A 1 723 ? 10.023 14.566 -21.510 1.00 72.56 723 SER A N 1
ATOM 5715 C CA . SER A 1 723 ? 9.290 14.507 -22.769 1.00 72.56 723 SER A CA 1
ATOM 5716 C C . SER A 1 723 ? 10.243 14.207 -23.917 1.00 72.56 723 SER A C 1
ATOM 5718 O O . SER A 1 723 ? 11.376 14.680 -23.915 1.00 72.56 723 SER A O 1
ATOM 5720 N N . ILE A 1 724 ? 9.756 13.511 -24.947 1.00 75.19 724 ILE A N 1
ATOM 5721 C CA . ILE A 1 724 ? 10.483 13.332 -26.213 1.00 75.19 724 ILE A CA 1
ATOM 5722 C C . ILE A 1 724 ? 10.846 14.671 -26.878 1.00 75.19 724 ILE A C 1
ATOM 5724 O O . ILE A 1 724 ? 11.791 14.742 -27.648 1.00 75.19 724 ILE A O 1
ATOM 5728 N N . ARG A 1 725 ? 10.132 15.760 -26.556 1.00 76.56 725 ARG A N 1
ATOM 5729 C CA . ARG A 1 725 ? 10.446 17.112 -27.052 1.00 76.56 725 ARG A CA 1
ATOM 5730 C C . ARG A 1 725 ? 11.720 17.699 -26.454 1.00 76.56 725 ARG A C 1
ATOM 5732 O O . ARG A 1 725 ? 12.328 18.554 -27.082 1.00 76.56 725 ARG A O 1
ATOM 5739 N N . ASP A 1 726 ? 12.090 17.248 -25.261 1.00 74.69 726 ASP A N 1
ATOM 5740 C CA . ASP A 1 726 ? 13.307 17.676 -24.570 1.00 74.69 726 ASP A CA 1
ATOM 5741 C C . ASP A 1 726 ? 14.515 16.813 -24.983 1.00 74.69 726 ASP A C 1
ATOM 5743 O O . ASP A 1 726 ? 15.611 16.979 -24.450 1.00 74.69 726 ASP A O 1
ATOM 5747 N N . PHE A 1 727 ? 14.310 15.854 -25.896 1.00 82.06 727 PHE A N 1
ATOM 5748 C CA . PHE A 1 727 ? 15.343 14.957 -26.390 1.00 82.06 727 PHE A CA 1
ATOM 5749 C C . PHE A 1 727 ? 15.934 15.479 -27.694 1.00 82.06 727 PHE A C 1
ATOM 5751 O O . PHE A 1 727 ? 15.310 15.419 -28.755 1.00 82.06 727 PHE A O 1
ATOM 5758 N N . ASP A 1 728 ? 17.179 15.934 -27.613 1.00 81.19 728 ASP A N 1
ATOM 5759 C CA . ASP A 1 728 ? 17.989 16.222 -28.787 1.00 81.19 728 ASP A CA 1
ATOM 5760 C C . ASP A 1 728 ? 18.572 14.909 -29.331 1.00 81.19 728 ASP A C 1
ATOM 5762 O O . ASP A 1 728 ? 19.566 14.395 -28.815 1.00 81.19 728 ASP A O 1
ATOM 5766 N N . ASP A 1 729 ? 17.960 14.359 -30.387 1.00 85.31 729 ASP A N 1
ATOM 5767 C CA . ASP A 1 729 ? 18.396 13.108 -31.034 1.00 85.31 729 ASP A CA 1
ATOM 5768 C C . ASP A 1 729 ? 19.687 13.289 -31.864 1.00 85.31 729 ASP A C 1
ATOM 5770 O O . ASP A 1 729 ? 19.709 13.177 -33.098 1.00 85.31 729 ASP A O 1
ATOM 5774 N N . VAL A 1 730 ? 20.791 13.592 -31.179 1.00 86.50 730 VAL A N 1
ATOM 5775 C CA . VAL A 1 730 ? 22.106 13.850 -31.769 1.00 86.50 730 VAL A CA 1
ATOM 5776 C C . VAL A 1 730 ? 23.123 12.825 -31.272 1.00 86.50 730 VAL A C 1
ATOM 5778 O O . VAL A 1 730 ? 23.476 12.788 -30.099 1.00 86.50 730 VAL A O 1
ATOM 5781 N N . GLY A 1 731 ? 23.670 12.038 -32.202 1.00 90.25 731 GLY A N 1
ATOM 5782 C CA . GLY A 1 731 ? 24.717 11.057 -31.903 1.00 90.25 731 GLY A CA 1
ATOM 5783 C C . GLY A 1 731 ? 24.192 9.754 -31.278 1.00 90.25 731 GLY A C 1
ATOM 5784 O O . GLY A 1 731 ? 22.995 9.475 -31.346 1.00 90.25 731 GLY A O 1
ATOM 5785 N N . PRO A 1 732 ? 25.092 8.905 -30.748 1.00 94.62 732 PRO A N 1
ATOM 5786 C CA . PRO A 1 732 ? 24.704 7.685 -30.052 1.00 94.62 732 PRO A CA 1
ATOM 5787 C C . PRO A 1 732 ? 24.089 8.006 -28.686 1.00 94.62 732 PRO A C 1
ATOM 5789 O O . PRO A 1 732 ? 24.574 8.878 -27.968 1.00 94.62 732 PRO A O 1
ATOM 5792 N N . SER A 1 733 ? 23.047 7.270 -28.315 1.00 94.56 733 SER A N 1
ATOM 5793 C CA . SER A 1 733 ? 22.373 7.387 -27.020 1.00 94.56 733 SER A CA 1
ATOM 5794 C C . SER A 1 733 ? 21.720 6.063 -26.632 1.00 94.56 733 SER A C 1
ATOM 5796 O O . SER A 1 733 ? 21.434 5.220 -27.491 1.00 94.56 733 SER A O 1
ATOM 5798 N N . VAL A 1 734 ? 21.500 5.872 -25.332 1.00 95.38 734 VAL A N 1
ATOM 5799 C CA . VAL A 1 734 ? 20.728 4.745 -24.795 1.00 95.38 734 VAL A CA 1
ATOM 5800 C C . VAL A 1 734 ? 19.472 5.307 -24.156 1.00 95.38 734 VAL A C 1
ATOM 5802 O O . VAL A 1 734 ? 19.560 6.145 -23.262 1.00 95.38 734 VAL A O 1
ATOM 5805 N N . VAL A 1 735 ? 18.305 4.869 -24.618 1.00 93.31 735 VAL A N 1
ATOM 5806 C CA . VAL A 1 735 ? 17.021 5.383 -24.142 1.00 93.31 735 VAL A CA 1
ATOM 5807 C C . VAL A 1 735 ? 16.145 4.235 -23.674 1.00 93.31 735 VAL A C 1
ATOM 5809 O O . VAL A 1 735 ? 15.754 3.369 -24.456 1.00 93.31 735 VAL A O 1
ATOM 5812 N N . MET A 1 736 ? 15.815 4.251 -22.386 1.00 91.75 736 MET A N 1
ATOM 5813 C CA . MET A 1 736 ? 14.787 3.392 -21.819 1.00 91.75 736 MET A CA 1
ATOM 5814 C C . MET A 1 736 ? 13.431 4.080 -21.885 1.00 91.75 736 MET A C 1
ATOM 5816 O O . MET A 1 736 ? 13.269 5.197 -21.384 1.00 91.75 736 MET A O 1
ATOM 5820 N N . ALA A 1 737 ? 12.449 3.420 -22.485 1.00 88.56 737 ALA A N 1
ATOM 5821 C CA . ALA A 1 737 ? 11.145 4.018 -22.723 1.00 88.56 737 ALA A CA 1
ATOM 5822 C C . ALA A 1 737 ? 9.999 3.053 -22.443 1.00 88.56 737 ALA A C 1
ATOM 5824 O O . ALA A 1 737 ? 10.128 1.842 -22.606 1.00 88.56 737 ALA A O 1
ATOM 5825 N N . THR A 1 738 ? 8.864 3.622 -22.052 1.00 84.50 738 THR A N 1
ATOM 5826 C CA . THR A 1 738 ? 7.630 2.899 -21.739 1.00 84.50 738 THR A CA 1
ATOM 5827 C C . THR A 1 738 ? 6.608 3.050 -22.867 1.00 84.50 738 THR A C 1
ATOM 5829 O O . THR A 1 738 ? 6.605 4.097 -23.531 1.00 84.50 738 THR A O 1
ATOM 5832 N N . PRO A 1 739 ? 5.705 2.070 -23.069 1.00 80.88 739 PRO A N 1
ATOM 5833 C CA . PRO A 1 739 ? 5.589 0.763 -22.411 1.00 80.88 739 PRO A CA 1
ATOM 5834 C C . PRO A 1 739 ? 6.552 -0.303 -22.971 1.00 80.88 739 PRO A C 1
ATOM 5836 O O . PRO A 1 739 ? 7.121 -0.148 -24.053 1.00 80.88 739 PRO A O 1
ATOM 5839 N N . GLY A 1 740 ? 6.703 -1.414 -22.244 1.00 83.62 740 GLY A N 1
ATOM 5840 C CA . GLY A 1 740 ? 7.667 -2.474 -22.560 1.00 83.62 740 GLY A CA 1
ATOM 5841 C C . GLY A 1 740 ? 7.366 -3.317 -23.802 1.00 83.62 740 GLY A C 1
ATOM 5842 O O . GLY A 1 740 ? 8.299 -3.838 -24.404 1.00 83.62 740 GLY A O 1
ATOM 5843 N N . MET A 1 741 ? 6.101 -3.424 -24.228 1.00 85.56 741 MET A N 1
ATOM 5844 C CA . MET A 1 741 ? 5.715 -4.283 -25.363 1.00 85.56 741 MET A CA 1
ATOM 5845 C C . MET A 1 741 ? 5.401 -3.504 -26.658 1.00 85.56 741 MET A C 1
ATOM 5847 O O . MET A 1 741 ? 4.816 -4.054 -27.592 1.00 85.56 741 MET A O 1
ATOM 5851 N N . LEU A 1 742 ? 5.811 -2.229 -26.742 1.00 88.12 742 LEU A N 1
ATOM 5852 C CA . LEU A 1 742 ? 5.679 -1.371 -27.934 1.00 88.12 742 LEU A CA 1
ATOM 5853 C C . LEU A 1 742 ? 4.231 -1.180 -28.442 1.00 88.12 742 LEU A C 1
ATOM 5855 O O . LEU A 1 742 ? 4.010 -1.009 -29.646 1.00 88.12 742 LEU A O 1
ATOM 5859 N N . GLN A 1 743 ? 3.237 -1.189 -27.549 1.00 79.69 743 GLN A N 1
ATOM 5860 C CA . GLN A 1 743 ? 1.832 -0.990 -27.930 1.00 79.69 743 GLN A CA 1
ATOM 5861 C C . GLN A 1 743 ? 1.543 0.456 -28.367 1.00 79.69 743 GLN A C 1
ATOM 5863 O O . GLN A 1 743 ? 0.878 0.686 -29.373 1.00 79.69 743 GLN A O 1
ATOM 5868 N N . SER A 1 744 ? 2.052 1.431 -27.614 1.00 79.94 744 SER A N 1
ATOM 5869 C CA . SER A 1 744 ? 1.787 2.866 -27.783 1.00 79.94 744 SER A CA 1
ATOM 5870 C C . SER A 1 744 ? 2.894 3.699 -27.114 1.00 79.94 744 SER A C 1
ATOM 5872 O O . SER A 1 744 ? 3.940 3.155 -26.774 1.00 79.94 744 SER A O 1
ATOM 5874 N N . GLY A 1 745 ? 2.701 5.009 -26.940 1.00 81.50 745 GLY A N 1
ATOM 5875 C CA . GLY A 1 745 ? 3.569 5.859 -26.115 1.00 81.50 745 GLY A CA 1
ATOM 5876 C C . GLY A 1 745 ? 4.994 6.073 -26.642 1.00 81.50 745 GLY A C 1
ATOM 5877 O O . GLY A 1 745 ? 5.311 5.807 -27.802 1.00 81.50 745 GLY A O 1
ATOM 5878 N N . THR A 1 746 ? 5.868 6.566 -25.761 1.00 85.38 746 THR A N 1
ATOM 5879 C CA . THR A 1 746 ? 7.228 7.009 -26.108 1.00 85.38 746 THR A CA 1
ATOM 5880 C C . THR A 1 746 ? 8.092 5.884 -26.675 1.00 85.38 746 THR A C 1
ATOM 5882 O O . THR A 1 746 ? 8.854 6.116 -27.613 1.00 85.38 746 THR A O 1
ATOM 5885 N N . SER A 1 747 ? 7.985 4.657 -26.147 1.00 89.62 747 SER A N 1
ATOM 5886 C CA . SER A 1 747 ? 8.765 3.527 -26.670 1.00 89.62 747 SER A CA 1
ATOM 5887 C C . SER A 1 747 ? 8.388 3.200 -28.114 1.00 89.62 747 SER A C 1
ATOM 5889 O O . SER A 1 747 ? 9.272 2.951 -28.934 1.00 89.62 747 SER A O 1
ATOM 5891 N N . ARG A 1 748 ? 7.095 3.275 -28.454 1.00 90.50 748 ARG A N 1
ATOM 5892 C CA . ARG A 1 748 ? 6.600 3.053 -29.814 1.00 90.50 748 ARG A CA 1
ATOM 5893 C C . ARG A 1 748 ? 7.010 4.176 -30.766 1.00 90.50 748 ARG A C 1
ATOM 5895 O O . ARG A 1 748 ? 7.472 3.884 -31.865 1.00 90.50 748 ARG A O 1
ATOM 5902 N N . GLU A 1 749 ? 6.903 5.435 -30.348 1.00 89.69 749 GLU A N 1
ATOM 5903 C CA . GLU A 1 749 ? 7.313 6.593 -31.161 1.00 89.69 749 GLU A CA 1
ATOM 5904 C C . GLU A 1 749 ? 8.816 6.576 -31.490 1.00 89.69 749 GLU A C 1
ATOM 5906 O O . GLU A 1 749 ? 9.213 6.791 -32.642 1.00 89.69 749 GLU A O 1
ATOM 5911 N N . LEU A 1 750 ? 9.658 6.267 -30.497 1.00 92.06 750 LEU A N 1
ATOM 5912 C CA . LEU A 1 750 ? 11.104 6.125 -30.691 1.00 92.06 750 LEU A CA 1
ATOM 5913 C C . LEU A 1 750 ? 11.434 4.924 -31.577 1.00 92.06 750 LEU A C 1
ATOM 5915 O O . LEU A 1 750 ? 12.260 5.042 -32.481 1.00 92.06 750 LEU A O 1
ATOM 5919 N N . PHE A 1 751 ? 10.760 3.787 -31.373 1.00 94.94 751 PHE A N 1
ATOM 5920 C CA . PHE A 1 751 ? 10.942 2.606 -32.214 1.00 94.94 751 PHE A CA 1
ATOM 5921 C C . PHE A 1 751 ? 10.644 2.914 -33.684 1.00 94.94 751 PHE A C 1
ATOM 5923 O O . PHE A 1 751 ? 11.487 2.666 -34.545 1.00 94.94 751 PHE A O 1
ATOM 5930 N N . GLU A 1 752 ? 9.486 3.509 -33.982 1.00 93.94 752 GLU A N 1
ATOM 5931 C CA . GLU A 1 752 ? 9.104 3.861 -35.355 1.00 93.94 752 GLU A CA 1
ATOM 5932 C C . GLU A 1 752 ? 10.093 4.845 -35.995 1.00 93.94 752 GLU A C 1
ATOM 5934 O O . GLU A 1 752 ? 10.409 4.716 -37.178 1.00 93.94 752 GLU A O 1
ATOM 5939 N N . SER A 1 753 ? 10.639 5.776 -35.208 1.00 91.75 753 SER A N 1
ATOM 5940 C CA . SER A 1 753 ? 11.635 6.752 -35.671 1.00 91.75 753 SER A CA 1
ATOM 5941 C C . SER A 1 753 ? 13.005 6.125 -35.957 1.00 91.75 753 SER A C 1
ATOM 5943 O O . SER A 1 753 ? 13.748 6.612 -36.811 1.00 91.75 753 SER A O 1
ATOM 5945 N N . TRP A 1 754 ? 13.360 5.046 -35.257 1.00 94.94 754 TRP A N 1
ATOM 5946 C CA . TRP A 1 754 ? 14.698 4.451 -35.295 1.00 94.94 754 TRP A CA 1
ATOM 5947 C C . TRP A 1 754 ? 14.795 3.140 -36.079 1.00 94.94 754 TRP A C 1
ATOM 5949 O O . TRP A 1 754 ? 15.906 2.762 -36.463 1.00 94.94 754 TRP A O 1
ATOM 5959 N N . CYS A 1 755 ? 13.676 2.461 -36.346 1.00 95.38 755 CYS A N 1
ATOM 5960 C CA . CYS A 1 755 ? 13.651 1.097 -36.884 1.00 95.38 755 CYS A CA 1
ATOM 5961 C C . CYS A 1 755 ? 14.261 0.929 -38.282 1.00 95.38 755 CYS A C 1
ATOM 5963 O O . CYS A 1 755 ? 14.772 -0.147 -38.599 1.00 95.38 755 CYS A O 1
ATOM 5965 N N . SER A 1 756 ? 14.272 1.983 -39.102 1.00 94.56 756 SER A N 1
ATOM 5966 C CA . SER A 1 756 ? 14.808 1.938 -40.469 1.00 94.56 756 SER A CA 1
ATOM 5967 C C . SER A 1 756 ? 16.326 2.150 -40.568 1.00 94.56 756 SER A C 1
ATOM 5969 O O . SER A 1 756 ? 16.892 1.960 -41.644 1.00 94.56 756 SER A O 1
ATOM 5971 N N . ASP A 1 757 ? 17.017 2.525 -39.484 1.00 95.50 757 ASP A N 1
ATOM 5972 C CA . ASP A 1 757 ? 18.478 2.693 -39.490 1.00 95.50 757 ASP A CA 1
ATOM 5973 C C . ASP A 1 757 ? 19.181 1.455 -38.912 1.00 95.50 757 ASP A C 1
ATOM 5975 O O . ASP A 1 757 ? 19.072 1.138 -37.728 1.00 95.50 757 ASP A O 1
ATOM 5979 N N . ARG A 1 758 ? 19.984 0.792 -39.753 1.00 95.94 758 ARG A N 1
ATOM 5980 C CA . ARG A 1 758 ? 20.780 -0.400 -39.408 1.00 95.94 758 ARG A CA 1
ATOM 5981 C C . ARG A 1 758 ? 21.813 -0.198 -38.300 1.00 95.94 758 ARG A C 1
ATOM 5983 O O . ARG A 1 758 ? 22.362 -1.167 -37.783 1.00 95.94 758 ARG A O 1
ATOM 5990 N N . ARG A 1 759 ? 22.148 1.052 -37.966 1.00 96.00 759 ARG A N 1
ATOM 5991 C CA . ARG A 1 759 ? 23.046 1.350 -36.843 1.00 96.00 759 ARG A CA 1
ATOM 5992 C C . ARG A 1 759 ? 22.341 1.183 -35.504 1.00 96.00 759 ARG A C 1
ATOM 5994 O O . ARG A 1 759 ? 23.018 0.901 -34.521 1.00 96.00 759 ARG A O 1
ATOM 6001 N N . ASN A 1 760 ? 21.025 1.338 -35.450 1.00 97.19 760 ASN A N 1
ATOM 6002 C CA . ASN A 1 760 ? 20.286 1.302 -34.197 1.00 97.19 760 ASN A CA 1
ATOM 6003 C C . ASN A 1 760 ? 20.089 -0.136 -33.699 1.00 97.19 760 ASN A C 1
ATOM 6005 O O . ASN A 1 760 ? 20.300 -1.104 -34.436 1.00 97.19 760 ASN A O 1
ATOM 6009 N N . CYS A 1 761 ? 19.720 -0.266 -32.430 1.00 96.69 761 CYS A N 1
ATOM 6010 C CA . CYS A 1 761 ? 19.430 -1.536 -31.775 1.00 96.69 761 CYS A CA 1
ATOM 6011 C C . CYS A 1 761 ? 18.208 -1.389 -30.867 1.00 96.69 761 CYS A C 1
ATOM 6013 O O . CYS A 1 761 ? 18.066 -0.370 -30.195 1.00 96.69 761 CYS A O 1
ATOM 6015 N N . VAL A 1 762 ? 17.332 -2.388 -30.851 1.00 96.88 762 VAL A N 1
ATOM 6016 C CA . VAL A 1 762 ? 16.268 -2.523 -29.856 1.00 96.88 762 VAL A CA 1
ATOM 6017 C C . VAL A 1 762 ? 16.539 -3.790 -29.061 1.00 96.88 762 VAL A C 1
ATOM 6019 O O . VAL A 1 762 ? 16.788 -4.842 -29.649 1.00 96.88 762 VAL A O 1
ATOM 6022 N N . ILE A 1 763 ? 16.532 -3.683 -27.732 1.00 95.94 763 ILE A N 1
ATOM 6023 C CA . ILE A 1 763 ? 16.743 -4.833 -26.847 1.00 95.94 763 ILE A CA 1
ATOM 6024 C C . ILE A 1 763 ? 15.477 -5.068 -26.039 1.00 95.94 763 ILE A C 1
ATOM 6026 O O . ILE A 1 763 ? 15.128 -4.280 -25.163 1.00 95.94 763 ILE A O 1
ATOM 6030 N N . LEU A 1 764 ? 14.802 -6.172 -26.329 1.00 93.50 764 LEU A N 1
ATOM 6031 C CA . LEU A 1 764 ? 13.621 -6.621 -25.610 1.00 93.50 764 LEU A CA 1
ATOM 6032 C C . LEU A 1 764 ? 14.068 -7.368 -24.349 1.00 93.50 764 LEU A C 1
ATOM 6034 O O . LEU A 1 764 ? 14.613 -8.472 -24.433 1.00 93.50 764 LEU A O 1
ATOM 6038 N N . ALA A 1 765 ? 13.871 -6.732 -23.191 1.00 88.81 765 ALA A N 1
ATOM 6039 C CA . ALA A 1 765 ? 14.349 -7.236 -21.903 1.00 88.81 765 ALA A CA 1
ATOM 6040 C C . ALA A 1 765 ? 13.286 -7.987 -21.077 1.00 88.81 765 ALA A C 1
ATOM 6042 O O . ALA A 1 765 ? 13.634 -8.757 -20.186 1.00 88.81 765 ALA A O 1
ATOM 6043 N N . GLY A 1 766 ? 11.997 -7.760 -21.343 1.00 82.38 766 GLY A N 1
ATOM 6044 C CA . GLY A 1 766 ? 10.880 -8.377 -20.618 1.00 82.38 766 GLY A CA 1
ATOM 6045 C C . GLY A 1 766 ? 10.184 -9.495 -21.396 1.00 82.38 766 GLY A C 1
ATOM 6046 O O . GLY A 1 766 ? 10.467 -9.726 -22.574 1.00 82.38 766 GLY A O 1
ATOM 6047 N N . TYR A 1 767 ? 9.241 -10.176 -20.744 1.00 78.50 767 TYR A N 1
ATOM 6048 C CA . TYR A 1 767 ? 8.326 -11.094 -21.422 1.00 78.50 767 TYR A CA 1
ATOM 6049 C C . TYR A 1 767 ? 7.423 -10.327 -22.405 1.00 78.50 767 TYR A C 1
ATOM 6051 O O . TYR A 1 767 ? 6.960 -9.226 -22.106 1.00 78.50 767 TYR A O 1
ATOM 6059 N N . CYS A 1 768 ? 7.199 -10.900 -23.589 1.00 78.69 768 CYS A N 1
ATOM 6060 C CA . CYS A 1 768 ? 6.368 -10.312 -24.639 1.00 78.69 768 CYS A CA 1
ATOM 6061 C C . CYS A 1 768 ? 5.172 -11.230 -24.904 1.00 78.69 768 CYS A C 1
ATOM 6063 O O . CYS A 1 768 ? 5.358 -12.392 -25.274 1.00 78.69 768 CYS A O 1
ATOM 6065 N N . VAL A 1 769 ? 3.965 -10.694 -24.723 1.00 73.00 769 VAL A N 1
ATOM 6066 C CA . VAL A 1 769 ? 2.700 -11.417 -24.919 1.00 73.00 769 VAL A CA 1
ATOM 6067 C C . VAL A 1 769 ? 2.369 -11.509 -26.411 1.00 73.00 769 VAL A C 1
ATOM 6069 O O . VAL A 1 769 ? 2.663 -10.586 -27.180 1.00 73.00 769 VAL A O 1
ATOM 6072 N N . GLU A 1 770 ? 1.769 -12.628 -26.819 1.00 72.25 770 GLU A N 1
ATOM 6073 C CA . GLU A 1 770 ? 1.256 -12.830 -28.180 1.00 72.25 770 GLU A CA 1
ATOM 6074 C C . GLU A 1 770 ? 0.264 -11.726 -28.578 1.00 72.25 770 GLU A C 1
ATOM 6076 O O . GLU A 1 770 ? -0.543 -11.270 -27.771 1.00 72.25 770 GLU A O 1
ATOM 6081 N N . GLY A 1 771 ? 0.349 -11.265 -29.828 1.00 74.50 771 GLY A N 1
ATOM 6082 C CA . GLY A 1 771 ? -0.466 -10.155 -30.338 1.00 74.50 771 GLY A CA 1
ATOM 6083 C C . GLY A 1 771 ? 0.090 -8.747 -30.073 1.00 74.50 771 GLY A C 1
ATOM 6084 O O . GLY A 1 771 ? -0.556 -7.763 -30.431 1.00 74.50 771 GLY A O 1
ATOM 6085 N N . THR A 1 772 ? 1.282 -8.615 -29.479 1.00 83.88 772 THR A N 1
ATOM 6086 C CA . THR A 1 772 ? 1.970 -7.319 -29.310 1.00 83.88 772 THR A CA 1
ATOM 6087 C C . THR A 1 772 ? 3.064 -7.100 -30.358 1.00 83.88 772 THR A C 1
ATOM 6089 O O . THR A 1 772 ? 3.732 -8.047 -30.772 1.00 83.88 772 THR A O 1
ATOM 6092 N N . LEU A 1 773 ? 3.341 -5.837 -30.731 1.00 88.81 773 LEU A N 1
ATOM 6093 C CA . LEU A 1 773 ? 4.413 -5.539 -31.697 1.00 88.81 773 LEU A CA 1
ATOM 6094 C C . LEU A 1 773 ? 5.774 -6.057 -31.211 1.00 88.81 773 LEU A C 1
ATOM 6096 O O . LEU A 1 773 ? 6.559 -6.546 -32.019 1.00 88.81 773 LEU A O 1
ATOM 6100 N N . ALA A 1 774 ? 6.072 -5.946 -29.911 1.00 90.38 774 ALA A N 1
ATOM 6101 C CA . ALA A 1 774 ? 7.329 -6.455 -29.369 1.00 90.38 774 ALA A CA 1
ATOM 6102 C C . ALA A 1 774 ? 7.508 -7.955 -29.640 1.00 90.38 774 ALA A C 1
ATOM 6104 O O . ALA A 1 774 ? 8.614 -8.370 -29.972 1.00 90.38 774 ALA A O 1
ATOM 6105 N N . LYS A 1 775 ? 6.432 -8.751 -29.578 1.00 88.94 775 LYS A N 1
ATOM 6106 C CA . LYS A 1 775 ? 6.469 -10.171 -29.934 1.00 88.94 775 LYS A CA 1
ATOM 6107 C C . LYS A 1 775 ? 6.677 -10.382 -31.436 1.00 88.94 775 LYS A C 1
ATOM 6109 O O . LYS A 1 775 ? 7.523 -11.188 -31.818 1.00 88.94 775 LYS A O 1
ATOM 6114 N N . ASP A 1 776 ? 5.987 -9.614 -32.277 1.00 89.94 776 ASP A N 1
ATOM 6115 C CA . ASP A 1 776 ? 6.087 -9.725 -33.738 1.00 89.94 776 ASP A CA 1
ATOM 6116 C C . ASP A 1 776 ? 7.511 -9.462 -34.247 1.00 89.94 776 ASP A C 1
ATOM 6118 O O . ASP A 1 776 ? 8.041 -10.215 -35.072 1.00 89.94 776 ASP A O 1
ATOM 6122 N N . ILE A 1 777 ? 8.175 -8.419 -33.733 1.00 94.06 777 ILE A N 1
ATOM 6123 C CA . ILE A 1 777 ? 9.513 -8.024 -34.202 1.00 94.06 777 ILE A CA 1
ATOM 6124 C C . ILE A 1 777 ? 10.612 -9.019 -33.818 1.00 94.06 777 ILE A C 1
ATOM 6126 O O . ILE A 1 777 ? 11.673 -9.002 -34.441 1.00 94.06 777 ILE A O 1
ATOM 6130 N N . MET A 1 778 ? 10.365 -9.919 -32.857 1.00 92.56 778 MET A N 1
ATOM 6131 C CA . MET A 1 778 ? 11.299 -11.002 -32.515 1.00 92.56 778 MET A CA 1
ATOM 6132 C C . MET A 1 778 ? 11.517 -11.961 -33.690 1.00 92.56 778 MET A C 1
ATOM 6134 O O . MET A 1 778 ? 12.592 -12.542 -33.812 1.00 92.56 778 MET A O 1
ATOM 6138 N N . SER A 1 779 ? 10.526 -12.101 -34.578 1.00 91.06 779 SER A N 1
ATOM 6139 C CA . SER A 1 779 ? 10.644 -12.896 -35.809 1.00 91.06 779 SER A CA 1
ATOM 6140 C C . SER A 1 779 ? 11.439 -12.194 -36.922 1.00 91.06 779 SER A C 1
ATOM 6142 O O . SER A 1 779 ? 11.693 -12.794 -37.965 1.00 91.06 779 SER A O 1
ATOM 6144 N N . MET A 1 780 ? 11.850 -10.937 -36.698 1.00 90.44 780 MET A N 1
ATOM 6145 C CA . MET A 1 780 ? 12.516 -10.060 -37.667 1.00 90.44 780 MET A CA 1
ATOM 6146 C C . MET A 1 780 ? 11.775 -9.970 -39.017 1.00 90.44 780 MET A C 1
ATOM 6148 O O . MET A 1 780 ? 12.338 -10.305 -40.064 1.00 90.44 780 MET A O 1
ATOM 6152 N N . PRO A 1 781 ? 10.513 -9.495 -39.029 1.00 93.44 781 PRO A N 1
ATOM 6153 C CA . PRO A 1 781 ? 9.783 -9.285 -40.272 1.00 93.44 781 PRO A CA 1
ATOM 6154 C C . PRO A 1 781 ? 10.474 -8.207 -41.130 1.00 93.44 781 PRO A C 1
ATOM 6156 O O . PRO A 1 781 ? 11.049 -7.262 -40.590 1.00 93.44 781 PRO A O 1
ATOM 6159 N N . PRO A 1 782 ? 10.392 -8.277 -42.473 1.00 91.31 782 PRO A N 1
ATOM 6160 C CA . PRO A 1 782 ? 11.059 -7.309 -43.352 1.00 91.31 782 PRO A CA 1
ATOM 6161 C C . PRO A 1 782 ? 10.493 -5.886 -43.215 1.00 91.31 782 PRO A C 1
ATOM 6163 O O . PRO A 1 782 ? 11.182 -4.897 -43.481 1.00 91.31 782 PRO A O 1
ATOM 6166 N N . THR A 1 783 ? 9.230 -5.772 -42.806 1.00 93.75 783 THR A N 1
ATOM 6167 C CA . THR A 1 783 ? 8.516 -4.507 -42.638 1.00 93.75 783 THR A CA 1
ATOM 6168 C C . THR A 1 783 ? 7.596 -4.559 -41.429 1.00 93.75 783 THR A C 1
ATOM 6170 O O . THR A 1 783 ? 7.030 -5.611 -41.140 1.00 93.75 783 THR A O 1
ATOM 6173 N N . ILE A 1 784 ? 7.380 -3.410 -40.791 1.00 93.75 784 ILE A N 1
ATOM 6174 C CA . ILE A 1 784 ? 6.423 -3.234 -39.691 1.00 93.75 784 ILE A CA 1
ATOM 6175 C C . ILE A 1 784 ? 5.411 -2.138 -40.033 1.00 93.75 784 ILE A C 1
ATOM 6177 O O . ILE A 1 784 ? 5.702 -1.227 -40.813 1.00 93.75 784 ILE A O 1
ATOM 6181 N N . THR A 1 785 ? 4.216 -2.225 -39.452 1.00 91.12 785 THR A N 1
ATOM 6182 C CA . THR A 1 785 ? 3.147 -1.232 -39.629 1.00 91.12 785 THR A CA 1
ATOM 6183 C C . THR A 1 785 ? 3.175 -0.232 -38.475 1.00 91.12 785 THR A C 1
ATOM 6185 O O . THR A 1 785 ? 3.150 -0.623 -37.310 1.00 91.12 785 THR A O 1
ATOM 6188 N N . THR A 1 786 ? 3.237 1.063 -38.781 1.00 89.38 786 THR A N 1
ATOM 6189 C CA . THR A 1 786 ? 3.210 2.151 -37.794 1.00 89.38 786 THR A CA 1
ATOM 6190 C C . THR A 1 786 ? 1.800 2.391 -37.253 1.00 89.38 786 THR A C 1
ATOM 6192 O O . THR A 1 786 ? 0.817 2.018 -37.891 1.00 89.38 786 THR A O 1
ATOM 6195 N N . LEU A 1 787 ? 1.671 3.105 -36.130 1.00 84.12 787 LEU A N 1
ATOM 6196 C CA . LEU A 1 787 ? 0.366 3.542 -35.599 1.00 84.12 787 LEU A CA 1
ATOM 6197 C C . LEU A 1 787 ? -0.422 4.417 -36.591 1.00 84.12 787 LEU A C 1
ATOM 6199 O O . LEU A 1 787 ? -1.647 4.424 -36.601 1.00 84.12 787 LEU A O 1
ATOM 6203 N N . SER A 1 788 ? 0.289 5.127 -37.471 1.00 85.69 788 SER A N 1
ATOM 6204 C CA . SER A 1 788 ? -0.288 5.903 -38.581 1.00 85.69 788 SER A CA 1
ATOM 6205 C C . SER A 1 788 ? -0.734 5.049 -39.781 1.00 85.69 788 SER A C 1
ATOM 6207 O O . SER A 1 788 ? -1.147 5.606 -40.797 1.00 85.69 788 SER A O 1
ATOM 6209 N N . GLY A 1 789 ? -0.615 3.719 -39.703 1.00 86.75 789 GLY A N 1
ATOM 6210 C CA . GLY A 1 789 ? -0.969 2.783 -40.774 1.00 86.75 789 GLY A CA 1
ATOM 6211 C C . GLY A 1 789 ? 0.042 2.717 -41.925 1.00 86.75 789 GLY A C 1
ATOM 6212 O O . GLY A 1 789 ? -0.259 2.148 -42.971 1.00 86.75 789 GLY A O 1
ATOM 6213 N N . ARG A 1 790 ? 1.238 3.301 -41.772 1.00 90.00 790 ARG A N 1
ATOM 6214 C CA . ARG A 1 790 ? 2.294 3.269 -42.797 1.00 90.00 790 ARG A CA 1
ATOM 6215 C C . ARG A 1 790 ? 3.171 2.039 -42.606 1.00 90.00 790 ARG A C 1
ATOM 6217 O O . ARG A 1 790 ? 3.469 1.655 -41.484 1.00 90.00 790 ARG A O 1
ATOM 6224 N N . THR A 1 791 ? 3.652 1.463 -43.696 1.00 92.00 791 THR A N 1
ATOM 6225 C CA . THR A 1 791 ? 4.611 0.354 -43.644 1.00 92.00 791 THR A CA 1
ATOM 6226 C C . THR A 1 791 ? 6.036 0.897 -43.727 1.00 92.00 791 THR A C 1
ATOM 6228 O O . THR A 1 791 ? 6.360 1.627 -44.665 1.00 92.00 791 THR A O 1
ATOM 6231 N N . VAL A 1 792 ? 6.889 0.553 -42.760 1.00 93.31 792 VAL A N 1
ATOM 6232 C CA . VAL A 1 792 ? 8.301 0.974 -42.705 1.00 93.31 792 VAL A CA 1
ATOM 6233 C C . VAL A 1 792 ? 9.233 -0.243 -42.645 1.00 93.31 792 VAL A C 1
ATOM 6235 O O . VAL A 1 792 ? 8.853 -1.273 -42.083 1.00 93.31 792 VAL A O 1
ATOM 6238 N N . PRO A 1 793 ? 10.440 -0.176 -43.241 1.00 95.31 793 PRO A N 1
ATOM 6239 C CA . PRO A 1 793 ? 11.388 -1.286 -43.202 1.00 95.31 793 PRO A CA 1
ATOM 6240 C C . PRO A 1 793 ? 12.006 -1.434 -41.807 1.00 95.31 793 PRO A C 1
ATOM 6242 O O . PRO A 1 793 ? 12.443 -0.443 -41.213 1.00 95.31 793 PRO A O 1
ATOM 6245 N N . LEU A 1 794 ? 12.095 -2.677 -41.324 1.00 95.94 794 LEU A N 1
ATOM 6246 C CA . LEU A 1 794 ? 12.814 -3.024 -40.097 1.00 95.94 794 LEU A CA 1
ATOM 6247 C C . LEU A 1 794 ? 14.264 -3.372 -40.459 1.00 95.94 794 LEU A C 1
ATOM 6249 O O . LEU A 1 794 ? 14.540 -4.425 -41.022 1.00 95.94 794 LEU A O 1
ATOM 6253 N N . SER A 1 795 ? 15.190 -2.447 -40.206 1.00 94.75 795 SER A N 1
ATOM 6254 C CA . SER A 1 795 ? 16.623 -2.604 -40.516 1.00 94.75 795 SER A CA 1
ATOM 6255 C C . SER A 1 795 ? 17.531 -2.551 -39.288 1.00 94.75 795 SER A C 1
ATOM 6257 O O . SER A 1 795 ? 18.694 -2.938 -39.389 1.00 94.75 795 SER A O 1
ATOM 6259 N N . MET A 1 796 ? 17.035 -2.059 -38.151 1.00 95.62 796 MET A N 1
ATOM 6260 C CA . MET A 1 796 ? 17.759 -2.072 -36.878 1.00 95.62 796 MET A CA 1
ATOM 6261 C C . MET A 1 796 ? 17.953 -3.504 -36.351 1.00 95.62 796 MET A C 1
ATOM 6263 O O . MET A 1 796 ? 17.161 -4.392 -36.660 1.00 95.62 796 MET A O 1
ATOM 6267 N N . SER A 1 797 ? 18.971 -3.728 -35.516 1.00 95.44 797 SER A N 1
ATOM 6268 C CA . SER A 1 797 ? 19.135 -5.025 -34.847 1.00 95.44 797 SER A CA 1
ATOM 6269 C C . SER A 1 797 ? 18.087 -5.204 -33.745 1.00 95.44 797 SER A C 1
ATOM 6271 O O . SER A 1 797 ? 17.899 -4.293 -32.936 1.00 95.44 797 SER A O 1
ATOM 6273 N N . VAL A 1 798 ? 17.440 -6.369 -33.700 1.00 95.94 798 VAL A N 1
ATOM 6274 C CA . VAL A 1 798 ? 16.498 -6.763 -32.643 1.00 95.94 798 VAL A CA 1
ATOM 6275 C C . VAL A 1 798 ? 17.160 -7.846 -31.800 1.00 95.94 798 VAL A C 1
ATOM 6277 O O . VAL A 1 798 ? 17.472 -8.918 -32.309 1.00 95.94 798 VAL A O 1
ATOM 6280 N N . GLU A 1 799 ? 17.385 -7.562 -30.523 1.00 94.94 799 GLU A N 1
ATOM 6281 C CA . GLU A 1 799 ? 17.973 -8.502 -29.566 1.00 94.94 799 GLU A CA 1
ATOM 6282 C C . GLU A 1 799 ? 16.940 -8.855 -28.496 1.00 94.94 799 GLU A C 1
ATOM 6284 O O . GLU A 1 799 ? 16.305 -7.969 -27.923 1.00 94.94 799 GLU A O 1
ATOM 6289 N N . TYR A 1 800 ? 16.790 -10.143 -28.191 1.00 92.44 800 TYR A N 1
ATOM 6290 C CA . TYR A 1 800 ? 15.981 -10.603 -27.064 1.00 92.44 800 TYR A CA 1
ATOM 6291 C C . TYR A 1 800 ? 16.892 -11.126 -25.955 1.00 92.44 800 TYR A C 1
ATOM 6293 O O . TYR A 1 800 ? 17.617 -12.114 -26.116 1.00 92.44 800 TYR A O 1
ATOM 6301 N N . ILE A 1 801 ? 16.883 -10.439 -24.816 1.00 91.88 801 ILE A N 1
ATOM 6302 C CA . ILE A 1 801 ? 17.707 -10.791 -23.660 1.00 91.88 801 ILE A CA 1
ATOM 6303 C C . ILE A 1 801 ? 16.806 -10.768 -22.441 1.00 91.88 801 ILE A C 1
ATOM 6305 O O . ILE A 1 801 ? 16.574 -9.715 -21.861 1.00 91.88 801 ILE A O 1
ATOM 6309 N N . SER A 1 802 ? 16.290 -11.934 -22.057 1.00 87.25 802 SER A N 1
ATOM 6310 C CA . SER A 1 802 ? 15.367 -12.029 -20.929 1.00 87.25 802 SER A CA 1
ATOM 6311 C C . SER A 1 802 ? 16.037 -11.579 -19.627 1.00 87.25 802 SER A C 1
ATOM 6313 O O . SER A 1 802 ? 16.940 -12.235 -19.109 1.00 87.25 802 SER A O 1
ATOM 6315 N N . PHE A 1 803 ? 15.566 -10.469 -19.073 1.00 87.50 803 PHE A N 1
ATOM 6316 C CA . PHE A 1 803 ? 15.755 -10.067 -17.680 1.00 87.50 803 PHE A CA 1
ATOM 6317 C C . PHE A 1 803 ? 14.464 -10.271 -16.898 1.00 87.50 803 PHE A C 1
ATOM 6319 O O . PHE A 1 803 ? 14.147 -9.486 -16.009 1.00 87.50 803 PHE A O 1
ATOM 6326 N N . SER A 1 804 ? 13.704 -11.305 -17.257 1.00 81.56 804 SER A N 1
ATOM 6327 C CA . SER A 1 804 ? 12.498 -11.676 -16.535 1.00 81.56 804 SER A CA 1
ATOM 6328 C C . SER A 1 804 ? 12.797 -11.917 -15.058 1.00 81.56 804 SER A C 1
ATOM 6330 O O . SER A 1 804 ? 13.845 -12.463 -14.716 1.00 81.56 804 SER A O 1
ATOM 6332 N N . ALA A 1 805 ? 11.882 -11.472 -14.202 1.00 82.94 805 ALA A N 1
ATOM 6333 C CA . ALA A 1 805 ? 11.944 -11.677 -12.758 1.00 82.94 805 ALA A CA 1
ATOM 6334 C C . ALA A 1 805 ? 10.942 -12.736 -12.298 1.00 82.94 805 ALA A C 1
ATOM 6336 O O . ALA A 1 805 ? 10.420 -12.650 -11.194 1.00 82.94 805 ALA A O 1
ATOM 6337 N N . HIS A 1 806 ? 10.644 -13.700 -13.158 1.00 90.25 806 HIS A N 1
ATOM 6338 C CA . HIS A 1 806 ? 9.899 -14.891 -12.779 1.00 90.25 806 HIS A CA 1
ATOM 6339 C C . HIS A 1 806 ? 10.877 -16.047 -12.628 1.00 90.25 806 HIS A C 1
ATOM 6341 O O . HIS A 1 806 ? 11.959 -16.053 -13.229 1.00 90.25 806 HIS A O 1
ATOM 6347 N N . SER A 1 807 ? 10.491 -17.025 -11.826 1.00 91.69 807 SER A N 1
ATOM 6348 C CA . SER A 1 807 ? 11.271 -18.241 -11.664 1.00 91.69 807 SER A CA 1
ATOM 6349 C C . SER A 1 807 ? 11.202 -19.082 -12.936 1.00 91.69 807 SER A C 1
ATOM 6351 O O . SER A 1 807 ? 10.155 -19.226 -13.568 1.00 91.69 807 SER A O 1
ATOM 6353 N N . ASP A 1 808 ? 12.350 -19.624 -13.325 1.00 92.06 808 ASP A N 1
ATOM 6354 C CA . ASP A 1 808 ? 12.430 -20.617 -14.382 1.00 92.06 808 ASP A CA 1
ATOM 6355 C C . ASP A 1 808 ? 12.156 -22.020 -13.825 1.00 92.06 808 ASP A C 1
ATOM 6357 O O . ASP A 1 808 ? 11.897 -22.206 -12.633 1.00 92.06 808 ASP A O 1
ATOM 6361 N N . TYR A 1 809 ? 12.217 -23.030 -14.692 1.00 95.00 809 TYR A N 1
ATOM 6362 C CA . TYR A 1 809 ? 11.901 -24.402 -14.308 1.00 95.00 809 TYR A CA 1
ATOM 6363 C C . TYR A 1 809 ? 12.740 -24.923 -13.133 1.00 95.00 809 TYR A C 1
ATOM 6365 O O . TYR A 1 809 ? 12.204 -25.591 -12.250 1.00 95.00 809 TYR A O 1
ATOM 6373 N N . GLU A 1 810 ? 14.043 -24.624 -13.099 1.00 93.88 810 GLU A N 1
ATOM 6374 C CA . GLU A 1 810 ? 14.913 -25.069 -12.006 1.00 93.88 810 GLU A CA 1
ATOM 6375 C C . GLU A 1 810 ? 14.550 -24.371 -10.696 1.00 93.88 810 GLU A C 1
ATOM 6377 O O . GLU A 1 810 ? 14.414 -25.039 -9.669 1.00 93.88 810 GLU A O 1
ATOM 6382 N N . GLY A 1 811 ? 14.310 -23.056 -10.741 1.00 94.31 811 GLY A N 1
ATOM 6383 C CA . GLY A 1 811 ? 13.849 -22.289 -9.589 1.00 94.31 811 GLY A CA 1
ATOM 6384 C C . GLY A 1 811 ? 12.532 -22.818 -9.017 1.00 94.31 811 GLY A C 1
ATOM 6385 O O . GLY A 1 811 ? 12.421 -22.999 -7.801 1.00 94.31 811 GLY A O 1
ATOM 6386 N N . THR A 1 812 ? 11.553 -23.117 -9.876 1.00 96.31 812 THR A N 1
ATOM 6387 C CA . THR A 1 812 ? 10.249 -23.657 -9.462 1.00 96.31 812 THR A CA 1
ATOM 6388 C C . THR A 1 812 ? 10.354 -25.085 -8.941 1.00 96.31 812 THR A C 1
ATOM 6390 O O . THR A 1 812 ? 9.846 -25.368 -7.854 1.00 96.31 812 THR A O 1
ATOM 6393 N N . ARG A 1 813 ? 11.071 -25.975 -9.638 1.00 96.19 813 ARG A N 1
ATOM 6394 C CA . ARG A 1 813 ? 11.316 -27.353 -9.184 1.00 96.19 813 ARG A CA 1
ATOM 6395 C C . ARG A 1 813 ? 11.971 -27.372 -7.805 1.00 96.19 813 ARG A C 1
ATOM 6397 O O . ARG A 1 813 ? 11.497 -28.070 -6.912 1.00 96.19 813 ARG A O 1
ATOM 6404 N N . ASP A 1 814 ? 13.031 -26.590 -7.611 1.00 95.75 814 ASP A N 1
ATOM 6405 C CA . ASP A 1 814 ? 13.762 -26.540 -6.343 1.00 95.75 814 ASP A CA 1
ATOM 6406 C C . ASP A 1 814 ? 12.914 -25.949 -5.210 1.00 95.75 814 ASP A C 1
ATOM 6408 O O . ASP A 1 814 ? 13.044 -26.358 -4.053 1.00 95.75 814 ASP A O 1
ATOM 6412 N N . PHE A 1 815 ? 12.034 -24.998 -5.527 1.00 96.62 815 PHE A N 1
ATOM 6413 C CA . PHE A 1 815 ? 11.091 -24.426 -4.571 1.00 96.62 815 PHE A CA 1
ATOM 6414 C C . PHE A 1 815 ? 10.071 -25.470 -4.093 1.00 96.62 815 PHE A C 1
ATOM 6416 O O . PHE A 1 815 ? 9.940 -25.692 -2.887 1.00 96.62 815 PHE A O 1
ATOM 6423 N N . VAL A 1 816 ? 9.432 -26.188 -5.024 1.00 96.62 816 VAL A N 1
ATOM 6424 C CA . VAL A 1 816 ? 8.481 -27.271 -4.715 1.00 96.62 816 VAL A CA 1
ATOM 6425 C C . VAL A 1 816 ? 9.168 -28.397 -3.933 1.00 96.62 816 VAL A C 1
ATOM 6427 O O . VAL A 1 816 ? 8.644 -28.852 -2.915 1.00 96.62 816 VAL A O 1
ATOM 6430 N N . ALA A 1 817 ? 10.381 -28.794 -4.333 1.00 95.19 817 ALA A N 1
ATOM 6431 C CA . ALA A 1 817 ? 11.149 -29.853 -3.676 1.00 95.19 817 ALA A CA 1
ATOM 6432 C C . ALA A 1 817 ? 11.503 -29.539 -2.210 1.00 95.19 817 ALA A C 1
ATOM 6434 O O . ALA A 1 817 ? 11.592 -30.449 -1.378 1.00 95.19 817 ALA A O 1
ATOM 6435 N N . ARG A 1 818 ? 11.721 -28.258 -1.880 1.00 94.75 818 ARG A N 1
ATOM 6436 C CA . ARG A 1 818 ? 12.010 -27.807 -0.508 1.00 94.75 818 ARG A CA 1
ATOM 6437 C C . ARG A 1 818 ? 10.752 -27.755 0.352 1.00 94.75 818 ARG A C 1
ATOM 6439 O O . ARG A 1 818 ? 10.794 -28.209 1.495 1.00 94.75 818 ARG A O 1
ATOM 6446 N N . LEU A 1 819 ? 9.654 -27.240 -0.200 1.00 95.50 819 LEU A N 1
ATOM 6447 C CA . LEU A 1 819 ? 8.390 -27.090 0.522 1.00 95.50 819 LEU A CA 1
ATOM 6448 C C . LEU A 1 819 ? 7.673 -28.422 0.749 1.00 95.50 819 LEU A C 1
ATOM 6450 O O . LEU A 1 819 ? 7.090 -28.615 1.814 1.00 95.50 819 LEU A O 1
ATOM 6454 N N . LYS A 1 820 ? 7.768 -29.352 -0.210 1.00 94.88 820 LYS A N 1
ATOM 6455 C CA . LYS A 1 820 ? 7.096 -30.664 -0.186 1.00 94.88 820 LYS A CA 1
ATOM 6456 C C . LYS A 1 820 ? 5.594 -30.556 0.150 1.00 94.88 820 LYS A C 1
ATOM 6458 O O . LYS A 1 820 ? 5.159 -31.178 1.122 1.00 94.88 820 LYS A O 1
ATOM 6463 N N . PRO A 1 821 ? 4.824 -29.729 -0.586 1.00 95.50 821 PRO A N 1
ATOM 6464 C CA . PRO A 1 821 ? 3.382 -29.619 -0.374 1.00 95.50 821 PRO A CA 1
ATOM 6465 C C . PRO A 1 821 ? 2.675 -30.928 -0.747 1.00 95.50 821 PRO A C 1
ATOM 6467 O O . PRO A 1 821 ? 3.185 -31.675 -1.569 1.00 95.50 821 PRO A O 1
ATOM 6470 N N . ALA A 1 822 ? 1.495 -31.202 -0.189 1.00 92.69 822 ALA A N 1
ATOM 6471 C CA . ALA A 1 822 ? 0.706 -32.368 -0.606 1.00 92.69 822 ALA A CA 1
ATOM 6472 C C . ALA A 1 822 ? 0.034 -32.127 -1.969 1.00 92.69 822 ALA A C 1
ATOM 6474 O O . ALA A 1 822 ? 0.041 -32.997 -2.837 1.00 92.69 822 ALA A O 1
ATOM 6475 N N . HIS A 1 823 ? -0.484 -30.911 -2.169 1.00 97.00 823 HIS A N 1
ATOM 6476 C CA . HIS A 1 823 ? -1.158 -30.506 -3.402 1.00 97.00 823 HIS A CA 1
ATOM 6477 C C . HIS A 1 823 ? -0.495 -29.257 -3.991 1.00 97.00 823 HIS A C 1
ATOM 6479 O O . HIS A 1 823 ? -0.207 -28.296 -3.272 1.00 97.00 823 HIS A O 1
ATOM 6485 N N . VAL A 1 824 ? -0.280 -29.254 -5.305 1.00 98.06 824 VAL A N 1
ATOM 6486 C CA . VAL A 1 824 ? 0.256 -28.123 -6.070 1.00 98.06 824 VAL A CA 1
ATOM 6487 C C . VAL A 1 824 ? -0.770 -27.705 -7.116 1.00 98.06 824 VAL A C 1
ATOM 6489 O O . VAL A 1 824 ? -1.126 -28.489 -7.991 1.00 98.06 824 VAL A O 1
ATOM 6492 N N . VAL A 1 825 ? -1.222 -26.458 -7.055 1.00 98.31 825 VAL A N 1
ATOM 6493 C CA . VAL A 1 825 ? -2.116 -25.855 -8.045 1.00 98.31 825 VAL A CA 1
ATOM 6494 C C . VAL A 1 825 ? -1.300 -24.888 -8.889 1.00 98.31 825 VAL A C 1
ATOM 6496 O O . VAL A 1 825 ? -0.784 -23.893 -8.383 1.00 98.31 825 VAL A O 1
ATOM 6499 N N . LEU A 1 826 ? -1.164 -25.197 -10.174 1.00 98.25 826 LEU A N 1
ATOM 6500 C CA . LEU A 1 826 ? -0.498 -24.324 -11.131 1.00 98.25 826 LEU A CA 1
ATOM 6501 C C . LEU A 1 826 ? -1.495 -23.270 -11.620 1.00 98.25 826 LEU A C 1
ATOM 6503 O O . LEU A 1 826 ? -2.614 -23.610 -12.005 1.00 98.25 826 LEU A O 1
ATOM 6507 N N . VAL A 1 827 ? -1.083 -22.008 -11.612 1.00 97.75 827 VAL A N 1
ATOM 6508 C CA . VAL A 1 827 ? -1.835 -20.851 -12.130 1.00 97.75 827 VAL A CA 1
ATOM 6509 C C . VAL A 1 827 ? -0.881 -19.935 -12.897 1.00 97.75 827 VAL A C 1
ATOM 6511 O O . VAL A 1 827 ? 0.311 -20.221 -12.957 1.00 97.75 827 VAL A O 1
ATOM 6514 N N . HIS A 1 828 ? -1.383 -18.846 -13.483 1.00 95.31 828 HIS A N 1
ATOM 6515 C CA . HIS A 1 828 ? -0.575 -17.804 -14.133 1.00 95.31 828 HIS A CA 1
ATOM 6516 C C . HIS A 1 828 ? 0.450 -18.381 -15.113 1.00 95.31 828 HIS A C 1
ATOM 6518 O O . HIS A 1 828 ? 1.661 -18.425 -14.901 1.00 95.31 828 HIS A O 1
ATOM 6524 N N . GLY A 1 829 ? -0.080 -18.951 -16.183 1.00 91.81 829 GLY A N 1
ATOM 6525 C CA . GLY A 1 829 ? 0.691 -19.629 -17.206 1.00 91.81 829 GLY A CA 1
ATOM 6526 C C . GLY A 1 829 ? -0.234 -20.051 -18.330 1.00 91.81 829 GLY A C 1
ATOM 6527 O O . GLY A 1 829 ? -1.372 -20.445 -18.097 1.00 91.81 829 GLY A O 1
ATOM 6528 N N . ASP A 1 830 ? 0.241 -19.980 -19.569 1.00 89.81 830 ASP A N 1
ATOM 6529 C CA . ASP A 1 830 ? -0.516 -20.541 -20.687 1.00 89.81 830 ASP A CA 1
ATOM 6530 C C . ASP A 1 830 ? -0.742 -22.045 -20.463 1.00 89.81 830 ASP A C 1
ATOM 6532 O O . ASP A 1 830 ? 0.154 -22.744 -19.973 1.00 89.81 830 ASP A O 1
ATOM 6536 N N . ALA A 1 831 ? -1.908 -22.558 -20.860 1.00 92.00 831 ALA A N 1
ATOM 6537 C CA . ALA A 1 831 ? -2.285 -23.959 -20.677 1.00 92.00 831 ALA A CA 1
ATOM 6538 C C . ALA A 1 831 ? -1.188 -24.954 -21.117 1.00 92.00 831 ALA A C 1
ATOM 6540 O O . ALA A 1 831 ? -0.967 -25.972 -20.460 1.00 92.00 831 ALA A O 1
ATOM 6541 N N . ASN A 1 832 ? -0.448 -24.654 -22.192 1.00 93.69 832 ASN A N 1
ATOM 6542 C CA . ASN A 1 832 ? 0.659 -25.492 -22.655 1.00 93.69 832 ASN A CA 1
ATOM 6543 C C . ASN A 1 832 ? 1.872 -25.439 -21.706 1.00 93.69 832 ASN A C 1
ATOM 6545 O O . ASN A 1 832 ? 2.507 -26.461 -21.446 1.00 93.69 832 ASN A O 1
ATOM 6549 N N . GLN A 1 833 ? 2.212 -24.260 -21.176 1.00 92.81 833 GLN A N 1
ATOM 6550 C CA . GLN A 1 833 ? 3.321 -24.111 -20.225 1.00 92.81 833 GLN A CA 1
ATOM 6551 C C . GLN A 1 833 ? 2.995 -24.754 -18.876 1.00 92.81 833 GLN A C 1
ATOM 6553 O O . GLN A 1 833 ? 3.849 -25.452 -18.330 1.00 92.81 833 GLN A O 1
ATOM 6558 N N . MET A 1 834 ? 1.757 -24.607 -18.396 1.00 95.81 834 MET A N 1
ATOM 6559 C CA . MET A 1 834 ? 1.265 -25.279 -17.189 1.00 95.81 834 MET A CA 1
ATOM 6560 C C . MET A 1 834 ? 1.357 -26.802 -17.315 1.00 95.81 834 MET A C 1
ATOM 6562 O O . MET A 1 834 ? 1.911 -27.461 -16.436 1.00 95.81 834 MET A O 1
ATOM 6566 N N . GLN A 1 835 ? 0.897 -27.362 -18.438 1.00 96.56 835 GLN A N 1
ATOM 6567 C CA . GLN A 1 835 ? 0.976 -28.802 -18.688 1.00 96.56 835 GLN A CA 1
ATOM 6568 C C . GLN A 1 835 ? 2.429 -29.297 -18.748 1.00 96.56 835 GLN A C 1
ATOM 6570 O O . GLN A 1 835 ? 2.771 -30.310 -18.140 1.00 96.56 835 GLN A O 1
ATOM 6575 N N . LYS A 1 836 ? 3.316 -28.554 -19.421 1.00 96.06 836 LYS A N 1
ATOM 6576 C CA . LYS A 1 836 ? 4.751 -28.872 -19.454 1.00 96.06 836 LYS A CA 1
ATOM 6577 C C . LYS A 1 836 ? 5.379 -28.831 -18.066 1.00 96.06 836 LYS A C 1
ATOM 6579 O O . LYS A 1 836 ? 6.192 -29.700 -17.763 1.00 96.06 836 LYS A O 1
ATOM 6584 N N . LEU A 1 837 ? 5.054 -27.830 -17.246 1.00 96.81 837 LEU A N 1
ATOM 6585 C CA . LEU A 1 837 ? 5.568 -27.731 -15.880 1.00 96.81 837 LEU A CA 1
ATOM 6586 C C . LEU A 1 837 ? 5.114 -28.926 -15.047 1.00 96.81 837 LEU A C 1
ATOM 6588 O O . LEU A 1 837 ? 5.958 -29.563 -14.425 1.00 96.81 837 LEU A O 1
ATOM 6592 N N . LYS A 1 838 ? 3.824 -29.276 -15.114 1.00 96.75 838 LYS A N 1
ATOM 6593 C CA . LYS A 1 838 ? 3.273 -30.469 -14.465 1.00 96.75 838 LYS A CA 1
ATOM 6594 C C . LYS A 1 838 ? 4.045 -31.731 -14.849 1.00 96.75 838 LYS A C 1
ATOM 6596 O O . LYS A 1 838 ? 4.579 -32.395 -13.972 1.00 96.75 838 LYS A O 1
ATOM 6601 N N . GLU A 1 839 ? 4.199 -32.008 -16.144 1.00 96.25 839 GLU A N 1
ATOM 6602 C CA . GLU A 1 839 ? 4.948 -33.180 -16.628 1.00 96.25 839 GLU A CA 1
ATOM 6603 C C . GLU A 1 839 ? 6.413 -33.192 -16.167 1.00 96.25 839 GLU A C 1
ATOM 6605 O O . GLU A 1 839 ? 6.994 -34.251 -15.932 1.00 96.25 839 GLU A O 1
ATOM 6610 N N . GLY A 1 840 ? 7.035 -32.014 -16.070 1.00 95.50 840 GLY A N 1
ATOM 6611 C CA . GLY A 1 840 ? 8.390 -31.873 -15.549 1.00 95.50 840 GLY A CA 1
ATOM 6612 C C . GLY A 1 840 ? 8.474 -32.217 -14.063 1.00 95.50 840 GLY A C 1
ATOM 6613 O O . GLY A 1 840 ? 9.303 -33.039 -13.675 1.00 95.50 840 GLY A O 1
ATOM 6614 N N . LEU A 1 841 ? 7.597 -31.624 -13.251 1.00 96.06 841 LEU A N 1
ATOM 6615 C CA . LEU A 1 841 ? 7.550 -31.845 -11.807 1.00 96.06 841 LEU A CA 1
ATOM 6616 C C . LEU A 1 841 ? 7.165 -33.291 -11.463 1.00 96.06 841 LEU A C 1
ATOM 6618 O O . LEU A 1 841 ? 7.838 -33.891 -10.631 1.00 96.06 841 LEU A O 1
ATOM 6622 N N . ASP A 1 842 ? 6.176 -33.875 -12.149 1.00 94.38 842 ASP A N 1
ATOM 6623 C CA . ASP A 1 842 ? 5.777 -35.283 -11.982 1.00 94.38 842 ASP A CA 1
ATOM 6624 C C . ASP A 1 842 ? 6.958 -36.235 -12.230 1.00 94.38 842 ASP A C 1
ATOM 6626 O O . ASP A 1 842 ? 7.127 -37.235 -11.534 1.00 94.38 842 ASP A O 1
ATOM 6630 N N . ARG A 1 843 ? 7.806 -35.921 -13.219 1.00 93.75 843 ARG A N 1
ATOM 6631 C CA . ARG A 1 843 ? 8.989 -36.725 -13.548 1.00 93.75 843 ARG A CA 1
ATOM 6632 C C . ARG A 1 843 ? 10.131 -36.516 -12.556 1.00 93.75 843 ARG A C 1
ATOM 6634 O O . ARG A 1 843 ? 10.741 -37.489 -12.123 1.00 93.75 843 ARG A O 1
ATOM 6641 N N . ASP A 1 844 ? 10.468 -35.264 -12.256 1.00 93.81 844 ASP A N 1
ATOM 6642 C CA . ASP A 1 844 ? 11.675 -34.919 -11.495 1.00 93.81 844 ASP A CA 1
ATOM 6643 C C . ASP A 1 844 ? 11.470 -35.047 -9.973 1.00 93.81 844 ASP A C 1
ATOM 6645 O O . ASP A 1 844 ? 12.447 -35.182 -9.240 1.00 93.81 844 ASP A O 1
ATOM 6649 N N . LEU A 1 845 ? 10.218 -35.016 -9.496 1.00 94.06 845 LEU A N 1
ATOM 6650 C CA . LEU A 1 845 ? 9.835 -35.103 -8.080 1.00 94.06 845 LEU A CA 1
ATOM 6651 C C . LEU A 1 845 ? 8.919 -36.302 -7.784 1.00 94.06 845 LEU A C 1
ATOM 6653 O O . LEU A 1 845 ? 8.162 -36.273 -6.812 1.00 94.06 845 LEU A O 1
ATOM 6657 N N . ALA A 1 846 ? 9.011 -37.367 -8.585 1.00 89.56 846 ALA A N 1
ATOM 6658 C CA . ALA A 1 846 ? 8.197 -38.579 -8.447 1.00 89.56 846 ALA A CA 1
ATOM 6659 C C . ALA A 1 846 ? 8.243 -39.199 -7.032 1.00 89.56 846 ALA A C 1
ATOM 6661 O O . ALA A 1 846 ? 7.268 -39.796 -6.584 1.00 89.56 846 ALA A O 1
ATOM 6662 N N . ASP A 1 847 ? 9.351 -39.012 -6.307 1.00 90.44 847 ASP A N 1
ATOM 6663 C CA . ASP A 1 847 ? 9.555 -39.538 -4.951 1.00 90.44 847 ASP A CA 1
ATOM 6664 C C . ASP A 1 847 ? 8.705 -38.839 -3.868 1.00 90.44 847 ASP A C 1
ATOM 6666 O O . ASP A 1 847 ? 8.644 -39.317 -2.735 1.00 90.44 847 ASP A O 1
ATOM 6670 N N . LEU A 1 848 ? 8.104 -37.680 -4.165 1.00 87.38 848 LEU A N 1
ATOM 6671 C CA . LEU A 1 848 ? 7.394 -36.849 -3.183 1.00 87.38 848 LEU A CA 1
ATOM 6672 C C . LEU A 1 848 ? 5.871 -37.073 -3.144 1.00 87.38 848 LEU A C 1
ATOM 6674 O O . LEU A 1 848 ? 5.221 -36.424 -2.330 1.00 87.38 848 LEU A O 1
ATOM 6678 N N . GLU A 1 849 ? 5.318 -37.967 -3.977 1.00 86.38 849 GLU A N 1
ATOM 6679 C CA . GLU A 1 849 ? 3.869 -38.261 -4.070 1.00 86.38 849 GLU A CA 1
ATOM 6680 C C . GLU A 1 849 ? 2.990 -36.987 -4.118 1.00 86.38 849 GLU A C 1
ATOM 6682 O O . GLU A 1 849 ? 1.995 -36.863 -3.406 1.00 86.38 849 GLU A O 1
ATOM 6687 N N . LEU A 1 850 ? 3.381 -36.010 -4.946 1.00 92.69 850 LEU A N 1
ATOM 6688 C CA . LEU A 1 850 ? 2.692 -34.722 -5.092 1.00 92.69 850 LEU A CA 1
ATOM 6689 C C . LEU A 1 850 ? 1.450 -34.856 -5.985 1.00 92.69 850 LEU A C 1
ATOM 6691 O O . LEU A 1 850 ? 1.528 -35.443 -7.063 1.00 92.69 850 LEU A O 1
ATOM 6695 N N . GLU A 1 851 ? 0.336 -34.225 -5.613 1.00 95.56 851 GLU A N 1
ATOM 6696 C CA . GLU A 1 851 ? -0.803 -34.056 -6.522 1.00 95.56 851 GLU A CA 1
ATOM 6697 C C . GLU A 1 851 ? -0.732 -32.699 -7.236 1.00 95.56 851 GLU A C 1
ATOM 6699 O O . GLU A 1 851 ? -0.932 -31.652 -6.619 1.00 95.56 851 GLU A O 1
ATOM 6704 N N . ILE A 1 852 ? -0.449 -32.708 -8.544 1.00 96.75 852 ILE A N 1
ATOM 6705 C CA . ILE A 1 852 ? -0.294 -31.491 -9.355 1.00 96.75 852 ILE A CA 1
ATOM 6706 C C . ILE A 1 852 ? -1.522 -31.254 -10.244 1.00 96.75 852 ILE A C 1
ATOM 6708 O O . ILE A 1 852 ? -1.897 -32.085 -11.083 1.00 96.75 852 ILE A O 1
ATOM 6712 N N . LEU A 1 853 ? -2.118 -30.073 -10.103 1.00 97.12 853 LEU A N 1
ATOM 6713 C CA . LEU A 1 853 ? -3.380 -29.668 -10.719 1.00 97.12 853 LEU A CA 1
ATOM 6714 C C . LEU A 1 853 ? -3.180 -28.439 -11.614 1.00 97.12 853 LEU A C 1
ATOM 6716 O O . LEU A 1 853 ? -2.452 -27.513 -11.265 1.00 97.12 853 LEU A O 1
ATOM 6720 N N . THR A 1 854 ? -3.845 -28.426 -12.770 1.00 97.06 854 THR A N 1
ATOM 6721 C CA . THR A 1 854 ? -3.774 -27.349 -13.778 1.00 97.06 854 THR A CA 1
ATOM 6722 C C . THR A 1 854 ? -5.188 -26.876 -14.152 1.00 97.06 854 THR A C 1
ATOM 6724 O O . THR A 1 854 ? -5.646 -27.161 -15.264 1.00 97.06 854 THR A O 1
ATOM 6727 N N . PRO A 1 855 ? -5.928 -26.252 -13.219 1.00 97.00 855 PRO A N 1
ATOM 6728 C CA . PRO A 1 855 ? -7.306 -25.829 -13.458 1.00 97.00 855 PRO A CA 1
ATOM 6729 C C . PRO A 1 855 ? -7.383 -24.720 -14.510 1.00 97.00 855 PRO A C 1
ATOM 6731 O O . PRO A 1 855 ? -6.483 -23.880 -14.614 1.00 97.00 855 PRO A O 1
ATOM 6734 N N . LYS A 1 856 ? -8.471 -24.700 -15.284 1.00 96.56 856 LYS A N 1
ATOM 6735 C CA . LYS A 1 856 ? -8.808 -23.548 -16.125 1.00 96.56 856 LYS A CA 1
ATOM 6736 C C . LYS A 1 856 ? -9.574 -22.510 -15.307 1.00 96.56 856 LYS A C 1
ATOM 6738 O O . LYS A 1 856 ? -9.964 -22.753 -14.167 1.00 96.56 856 LYS A O 1
ATOM 6743 N N . ASN A 1 857 ? -9.809 -21.349 -15.904 1.00 96.50 857 ASN A N 1
ATOM 6744 C CA . ASN A 1 857 ? -10.756 -20.386 -15.357 1.00 96.50 857 ASN A CA 1
ATOM 6745 C C . ASN A 1 857 ? -12.115 -21.053 -15.094 1.00 96.50 857 ASN A C 1
ATOM 6747 O O . ASN A 1 857 ? -12.623 -21.776 -15.951 1.00 96.50 857 ASN A O 1
ATOM 6751 N N . CYS A 1 858 ? -12.672 -20.782 -13.917 1.00 96.00 858 CYS A N 1
ATOM 6752 C CA . CYS A 1 858 ? -13.936 -21.298 -13.394 1.00 96.00 858 CYS A CA 1
ATOM 6753 C C . CYS A 1 858 ? -13.949 -22.811 -13.086 1.00 96.00 858 CYS A C 1
ATOM 6755 O O . CYS A 1 858 ? -14.952 -23.310 -12.581 1.00 96.00 858 CYS A O 1
ATOM 6757 N N . ASP A 1 859 ? -12.846 -23.539 -13.307 1.00 95.75 859 ASP A N 1
ATOM 6758 C CA . ASP A 1 859 ? -12.732 -24.935 -12.875 1.00 95.75 859 ASP A CA 1
ATOM 6759 C C . ASP A 1 859 ? -12.458 -24.988 -11.363 1.00 95.75 859 ASP A C 1
ATOM 6761 O O . ASP A 1 859 ? -11.415 -24.535 -10.882 1.00 95.75 859 ASP A O 1
ATOM 6765 N N . VAL A 1 860 ? -13.390 -25.568 -10.606 1.00 95.81 860 VAL A N 1
ATOM 6766 C CA . VAL A 1 860 ? -13.273 -25.711 -9.149 1.00 95.81 860 VAL A CA 1
ATOM 6767 C C . VAL A 1 860 ? -12.390 -26.910 -8.806 1.00 95.81 860 VAL A C 1
ATOM 6769 O O . VAL A 1 860 ? -12.693 -28.050 -9.158 1.00 95.81 860 VAL A O 1
ATOM 6772 N N . VAL A 1 861 ? -11.303 -26.659 -8.079 1.00 96.12 861 VAL A N 1
ATOM 6773 C CA . VAL A 1 861 ? -10.459 -27.692 -7.469 1.00 96.12 861 VAL A CA 1
ATOM 6774 C C . VAL A 1 861 ? -10.999 -28.028 -6.086 1.00 96.12 861 VAL A C 1
ATOM 6776 O O . VAL A 1 861 ? -11.120 -27.142 -5.247 1.00 96.12 861 VAL A O 1
ATOM 6779 N N . GLU A 1 862 ? -11.270 -29.306 -5.839 1.00 96.06 862 GLU A N 1
ATOM 6780 C CA . GLU A 1 862 ? -11.831 -29.828 -4.591 1.00 96.06 862 GLU A CA 1
ATOM 6781 C C . GLU A 1 862 ? -10.794 -30.665 -3.830 1.00 96.06 862 GLU A C 1
ATOM 6783 O O . GLU A 1 862 ? -10.338 -31.695 -4.322 1.00 96.06 862 GLU A O 1
ATOM 6788 N N . LEU A 1 863 ? -10.426 -30.235 -2.620 1.00 94.25 863 LEU A N 1
ATOM 6789 C CA . LEU A 1 863 ? -9.454 -30.905 -1.752 1.00 94.25 863 LEU A CA 1
ATOM 6790 C C . LEU A 1 863 ? -10.078 -31.193 -0.384 1.00 94.25 863 LEU A C 1
ATOM 6792 O O . LEU A 1 863 ? -10.668 -30.315 0.242 1.00 94.25 863 LEU A O 1
ATOM 6796 N N . HIS A 1 864 ? -9.929 -32.416 0.118 1.00 92.06 864 HIS A N 1
ATOM 6797 C CA . HIS A 1 864 ? -10.502 -32.816 1.403 1.00 92.06 864 HIS A CA 1
ATOM 6798 C C . HIS A 1 864 ? -9.470 -32.740 2.533 1.00 92.06 864 HIS A C 1
ATOM 6800 O O . HIS A 1 864 ? -8.449 -33.423 2.496 1.00 92.06 864 HIS A O 1
ATOM 6806 N N . PHE A 1 865 ? -9.782 -31.981 3.587 1.00 88.94 865 PHE A N 1
ATOM 6807 C CA . PHE A 1 865 ? -8.964 -31.878 4.795 1.00 88.94 865 PHE A CA 1
ATOM 6808 C C . PHE A 1 865 ? -9.793 -32.205 6.040 1.00 88.94 865 PHE A C 1
ATOM 6810 O O . PHE A 1 865 ? -10.549 -31.374 6.540 1.00 88.94 865 PHE A O 1
ATOM 6817 N N . SER A 1 866 ? -9.621 -33.416 6.576 1.00 76.75 866 SER A N 1
ATOM 6818 C CA . SER A 1 866 ? -10.212 -33.818 7.856 1.00 76.75 866 SER A CA 1
ATOM 6819 C C . SER A 1 866 ? -9.254 -33.500 9.008 1.00 76.75 866 SER A C 1
ATOM 6821 O O . SER A 1 866 ? -8.198 -34.125 9.128 1.00 76.75 866 SER A O 1
ATOM 6823 N N . GLY A 1 867 ? -9.613 -32.542 9.863 1.00 67.12 867 GLY A N 1
ATOM 6824 C CA . GLY A 1 867 ? -8.856 -32.207 11.074 1.00 67.12 867 GLY A CA 1
ATOM 6825 C C . GLY A 1 867 ? -9.515 -32.752 12.343 1.00 67.12 867 GLY A C 1
ATOM 6826 O O . GLY A 1 867 ? -10.731 -32.648 12.512 1.00 67.12 867 GLY A O 1
ATOM 6827 N N . GLU A 1 868 ? -8.725 -33.287 13.279 1.00 71.31 868 GLU A N 1
ATOM 6828 C CA . GLU A 1 868 ? -9.217 -33.570 14.633 1.00 71.31 868 GLU A CA 1
ATOM 6829 C C . GLU A 1 868 ? -9.534 -32.249 15.355 1.00 71.31 868 GLU A C 1
ATOM 6831 O O . GLU A 1 868 ? -8.679 -31.370 15.489 1.00 71.31 868 GLU A O 1
ATOM 6836 N N . LYS A 1 869 ? -10.769 -32.085 15.846 1.00 71.56 869 LYS A N 1
ATOM 6837 C CA . LYS A 1 869 ? -11.148 -30.894 16.619 1.00 71.56 869 LYS A CA 1
ATOM 6838 C C . LYS A 1 869 ? -10.538 -30.976 18.019 1.00 71.56 869 LYS A C 1
ATOM 6840 O O . LYS A 1 869 ? -10.977 -31.767 18.852 1.00 71.56 869 LYS A O 1
ATOM 6845 N N . VAL A 1 870 ? -9.545 -30.132 18.297 1.00 75.00 870 VAL A N 1
ATOM 6846 C CA . VAL A 1 870 ? -8.875 -30.074 19.604 1.00 75.00 870 VAL A CA 1
ATOM 6847 C C . VAL A 1 870 ? -9.482 -28.969 20.466 1.00 75.00 870 VAL A C 1
ATOM 6849 O O . VAL A 1 870 ? -9.415 -27.791 20.115 1.00 75.00 870 VAL A O 1
ATOM 6852 N N . ALA A 1 871 ? -10.021 -29.337 21.631 1.00 82.06 871 ALA A N 1
ATOM 6853 C CA . ALA A 1 871 ? -10.451 -28.387 22.655 1.00 82.06 871 ALA A CA 1
ATOM 6854 C C . ALA A 1 871 ? -9.399 -28.258 23.766 1.00 82.06 871 ALA A C 1
ATOM 6856 O O . ALA A 1 871 ? -8.981 -29.253 24.360 1.00 82.06 871 ALA A O 1
ATOM 6857 N N . LYS A 1 872 ? -8.973 -27.028 24.077 1.00 85.44 872 LYS A N 1
ATOM 6858 C CA . LYS A 1 872 ? -8.007 -26.753 25.152 1.00 85.44 872 LYS A CA 1
ATOM 6859 C C . LYS A 1 872 ? -8.738 -26.498 26.468 1.00 85.44 872 LYS A C 1
ATOM 6861 O O . LYS A 1 872 ? -9.604 -25.630 26.536 1.00 85.44 872 LYS A O 1
ATOM 6866 N N . SER A 1 873 ? -8.377 -27.223 27.526 1.00 86.44 873 SER A N 1
ATOM 6867 C CA . SER A 1 873 ? -8.906 -26.976 28.874 1.00 86.44 873 SER A CA 1
ATOM 6868 C C . SER A 1 873 ? -8.294 -25.719 29.488 1.00 86.44 873 SER A C 1
ATOM 6870 O O . SER A 1 873 ? -7.068 -25.612 29.533 1.00 86.44 873 SER A O 1
ATOM 6872 N N . VAL A 1 874 ? -9.122 -24.811 30.011 1.00 84.75 874 VAL A N 1
ATOM 6873 C CA . VAL A 1 874 ? -8.690 -23.572 30.688 1.00 84.75 874 VAL A CA 1
ATOM 6874 C C . VAL A 1 874 ? -9.396 -23.384 32.039 1.00 84.75 874 VAL A C 1
ATOM 6876 O O . VAL A 1 874 ? -10.339 -24.104 32.371 1.00 84.75 874 VAL A O 1
ATOM 6879 N N . GLY A 1 875 ? -8.917 -22.438 32.852 1.00 86.31 875 GLY A N 1
ATOM 6880 C CA . GLY A 1 875 ? -9.530 -22.099 34.139 1.00 86.31 875 GLY A CA 1
ATOM 6881 C C . GLY A 1 875 ? -9.395 -23.190 35.205 1.00 86.31 875 GLY A C 1
ATOM 6882 O O . GLY A 1 875 ? -8.365 -23.860 35.322 1.00 86.31 875 GLY A O 1
ATOM 6883 N N . GLN A 1 876 ? -10.437 -23.368 36.013 1.00 84.88 876 GLN A N 1
ATOM 6884 C CA . GLN A 1 876 ? -10.462 -24.352 37.097 1.00 84.88 876 GLN A CA 1
ATOM 6885 C C . GLN A 1 876 ? -10.317 -25.787 36.582 1.00 84.88 876 GLN A C 1
ATOM 6887 O O . GLN A 1 876 ? -9.667 -26.608 37.231 1.00 84.88 876 GLN A O 1
ATOM 6892 N N . LEU A 1 877 ? -10.849 -26.064 35.388 1.00 84.38 877 LEU A N 1
ATOM 6893 C CA . LEU A 1 877 ? -10.773 -27.370 34.734 1.00 84.38 877 LEU A CA 1
ATOM 6894 C C . LEU A 1 877 ? -9.327 -27.761 34.382 1.00 84.38 877 LEU A C 1
ATOM 6896 O O . LEU A 1 877 ? -8.991 -28.941 34.369 1.00 84.38 877 LEU A O 1
ATOM 6900 N N . ALA A 1 878 ? -8.453 -26.774 34.158 1.00 83.69 878 ALA A N 1
ATOM 6901 C CA . ALA A 1 878 ? -7.040 -26.983 33.850 1.00 83.69 878 ALA A CA 1
ATOM 6902 C C . ALA A 1 878 ? -6.149 -27.171 35.094 1.00 83.69 878 ALA A C 1
ATOM 6904 O O . ALA A 1 878 ? -4.999 -27.587 34.960 1.00 83.69 878 ALA A O 1
ATOM 6905 N N . ARG A 1 879 ? -6.651 -26.900 36.313 1.00 83.81 879 ARG A N 1
ATOM 6906 C CA . ARG A 1 879 ? -5.857 -27.012 37.559 1.00 83.81 879 ARG A CA 1
ATOM 6907 C C . ARG A 1 879 ? -5.384 -28.437 37.840 1.00 83.81 879 ARG A C 1
ATOM 6909 O O . ARG A 1 879 ? -4.344 -28.627 38.464 1.00 83.81 879 ARG A O 1
ATOM 6916 N N . LYS A 1 880 ? -6.149 -29.440 37.405 1.00 79.88 880 LYS A N 1
ATOM 6917 C CA . LYS A 1 880 ? -5.760 -30.851 37.459 1.00 79.88 880 LYS A CA 1
ATOM 6918 C C . LYS A 1 880 ? -5.807 -31.415 36.053 1.00 79.88 880 LYS A C 1
ATOM 6920 O O . LYS A 1 880 ? -6.862 -31.425 35.431 1.00 79.88 880 LYS A O 1
ATOM 6925 N N . ARG A 1 881 ? -4.671 -31.923 35.576 1.00 77.25 881 ARG A N 1
ATOM 6926 C CA . ARG A 1 881 ? -4.599 -32.569 34.266 1.00 77.25 881 ARG A CA 1
ATOM 6927 C C . ARG A 1 881 ? -5.523 -33.801 34.259 1.00 77.25 881 ARG A C 1
ATOM 6929 O O . ARG A 1 881 ? -5.328 -34.677 35.108 1.00 77.25 881 ARG A O 1
ATOM 6936 N N . PRO A 1 882 ? -6.515 -33.878 33.355 1.00 75.50 882 PRO A N 1
ATOM 6937 C CA . PRO A 1 882 ? -7.419 -35.018 33.296 1.00 75.50 882 PRO A CA 1
ATOM 6938 C C . PRO A 1 882 ? -6.658 -36.283 32.888 1.00 75.50 882 PRO A C 1
ATOM 6940 O O . PRO A 1 882 ? -5.747 -36.240 32.057 1.00 75.50 882 PRO A O 1
ATOM 6943 N N . LYS A 1 883 ? -7.010 -37.414 33.504 1.00 82.12 883 LYS A N 1
ATOM 6944 C CA . LYS A 1 883 ? -6.453 -38.730 33.159 1.00 82.12 883 LYS A CA 1
ATOM 6945 C C . LYS A 1 883 ? -7.246 -39.351 32.006 1.00 82.12 883 LYS A C 1
ATOM 6947 O O . LYS A 1 883 ? -8.433 -39.079 31.852 1.00 82.12 883 LYS A O 1
ATOM 6952 N N . ALA A 1 884 ? -6.608 -40.211 31.213 1.00 74.94 884 ALA A N 1
ATOM 6953 C CA . ALA A 1 884 ? -7.298 -40.941 30.149 1.00 74.94 884 ALA A CA 1
ATOM 6954 C C . ALA A 1 884 ? -8.487 -41.742 30.721 1.00 74.94 884 ALA A C 1
ATOM 6956 O O . ALA A 1 884 ? -8.339 -42.433 31.729 1.00 74.94 884 ALA A O 1
ATOM 6957 N N . GLY A 1 885 ? -9.664 -41.612 30.102 1.00 79.50 885 GLY A N 1
ATOM 6958 C CA . GLY A 1 885 ? -10.913 -42.238 30.558 1.00 79.50 885 GLY A CA 1
ATOM 6959 C C . GLY A 1 885 ? -11.653 -41.498 31.681 1.00 79.50 885 GLY A C 1
ATOM 6960 O O . GLY A 1 885 ? -12.748 -41.907 32.055 1.00 79.50 885 GLY A O 1
ATOM 6961 N N . GLN A 1 886 ? -11.099 -40.405 32.215 1.00 81.88 886 GLN A N 1
ATOM 6962 C CA . GLN A 1 886 ? -11.801 -39.557 33.175 1.00 81.88 886 GLN A CA 1
ATOM 6963 C C . GLN A 1 886 ? -12.848 -38.702 32.451 1.00 81.88 886 GLN A C 1
ATOM 6965 O O . GLN A 1 886 ? -12.523 -38.002 31.494 1.00 81.88 886 GLN A O 1
ATOM 6970 N N . ALA A 1 887 ? -14.091 -38.721 32.934 1.00 81.12 887 ALA A N 1
ATOM 6971 C CA . ALA A 1 887 ? -15.129 -37.828 32.431 1.00 81.12 887 ALA A CA 1
ATOM 6972 C C . ALA A 1 887 ? -14.766 -36.364 32.733 1.00 81.12 887 ALA A C 1
ATOM 6974 O O . ALA A 1 887 ? -14.425 -36.018 33.867 1.00 81.12 887 ALA A O 1
ATOM 6975 N N . VAL A 1 888 ? -14.845 -35.513 31.710 1.00 78.75 888 VAL A N 1
ATOM 6976 C CA . VAL A 1 888 ? -14.604 -34.071 31.804 1.00 78.75 888 VAL A CA 1
ATOM 6977 C C . VAL A 1 888 ? -15.895 -33.358 31.419 1.00 78.75 888 VAL A C 1
ATOM 6979 O O . VAL A 1 888 ? -16.372 -33.508 30.298 1.00 78.75 888 VAL A O 1
ATOM 6982 N N . SER A 1 889 ? -16.464 -32.594 32.349 1.00 82.06 889 SER A N 1
ATOM 6983 C CA . SER A 1 889 ? -17.679 -31.804 32.139 1.00 82.06 889 SER A CA 1
ATOM 6984 C C . SER A 1 889 ? -17.361 -30.314 32.224 1.00 82.06 889 SER A C 1
ATOM 6986 O O . SER A 1 889 ? -16.740 -29.868 33.190 1.00 82.06 889 SER A O 1
ATOM 6988 N N . GLY A 1 890 ? -17.812 -29.541 31.243 1.00 83.69 890 GLY A N 1
ATOM 6989 C CA . GLY A 1 890 ? -17.619 -28.096 31.190 1.00 83.69 890 GLY A CA 1
ATOM 6990 C C . GLY A 1 890 ? -18.367 -27.478 30.013 1.00 83.69 890 GLY A C 1
ATOM 6991 O O . GLY A 1 890 ? -18.975 -28.184 29.212 1.00 83.69 890 GLY A O 1
ATOM 6992 N N . LEU A 1 891 ? -18.312 -26.155 29.913 1.00 84.75 891 LEU A N 1
ATOM 6993 C CA . LEU A 1 891 ? -18.781 -25.401 28.758 1.00 84.75 891 LEU A CA 1
ATOM 6994 C C . LEU A 1 891 ? -17.692 -25.400 27.687 1.00 84.75 891 LEU A C 1
ATOM 6996 O O . LEU A 1 891 ? -16.536 -25.093 27.988 1.00 84.75 891 LEU A O 1
ATOM 7000 N N . ILE A 1 892 ? -18.063 -25.714 26.445 1.00 86.88 892 ILE A N 1
ATOM 7001 C CA . ILE A 1 892 ? -17.190 -25.533 25.284 1.00 86.88 892 ILE A CA 1
ATOM 7002 C C . ILE A 1 892 ? -17.526 -24.187 24.652 1.00 86.88 892 ILE A C 1
ATOM 7004 O O . ILE A 1 892 ? -18.642 -23.969 24.192 1.00 86.88 892 ILE A O 1
ATOM 7008 N N . VAL A 1 893 ? -16.543 -23.296 24.624 1.00 83.69 893 VAL A N 1
ATOM 7009 C CA . VAL A 1 893 ? -16.615 -22.008 23.943 1.00 83.69 893 VAL A CA 1
ATOM 7010 C C . VAL A 1 893 ? -15.803 -22.123 22.664 1.00 83.69 893 VAL A C 1
ATOM 7012 O O . VAL A 1 893 ? -14.595 -22.372 22.702 1.00 83.69 893 VAL A O 1
ATOM 7015 N N . ARG A 1 894 ? -16.474 -21.962 21.526 1.00 81.31 894 ARG A N 1
ATOM 7016 C CA . ARG A 1 894 ? -15.834 -21.860 20.217 1.00 81.31 894 ARG A CA 1
ATOM 7017 C C . ARG A 1 894 ? -15.656 -20.381 19.893 1.00 81.31 894 ARG A C 1
ATOM 7019 O O . ARG A 1 894 ? -16.638 -19.648 19.838 1.00 81.31 894 ARG A O 1
ATOM 7026 N N . LYS A 1 895 ? -14.410 -19.961 19.687 1.00 76.00 895 LYS A N 1
ATOM 7027 C CA . LYS A 1 895 ? -14.073 -18.679 19.064 1.00 76.00 895 LYS A CA 1
ATOM 7028 C C . LYS A 1 895 ? -13.387 -19.006 17.742 1.00 76.00 895 LYS A C 1
ATOM 7030 O O . LYS A 1 895 ? -12.299 -19.583 17.749 1.00 76.00 895 LYS A O 1
ATOM 7035 N N . ASP A 1 896 ? -14.071 -18.729 16.638 1.00 78.19 896 ASP A N 1
ATOM 7036 C CA . ASP A 1 896 ? -13.648 -19.094 15.282 1.00 78.19 896 ASP A CA 1
ATOM 7037 C C . ASP A 1 896 ? -13.413 -20.609 15.146 1.00 78.19 896 ASP A C 1
ATOM 7039 O O . ASP A 1 896 ? -14.354 -21.400 15.254 1.00 78.19 896 ASP A O 1
ATOM 7043 N N . PHE A 1 897 ? -12.165 -21.042 14.964 1.00 77.81 897 PHE A N 1
ATOM 7044 C CA . PHE A 1 897 ? -11.779 -22.459 14.915 1.00 77.81 897 PHE A CA 1
ATOM 7045 C C . PHE A 1 897 ? -11.156 -22.969 16.223 1.00 77.81 897 PHE A C 1
ATOM 7047 O O . PHE A 1 897 ? -10.931 -24.172 16.385 1.00 77.81 897 PHE A O 1
ATOM 7054 N N . ASN A 1 898 ? -10.916 -22.083 17.193 1.00 78.00 898 ASN A N 1
ATOM 7055 C CA . ASN A 1 898 ? -10.359 -22.446 18.489 1.00 78.00 898 ASN A CA 1
ATOM 7056 C C . ASN A 1 898 ? -11.465 -22.892 19.447 1.00 78.00 898 ASN A C 1
ATOM 7058 O O . ASN A 1 898 ? -12.415 -22.157 19.722 1.00 78.00 898 ASN A O 1
ATOM 7062 N N . HIS A 1 899 ? -11.305 -24.090 20.004 1.00 85.25 899 HIS A N 1
ATOM 7063 C CA . HIS A 1 899 ? -12.227 -24.645 20.987 1.00 85.25 899 HIS A CA 1
ATOM 7064 C C . HIS A 1 899 ? -11.582 -24.578 22.374 1.00 85.25 899 HIS A C 1
ATOM 7066 O O . HIS A 1 899 ? -10.482 -25.092 22.594 1.00 85.25 899 HIS A O 1
ATOM 7072 N N . LEU A 1 900 ? -12.262 -23.942 23.323 1.00 86.06 900 LEU A N 1
ATOM 7073 C CA . LEU A 1 900 ? -11.861 -23.873 24.726 1.00 86.06 900 LEU A CA 1
ATOM 7074 C C . LEU A 1 900 ? -12.900 -24.600 25.573 1.00 86.06 900 LEU A C 1
ATOM 7076 O O . LEU A 1 900 ? -14.089 -24.370 25.399 1.00 86.06 900 LEU A O 1
ATOM 7080 N N . ILE A 1 901 ? -12.468 -25.447 26.505 1.00 88.44 901 ILE A N 1
ATOM 7081 C CA . ILE A 1 901 ? -13.354 -26.073 27.493 1.00 88.44 901 ILE A CA 1
ATOM 7082 C C . ILE A 1 901 ? -13.059 -25.508 28.885 1.00 88.44 901 ILE A C 1
ATOM 7084 O O . ILE A 1 901 ? -11.909 -25.482 29.329 1.00 88.44 901 ILE A O 1
ATOM 7088 N N . MET A 1 902 ? -14.095 -25.019 29.564 1.00 87.62 902 MET A N 1
ATOM 7089 C CA . MET A 1 902 ? -13.982 -24.297 30.836 1.00 87.62 902 MET A CA 1
ATOM 7090 C C . MET A 1 902 ? -15.186 -24.539 31.750 1.00 87.62 902 MET A C 1
ATOM 7092 O O . MET A 1 902 ? -16.171 -25.155 31.351 1.00 87.62 902 MET A O 1
ATOM 7096 N N . THR A 1 903 ? -15.124 -24.070 32.994 1.00 86.38 903 THR A N 1
ATOM 7097 C CA . THR A 1 903 ? -16.286 -24.099 33.898 1.00 86.38 903 THR A CA 1
ATOM 7098 C C . THR A 1 903 ? -17.168 -22.863 33.695 1.00 86.38 903 THR A C 1
ATOM 7100 O O . THR A 1 903 ? -16.694 -21.840 33.204 1.00 86.38 903 THR A O 1
ATOM 7103 N N . GLY A 1 904 ? -18.442 -22.915 34.102 1.00 80.81 904 GLY A N 1
ATOM 7104 C CA . GLY A 1 904 ? -19.348 -21.757 34.007 1.00 80.81 904 GLY A CA 1
ATOM 7105 C C . GLY A 1 904 ? -18.860 -20.520 34.766 1.00 80.81 904 GLY A C 1
ATOM 7106 O O . GLY A 1 904 ? -19.052 -19.402 34.302 1.00 80.81 904 GLY A O 1
ATOM 7107 N N . ALA A 1 905 ? -18.153 -20.718 35.882 1.00 80.25 905 ALA A N 1
ATOM 7108 C CA . ALA A 1 905 ? -17.558 -19.634 36.663 1.00 80.25 905 ALA A CA 1
ATOM 7109 C C . ALA A 1 905 ? -16.364 -18.965 35.960 1.00 80.25 905 ALA A C 1
ATOM 7111 O O . ALA A 1 905 ? -16.044 -17.816 36.250 1.00 80.25 905 ALA A O 1
ATOM 7112 N N . ASP A 1 906 ? -15.697 -19.675 35.047 1.00 85.25 906 ASP A N 1
ATOM 7113 C CA . ASP A 1 906 ? -14.553 -19.156 34.299 1.00 85.25 906 ASP A CA 1
ATOM 7114 C C . ASP A 1 906 ? -14.979 -18.396 33.032 1.00 85.25 906 ASP A C 1
ATOM 7116 O O . ASP A 1 906 ? -14.166 -17.677 32.456 1.00 85.25 906 ASP A O 1
ATOM 7120 N N . LEU A 1 907 ? -16.243 -18.503 32.609 1.00 83.25 907 LEU A N 1
ATOM 7121 C CA . LEU A 1 907 ? -16.733 -17.885 31.376 1.00 83.25 907 LEU A CA 1
ATOM 7122 C C . LEU A 1 907 ? -16.463 -16.365 31.302 1.00 83.25 907 LEU A C 1
ATOM 7124 O O . LEU A 1 907 ? -15.926 -15.939 30.278 1.00 83.25 907 LEU A O 1
ATOM 7128 N N . PRO A 1 908 ? -16.699 -15.554 32.356 1.00 81.81 908 PRO A N 1
ATOM 7129 C CA . PRO A 1 908 ? -16.396 -14.117 32.323 1.00 81.81 908 PRO A CA 1
ATOM 7130 C C . PRO A 1 908 ? -14.894 -13.796 32.310 1.00 81.81 908 PRO A C 1
ATOM 7132 O O . PRO A 1 908 ? -14.501 -12.691 31.953 1.00 81.81 908 PRO A O 1
ATOM 7135 N N . ASN A 1 909 ? -14.042 -14.743 32.720 1.00 82.50 909 ASN A N 1
ATOM 7136 C CA . ASN A 1 909 ? -12.591 -14.543 32.777 1.00 82.50 909 ASN A CA 1
ATOM 7137 C C . ASN A 1 909 ? -11.913 -14.811 31.425 1.00 82.50 909 ASN A C 1
ATOM 7139 O O . ASN A 1 909 ? -10.841 -14.270 31.163 1.00 82.50 909 ASN A O 1
ATOM 7143 N N . TYR A 1 910 ? -12.509 -15.665 30.587 1.00 77.94 910 TYR A N 1
ATOM 7144 C CA . TYR A 1 910 ? -11.940 -16.102 29.303 1.00 77.94 910 TYR A CA 1
ATOM 7145 C C . TYR A 1 910 ? -12.808 -15.733 28.090 1.00 77.94 910 TYR A C 1
ATOM 7147 O O . TYR A 1 910 ? -12.446 -16.053 26.959 1.00 77.94 910 TYR A O 1
ATOM 7155 N N . SER A 1 911 ? -13.945 -15.066 28.301 1.00 75.56 911 SER A N 1
ATOM 7156 C CA . SER A 1 911 ? -14.819 -14.559 27.242 1.00 75.56 911 SER A CA 1
ATOM 7157 C C . SER A 1 911 ? -15.426 -13.211 27.634 1.00 75.56 911 SER A C 1
ATOM 7159 O O . SER A 1 911 ? -15.460 -12.854 28.808 1.00 75.56 911 SER A O 1
ATOM 7161 N N . HIS A 1 912 ? -15.956 -12.477 26.655 1.00 74.19 912 HIS A N 1
ATOM 7162 C CA . HIS A 1 912 ? -16.704 -11.236 26.898 1.00 74.19 912 HIS A CA 1
ATOM 7163 C C . HIS A 1 912 ? -18.144 -11.486 27.382 1.00 74.19 912 HIS A C 1
ATOM 7165 O O . HIS A 1 912 ? -18.911 -10.541 27.563 1.00 74.19 912 HIS A O 1
ATOM 7171 N N . LEU A 1 913 ? -18.535 -12.752 27.567 1.00 73.06 913 LEU A N 1
ATOM 7172 C CA . LEU A 1 913 ? -19.875 -13.117 27.999 1.00 73.06 913 LEU A CA 1
ATOM 7173 C C . LEU A 1 913 ? -19.999 -12.926 29.509 1.00 73.06 913 LEU A C 1
ATOM 7175 O O . LEU A 1 913 ? -19.237 -13.485 30.299 1.00 73.06 913 LEU A O 1
ATOM 7179 N N . THR A 1 914 ? -21.001 -12.151 29.910 1.00 67.81 914 THR A N 1
ATOM 7180 C CA . THR A 1 914 ? -21.369 -12.006 31.315 1.00 67.81 914 THR A CA 1
ATOM 7181 C C . THR A 1 914 ? -22.373 -13.086 31.690 1.00 67.81 914 THR A C 1
ATOM 7183 O O . THR A 1 914 ? -23.327 -13.369 30.967 1.00 67.81 914 THR A O 1
ATOM 7186 N N . THR A 1 915 ? -22.153 -13.724 32.834 1.00 69.75 915 THR A N 1
ATOM 7187 C CA . THR A 1 915 ? -23.094 -14.699 33.381 1.00 69.75 915 THR A CA 1
ATOM 7188 C C . THR A 1 915 ? -24.122 -13.969 34.235 1.00 69.75 915 THR A C 1
ATOM 7190 O O . THR A 1 915 ? -23.768 -13.399 35.267 1.00 69.75 915 THR A O 1
ATOM 7193 N N . ALA A 1 916 ? -25.389 -14.004 33.833 1.00 67.94 916 ALA A N 1
ATOM 7194 C CA . ALA A 1 916 ? -26.506 -13.551 34.653 1.00 67.94 916 ALA A CA 1
ATOM 7195 C C . ALA A 1 916 ? -27.292 -14.766 35.158 1.00 67.94 916 ALA A C 1
ATOM 7197 O O . ALA A 1 916 ? -27.544 -15.705 34.406 1.00 67.94 916 ALA A O 1
ATOM 7198 N N . SER A 1 917 ? -27.692 -14.742 36.428 1.00 74.69 917 SER A N 1
ATOM 7199 C CA . SER A 1 917 ? -28.673 -15.687 36.965 1.00 74.69 917 SER A CA 1
ATOM 7200 C C . SER A 1 917 ? -29.971 -14.932 37.224 1.00 74.69 917 SER A C 1
ATOM 7202 O O . SER A 1 917 ? -29.959 -13.842 37.797 1.00 74.69 917 SER A O 1
ATOM 7204 N N . ILE A 1 918 ? -31.089 -15.474 36.749 1.00 84.00 918 ILE A N 1
ATOM 7205 C CA . ILE A 1 918 ? -32.411 -14.899 36.991 1.00 84.00 918 ILE A CA 1
ATOM 7206 C C . ILE A 1 918 ? -32.939 -15.537 38.270 1.00 84.00 918 ILE A C 1
ATOM 7208 O O . ILE A 1 918 ? -32.981 -16.758 38.368 1.00 84.00 918 ILE A O 1
ATOM 7212 N N . SER A 1 919 ? -33.341 -14.729 39.246 1.00 86.69 919 SER A N 1
ATOM 7213 C CA . SER A 1 919 ? -34.069 -15.200 40.426 1.00 86.69 919 SER A CA 1
ATOM 7214 C C . SER A 1 919 ? -35.518 -14.753 40.316 1.00 86.69 919 SER A C 1
ATOM 7216 O O . SER A 1 919 ? -35.793 -13.580 40.063 1.00 86.69 919 SER A O 1
ATOM 7218 N N . GLN A 1 920 ? -36.443 -15.691 40.464 1.00 87.62 920 GLN A N 1
ATOM 7219 C CA . GLN A 1 920 ? -37.874 -15.439 40.459 1.00 87.62 920 GLN A CA 1
ATOM 7220 C C . GLN A 1 920 ? -38.404 -15.433 41.889 1.00 87.62 920 GLN A C 1
ATOM 7222 O O . GLN A 1 920 ? -37.905 -16.120 42.780 1.00 87.62 920 GLN A O 1
ATOM 7227 N N . THR A 1 921 ? -39.404 -14.588 42.122 1.00 90.69 921 THR A N 1
ATOM 7228 C CA . THR A 1 921 ? -40.090 -14.463 43.406 1.00 90.69 921 THR A CA 1
ATOM 7229 C C . THR A 1 921 ? -41.585 -14.385 43.148 1.00 90.69 921 THR A C 1
ATOM 7231 O O . THR A 1 921 ? -42.040 -13.522 42.399 1.00 90.69 921 THR A O 1
ATOM 7234 N N . LEU A 1 922 ? -42.347 -15.257 43.798 1.00 90.88 922 LEU A N 1
ATOM 7235 C CA . LEU A 1 922 ? -43.801 -15.294 43.741 1.00 90.88 922 LEU A CA 1
ATOM 7236 C C . LEU A 1 922 ? -44.374 -15.193 45.153 1.00 90.88 922 LEU A C 1
ATOM 7238 O O . LEU A 1 922 ? -43.975 -15.933 46.046 1.00 90.88 922 LEU A O 1
ATOM 7242 N N . VAL A 1 923 ? -45.334 -14.296 45.361 1.00 89.50 923 VAL A N 1
ATOM 7243 C CA . VAL A 1 923 ? -46.044 -14.169 46.640 1.00 89.50 923 VAL A CA 1
ATOM 7244 C C . VAL A 1 923 ? -47.402 -14.849 46.515 1.00 89.50 923 VAL A C 1
ATOM 7246 O O . VAL A 1 923 ? -48.241 -14.429 45.722 1.00 89.50 923 VAL A O 1
ATOM 7249 N N . VAL A 1 924 ? -47.617 -15.895 47.307 1.00 86.94 924 VAL A N 1
ATOM 7250 C CA . VAL A 1 924 ? -48.839 -16.702 47.320 1.00 86.94 924 VAL A CA 1
ATOM 7251 C C . VAL A 1 924 ? -49.645 -16.377 48.585 1.00 86.94 924 VAL A C 1
ATOM 7253 O O . VAL A 1 924 ? -49.125 -16.535 49.693 1.00 86.94 924 VAL A O 1
ATOM 7256 N N . PRO A 1 925 ? -50.911 -15.932 48.474 1.00 83.44 925 PRO A N 1
ATOM 7257 C CA . PRO A 1 925 ? -51.798 -15.789 49.626 1.00 83.44 925 PRO A CA 1
ATOM 7258 C C . PRO A 1 925 ? -52.040 -17.147 50.289 1.00 83.44 925 PRO A C 1
ATOM 7260 O O . PRO A 1 925 ? -52.381 -18.116 49.611 1.00 83.44 925 PRO A O 1
ATOM 7263 N N . PHE A 1 926 ? -51.889 -17.230 51.609 1.00 81.88 926 PHE A N 1
ATOM 7264 C CA . PHE A 1 926 ? -52.017 -18.486 52.338 1.00 81.88 926 PHE A CA 1
ATOM 7265 C C . PHE A 1 926 ? -52.674 -18.273 53.705 1.00 81.88 926 PHE A C 1
ATOM 7267 O O . PHE A 1 926 ? -52.109 -17.647 54.594 1.00 81.88 926 PHE A O 1
ATOM 7274 N N . ALA A 1 927 ? -53.879 -18.822 53.875 1.00 70.75 927 ALA A N 1
ATOM 7275 C CA . ALA A 1 927 ? -54.691 -18.648 55.083 1.00 70.75 927 ALA A CA 1
ATOM 7276 C C . ALA A 1 927 ? -54.417 -19.690 56.192 1.00 70.75 927 ALA A C 1
ATOM 7278 O O . ALA A 1 927 ? -55.023 -19.620 57.260 1.00 70.75 927 ALA A O 1
ATOM 7279 N N . GLY A 1 928 ? -53.558 -20.685 55.938 1.00 68.69 928 GLY A N 1
ATOM 7280 C CA . GLY A 1 928 ? -53.189 -21.728 56.903 1.00 68.69 928 GLY A CA 1
ATOM 7281 C C . GLY A 1 928 ? -51.959 -21.367 57.745 1.00 68.69 928 GLY A C 1
ATOM 7282 O O . GLY A 1 928 ? -51.292 -20.366 57.505 1.00 68.69 928 GLY A O 1
ATOM 7283 N N . THR A 1 929 ? -51.608 -22.208 58.723 1.00 74.25 929 THR A N 1
ATOM 7284 C CA . THR A 1 929 ? -50.363 -22.032 59.493 1.00 74.25 929 THR A CA 1
ATOM 7285 C C . THR A 1 929 ? -49.146 -22.500 58.690 1.00 74.25 929 THR A C 1
ATOM 7287 O O . THR A 1 929 ? -49.227 -23.458 57.920 1.00 74.25 929 THR A O 1
ATOM 7290 N N . PHE A 1 930 ? -47.978 -21.886 58.901 1.00 73.81 930 PHE A N 1
ATOM 7291 C CA . PHE A 1 930 ? -46.749 -22.297 58.207 1.00 73.81 930 PHE A CA 1
ATOM 7292 C C . PHE A 1 930 ? -46.364 -23.760 58.466 1.00 73.81 930 PHE A C 1
ATOM 7294 O O . PHE A 1 930 ? -45.878 -24.443 57.570 1.00 73.81 930 PHE A O 1
ATOM 7301 N N . ALA A 1 931 ? -46.647 -24.270 59.669 1.00 68.38 931 ALA A N 1
ATOM 7302 C CA . ALA A 1 931 ? -46.431 -25.672 60.016 1.00 68.38 931 ALA A CA 1
ATOM 7303 C C . ALA A 1 931 ? -47.268 -26.631 59.147 1.00 68.38 931 ALA A C 1
ATOM 7305 O O . ALA A 1 931 ? -46.798 -27.716 58.810 1.00 68.38 931 ALA A O 1
ATOM 7306 N N . LEU A 1 932 ? -48.479 -26.222 58.751 1.00 73.81 932 LEU A N 1
ATOM 7307 C CA . LEU A 1 932 ? -49.332 -26.991 57.846 1.00 73.81 932 LEU A CA 1
ATOM 7308 C C . LEU A 1 932 ? -48.741 -27.021 56.431 1.00 73.81 932 LEU A C 1
ATOM 7310 O O . LEU A 1 932 ? -48.629 -28.094 55.845 1.00 73.81 932 LEU A O 1
ATOM 7314 N N . ALA A 1 933 ? -48.305 -25.869 55.911 1.00 74.44 933 ALA A N 1
ATOM 7315 C CA . ALA A 1 933 ? -47.631 -25.791 54.613 1.00 74.44 933 ALA A CA 1
ATOM 7316 C C . ALA A 1 933 ? -46.356 -26.648 54.587 1.00 74.44 933 ALA A C 1
ATOM 7318 O O . ALA A 1 933 ? -46.182 -27.465 53.687 1.00 74.44 933 ALA A O 1
ATOM 7319 N N . ALA A 1 934 ? -45.505 -26.523 55.609 1.00 73.06 934 ALA A N 1
ATOM 7320 C CA . ALA A 1 934 ? -44.268 -27.288 55.725 1.00 73.06 934 ALA A CA 1
ATOM 7321 C C . ALA A 1 934 ? -44.517 -28.804 55.797 1.00 73.06 934 ALA A C 1
ATOM 7323 O O . ALA A 1 934 ? -43.771 -29.570 55.196 1.00 73.06 934 ALA A O 1
ATOM 7324 N N . HIS A 1 935 ? -45.576 -29.247 56.483 1.00 72.12 935 HIS A N 1
ATOM 7325 C CA . HIS A 1 935 ? -45.916 -30.667 56.573 1.00 72.12 935 HIS A CA 1
ATOM 7326 C C . HIS A 1 935 ? -46.351 -31.258 55.225 1.00 72.12 935 HIS A C 1
ATOM 7328 O O . HIS A 1 935 ? -45.847 -32.305 54.826 1.00 72.12 935 HIS A O 1
ATOM 7334 N N . TYR A 1 936 ? -47.245 -30.577 54.502 1.00 75.19 936 TYR A N 1
ATOM 7335 C CA . TYR A 1 936 ? -47.676 -31.028 53.175 1.00 75.19 936 TYR A CA 1
ATOM 7336 C C . TYR A 1 936 ? -46.527 -30.992 52.165 1.00 75.19 936 TYR A C 1
ATOM 7338 O O . TYR A 1 936 ? -46.368 -31.933 51.393 1.00 75.19 936 TYR A O 1
ATOM 7346 N N . LEU A 1 937 ? -45.682 -29.960 52.206 1.00 79.19 937 LEU A N 1
ATOM 7347 C CA . LEU A 1 937 ? -44.504 -29.887 51.344 1.00 79.19 937 LEU A CA 1
ATOM 7348 C C . LEU A 1 937 ? -43.507 -31.011 51.650 1.00 79.19 937 LEU A C 1
ATOM 7350 O O . LEU A 1 937 ? -43.048 -31.645 50.711 1.00 79.19 937 LEU A O 1
ATOM 7354 N N . ALA A 1 938 ? -43.257 -31.333 52.924 1.00 72.06 938 ALA A N 1
ATOM 7355 C CA . ALA A 1 938 ? -42.416 -32.469 53.321 1.00 72.06 938 ALA A CA 1
ATOM 7356 C C . ALA A 1 938 ? -43.004 -33.836 52.932 1.00 72.06 938 ALA A C 1
ATOM 7358 O O . ALA A 1 938 ? -42.268 -34.797 52.752 1.00 72.06 938 ALA A O 1
ATOM 7359 N N . SER A 1 939 ? -44.330 -33.944 52.793 1.00 70.38 939 SER A N 1
ATOM 7360 C CA . SER A 1 939 ? -44.966 -35.184 52.327 1.00 70.38 939 SER A CA 1
ATOM 7361 C C . SER A 1 939 ? -44.837 -35.412 50.816 1.00 70.38 939 SER A C 1
ATOM 7363 O O . SER A 1 939 ? -44.968 -36.545 50.360 1.00 70.38 939 SER A O 1
ATOM 7365 N N . VAL A 1 940 ? -44.605 -34.343 50.043 1.00 76.88 940 VAL A N 1
ATOM 7366 C CA . VAL A 1 940 ? -44.529 -34.381 48.572 1.00 76.88 940 VAL A CA 1
ATOM 7367 C C . VAL A 1 940 ? -43.082 -34.309 48.083 1.00 76.88 940 VAL A C 1
ATOM 7369 O O . VAL A 1 940 ? -42.726 -34.978 47.116 1.00 76.88 940 VAL A O 1
ATOM 7372 N N . PHE A 1 941 ? -42.251 -33.515 48.752 1.00 74.62 941 PHE A N 1
ATOM 7373 C CA . PHE A 1 941 ? -40.854 -33.285 48.417 1.00 74.62 941 PHE A CA 1
ATOM 7374 C C . PHE A 1 941 ? -40.013 -33.721 49.619 1.00 74.62 941 PHE A C 1
ATOM 7376 O O . PHE A 1 941 ? -40.177 -33.176 50.705 1.00 74.62 941 PHE A O 1
ATOM 7383 N N . ASP A 1 942 ? -39.136 -34.708 49.453 1.00 63.25 942 ASP A N 1
ATOM 7384 C CA . ASP A 1 942 ? -38.250 -35.185 50.522 1.00 63.25 942 ASP A CA 1
ATOM 7385 C C . ASP A 1 942 ? -36.816 -35.288 49.959 1.00 63.25 942 ASP A C 1
ATOM 7387 O O . ASP A 1 942 ? -36.639 -35.882 48.887 1.00 63.25 942 ASP A O 1
ATOM 7391 N N . PRO A 1 943 ? -35.780 -34.705 50.606 1.00 50.19 943 PRO A N 1
ATOM 7392 C CA . PRO A 1 943 ? -35.795 -33.995 51.888 1.00 50.19 943 PRO A CA 1
ATOM 7393 C C . PRO A 1 943 ? -36.059 -32.480 51.800 1.00 50.19 943 PRO A C 1
ATOM 7395 O O . PRO A 1 943 ? -35.450 -31.760 51.006 1.00 50.19 943 PRO A O 1
ATOM 7398 N N . VAL A 1 944 ? -36.927 -31.991 52.694 1.00 60.34 944 VAL A N 1
ATOM 7399 C CA . VAL A 1 944 ? -37.178 -30.561 52.958 1.00 60.34 944 VAL A CA 1
ATOM 7400 C C . VAL A 1 944 ? -36.352 -30.105 54.161 1.00 60.34 944 VAL A C 1
ATOM 7402 O O . VAL A 1 944 ? -36.501 -30.638 55.261 1.00 60.34 944 VAL A O 1
ATOM 7405 N N . VAL A 1 945 ? -35.501 -29.092 53.976 1.00 58.12 945 VAL A N 1
ATOM 7406 C CA . VAL A 1 945 ? -34.712 -28.506 55.069 1.00 58.12 945 VAL A CA 1
ATOM 7407 C C . VAL A 1 945 ? -35.518 -27.372 55.707 1.00 58.12 945 VAL A C 1
ATOM 7409 O O . VAL A 1 945 ? -35.865 -26.385 55.054 1.00 58.12 945 VAL A O 1
ATOM 7412 N N . LEU A 1 946 ? -35.845 -27.537 56.990 1.00 56.38 946 LEU A N 1
ATOM 7413 C CA . LEU A 1 946 ? -36.506 -26.534 57.826 1.00 56.38 946 LEU A CA 1
ATOM 7414 C C . LEU A 1 946 ? -35.445 -25.759 58.612 1.00 56.38 946 LEU A C 1
ATOM 7416 O O . LEU A 1 946 ? -34.843 -26.308 59.532 1.00 56.38 946 LEU A O 1
ATOM 7420 N N . GLU A 1 947 ? -35.251 -24.483 58.280 1.00 54.72 947 GLU A N 1
ATOM 7421 C CA . GLU A 1 947 ? -34.412 -23.565 59.056 1.00 54.72 947 GLU A CA 1
ATOM 7422 C C . GLU A 1 947 ? -35.307 -22.575 59.814 1.00 54.72 947 GLU A C 1
ATOM 7424 O O . GLU A 1 947 ? -36.026 -21.757 59.230 1.00 54.72 947 GLU A O 1
ATOM 7429 N N . LEU A 1 948 ? -35.277 -22.656 61.145 1.00 48.25 948 LEU A N 1
ATOM 7430 C CA . LEU A 1 948 ? -35.865 -21.646 62.021 1.00 48.25 948 LEU A CA 1
ATOM 7431 C C . LEU A 1 948 ? -34.808 -20.567 62.260 1.00 48.25 948 LEU A C 1
ATOM 7433 O O . LEU A 1 948 ? -33.804 -20.826 62.916 1.00 48.25 948 LEU A O 1
ATOM 7437 N N . VAL A 1 949 ? -35.020 -19.371 61.713 1.00 47.09 949 VAL A N 1
ATOM 7438 C CA . VAL A 1 949 ? -34.139 -18.226 61.970 1.00 47.09 949 VAL A CA 1
ATOM 7439 C C . VAL A 1 949 ? -34.541 -17.606 63.309 1.00 47.09 949 VAL A C 1
ATOM 7441 O O . VAL A 1 949 ? -35.663 -17.112 63.448 1.00 47.09 949 VAL A O 1
ATOM 7444 N N . GLU A 1 950 ? -33.652 -17.663 64.302 1.00 38.88 950 GLU A N 1
ATOM 7445 C CA . GLU A 1 950 ? -33.842 -16.955 65.573 1.00 38.88 950 GLU A CA 1
ATOM 7446 C C . GLU A 1 950 ? -33.711 -15.431 65.385 1.00 38.88 950 GLU A C 1
ATOM 7448 O O . GLU A 1 950 ? -32.962 -14.976 64.513 1.00 38.88 950 GLU A O 1
ATOM 7453 N N . PRO A 1 951 ? -34.414 -14.609 66.188 1.00 36.50 951 PRO A N 1
ATOM 7454 C CA . PRO A 1 951 ? -34.296 -13.160 66.100 1.00 36.50 951 PRO A CA 1
ATOM 7455 C C . PRO A 1 951 ? -32.906 -12.737 66.601 1.00 36.50 951 PRO A C 1
ATOM 7457 O O . PRO A 1 951 ? -32.647 -12.791 67.800 1.00 36.50 951 PRO A O 1
ATOM 7460 N N . GLY A 1 952 ? -32.008 -12.314 65.703 1.00 38.53 952 GLY A N 1
ATOM 7461 C CA . GLY A 1 952 ? -30.758 -11.651 66.110 1.00 38.53 952 GLY A CA 1
ATOM 7462 C C . GLY A 1 952 ? -29.514 -11.821 65.231 1.00 38.53 952 GLY A C 1
ATOM 7463 O O . GLY A 1 952 ? -28.536 -11.115 65.464 1.00 38.53 952 GLY A O 1
ATOM 7464 N N . ALA A 1 953 ? -29.496 -12.686 64.213 1.00 34.75 953 ALA A N 1
ATOM 7465 C CA . ALA A 1 953 ? -28.316 -12.811 63.349 1.00 34.75 953 ALA A CA 1
ATOM 7466 C C . ALA A 1 953 ? -28.360 -11.793 62.194 1.00 34.75 953 ALA A C 1
ATOM 7468 O O . ALA A 1 953 ? -29.025 -11.993 61.179 1.00 34.75 953 ALA A O 1
ATOM 7469 N N . ALA A 1 954 ? -27.662 -10.673 62.380 1.00 37.12 954 ALA A N 1
ATOM 7470 C CA . ALA A 1 954 ? -27.539 -9.586 61.419 1.00 37.12 954 ALA A CA 1
ATOM 7471 C C . ALA A 1 954 ? -27.028 -10.054 60.045 1.00 37.12 954 ALA A C 1
ATOM 7473 O O . ALA A 1 954 ? -25.958 -10.646 59.959 1.00 37.12 954 ALA A O 1
ATOM 7474 N N . THR A 1 955 ? -27.729 -9.692 58.968 1.00 33.97 955 THR A N 1
ATOM 7475 C CA . THR A 1 955 ? -27.114 -9.350 57.675 1.00 33.97 955 THR A CA 1
ATOM 7476 C C . THR A 1 955 ? -28.042 -8.439 56.864 1.00 33.97 955 THR A C 1
ATOM 7478 O O . THR A 1 955 ? -29.223 -8.714 56.689 1.00 33.97 955 THR A O 1
ATOM 7481 N N . GLU A 1 956 ? -27.436 -7.358 56.374 1.00 31.31 956 GLU A N 1
ATOM 7482 C CA . GLU A 1 956 ? -27.894 -6.408 55.354 1.00 31.31 956 GLU A CA 1
ATOM 7483 C C . GLU A 1 956 ? -29.002 -5.392 55.694 1.00 31.31 956 GLU A C 1
ATOM 7485 O O . GLU A 1 956 ? -30.053 -5.651 56.271 1.00 31.31 956 GLU A O 1
ATOM 7490 N N . VAL A 1 957 ? -28.685 -4.151 55.329 1.00 32.94 957 VAL A N 1
ATOM 7491 C CA . VAL A 1 957 ? -29.370 -2.911 55.680 1.00 32.94 957 VAL A CA 1
ATOM 7492 C C . VAL A 1 957 ? -30.733 -2.834 54.983 1.00 32.94 957 VAL A C 1
ATOM 7494 O O . VAL A 1 957 ? -30.790 -2.679 53.767 1.00 32.94 957 VAL A O 1
ATOM 7497 N N . GLY A 1 958 ? -31.825 -2.845 55.761 1.00 36.84 958 GLY A N 1
ATOM 7498 C CA . GLY A 1 958 ? -33.108 -2.262 55.338 1.00 36.84 958 GLY A CA 1
ATOM 7499 C C . GLY A 1 958 ? -34.364 -3.147 55.289 1.00 36.84 958 GLY A C 1
ATOM 7500 O O . GLY A 1 958 ? -35.275 -2.792 54.545 1.00 36.84 958 GLY A O 1
ATOM 7501 N N . ALA A 1 959 ? -34.484 -4.239 56.057 1.00 29.39 959 ALA A N 1
ATOM 7502 C CA . ALA A 1 959 ? -35.725 -5.035 56.113 1.00 29.39 959 ALA A CA 1
ATOM 7503 C C . ALA A 1 959 ? -36.378 -5.066 57.521 1.00 29.39 959 ALA A C 1
ATOM 7505 O O . ALA A 1 959 ? -35.647 -5.088 58.509 1.00 29.39 959 ALA A O 1
ATOM 7506 N N . PRO A 1 960 ? -37.728 -5.070 57.643 1.00 34.59 960 PRO A N 1
ATOM 7507 C CA . PRO A 1 960 ? -38.428 -5.013 58.934 1.00 34.59 960 PRO A CA 1
ATOM 7508 C C . PRO A 1 960 ? -38.270 -6.304 59.756 1.00 34.59 960 PRO A C 1
ATOM 7510 O O . PRO A 1 960 ? -38.424 -7.401 59.216 1.00 34.59 960 PRO A O 1
ATOM 7513 N N . GLU A 1 961 ? -38.017 -6.151 61.059 1.00 40.78 961 GLU A N 1
ATOM 7514 C CA . GLU A 1 961 ? -37.915 -7.214 62.070 1.00 40.78 961 GLU A CA 1
ATOM 7515 C C . GLU A 1 961 ? -39.282 -7.851 62.388 1.00 40.78 961 GLU A C 1
ATOM 7517 O O . GLU A 1 961 ? -40.006 -7.345 63.237 1.00 40.78 961 GLU A O 1
ATOM 7522 N N . GLU A 1 962 ? -39.626 -8.987 61.772 1.00 42.22 962 GLU A N 1
ATOM 7523 C CA . GLU A 1 962 ? -40.648 -9.916 62.295 1.00 42.22 962 GLU A CA 1
ATOM 7524 C C . GLU A 1 962 ? -40.272 -11.373 61.954 1.00 42.22 962 GLU A C 1
ATOM 7526 O O . GLU A 1 962 ? -39.692 -11.639 60.899 1.00 42.22 962 GLU A O 1
ATOM 7531 N N . LEU A 1 963 ? -40.588 -12.318 62.857 1.00 43.84 963 LEU A N 1
ATOM 7532 C CA . LEU A 1 963 ? -40.312 -13.761 62.741 1.00 43.84 963 LEU A CA 1
ATOM 7533 C C . LEU A 1 963 ? -40.672 -14.310 61.345 1.00 43.84 963 LEU A C 1
ATOM 7535 O O . LEU A 1 963 ? -41.849 -14.435 61.004 1.00 43.84 963 LEU A O 1
ATOM 7539 N N . ARG A 1 964 ? -39.669 -14.724 60.563 1.00 55.34 964 ARG A N 1
ATOM 7540 C CA . ARG A 1 964 ? -39.858 -15.414 59.278 1.00 55.34 964 ARG A CA 1
ATOM 7541 C C . ARG A 1 964 ? -39.368 -16.849 59.388 1.00 55.34 964 ARG A C 1
ATOM 7543 O O . ARG A 1 964 ? -38.173 -17.109 59.461 1.00 55.34 964 ARG A O 1
ATOM 7550 N N . SER A 1 965 ? -40.297 -17.796 59.386 1.00 62.44 965 SER A N 1
ATOM 7551 C CA . SER A 1 965 ? -39.958 -19.210 59.229 1.00 62.44 965 SER A CA 1
ATOM 7552 C C . SER A 1 965 ? -39.608 -19.485 57.758 1.00 62.44 965 SER A C 1
ATOM 7554 O O . SER A 1 965 ? -40.362 -19.076 56.867 1.00 62.44 965 SER A O 1
ATOM 7556 N N . ARG A 1 966 ? -38.466 -20.144 57.501 1.00 72.56 966 ARG A N 1
ATOM 7557 C CA . ARG A 1 966 ? -37.946 -20.434 56.155 1.00 72.56 966 ARG A CA 1
ATOM 7558 C C . ARG A 1 966 ? -37.933 -21.941 55.891 1.00 72.56 966 ARG A C 1
ATOM 7560 O O . ARG A 1 966 ? -37.550 -22.735 56.744 1.00 72.56 966 ARG A O 1
ATOM 7567 N N . VAL A 1 967 ? -38.344 -22.335 54.691 1.00 77.38 967 VAL A N 1
ATOM 7568 C CA . VAL A 1 967 ? -38.254 -23.717 54.200 1.00 77.38 967 VAL A CA 1
ATOM 7569 C C . VAL A 1 967 ? -37.486 -23.715 52.889 1.00 77.38 967 VAL A C 1
ATOM 7571 O O . VAL A 1 967 ? -37.763 -22.887 52.027 1.00 77.38 967 VAL A O 1
ATOM 7574 N N . VAL A 1 968 ? -36.535 -24.630 52.723 1.00 76.44 968 VAL A N 1
ATOM 7575 C CA . VAL A 1 968 ? -35.813 -24.800 51.459 1.00 76.44 968 VAL A CA 1
ATOM 7576 C C . VAL A 1 968 ? -36.054 -26.205 50.921 1.00 76.44 968 VAL A C 1
ATOM 7578 O O . VAL A 1 968 ? -35.812 -27.202 51.602 1.00 76.44 968 VAL A O 1
ATOM 7581 N N . ILE A 1 969 ? -36.540 -26.275 49.685 1.00 79.12 969 ILE A N 1
ATOM 7582 C CA . ILE A 1 969 ? -36.862 -27.509 48.970 1.00 79.12 969 ILE A CA 1
ATOM 7583 C C . ILE A 1 969 ? -35.753 -27.776 47.954 1.00 79.12 969 ILE A C 1
ATOM 7585 O O . ILE A 1 969 ? -35.478 -26.932 47.095 1.00 79.12 969 ILE A O 1
ATOM 7589 N N . HIS A 1 970 ? -35.093 -28.933 48.085 1.00 75.19 970 HIS A N 1
ATOM 7590 C CA . HIS A 1 970 ? -33.985 -29.382 47.227 1.00 75.19 970 HIS A CA 1
ATOM 7591 C C . HIS A 1 970 ? -32.886 -28.324 46.988 1.00 75.19 970 HIS A C 1
ATOM 7593 O O . HIS A 1 970 ? -32.311 -28.255 45.906 1.00 75.19 970 HIS A O 1
ATOM 7599 N N . SER A 1 971 ? -32.613 -27.468 47.983 1.00 73.62 971 SER A N 1
ATOM 7600 C CA . SER A 1 971 ? -31.637 -26.363 47.892 1.00 73.62 971 SER A CA 1
ATOM 7601 C C . SER A 1 971 ? -31.882 -25.362 46.747 1.00 73.62 971 SER A C 1
ATOM 7603 O O . SER A 1 971 ? -31.005 -24.555 46.450 1.00 73.62 971 SER A O 1
ATOM 7605 N N . ALA A 1 972 ? -33.065 -25.387 46.125 1.00 78.62 972 ALA A N 1
ATOM 7606 C CA . ALA A 1 972 ? -33.384 -24.619 44.923 1.00 78.62 972 ALA A CA 1
ATOM 7607 C C . ALA A 1 972 ? -34.567 -23.663 45.129 1.00 78.62 972 ALA A C 1
ATOM 7609 O O . ALA A 1 972 ? -34.485 -22.500 44.742 1.00 78.62 972 ALA A O 1
ATOM 7610 N N . VAL A 1 973 ? -35.644 -24.119 45.777 1.00 85.25 973 VAL A N 1
ATOM 7611 C CA . VAL A 1 973 ? -36.848 -23.308 46.021 1.00 85.25 973 VAL A CA 1
ATOM 7612 C C . VAL A 1 973 ? -36.933 -22.957 47.503 1.00 85.25 973 VAL A C 1
ATOM 7614 O O . VAL A 1 973 ? -37.029 -23.829 48.362 1.00 85.25 973 VAL A O 1
ATOM 7617 N N . THR A 1 974 ? -36.894 -21.667 47.813 1.00 86.31 974 THR A N 1
ATOM 7618 C CA . THR A 1 974 ? -37.008 -21.118 49.165 1.00 86.31 974 THR A CA 1
ATOM 7619 C C . THR A 1 974 ? -38.420 -20.598 49.406 1.00 86.31 974 THR A C 1
ATOM 7621 O O . THR A 1 974 ? -38.940 -19.826 48.612 1.00 86.31 974 THR A O 1
ATOM 7624 N N . LEU A 1 975 ? -39.023 -20.955 50.534 1.00 86.00 975 LEU A N 1
ATOM 7625 C CA . LEU A 1 975 ? -40.298 -20.431 51.000 1.00 86.00 975 LEU A CA 1
ATOM 7626 C C . LEU A 1 975 ? -40.101 -19.615 52.274 1.00 86.00 975 LEU A C 1
ATOM 7628 O O . LEU A 1 975 ? -39.425 -20.057 53.202 1.00 86.00 975 LEU A O 1
ATOM 7632 N N . VAL A 1 976 ? -40.737 -18.451 52.333 1.00 83.19 976 VAL A N 1
ATOM 7633 C CA . VAL A 1 976 ? -40.697 -17.526 53.469 1.00 83.19 976 VAL A CA 1
ATOM 7634 C C . VAL A 1 976 ? -42.121 -17.120 53.823 1.00 83.19 976 VAL A C 1
ATOM 7636 O O . VAL A 1 976 ? -42.825 -16.552 52.989 1.00 83.19 976 VAL A O 1
ATOM 7639 N N . HIS A 1 977 ? -42.559 -17.395 55.049 1.00 80.88 977 HIS A N 1
ATOM 7640 C CA . HIS A 1 977 ? -43.904 -17.030 55.496 1.00 80.88 977 HIS A CA 1
ATOM 7641 C C . HIS A 1 977 ? -43.923 -15.707 56.254 1.00 80.88 977 HIS A C 1
ATOM 7643 O O . HIS A 1 977 ? -43.191 -15.525 57.225 1.00 80.88 977 HIS A O 1
ATOM 7649 N N . ASP A 1 978 ? -44.799 -14.809 55.810 1.00 76.69 978 ASP A N 1
ATOM 7650 C CA . ASP A 1 978 ? -45.136 -13.555 56.478 1.00 76.69 978 ASP A CA 1
ATOM 7651 C C . ASP A 1 978 ? -46.492 -13.755 57.177 1.00 76.69 978 ASP A C 1
ATOM 7653 O O . ASP A 1 978 ? -47.556 -13.702 56.550 1.00 76.69 978 ASP A O 1
ATOM 7657 N N . ALA A 1 979 ? -46.434 -14.061 58.478 1.00 64.44 979 ALA A N 1
ATOM 7658 C CA . ALA A 1 979 ? -47.611 -14.378 59.287 1.00 64.44 979 ALA A CA 1
ATOM 7659 C C . ALA A 1 979 ? -48.531 -13.166 59.503 1.00 64.44 979 ALA A C 1
ATOM 7661 O O . ALA A 1 979 ? -49.742 -13.345 59.615 1.00 64.44 979 ALA A O 1
ATOM 7662 N N . ALA A 1 980 ? -47.981 -11.947 59.522 1.00 65.50 980 ALA A N 1
ATOM 7663 C CA . ALA A 1 980 ? -48.753 -10.716 59.680 1.00 65.50 980 ALA A CA 1
ATOM 7664 C C . ALA A 1 980 ? -49.619 -10.421 58.445 1.00 65.50 980 ALA A C 1
ATOM 7666 O O . ALA A 1 980 ? -50.706 -9.855 58.566 1.00 65.50 980 ALA A O 1
ATOM 7667 N N . LYS A 1 981 ? -49.158 -10.829 57.255 1.00 72.12 981 LYS A N 1
ATOM 7668 C CA . LYS A 1 981 ? -49.869 -10.619 55.983 1.00 72.12 981 LYS A CA 1
ATOM 7669 C C . LYS A 1 981 ? -50.634 -11.838 55.471 1.00 72.12 981 LYS A C 1
ATOM 7671 O O . LYS A 1 981 ? -51.403 -11.696 54.524 1.00 72.12 981 LYS A O 1
ATOM 7676 N N . GLY A 1 982 ? -50.437 -13.017 56.066 1.00 77.00 982 GLY A N 1
ATOM 7677 C CA . GLY A 1 982 ? -51.053 -14.263 55.596 1.00 77.00 982 GLY A CA 1
ATOM 7678 C C . GLY A 1 982 ? -50.578 -14.650 54.192 1.00 77.00 982 GLY A C 1
ATOM 7679 O O . GLY A 1 982 ? -51.382 -15.006 53.329 1.00 77.00 982 GLY A O 1
ATOM 7680 N N . THR A 1 983 ? -49.277 -14.511 53.924 1.00 84.69 983 THR A N 1
ATOM 7681 C CA . THR A 1 983 ? -48.680 -14.794 52.607 1.00 84.69 983 THR A CA 1
ATOM 7682 C C . THR A 1 983 ? -47.423 -15.647 52.730 1.00 84.69 983 THR A C 1
ATOM 7684 O O . THR A 1 983 ? -46.635 -15.468 53.659 1.00 84.69 983 THR A O 1
ATOM 7687 N N . ILE A 1 984 ? -47.194 -16.529 51.757 1.00 86.94 984 ILE A N 1
ATOM 7688 C CA . ILE A 1 984 ? -45.945 -17.274 51.580 1.00 86.94 984 ILE A CA 1
ATOM 7689 C C . ILE A 1 984 ? -45.242 -16.750 50.330 1.00 86.94 984 ILE A C 1
ATOM 7691 O O . ILE A 1 984 ? -45.797 -16.773 49.236 1.00 86.94 984 ILE A O 1
ATOM 7695 N N . THR A 1 985 ? -44.008 -16.291 50.488 1.00 88.19 985 THR A N 1
ATOM 7696 C CA . THR A 1 985 ? -43.136 -15.900 49.380 1.00 88.19 985 THR A CA 1
ATOM 7697 C C . THR A 1 985 ? -42.306 -17.104 48.953 1.00 88.19 985 THR A C 1
ATOM 7699 O O . THR A 1 985 ? -41.586 -17.662 49.775 1.00 88.19 985 THR A O 1
ATOM 7702 N N . VAL A 1 986 ? -42.400 -17.498 47.687 1.00 89.88 986 VAL A N 1
ATOM 7703 C CA . VAL A 1 986 ? -41.623 -18.567 47.049 1.00 89.88 986 VAL A CA 1
ATOM 7704 C C . VAL A 1 986 ? -40.548 -17.914 46.179 1.00 89.88 986 VAL A C 1
ATOM 7706 O O . VAL A 1 986 ? -40.870 -17.091 45.329 1.00 89.88 986 VAL A O 1
ATOM 7709 N N . GLN A 1 987 ? -39.277 -18.236 46.401 1.00 90.25 987 GLN A N 1
ATOM 7710 C CA . GLN A 1 987 ? -38.122 -17.669 45.700 1.00 90.25 987 GLN A CA 1
ATOM 7711 C C . GLN A 1 987 ? -37.232 -18.780 45.152 1.00 90.25 987 GLN A C 1
ATOM 7713 O O . GLN A 1 987 ? -36.904 -19.709 45.886 1.00 90.25 987 GLN A O 1
ATOM 7718 N N . TRP A 1 988 ? -36.813 -18.689 43.893 1.00 91.12 988 TRP A N 1
ATOM 7719 C CA . TRP A 1 988 ? -35.934 -19.685 43.278 1.00 91.12 988 TRP A CA 1
ATOM 7720 C C . TRP A 1 988 ? -35.115 -19.081 42.131 1.00 91.12 988 TRP A C 1
ATOM 7722 O O . TRP A 1 988 ? -35.576 -18.150 41.471 1.00 91.12 988 TRP A O 1
ATOM 7732 N N . PRO A 1 989 ? -33.907 -19.596 41.848 1.00 85.88 989 PRO A N 1
ATOM 7733 C CA . PRO A 1 989 ? -33.201 -19.270 40.620 1.00 85.88 989 PRO A CA 1
ATOM 7734 C C . PRO A 1 989 ? -33.901 -19.951 39.437 1.00 85.88 989 PRO A C 1
ATOM 7736 O O . PRO A 1 989 ? -34.078 -21.171 39.443 1.00 85.88 989 PRO A O 1
ATOM 7739 N N . SER A 1 990 ? -34.286 -19.167 38.432 1.00 82.06 990 SER A N 1
ATOM 7740 C CA . SER A 1 990 ? -35.041 -19.622 37.267 1.00 82.06 990 SER A CA 1
ATOM 7741 C C . SER A 1 990 ? -34.192 -20.533 36.391 1.00 82.06 990 SER A C 1
ATOM 7743 O O . SER A 1 990 ? -33.146 -20.150 35.865 1.00 82.06 990 SER A O 1
ATOM 7745 N N . THR A 1 991 ? -34.648 -21.774 36.284 1.00 81.50 991 THR A N 1
ATOM 7746 C CA . THR A 1 991 ? -34.144 -22.821 35.393 1.00 81.50 991 THR A CA 1
ATOM 7747 C C . THR A 1 991 ? -35.321 -23.736 35.078 1.00 81.50 991 THR A C 1
ATOM 7749 O O . THR A 1 991 ? -36.217 -23.861 35.905 1.00 81.50 991 THR A O 1
ATOM 7752 N N . ALA A 1 992 ? -35.311 -24.446 33.947 1.00 76.12 992 ALA A N 1
ATOM 7753 C CA . ALA A 1 992 ? -36.427 -25.327 33.579 1.00 76.12 992 ALA A CA 1
ATOM 7754 C C . ALA A 1 992 ? -36.807 -26.339 34.685 1.00 76.12 992 ALA A C 1
ATOM 7756 O O . ALA A 1 992 ? -37.981 -26.644 34.878 1.00 76.12 992 ALA A O 1
ATOM 7757 N N . VAL A 1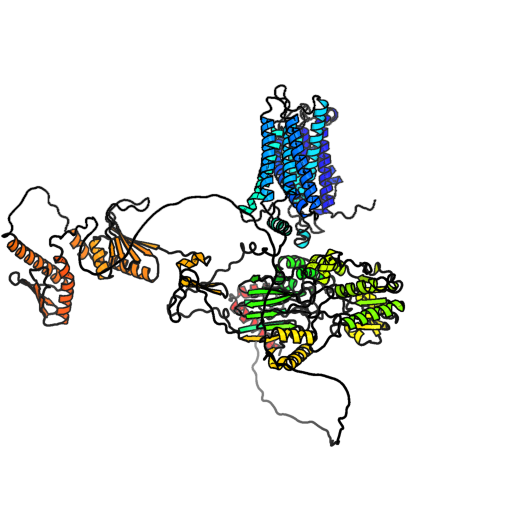 993 ? -35.817 -26.828 35.443 1.00 81.50 993 VAL A N 1
ATOM 7758 C CA . VAL A 1 993 ? -36.034 -27.756 36.564 1.00 81.50 993 VAL A CA 1
ATOM 7759 C C . VAL A 1 993 ? -36.596 -27.033 37.789 1.00 81.50 993 VAL A C 1
ATOM 7761 O O . VAL A 1 993 ? -37.551 -27.512 38.398 1.00 81.50 993 VAL A O 1
ATOM 7764 N N . ASN A 1 994 ? -36.034 -25.877 38.150 1.00 86.94 994 ASN A N 1
ATOM 7765 C CA . ASN A 1 994 ? -36.473 -25.136 39.333 1.00 86.94 994 ASN A CA 1
ATOM 7766 C C . ASN A 1 994 ? -37.835 -24.471 39.131 1.00 86.94 994 ASN A C 1
ATOM 7768 O O . ASN A 1 994 ? -38.589 -24.386 40.090 1.00 86.94 994 ASN A O 1
ATOM 7772 N N . ASP A 1 995 ? -38.157 -24.041 37.911 1.00 87.75 995 ASP A N 1
ATOM 7773 C CA . ASP A 1 995 ? -39.456 -23.468 37.556 1.00 87.75 995 ASP A CA 1
ATOM 7774 C C . ASP A 1 995 ? -40.546 -24.539 37.695 1.00 87.75 995 ASP A C 1
ATOM 7776 O O . ASP A 1 995 ? -41.541 -24.322 38.381 1.00 87.75 995 ASP A O 1
ATOM 7780 N N . ALA A 1 996 ? -40.309 -25.749 37.170 1.00 85.69 996 ALA A N 1
ATOM 7781 C CA . ALA A 1 996 ? -41.222 -26.879 37.349 1.00 85.69 996 ALA A CA 1
ATOM 7782 C C . ALA A 1 996 ? -41.376 -27.282 38.828 1.00 85.69 996 ALA A C 1
ATOM 7784 O O . ALA A 1 996 ? -42.476 -27.607 39.282 1.00 85.69 996 ALA A O 1
ATOM 7785 N N . LEU A 1 997 ? -40.281 -27.246 39.598 1.00 87.06 997 LEU A N 1
ATOM 7786 C CA . LEU A 1 997 ? -40.319 -27.503 41.037 1.00 87.06 997 LEU A CA 1
ATOM 7787 C C . LEU A 1 997 ? -41.107 -26.412 41.779 1.00 87.06 997 LEU A C 1
ATOM 7789 O O . LEU A 1 997 ? -41.925 -26.730 42.639 1.00 87.06 997 LEU A O 1
ATOM 7793 N N . ALA A 1 998 ? -40.902 -25.139 41.439 1.00 88.06 998 ALA A N 1
ATOM 7794 C CA . ALA A 1 998 ? -41.617 -24.013 42.025 1.00 88.06 998 ALA A CA 1
ATOM 7795 C C . ALA A 1 998 ? -43.116 -24.060 41.697 1.00 88.06 998 ALA A C 1
ATOM 7797 O O . ALA A 1 998 ? -43.932 -23.884 42.601 1.00 88.06 998 ALA A O 1
ATOM 7798 N N . ASP A 1 999 ? -43.494 -24.391 40.461 1.00 90.00 999 ASP A N 1
ATOM 7799 C CA . ASP A 1 999 ? -44.892 -24.592 40.063 1.00 90.00 999 ASP A CA 1
ATOM 7800 C C . ASP A 1 999 ? -45.551 -25.717 40.867 1.00 90.00 999 ASP A C 1
ATOM 7802 O O . ASP A 1 999 ? -46.674 -25.566 41.358 1.00 90.00 999 ASP A O 1
ATOM 7806 N N . ALA A 1 1000 ? -44.841 -26.830 41.074 1.00 88.25 1000 ALA A N 1
ATOM 7807 C CA . ALA A 1 1000 ? -45.330 -27.932 41.896 1.00 88.25 1000 ALA A CA 1
ATOM 7808 C C . ALA A 1 1000 ? -45.525 -27.504 43.363 1.00 88.25 1000 ALA A C 1
ATOM 7810 O O . ALA A 1 1000 ? -46.539 -27.834 43.982 1.00 88.25 1000 ALA A O 1
ATOM 7811 N N . VAL A 1 1001 ? -44.598 -26.714 43.912 1.00 87.94 1001 VAL A N 1
ATOM 7812 C CA . VAL A 1 1001 ? -44.705 -26.134 45.259 1.00 87.94 1001 VAL A CA 1
ATOM 7813 C C . VAL A 1 1001 ? -45.916 -25.205 45.366 1.00 87.94 1001 VAL A C 1
ATOM 7815 O O . VAL A 1 1001 ? -46.703 -25.319 46.308 1.00 87.94 1001 VAL A O 1
ATOM 7818 N N . VAL A 1 1002 ? -46.117 -24.320 44.390 1.00 88.94 1002 VAL A N 1
ATOM 7819 C CA . VAL A 1 1002 ? -47.255 -23.390 44.346 1.00 88.94 1002 VAL A CA 1
ATOM 7820 C C . VAL A 1 1002 ? -48.577 -24.145 44.216 1.00 88.94 1002 VAL A C 1
ATOM 7822 O O . VAL A 1 1002 ? -49.540 -23.801 44.903 1.00 88.94 1002 VAL A O 1
ATOM 7825 N N . ALA A 1 1003 ? -48.627 -25.207 43.411 1.00 86.75 1003 ALA A N 1
ATOM 7826 C CA . ALA A 1 1003 ? -49.805 -26.059 43.273 1.00 86.75 1003 ALA A CA 1
ATOM 7827 C C . ALA A 1 1003 ? -50.184 -26.739 44.600 1.00 86.75 1003 ALA A C 1
ATOM 7829 O O . ALA A 1 1003 ? -51.364 -26.765 44.961 1.00 86.75 1003 ALA A O 1
ATOM 7830 N N . VAL A 1 1004 ? -49.199 -27.227 45.364 1.00 85.12 1004 VAL A N 1
ATOM 7831 C CA . VAL A 1 1004 ? -49.429 -27.788 46.707 1.00 85.12 1004 VAL A CA 1
ATOM 7832 C C . VAL A 1 1004 ? -49.982 -26.718 47.654 1.00 85.12 1004 VAL A C 1
ATOM 7834 O O . VAL A 1 1004 ? -50.989 -26.955 48.323 1.00 85.12 1004 VAL A O 1
ATOM 7837 N N . LEU A 1 1005 ? -49.389 -25.519 47.676 1.00 85.31 1005 LEU A N 1
ATOM 7838 C CA . LEU A 1 1005 ? -49.861 -24.409 48.515 1.00 85.31 1005 LEU A CA 1
ATOM 7839 C C . LEU A 1 1005 ? -51.296 -23.981 48.171 1.00 85.31 1005 LEU A C 1
ATOM 7841 O O . LEU A 1 1005 ? -52.122 -23.798 49.070 1.00 85.31 1005 LEU A O 1
ATOM 7845 N N . ALA A 1 1006 ? -51.612 -23.868 46.879 1.00 82.62 1006 ALA A N 1
ATOM 7846 C CA . ALA A 1 1006 ? -52.950 -23.542 46.399 1.00 82.62 1006 ALA A CA 1
ATOM 7847 C C . ALA A 1 1006 ? -53.971 -24.638 46.754 1.00 82.62 1006 ALA A C 1
ATOM 7849 O O . ALA A 1 1006 ? -55.090 -24.332 47.169 1.00 82.62 1006 ALA A O 1
ATOM 7850 N N . GLY A 1 1007 ? -53.577 -25.913 46.662 1.00 79.25 1007 GLY A N 1
ATOM 7851 C CA . GLY A 1 1007 ? -54.410 -27.054 47.045 1.00 79.25 1007 GLY A CA 1
ATOM 7852 C C . GLY A 1 1007 ? -54.780 -27.062 48.532 1.00 79.25 1007 GLY A C 1
ATOM 7853 O O . GLY A 1 1007 ? -55.926 -27.349 48.879 1.00 79.25 1007 GLY A O 1
ATOM 7854 N N . ILE A 1 1008 ? -53.847 -26.682 49.412 1.00 76.88 1008 ILE A N 1
ATOM 7855 C CA . ILE A 1 1008 ? -54.115 -26.542 50.852 1.00 76.88 1008 ILE A CA 1
ATOM 7856 C C . ILE A 1 1008 ? -55.101 -25.394 51.107 1.00 76.88 1008 ILE A C 1
ATOM 7858 O O . ILE A 1 1008 ? -56.058 -25.562 51.863 1.00 76.88 1008 ILE A O 1
ATOM 7862 N N . ALA A 1 1009 ? -54.901 -24.242 50.457 1.00 68.69 1009 ALA A N 1
ATOM 7863 C CA . ALA A 1 1009 ? -55.776 -23.078 50.608 1.00 68.69 1009 ALA A CA 1
ATOM 7864 C C . ALA A 1 1009 ? -57.214 -23.338 50.114 1.00 68.69 1009 ALA A C 1
ATOM 7866 O O . ALA A 1 1009 ? -58.164 -22.758 50.639 1.00 68.69 1009 ALA A O 1
ATOM 7867 N N . ALA A 1 1010 ? -57.387 -24.234 49.138 1.00 67.75 1010 ALA A N 1
ATOM 7868 C CA . ALA A 1 1010 ? -58.686 -24.605 48.581 1.00 67.75 1010 ALA A CA 1
ATOM 7869 C C . ALA A 1 1010 ? -59.482 -25.617 49.434 1.00 67.75 1010 ALA A C 1
ATOM 7871 O O . ALA A 1 1010 ? -60.652 -25.857 49.132 1.00 67.75 1010 ALA A O 1
ATOM 7872 N N . ASN A 1 1011 ? -58.896 -26.212 50.485 1.00 66.38 1011 ASN A N 1
ATOM 7873 C CA . ASN A 1 1011 ? -59.544 -27.249 51.299 1.00 66.38 1011 ASN A CA 1
ATOM 7874 C C . ASN A 1 1011 ? -60.076 -26.697 52.651 1.00 66.38 1011 ASN A C 1
ATOM 7876 O O . ASN A 1 1011 ? -59.292 -26.470 53.578 1.00 66.38 1011 ASN A O 1
ATOM 7880 N N . PRO A 1 1012 ? -61.406 -26.526 52.831 1.00 49.31 1012 PRO A N 1
ATOM 7881 C CA . PRO A 1 1012 ? -61.992 -25.893 54.022 1.00 49.31 1012 PRO A CA 1
ATOM 7882 C C . PRO A 1 1012 ? -61.791 -26.681 55.325 1.00 49.31 1012 PRO A C 1
ATOM 7884 O O . PRO A 1 1012 ? -61.809 -26.098 56.412 1.00 49.31 1012 PRO A O 1
ATOM 7887 N N . SER A 1 1013 ? -61.613 -28.001 55.232 1.00 47.94 1013 SER A N 1
ATOM 7888 C CA . SER A 1 1013 ? -61.488 -28.898 56.387 1.00 47.94 1013 SER A CA 1
ATOM 7889 C C . SER A 1 1013 ? -60.110 -28.796 57.050 1.00 47.94 1013 SER A C 1
ATOM 7891 O O . SER A 1 1013 ? -60.006 -28.901 58.271 1.00 47.94 1013 SER A O 1
ATOM 7893 N N . ALA A 1 1014 ? -59.061 -28.511 56.267 1.00 48.78 1014 ALA A N 1
ATOM 7894 C CA . ALA A 1 1014 ? -57.693 -28.340 56.763 1.00 48.78 1014 ALA A CA 1
ATOM 7895 C C . ALA A 1 1014 ? -57.509 -27.027 57.551 1.00 48.78 1014 ALA A C 1
ATOM 7897 O O . ALA A 1 1014 ? -56.755 -26.984 58.520 1.00 48.78 1014 ALA A O 1
ATOM 7898 N N . ILE A 1 1015 ? -58.244 -25.973 57.178 1.00 49.78 1015 ILE A N 1
ATOM 7899 C CA . ILE A 1 1015 ? -58.152 -24.630 57.781 1.00 49.78 1015 ILE A CA 1
ATOM 7900 C C . ILE A 1 1015 ? -58.999 -24.524 59.069 1.00 49.78 1015 ILE A C 1
ATOM 7902 O O . ILE A 1 1015 ? -58.625 -23.831 60.023 1.00 49.78 1015 ILE A O 1
ATOM 7906 N N . LYS A 1 1016 ? -60.129 -25.246 59.143 1.00 45.22 1016 LYS A N 1
ATOM 7907 C CA . LYS A 1 1016 ? -61.009 -25.272 60.330 1.00 45.22 1016 LYS A CA 1
ATOM 7908 C C . LYS A 1 1016 ? -60.420 -26.024 61.531 1.00 45.22 1016 LYS A C 1
ATOM 7910 O O . LYS A 1 1016 ? -60.746 -25.669 62.659 1.00 45.22 1016 LYS A O 1
ATOM 7915 N N . LEU A 1 1017 ? -59.547 -27.016 61.323 1.00 44.84 1017 LEU A N 1
ATOM 7916 C CA . LEU A 1 1017 ? -58.930 -27.763 62.431 1.00 44.84 1017 LEU A CA 1
ATOM 7917 C C . LEU A 1 1017 ? -57.814 -26.976 63.141 1.00 44.84 1017 LEU A C 1
ATOM 7919 O O . LEU A 1 1017 ? -57.668 -27.086 64.354 1.00 44.84 1017 LEU A O 1
ATOM 7923 N N . THR A 1 1018 ? -57.043 -26.157 62.419 1.00 46.09 1018 THR A N 1
ATOM 7924 C CA . THR A 1 1018 ? -55.932 -25.377 63.002 1.00 46.09 1018 THR A CA 1
ATOM 7925 C C . THR A 1 1018 ? -56.374 -24.073 63.669 1.00 46.09 1018 THR A C 1
ATOM 7927 O O . THR A 1 1018 ? -55.636 -23.532 64.487 1.00 46.09 1018 THR A O 1
ATOM 7930 N N . SER A 1 1019 ? -57.570 -23.564 63.353 1.00 42.09 1019 SER A N 1
ATOM 7931 C CA . SER A 1 1019 ? -58.115 -22.324 63.933 1.00 42.09 1019 SER A CA 1
ATOM 7932 C C . SER A 1 1019 ? -58.815 -22.520 65.288 1.00 42.09 1019 SER A C 1
ATOM 7934 O O . SER A 1 1019 ? -58.986 -21.554 66.026 1.00 42.09 1019 SER A O 1
ATOM 7936 N N . ALA A 1 1020 ? -59.169 -23.754 65.664 1.00 39.03 1020 ALA A N 1
ATOM 7937 C CA . ALA A 1 1020 ? -59.881 -24.050 66.913 1.00 39.03 1020 ALA A CA 1
ATOM 7938 C C . ALA A 1 1020 ? -58.991 -24.101 68.177 1.00 39.03 1020 ALA A C 1
ATOM 7940 O O . ALA A 1 1020 ? -59.515 -24.207 69.282 1.00 39.03 1020 ALA A O 1
ATOM 7941 N N . ALA A 1 1021 ? -57.662 -23.999 68.052 1.00 38.56 1021 ALA A N 1
ATOM 7942 C CA . ALA A 1 1021 ? -56.740 -24.077 69.194 1.00 38.56 1021 ALA A CA 1
ATOM 7943 C C . ALA A 1 1021 ? -56.546 -22.747 69.960 1.00 38.56 1021 ALA A C 1
ATOM 7945 O O . ALA A 1 1021 ? -55.775 -22.697 70.914 1.00 38.56 1021 ALA A O 1
ATOM 7946 N N . GLY A 1 1022 ? -57.231 -21.668 69.564 1.00 35.34 1022 GLY A N 1
ATOM 7947 C CA . GLY A 1 1022 ? -57.133 -20.352 70.202 1.00 35.34 1022 GLY A CA 1
ATOM 7948 C C . GLY A 1 1022 ? -58.407 -19.947 70.943 1.00 35.34 1022 GLY A C 1
ATOM 7949 O O . GLY A 1 1022 ? -59.150 -19.106 70.448 1.00 35.34 1022 GLY A O 1
ATOM 7950 N N . ALA A 1 1023 ? -58.666 -20.513 72.125 1.00 28.92 1023 ALA A N 1
ATOM 7951 C CA . ALA A 1 1023 ? -59.670 -19.993 73.059 1.00 28.92 1023 ALA A CA 1
ATOM 7952 C C . ALA A 1 1023 ? -59.133 -20.014 74.508 1.00 28.92 1023 ALA A C 1
ATOM 7954 O O . ALA A 1 1023 ? -58.539 -20.991 74.949 1.00 28.92 1023 ALA A O 1
ATOM 7955 N N . HIS A 1 1024 ? -59.313 -18.886 75.198 1.00 36.09 1024 HIS A N 1
ATOM 7956 C CA . HIS A 1 1024 ? -58.610 -18.378 76.388 1.00 36.09 1024 HIS A CA 1
ATOM 7957 C C . HIS A 1 1024 ? -58.699 -19.190 77.701 1.00 36.09 1024 HIS A C 1
ATOM 7959 O O . HIS A 1 1024 ? -59.749 -19.742 78.021 1.00 36.09 1024 HIS A O 1
ATOM 7965 N N . SER A 1 1025 ? -57.670 -19.066 78.560 1.00 27.47 1025 SER A N 1
ATOM 7966 C CA . SER A 1 1025 ? -57.812 -19.148 80.029 1.00 27.47 1025 SER A CA 1
ATOM 7967 C C . SER A 1 1025 ? -56.849 -18.197 80.764 1.00 27.47 1025 SER A C 1
ATOM 7969 O O . SER A 1 1025 ? -55.670 -18.120 80.427 1.00 27.47 1025 SER A O 1
ATOM 7971 N N . HIS A 1 1026 ? -57.372 -17.484 81.766 1.00 35.56 1026 HIS A N 1
ATOM 7972 C CA . HIS A 1 1026 ? -56.664 -16.582 82.685 1.00 35.56 1026 HIS A CA 1
ATOM 7973 C C . HIS A 1 1026 ? -56.189 -17.311 83.960 1.00 35.56 1026 HIS A C 1
ATOM 7975 O O . HIS A 1 1026 ? -56.931 -18.151 84.457 1.00 35.56 1026 HIS A O 1
ATOM 7981 N N . GLY A 1 1027 ? -55.067 -16.853 84.535 1.00 29.31 1027 GLY A N 1
ATOM 7982 C CA . GLY A 1 1027 ? -54.915 -16.607 85.983 1.00 29.31 1027 GLY A CA 1
ATOM 7983 C C . GLY A 1 1027 ? -54.342 -17.703 86.901 1.00 29.31 1027 GLY A C 1
ATOM 7984 O O . GLY A 1 1027 ? -55.000 -18.708 87.138 1.00 29.31 1027 GLY A O 1
ATOM 7985 N N . ASP A 1 1028 ? -53.205 -17.339 87.507 1.00 30.62 1028 ASP A N 1
ATOM 7986 C CA . ASP A 1 1028 ? -52.701 -17.599 88.872 1.00 30.62 1028 ASP A CA 1
ATOM 7987 C C . ASP A 1 1028 ? -51.945 -18.886 89.272 1.00 30.62 1028 ASP A C 1
ATOM 7989 O O . ASP A 1 1028 ? -52.142 -19.986 88.763 1.00 30.62 1028 ASP A O 1
ATOM 7993 N N . ASP A 1 1029 ? -51.023 -18.609 90.203 1.00 35.09 1029 ASP A N 1
ATOM 7994 C CA . ASP A 1 1029 ? -49.838 -19.308 90.702 1.00 35.09 1029 ASP A CA 1
ATOM 7995 C C . ASP A 1 1029 ? -50.064 -20.582 91.551 1.00 35.09 1029 ASP A C 1
ATOM 7997 O O . ASP A 1 1029 ? -51.155 -20.869 92.043 1.00 35.09 1029 ASP A O 1
ATOM 8001 N N . ASP A 1 1030 ? -48.919 -21.224 91.819 1.00 29.98 1030 ASP A N 1
ATOM 8002 C CA . ASP A 1 1030 ? -48.520 -21.988 93.014 1.00 29.98 1030 ASP A CA 1
ATOM 8003 C C . ASP A 1 1030 ? -48.466 -23.535 92.999 1.00 29.98 1030 ASP A C 1
ATOM 8005 O O . ASP A 1 1030 ? -49.186 -24.256 92.314 1.00 29.98 1030 ASP A O 1
ATOM 8009 N N . HIS A 1 1031 ? -47.484 -23.991 93.780 1.00 34.22 1031 HIS A N 1
ATOM 8010 C CA . HIS A 1 1031 ? -46.716 -25.239 93.799 1.00 34.22 1031 HIS A CA 1
ATOM 8011 C C . HIS A 1 1031 ? -47.422 -26.599 94.056 1.00 34.22 1031 HIS A C 1
ATOM 8013 O O . HIS A 1 1031 ? -48.321 -26.721 94.879 1.00 34.22 1031 HIS A O 1
ATOM 8019 N N . ASP A 1 1032 ? -46.831 -27.628 93.424 1.00 33.44 1032 ASP A N 1
ATOM 8020 C CA . ASP A 1 1032 ? -46.460 -28.990 93.877 1.00 33.44 1032 ASP A CA 1
ATOM 8021 C C . ASP A 1 1032 ? -47.456 -30.038 94.465 1.00 33.44 1032 ASP A C 1
ATOM 8023 O O . ASP A 1 1032 ? -48.173 -29.827 95.434 1.00 33.44 1032 ASP A O 1
ATOM 8027 N N . HIS A 1 1033 ? -47.275 -31.268 93.935 1.00 34.78 1033 HIS A N 1
ATOM 8028 C CA . HIS A 1 1033 ? -47.587 -32.629 94.435 1.00 34.78 1033 HIS A CA 1
ATOM 8029 C C . HIS A 1 1033 ? -49.038 -33.173 94.459 1.00 34.78 1033 HIS A C 1
ATOM 8031 O O . HIS A 1 1033 ? -49.771 -32.964 95.411 1.00 34.78 1033 HIS A O 1
ATOM 8037 N N . GLU A 1 1034 ? -49.374 -34.061 93.502 1.00 34.12 1034 GLU A N 1
ATOM 8038 C CA . GLU A 1 1034 ? -49.739 -35.482 93.752 1.00 34.12 1034 GLU A CA 1
ATOM 8039 C C . GLU A 1 1034 ? -50.090 -36.216 92.436 1.00 34.12 1034 GLU A C 1
ATOM 8041 O O . GLU A 1 1034 ? -51.119 -35.984 91.802 1.00 34.12 1034 GLU A O 1
ATOM 8046 N N . ALA A 1 1035 ? -49.224 -37.146 92.020 1.00 45.59 1035 ALA A N 1
ATOM 8047 C CA . ALA A 1 1035 ? -49.371 -37.962 90.818 1.00 45.59 1035 ALA A CA 1
ATOM 8048 C C . ALA A 1 1035 ? -49.563 -39.438 91.197 1.00 45.59 1035 ALA A C 1
ATOM 8050 O O . ALA A 1 1035 ? -48.595 -40.104 91.543 1.00 45.59 1035 ALA A O 1
ATOM 8051 N N . HIS A 1 1036 ? -50.797 -39.951 91.101 1.00 44.97 1036 HIS A N 1
ATOM 8052 C CA . HIS A 1 1036 ? -51.047 -41.333 90.643 1.00 44.97 1036 HIS A CA 1
ATOM 8053 C C . HIS A 1 1036 ? -52.528 -41.634 90.324 1.00 44.97 1036 HIS A C 1
ATOM 8055 O O . HIS A 1 1036 ? -52.800 -42.506 89.499 1.00 44.97 1036 HIS A O 1
ATOM 8061 N N . ALA A 1 1037 ? -53.493 -40.905 90.903 1.00 42.59 1037 ALA A N 1
ATOM 8062 C CA . ALA A 1 1037 ? -54.927 -41.089 90.614 1.00 42.59 1037 ALA A CA 1
ATOM 8063 C C . ALA A 1 1037 ? -55.398 -40.367 89.332 1.00 42.59 1037 ALA A C 1
ATOM 8065 O O . ALA A 1 1037 ? -56.381 -40.770 88.714 1.00 42.59 1037 ALA A O 1
ATOM 8066 N N . ALA A 1 1038 ? -54.661 -39.347 88.882 1.00 44.00 1038 ALA A N 1
ATOM 8067 C CA . ALA A 1 1038 ? -54.953 -38.625 87.646 1.00 44.00 1038 ALA A CA 1
ATOM 8068 C C . ALA A 1 1038 ? -54.621 -39.438 86.379 1.00 44.00 1038 ALA A C 1
ATOM 8070 O O . ALA A 1 1038 ? -55.264 -39.243 85.357 1.00 44.00 1038 ALA A O 1
ATOM 8071 N N . ALA A 1 1039 ? -53.676 -40.386 86.430 1.00 45.22 1039 ALA A N 1
ATOM 8072 C CA . ALA A 1 1039 ? -53.181 -41.083 85.236 1.00 45.22 1039 ALA A CA 1
ATOM 8073 C C . ALA A 1 1039 ? -54.215 -42.029 84.592 1.00 45.22 1039 ALA A C 1
ATOM 8075 O O . ALA A 1 1039 ? -54.305 -42.082 83.369 1.00 45.22 1039 ALA A O 1
ATOM 8076 N N . ILE A 1 1040 ? -55.037 -42.722 85.391 1.00 50.22 1040 ILE A N 1
ATOM 8077 C CA . ILE A 1 1040 ? -56.061 -43.653 84.877 1.00 50.22 1040 ILE A CA 1
ATOM 8078 C C . ILE A 1 1040 ? -57.265 -42.876 84.315 1.00 50.22 1040 ILE A C 1
ATOM 8080 O O . ILE A 1 1040 ? -57.724 -43.168 83.212 1.00 50.22 1040 ILE A O 1
ATOM 8084 N N . ALA A 1 1041 ? -57.701 -41.811 85.001 1.00 52.12 1041 ALA A N 1
ATOM 8085 C CA . ALA A 1 1041 ? -58.758 -40.922 84.510 1.00 52.12 1041 ALA A CA 1
ATOM 8086 C C . ALA A 1 1041 ? -58.329 -40.133 83.256 1.00 52.12 1041 ALA A C 1
ATOM 8088 O O . ALA A 1 1041 ? -59.144 -39.882 82.370 1.00 52.12 1041 ALA A O 1
ATOM 8089 N N . GLN A 1 1042 ? -57.044 -39.775 83.144 1.00 54.25 1042 GLN A N 1
ATOM 8090 C CA . GLN A 1 1042 ? -56.475 -39.172 81.937 1.00 54.25 1042 GLN A CA 1
ATOM 8091 C C . GLN A 1 1042 ? -56.474 -40.174 80.772 1.00 54.25 1042 GLN A C 1
ATOM 8093 O O . GLN A 1 1042 ? -56.775 -39.791 79.645 1.00 54.25 1042 GLN A O 1
ATOM 8098 N N . GLN A 1 1043 ? -56.180 -41.455 81.022 1.00 52.50 1043 GLN A N 1
ATOM 8099 C CA . GLN A 1 1043 ? -56.060 -42.477 79.979 1.00 52.50 1043 GLN A CA 1
ATOM 8100 C C . GLN A 1 1043 ? -57.417 -42.868 79.362 1.00 52.50 1043 GLN A C 1
ATOM 8102 O O . GLN A 1 1043 ? -57.515 -42.924 78.136 1.00 52.50 1043 GLN A O 1
ATOM 8107 N N . GLU A 1 1044 ? -58.482 -43.023 80.159 1.00 53.75 1044 GLU A N 1
ATOM 8108 C CA . GLU A 1 1044 ? -59.851 -43.246 79.644 1.00 53.75 1044 GLU A CA 1
ATOM 8109 C C . GLU A 1 1044 ? -60.392 -42.034 78.871 1.00 53.75 1044 GLU A C 1
ATOM 8111 O O . GLU A 1 1044 ? -60.991 -42.183 77.805 1.00 53.75 1044 GLU A O 1
ATOM 8116 N N . LYS A 1 1045 ? -60.118 -40.815 79.354 1.00 57.88 1045 LYS A N 1
ATOM 8117 C CA . LYS A 1 1045 ? -60.524 -39.567 78.687 1.00 57.88 1045 LYS A CA 1
ATOM 8118 C C . LYS A 1 1045 ? -59.765 -39.333 77.374 1.00 57.88 1045 LYS A C 1
ATOM 8120 O O . LYS A 1 1045 ? -60.308 -38.747 76.442 1.00 57.88 1045 LYS A O 1
ATOM 8125 N N . THR A 1 1046 ? -58.526 -39.821 77.284 1.00 59.72 1046 THR A N 1
ATOM 8126 C CA . THR A 1 1046 ? -57.710 -39.769 76.059 1.00 59.72 1046 THR A CA 1
ATOM 8127 C C . THR A 1 1046 ? -58.155 -40.830 75.047 1.00 59.72 1046 THR A C 1
ATOM 8129 O O . THR A 1 1046 ? -58.181 -40.552 73.851 1.00 59.72 1046 THR A O 1
ATOM 8132 N N . LEU A 1 1047 ? -58.553 -42.026 75.498 1.00 62.06 1047 LEU A N 1
ATOM 8133 C CA . LEU A 1 1047 ? -59.073 -43.079 74.620 1.00 62.06 1047 LEU A CA 1
ATOM 8134 C C . LEU A 1 1047 ? -60.443 -42.706 74.032 1.00 62.06 1047 LEU A C 1
ATOM 8136 O O . LEU A 1 1047 ? -60.639 -42.864 72.828 1.00 62.06 1047 LEU A O 1
ATOM 8140 N N . SER A 1 1048 ? -61.356 -42.145 74.835 1.00 62.97 1048 SER A N 1
ATOM 8141 C CA . SER A 1 1048 ? -62.673 -41.712 74.344 1.00 62.97 1048 SER A CA 1
ATOM 8142 C C . SER A 1 1048 ? -62.571 -40.548 73.354 1.00 62.97 1048 SER A C 1
ATOM 8144 O O . SER A 1 1048 ? -63.201 -40.593 72.302 1.00 62.97 1048 SER A O 1
ATOM 8146 N N . ALA A 1 1049 ? -61.701 -39.563 73.614 1.00 62.84 1049 ALA A N 1
ATOM 8147 C CA . ALA A 1 1049 ? -61.438 -38.465 72.682 1.00 62.84 1049 ALA A CA 1
ATOM 8148 C C . ALA A 1 1049 ? -60.825 -38.954 71.356 1.00 62.84 1049 ALA A C 1
ATOM 8150 O O . ALA A 1 1049 ? -61.162 -38.444 70.285 1.00 62.84 1049 ALA A O 1
ATOM 8151 N N . ARG A 1 1050 ? -59.948 -39.968 71.400 1.00 65.44 1050 ARG A N 1
ATOM 8152 C CA . ARG A 1 1050 ? -59.380 -40.582 70.188 1.00 65.44 1050 ARG A CA 1
ATOM 8153 C C . ARG A 1 1050 ? -60.432 -41.359 69.402 1.00 65.44 1050 ARG A C 1
ATOM 8155 O O . ARG A 1 1050 ? -60.482 -41.200 68.188 1.00 65.44 1050 ARG A O 1
ATOM 8162 N N . LEU A 1 1051 ? -61.277 -42.150 70.064 1.00 67.94 1051 LEU A N 1
ATOM 8163 C CA . LEU A 1 1051 ? -62.365 -42.883 69.407 1.00 67.94 1051 LEU A CA 1
ATOM 8164 C C . LEU A 1 1051 ? -63.381 -41.935 68.756 1.00 67.94 1051 LEU A C 1
ATOM 8166 O O . LEU A 1 1051 ? -63.756 -42.173 67.613 1.00 67.94 1051 LEU A O 1
ATOM 8170 N N . ASP A 1 1052 ? -63.742 -40.832 69.416 1.00 65.31 1052 ASP A N 1
ATOM 8171 C CA . ASP A 1 1052 ? -64.649 -39.806 68.873 1.00 65.31 1052 ASP A CA 1
ATOM 8172 C C . ASP A 1 1052 ? -64.040 -39.076 67.656 1.00 65.31 1052 ASP A C 1
ATOM 8174 O O . ASP A 1 1052 ? -64.702 -38.837 66.641 1.00 65.31 1052 ASP A O 1
ATOM 8178 N N . THR A 1 1053 ? -62.728 -38.814 67.698 1.00 63.34 1053 THR A N 1
ATOM 8179 C CA . THR A 1 1053 ? -61.980 -38.225 66.573 1.00 63.34 1053 THR A CA 1
ATOM 8180 C C . THR A 1 1053 ? -61.902 -39.188 65.384 1.00 63.34 1053 THR A C 1
ATOM 8182 O O . THR A 1 1053 ? -62.199 -38.800 64.252 1.00 63.34 1053 THR A O 1
ATOM 8185 N N . TYR A 1 1054 ? -61.548 -40.457 65.625 1.00 67.38 1054 TYR A N 1
ATOM 8186 C CA . TYR A 1 1054 ? -61.518 -41.489 64.585 1.00 67.38 1054 TYR A CA 1
ATOM 8187 C C . TYR A 1 1054 ? -62.916 -41.736 64.002 1.00 67.38 1054 TYR A C 1
ATOM 8189 O O . TYR A 1 1054 ? -63.049 -41.860 62.786 1.00 67.38 1054 TYR A O 1
ATOM 8197 N N . GLN A 1 1055 ? -63.961 -41.740 64.833 1.00 68.50 1055 GLN A N 1
ATOM 8198 C CA . GLN A 1 1055 ? -65.349 -41.879 64.397 1.00 68.50 1055 GLN A CA 1
ATOM 8199 C C . GLN A 1 1055 ? -65.773 -40.718 63.498 1.00 68.50 1055 GLN A C 1
ATOM 8201 O O . GLN A 1 1055 ? -66.316 -40.960 62.425 1.00 68.50 1055 GLN A O 1
ATOM 8206 N N . THR A 1 1056 ? -65.503 -39.473 63.894 1.00 65.06 1056 THR A N 1
ATOM 8207 C CA . THR A 1 1056 ? -65.900 -38.284 63.123 1.00 65.06 1056 THR A CA 1
ATOM 8208 C C . THR A 1 1056 ? -65.221 -38.248 61.751 1.00 65.06 1056 THR A C 1
ATOM 8210 O O . THR A 1 1056 ? -65.873 -38.000 60.738 1.00 65.06 1056 THR A O 1
ATOM 8213 N N . LEU A 1 1057 ? -63.920 -38.547 61.699 1.00 61.66 1057 LEU A N 1
ATOM 8214 C CA . LEU A 1 1057 ? -63.134 -38.498 60.462 1.00 61.66 1057 LEU A CA 1
ATOM 8215 C C . LEU A 1 1057 ? -63.438 -39.661 59.513 1.00 61.66 1057 LEU A C 1
ATOM 8217 O O . LEU A 1 1057 ? -63.490 -39.476 58.296 1.00 61.66 1057 LEU A O 1
ATOM 8221 N N . LEU A 1 1058 ? -63.650 -40.864 60.052 1.00 67.44 1058 LEU A N 1
ATOM 8222 C CA . LEU A 1 1058 ? -64.011 -42.019 59.237 1.00 67.44 1058 LEU A CA 1
ATOM 8223 C C . LEU A 1 1058 ? -65.474 -41.928 58.767 1.00 67.44 1058 LEU A C 1
ATOM 8225 O O . LEU A 1 1058 ? -65.750 -42.304 57.625 1.00 67.44 1058 LEU A O 1
ATOM 8229 N N . ALA A 1 1059 ? -66.389 -41.374 59.575 1.00 63.84 1059 ALA A N 1
ATOM 8230 C CA . ALA A 1 1059 ? -67.804 -41.211 59.224 1.00 63.84 1059 ALA A CA 1
ATOM 8231 C C . ALA A 1 1059 ? -68.026 -40.297 58.011 1.00 63.84 1059 ALA A C 1
ATOM 8233 O O . ALA A 1 1059 ? -68.875 -40.598 57.171 1.00 63.84 1059 ALA A O 1
ATOM 8234 N N . ASP A 1 1060 ? -67.230 -39.233 57.876 1.00 60.50 1060 ASP A N 1
ATOM 8235 C CA . ASP A 1 1060 ? -67.290 -38.320 56.726 1.00 60.50 1060 ASP A CA 1
ATOM 8236 C C . ASP A 1 1060 ? -66.884 -39.017 55.412 1.00 60.50 1060 ASP A C 1
ATOM 8238 O O . ASP A 1 1060 ? -67.397 -38.716 54.335 1.00 60.50 1060 ASP A O 1
ATOM 8242 N N . ARG A 1 1061 ? -65.993 -40.016 55.499 1.00 59.81 1061 ARG A N 1
ATOM 8243 C CA . ARG A 1 1061 ? -65.421 -40.703 54.332 1.00 59.81 1061 ARG A CA 1
ATOM 8244 C C . ARG A 1 1061 ? -66.143 -41.995 53.949 1.00 59.81 1061 ARG A C 1
ATOM 8246 O O . ARG A 1 1061 ? -66.164 -42.349 52.771 1.00 59.81 1061 ARG A O 1
ATOM 8253 N N . PHE A 1 1062 ? -66.712 -42.707 54.922 1.00 68.88 1062 PHE A N 1
ATOM 8254 C CA . PHE A 1 1062 ? -67.277 -44.047 54.715 1.00 68.88 1062 PHE A CA 1
ATOM 8255 C C . PHE A 1 1062 ? -68.712 -44.231 55.246 1.00 68.88 1062 PHE A C 1
ATOM 8257 O O . PHE A 1 1062 ? -69.266 -45.319 55.100 1.00 68.88 1062 PHE A O 1
ATOM 8264 N N . GLY A 1 1063 ? -69.353 -43.188 55.788 1.00 63.53 1063 GLY A N 1
ATOM 8265 C CA . GLY A 1 1063 ? -70.758 -43.218 56.217 1.00 63.53 1063 GLY A CA 1
ATOM 8266 C C . GLY A 1 1063 ? -70.971 -43.668 57.669 1.00 63.53 1063 GLY A C 1
ATOM 8267 O O . GLY A 1 1063 ? -70.060 -43.612 58.485 1.00 63.53 1063 GLY A O 1
ATOM 8268 N N . ALA A 1 1064 ? -72.197 -44.074 58.022 1.00 61.00 1064 ALA A N 1
ATOM 8269 C CA . ALA A 1 1064 ? -72.602 -44.331 59.412 1.00 61.00 1064 ALA A CA 1
ATOM 8270 C C . ALA A 1 1064 ? -71.788 -45.451 60.097 1.00 61.00 1064 ALA A C 1
ATOM 8272 O O . ALA A 1 1064 ? -71.630 -46.542 59.546 1.00 61.00 1064 ALA A O 1
ATOM 8273 N N . MET A 1 1065 ? -71.317 -45.187 61.322 1.00 73.25 1065 MET A N 1
ATOM 8274 C CA . MET A 1 1065 ? -70.412 -46.067 62.078 1.00 73.25 1065 MET A CA 1
ATOM 8275 C C . MET A 1 1065 ? -70.927 -46.350 63.486 1.00 73.25 1065 MET A C 1
ATOM 8277 O O . MET A 1 1065 ? -71.612 -45.519 64.083 1.00 73.25 1065 MET A O 1
ATOM 8281 N N . THR A 1 1066 ? -70.547 -47.505 64.030 1.00 67.81 1066 THR A N 1
ATOM 8282 C CA . THR A 1 1066 ? -70.814 -47.907 65.419 1.00 67.81 1066 THR A CA 1
ATOM 8283 C C . THR A 1 1066 ? -69.506 -47.997 66.197 1.00 67.81 1066 THR A C 1
ATOM 8285 O O . THR A 1 1066 ? -68.563 -48.637 65.729 1.00 67.81 1066 THR A O 1
ATOM 8288 N N . VAL A 1 1067 ? -69.455 -47.372 67.374 1.00 70.75 1067 VAL A N 1
ATOM 8289 C CA . VAL A 1 1067 ? -68.273 -47.349 68.249 1.00 70.75 1067 VAL A CA 1
ATOM 8290 C C . VAL A 1 1067 ? -68.564 -48.106 69.534 1.00 70.75 1067 VAL A C 1
ATOM 8292 O O . VAL A 1 1067 ? -69.586 -47.867 70.175 1.00 70.75 1067 VAL A O 1
ATOM 8295 N N . ASP A 1 1068 ? -67.648 -49.000 69.896 1.00 69.44 1068 ASP A N 1
ATOM 8296 C CA . ASP A 1 1068 ? -67.617 -49.705 71.171 1.00 69.44 1068 ASP A CA 1
ATOM 8297 C C . ASP A 1 1068 ? -66.442 -49.166 71.998 1.00 69.44 1068 ASP A C 1
ATOM 8299 O O . ASP A 1 1068 ? -65.268 -49.383 71.675 1.00 69.44 1068 ASP A O 1
ATOM 8303 N N . ILE A 1 1069 ? -66.777 -48.399 73.036 1.00 62.31 1069 ILE A N 1
ATOM 8304 C CA . ILE A 1 1069 ? -65.806 -47.701 73.884 1.00 62.31 1069 ILE A CA 1
ATOM 8305 C C . ILE A 1 1069 ? -65.105 -48.686 74.828 1.00 62.31 1069 ILE A C 1
ATOM 8307 O O . ILE A 1 1069 ? -63.905 -48.543 75.057 1.00 62.31 1069 ILE A O 1
ATOM 8311 N N . ASP A 1 1070 ? -65.812 -49.714 75.307 1.00 59.81 1070 ASP A N 1
ATOM 8312 C CA . ASP A 1 1070 ? -65.276 -50.693 76.260 1.00 59.81 1070 ASP A CA 1
ATOM 8313 C C . ASP A 1 1070 ? -64.306 -51.670 75.572 1.00 59.81 1070 ASP A C 1
ATOM 8315 O O . ASP A 1 1070 ? -63.331 -52.119 76.177 1.00 59.81 1070 ASP A O 1
ATOM 8319 N N . ALA A 1 1071 ? -64.531 -51.963 74.284 1.00 65.25 1071 ALA A N 1
ATOM 8320 C CA . ALA A 1 1071 ? -63.650 -52.795 73.460 1.00 65.25 1071 ALA A CA 1
ATOM 8321 C C . ALA A 1 1071 ? -62.588 -52.006 72.662 1.00 65.25 1071 ALA A C 1
ATOM 8323 O O . ALA A 1 1071 ? -61.756 -52.618 71.989 1.00 65.25 1071 ALA A O 1
ATOM 8324 N N . ALA A 1 1072 ? -62.605 -50.669 72.718 1.00 71.94 1072 ALA A N 1
ATOM 8325 C CA . ALA A 1 1072 ? -61.757 -49.774 71.920 1.00 71.94 1072 ALA A CA 1
ATOM 8326 C C . ALA A 1 1072 ? -61.830 -50.030 70.398 1.00 71.94 1072 ALA A C 1
ATOM 8328 O O . ALA A 1 1072 ? -60.820 -49.983 69.687 1.00 71.94 1072 ALA A O 1
ATOM 8329 N N . GLN A 1 1073 ? -63.032 -50.316 69.890 1.00 78.88 1073 GLN A N 1
ATOM 8330 C CA . GLN A 1 1073 ? -63.258 -50.716 68.501 1.00 78.88 1073 GLN A CA 1
ATOM 8331 C C . GLN A 1 1073 ? -64.259 -49.816 67.775 1.00 78.88 1073 GLN A C 1
ATOM 8333 O O . GLN A 1 1073 ? -65.280 -49.402 68.319 1.00 78.88 1073 GLN A O 1
ATOM 8338 N N . ILE A 1 1074 ? -63.987 -49.564 66.495 1.00 79.12 1074 ILE A N 1
ATOM 8339 C CA . ILE A 1 1074 ? -64.884 -48.870 65.568 1.00 79.12 1074 ILE A CA 1
ATOM 8340 C C . ILE A 1 1074 ? -65.243 -49.843 64.454 1.00 79.12 1074 ILE A C 1
ATOM 8342 O O . ILE A 1 1074 ? -64.360 -50.347 63.764 1.00 79.12 1074 ILE A O 1
ATOM 8346 N N . SER A 1 1075 ? -66.535 -50.100 64.266 1.00 75.00 1075 SER A N 1
ATOM 8347 C CA . SER A 1 1075 ? -67.030 -50.987 63.212 1.00 75.00 1075 SER A CA 1
ATOM 8348 C C . SER A 1 1075 ? -67.939 -50.237 62.244 1.00 75.00 1075 SER A C 1
ATOM 8350 O O . SER A 1 1075 ? -68.816 -49.474 62.656 1.00 75.00 1075 SER A O 1
ATOM 8352 N N . PHE A 1 1076 ? -67.736 -50.459 60.948 1.00 77.69 1076 PHE A N 1
ATOM 8353 C CA . PHE A 1 1076 ? -68.515 -49.845 59.872 1.00 77.69 1076 PHE A CA 1
ATOM 8354 C C . PHE A 1 1076 ? -68.535 -50.738 58.626 1.00 77.69 1076 PHE A C 1
ATOM 8356 O O . PHE A 1 1076 ? -67.823 -51.740 58.551 1.00 77.69 1076 PHE A O 1
ATOM 8363 N N . ARG A 1 1077 ? -69.384 -50.408 57.644 1.00 69.38 1077 ARG A N 1
ATOM 8364 C CA . ARG A 1 1077 ? -69.446 -51.132 56.367 1.00 69.38 1077 ARG A CA 1
ATOM 8365 C C . ARG A 1 1077 ? -69.003 -50.254 55.213 1.00 69.38 1077 ARG A C 1
ATOM 8367 O O . ARG A 1 1077 ? -69.505 -49.149 55.049 1.00 69.38 1077 ARG A O 1
ATOM 8374 N N . VAL A 1 1078 ? -68.141 -50.795 54.361 1.00 69.31 1078 VAL A N 1
ATOM 8375 C CA . VAL A 1 1078 ? -67.752 -50.172 53.094 1.00 69.31 1078 VAL A CA 1
ATOM 8376 C C . VAL A 1 1078 ? -68.245 -51.069 51.969 1.00 69.31 1078 VAL A C 1
ATOM 8378 O O . VAL A 1 1078 ? -67.751 -52.182 51.817 1.00 69.31 1078 VAL A O 1
ATOM 8381 N N . ARG A 1 1079 ? -69.232 -50.603 51.189 1.00 70.25 1079 ARG A N 1
ATOM 8382 C CA . ARG A 1 1079 ? -69.830 -51.372 50.073 1.00 70.25 1079 ARG A CA 1
ATOM 8383 C C . ARG A 1 1079 ? -70.265 -52.789 50.498 1.00 70.25 1079 ARG A C 1
ATOM 8385 O O . ARG A 1 1079 ? -69.882 -53.770 49.875 1.00 70.25 1079 ARG A O 1
ATOM 8392 N N . ASP A 1 1080 ? -71.018 -52.868 51.598 1.00 70.81 1080 ASP A N 1
ATOM 8393 C CA . ASP A 1 1080 ? -71.511 -54.100 52.246 1.00 70.81 1080 ASP A CA 1
ATOM 8394 C C . ASP A 1 1080 ? -70.463 -55.025 52.895 1.00 70.81 1080 ASP A C 1
ATOM 8396 O O . ASP A 1 1080 ? -70.829 -56.048 53.472 1.00 70.81 1080 ASP A O 1
ATOM 8400 N N . ILE A 1 1081 ? -69.186 -54.637 52.916 1.00 76.19 1081 ILE A N 1
ATOM 8401 C CA . ILE A 1 1081 ? -68.111 -55.391 53.577 1.00 76.19 1081 ILE A CA 1
ATOM 8402 C C . ILE A 1 1081 ? -67.886 -54.831 54.982 1.00 76.19 1081 ILE A C 1
ATOM 8404 O O . ILE A 1 1081 ? -67.707 -53.623 55.148 1.00 76.19 1081 ILE A O 1
ATOM 8408 N N . ALA A 1 1082 ? -67.918 -55.700 55.995 1.00 77.56 1082 ALA A N 1
ATOM 8409 C CA . ALA A 1 1082 ? -67.697 -55.316 57.386 1.00 77.56 1082 ALA A CA 1
ATOM 8410 C C . ALA A 1 1082 ? -66.210 -55.042 57.652 1.00 77.56 1082 ALA A C 1
ATOM 8412 O O . ALA A 1 1082 ? -65.348 -55.853 57.312 1.00 77.56 1082 ALA A O 1
ATOM 8413 N N . VAL A 1 1083 ? -65.933 -53.896 58.270 1.00 80.88 1083 VAL A N 1
ATOM 8414 C CA . VAL A 1 1083 ? -64.594 -53.465 58.672 1.00 80.88 1083 VAL A CA 1
ATOM 8415 C C . VAL A 1 1083 ? -64.621 -53.123 60.154 1.00 80.88 1083 VAL A C 1
ATOM 8417 O O . VAL A 1 1083 ? -65.475 -52.348 60.590 1.00 80.88 1083 VAL A O 1
ATOM 8420 N N . THR A 1 1084 ? -63.662 -53.659 60.905 1.00 80.50 1084 THR A N 1
ATOM 8421 C CA . THR A 1 1084 ? -63.470 -53.348 62.324 1.00 80.50 1084 THR A CA 1
ATOM 8422 C C . THR A 1 1084 ? -62.058 -52.821 62.547 1.00 80.50 1084 THR A C 1
ATOM 8424 O O . THR A 1 1084 ? -61.074 -53.439 62.146 1.00 80.50 1084 THR A O 1
ATOM 8427 N N . VAL A 1 1085 ? -61.950 -51.660 63.188 1.00 79.56 1085 VAL A N 1
ATOM 8428 C CA . VAL A 1 1085 ? -60.685 -51.008 63.536 1.00 79.56 1085 VAL A CA 1
ATOM 8429 C C . VAL A 1 1085 ? -60.541 -51.018 65.050 1.00 79.56 1085 VAL A C 1
ATOM 8431 O O . VAL A 1 1085 ? -61.383 -50.466 65.752 1.00 79.56 1085 VAL A O 1
ATOM 8434 N N . THR A 1 1086 ? -59.479 -51.639 65.558 1.00 78.12 1086 THR A N 1
ATOM 8435 C CA . THR A 1 1086 ? -59.140 -51.633 66.988 1.00 78.12 1086 THR A CA 1
ATOM 8436 C C . THR A 1 1086 ? -58.112 -50.541 67.259 1.00 78.12 1086 THR A C 1
ATOM 8438 O O . THR A 1 1086 ? -57.007 -50.581 66.711 1.00 78.12 1086 THR A O 1
ATOM 8441 N N . VAL A 1 1087 ? -58.474 -49.571 68.097 1.00 71.25 1087 VAL A N 1
ATOM 8442 C CA . VAL A 1 1087 ? -57.657 -48.393 68.412 1.00 71.25 1087 VAL A CA 1
ATOM 8443 C C . VAL A 1 1087 ? -56.887 -48.643 69.710 1.00 71.25 1087 VAL A C 1
ATOM 8445 O O . VAL A 1 1087 ? -57.472 -48.907 70.756 1.00 71.25 1087 VAL A O 1
ATOM 8448 N N . SER A 1 1088 ? -55.556 -48.560 69.657 1.00 62.47 1088 SER A N 1
ATOM 8449 C CA . SER A 1 1088 ? -54.708 -48.754 70.841 1.00 62.47 1088 SER A CA 1
ATOM 8450 C C . SER A 1 1088 ? -54.700 -47.520 71.750 1.00 62.47 1088 SER A C 1
ATOM 8452 O O . SER A 1 1088 ? -54.564 -46.386 71.283 1.00 62.47 1088 SER A O 1
ATOM 8454 N N . ALA A 1 1089 ? -54.751 -47.736 73.068 1.00 57.22 1089 ALA A N 1
ATOM 8455 C CA . ALA A 1 1089 ? -54.624 -46.673 74.068 1.00 57.22 1089 ALA A CA 1
ATOM 8456 C C . ALA A 1 1089 ? -53.215 -46.045 74.124 1.00 57.22 1089 ALA A C 1
ATOM 8458 O O . ALA A 1 1089 ? -53.069 -44.928 74.618 1.00 57.22 1089 ALA A O 1
ATOM 8459 N N . SER A 1 1090 ? -52.183 -46.722 73.601 1.00 53.25 1090 SER A N 1
ATOM 8460 C CA . SER A 1 1090 ? -50.813 -46.191 73.524 1.00 53.25 1090 SER A CA 1
ATOM 8461 C C . SER A 1 1090 ? -50.563 -45.459 72.200 1.00 53.25 1090 SER A C 1
ATOM 8463 O O . SER A 1 1090 ? -50.960 -45.942 71.142 1.00 53.25 1090 SER A O 1
ATOM 8465 N N . ALA A 1 1091 ? -49.857 -44.324 72.237 1.00 51.22 1091 ALA A N 1
ATOM 8466 C CA . ALA A 1 1091 ? -49.480 -43.548 71.045 1.00 51.22 1091 ALA A CA 1
ATOM 8467 C C . ALA A 1 1091 ? -48.375 -44.209 70.190 1.00 51.22 1091 ALA A C 1
ATOM 8469 O O . ALA A 1 1091 ? -48.071 -43.729 69.105 1.00 51.22 1091 ALA A O 1
ATOM 8470 N N . THR A 1 1092 ? -47.765 -45.297 70.672 1.00 45.00 1092 THR A N 1
ATOM 8471 C CA . THR A 1 1092 ? -46.645 -45.994 70.012 1.00 45.00 1092 THR A CA 1
ATOM 8472 C C . THR A 1 1092 ? -47.045 -47.268 69.265 1.00 45.00 1092 THR A C 1
ATOM 8474 O O . THR A 1 1092 ? -46.192 -47.893 68.640 1.00 45.00 1092 THR A O 1
ATOM 8477 N N . VAL A 1 1093 ? -48.317 -47.680 69.328 1.00 52.22 1093 VAL A N 1
ATOM 8478 C CA . VAL A 1 1093 ? -48.809 -48.918 68.702 1.00 52.22 1093 VAL A CA 1
ATOM 8479 C C . VAL A 1 1093 ? -49.862 -48.563 67.655 1.00 52.22 1093 VAL A C 1
ATOM 8481 O O . VAL A 1 1093 ? -50.880 -47.965 67.998 1.00 52.22 1093 VAL A O 1
ATOM 8484 N N . ALA A 1 1094 ? -49.612 -48.940 66.398 1.00 53.47 1094 ALA A N 1
ATOM 8485 C CA . ALA A 1 1094 ? -50.514 -48.689 65.273 1.00 53.47 1094 ALA A CA 1
ATOM 8486 C C . ALA A 1 1094 ? -51.867 -49.401 65.454 1.00 53.47 1094 ALA A C 1
ATOM 8488 O O . ALA A 1 1094 ? -51.934 -50.517 65.982 1.00 53.47 1094 ALA A O 1
ATOM 8489 N N . SER A 1 1095 ? -52.946 -48.753 65.012 1.00 65.81 1095 SER A N 1
ATOM 8490 C CA . SER A 1 1095 ? -54.310 -49.295 65.113 1.00 65.81 1095 SER A CA 1
ATOM 8491 C C . SER A 1 1095 ? -54.501 -50.479 64.154 1.00 65.81 1095 SER A C 1
ATOM 8493 O O . SER A 1 1095 ? -54.054 -50.441 63.009 1.00 65.81 1095 SER A O 1
ATOM 8495 N N . LYS A 1 1096 ? -55.160 -51.555 64.602 1.00 72.75 1096 LYS A N 1
ATOM 8496 C CA . LYS A 1 1096 ? -55.301 -52.801 63.822 1.00 72.75 1096 LYS A CA 1
ATOM 8497 C C . LYS A 1 1096 ? -56.607 -52.803 63.026 1.00 72.75 1096 LYS A C 1
ATOM 8499 O O . LYS A 1 1096 ? -57.669 -52.628 63.619 1.00 72.75 1096 LYS A O 1
ATOM 8504 N N . VAL A 1 1097 ? -56.540 -53.062 61.717 1.00 79.19 1097 VAL A N 1
ATOM 8505 C CA . VAL A 1 1097 ? -57.717 -53.193 60.837 1.00 79.19 1097 VAL A CA 1
ATOM 8506 C C . VAL A 1 1097 ? -58.003 -54.657 60.528 1.00 79.19 1097 VAL A C 1
ATOM 8508 O O . VAL A 1 1097 ? -57.138 -55.390 60.044 1.00 79.19 1097 VAL A O 1
ATOM 8511 N N . GLU A 1 1098 ? -59.239 -55.076 60.766 1.00 78.06 1098 GLU A N 1
ATOM 8512 C CA . GLU A 1 1098 ? -59.757 -56.391 60.412 1.00 78.06 1098 GLU A CA 1
ATOM 8513 C C . GLU A 1 1098 ? -60.846 -56.230 59.345 1.00 78.06 1098 GLU A C 1
ATOM 8515 O O . GLU A 1 1098 ? -61.859 -55.559 59.548 1.00 78.06 1098 GLU A O 1
ATOM 8520 N N . CYS A 1 1099 ? -60.592 -56.797 58.165 1.00 77.75 1099 CYS A N 1
ATOM 8521 C CA . CYS A 1 1099 ? -61.488 -56.781 57.012 1.00 77.75 1099 CYS A CA 1
ATOM 8522 C C . CYS A 1 1099 ? -61.175 -57.990 56.120 1.00 77.75 1099 CYS A C 1
ATOM 8524 O O . CYS A 1 1099 ? -60.003 -58.303 55.889 1.00 77.75 1099 CYS A O 1
ATOM 8526 N N . GLU A 1 1100 ? -62.214 -58.667 55.627 1.00 75.06 1100 GLU A N 1
ATOM 8527 C CA . GLU A 1 1100 ? -62.091 -59.880 54.803 1.00 75.06 1100 GLU A CA 1
ATOM 8528 C C . GLU A 1 1100 ? -61.591 -59.592 53.376 1.00 75.06 1100 GLU A C 1
ATOM 8530 O O . GLU A 1 1100 ? -60.994 -60.464 52.745 1.00 75.06 1100 GLU A O 1
ATOM 8535 N N . ALA A 1 1101 ? -61.789 -58.369 52.869 1.00 77.06 1101 ALA A N 1
ATOM 8536 C CA . ALA A 1 1101 ? -61.361 -57.967 51.532 1.00 77.06 1101 ALA A CA 1
ATOM 8537 C C . ALA A 1 1101 ? -60.048 -57.158 51.584 1.00 77.06 1101 ALA A C 1
ATOM 8539 O O . ALA A 1 1101 ? -60.048 -56.035 52.100 1.00 77.06 1101 ALA A O 1
ATOM 8540 N N . PRO A 1 1102 ? -58.933 -57.662 51.019 1.00 72.12 1102 PRO A N 1
ATOM 8541 C CA . PRO A 1 1102 ? -57.618 -57.028 51.140 1.00 72.12 1102 PRO A CA 1
ATOM 8542 C C . PRO A 1 1102 ? -57.535 -55.640 50.485 1.00 72.12 1102 PRO A C 1
ATOM 8544 O O . PRO A 1 1102 ? -56.822 -54.776 50.986 1.00 72.12 1102 PRO A O 1
ATOM 8547 N N . GLU A 1 1103 ? -58.307 -55.380 49.428 1.00 70.69 1103 GLU A N 1
ATOM 8548 C CA . GLU A 1 1103 ? -58.364 -54.058 48.783 1.00 70.69 1103 GLU A CA 1
ATOM 8549 C C . GLU A 1 1103 ? -59.028 -53.005 49.682 1.00 70.69 1103 GLU A C 1
ATOM 8551 O O . GLU A 1 1103 ? -58.526 -51.891 49.829 1.00 70.69 1103 GLU A O 1
ATOM 8556 N N . VAL A 1 1104 ? -60.129 -53.371 50.349 1.00 72.50 1104 VAL A N 1
ATOM 8557 C CA . VAL A 1 1104 ? -60.819 -52.492 51.306 1.00 72.50 1104 VAL A CA 1
ATOM 8558 C C . VAL A 1 1104 ? -59.983 -52.325 52.570 1.00 72.50 1104 VAL A C 1
ATOM 8560 O O . VAL A 1 1104 ? -59.888 -51.221 53.100 1.00 72.50 1104 VAL A O 1
ATOM 8563 N N . ARG A 1 1105 ? -59.324 -53.397 53.021 1.00 73.56 1105 ARG A N 1
ATOM 8564 C CA . ARG A 1 1105 ? -58.385 -53.360 54.141 1.00 73.56 1105 ARG A CA 1
ATOM 8565 C C . ARG A 1 1105 ? -57.241 -52.384 53.879 1.00 73.56 1105 ARG A C 1
ATOM 8567 O O . ARG A 1 1105 ? -57.032 -51.499 54.695 1.00 73.56 1105 ARG A O 1
ATOM 8574 N N . SER A 1 1106 ? -56.572 -52.485 52.731 1.00 71.44 1106 SER A N 1
ATOM 8575 C CA . SER A 1 1106 ? -55.467 -51.590 52.373 1.00 71.44 1106 SER A CA 1
ATOM 8576 C C . SER A 1 1106 ? -55.940 -50.142 52.200 1.00 71.44 1106 SER A C 1
ATOM 8578 O O . SER A 1 1106 ? -55.260 -49.214 52.625 1.00 71.44 1106 SER A O 1
ATOM 8580 N N . MET A 1 1107 ? -57.150 -49.924 51.673 1.00 70.94 1107 MET A N 1
ATOM 8581 C CA . MET A 1 1107 ? -57.751 -48.588 51.586 1.00 70.94 1107 MET A CA 1
ATOM 8582 C C . MET A 1 1107 ? -57.985 -47.953 52.970 1.00 70.94 1107 MET A C 1
ATOM 8584 O O . MET A 1 1107 ? -57.730 -46.761 53.148 1.00 70.94 1107 MET A O 1
ATOM 8588 N N . VAL A 1 1108 ? -58.454 -48.734 53.949 1.00 70.12 1108 VAL A N 1
ATOM 8589 C CA . VAL A 1 1108 ? -58.687 -48.264 55.325 1.00 70.12 1108 VAL A CA 1
ATOM 8590 C C . VAL A 1 1108 ? -57.369 -48.131 56.097 1.00 70.12 1108 VAL A C 1
ATOM 8592 O O . VAL A 1 1108 ? -57.176 -47.131 56.780 1.00 70.12 1108 VAL A O 1
ATOM 8595 N N . GLU A 1 1109 ? -56.430 -49.066 55.940 1.00 71.25 1109 GLU A N 1
ATOM 8596 C CA . GLU A 1 1109 ? -55.083 -48.990 56.527 1.00 71.25 1109 GLU A CA 1
ATOM 8597 C C . GLU A 1 1109 ? -54.311 -47.773 56.000 1.00 71.25 1109 GLU A C 1
ATOM 8599 O O . GLU A 1 1109 ? -53.718 -47.053 56.794 1.00 71.25 1109 GLU A O 1
ATOM 8604 N N . ASN A 1 1110 ? -54.397 -47.455 54.705 1.00 62.97 1110 ASN A N 1
ATOM 8605 C CA . ASN A 1 1110 ? -53.790 -46.244 54.140 1.00 62.97 1110 ASN A CA 1
ATOM 8606 C C . ASN A 1 1110 ? -54.456 -44.962 54.659 1.00 62.97 1110 ASN A C 1
ATOM 8608 O O . ASN A 1 1110 ? -53.777 -43.963 54.892 1.00 62.97 1110 ASN A O 1
ATOM 8612 N N . ALA A 1 1111 ? -55.777 -44.976 54.870 1.00 61.28 1111 ALA A N 1
ATOM 8613 C CA . ALA A 1 1111 ? -56.467 -43.853 55.498 1.00 61.28 1111 ALA A CA 1
ATOM 8614 C C . ALA A 1 1111 ? -56.013 -43.654 56.957 1.00 61.28 1111 ALA A C 1
ATOM 8616 O O . ALA A 1 1111 ? -55.852 -42.513 57.380 1.00 61.28 1111 ALA A O 1
ATOM 8617 N N . LEU A 1 1112 ? -55.767 -44.739 57.702 1.00 63.16 1112 LEU A N 1
ATOM 8618 C CA . LEU A 1 1112 ? -55.304 -44.712 59.097 1.00 63.16 1112 LEU A CA 1
ATOM 8619 C C . LEU A 1 1112 ? -53.809 -44.387 59.240 1.00 63.16 1112 LEU A C 1
ATOM 8621 O O . LEU A 1 1112 ? -53.440 -43.644 60.146 1.00 63.16 1112 LEU A O 1
ATOM 8625 N N . ALA A 1 1113 ? -52.958 -44.860 58.327 1.00 57.09 1113 ALA A N 1
ATOM 8626 C CA . ALA A 1 1113 ? -51.520 -44.577 58.310 1.00 57.09 1113 ALA A CA 1
ATOM 8627 C C . ALA A 1 1113 ? -51.219 -43.075 58.150 1.00 57.09 1113 ALA A C 1
ATOM 8629 O O . ALA A 1 1113 ? -50.200 -42.586 58.632 1.00 57.09 1113 ALA A O 1
ATOM 8630 N N . PHE A 1 1114 ? -52.142 -42.329 57.536 1.00 49.94 1114 PHE A N 1
ATOM 8631 C CA . PHE A 1 1114 ? -52.089 -40.869 57.445 1.00 49.94 1114 PHE A CA 1
ATOM 8632 C C . PHE A 1 1114 ? -52.425 -40.161 58.778 1.00 49.94 1114 PHE A C 1
ATOM 8634 O O . PHE A 1 1114 ? -52.114 -38.986 58.946 1.00 49.94 1114 PHE A O 1
ATOM 8641 N N . MET A 1 1115 ? -53.060 -40.854 59.734 1.00 54.25 1115 MET A N 1
ATOM 8642 C CA . MET A 1 1115 ? -53.628 -40.272 60.962 1.00 54.25 1115 MET A CA 1
ATOM 8643 C C . MET A 1 1115 ? -52.825 -40.581 62.242 1.00 54.25 1115 MET A C 1
ATOM 8645 O O . MET A 1 1115 ? -52.839 -39.775 63.175 1.00 54.25 1115 MET A O 1
ATOM 8649 N N . ASP A 1 1116 ? -52.070 -41.684 62.298 1.00 48.56 1116 ASP A N 1
ATOM 8650 C CA . ASP A 1 1116 ? -51.310 -42.090 63.498 1.00 48.56 1116 ASP A CA 1
ATOM 8651 C C . ASP A 1 1116 ? -50.193 -41.110 63.975 1.00 48.56 1116 ASP A C 1
ATOM 8653 O O . ASP A 1 1116 ? -49.982 -41.012 65.189 1.00 48.56 1116 ASP A O 1
ATOM 8657 N N . PRO A 1 1117 ? -49.520 -40.288 63.135 1.00 45.81 1117 PRO A N 1
ATOM 8658 C CA . PRO A 1 1117 ? -48.506 -39.332 63.613 1.00 45.81 1117 PRO A CA 1
ATOM 8659 C C . PRO A 1 1117 ? -49.070 -38.138 64.407 1.00 45.81 1117 PRO A C 1
ATOM 8661 O O . PRO A 1 1117 ? -48.322 -37.463 65.120 1.00 45.81 1117 PRO A O 1
ATOM 8664 N N . VAL A 1 1118 ? -50.377 -37.867 64.300 1.00 44.25 1118 VAL A N 1
ATOM 8665 C CA . VAL A 1 1118 ? -51.043 -36.689 64.890 1.00 44.25 1118 VAL A CA 1
ATOM 8666 C C . VAL A 1 1118 ? -51.093 -36.758 66.426 1.00 44.25 1118 VAL A C 1
ATOM 8668 O O . VAL A 1 1118 ? -51.075 -35.723 67.090 1.00 44.25 1118 VAL A O 1
ATOM 8671 N N . PHE A 1 1119 ? -51.059 -37.957 67.018 1.00 45.47 1119 PHE A N 1
ATOM 8672 C CA . PHE A 1 1119 ? -51.137 -38.147 68.476 1.00 45.47 1119 PHE A CA 1
ATOM 8673 C C . PHE A 1 1119 ? -49.777 -38.362 69.167 1.00 45.47 1119 PHE A C 1
ATOM 8675 O O . PHE A 1 1119 ? -49.681 -38.221 70.385 1.00 45.47 1119 PHE A O 1
ATOM 8682 N N . GLY A 1 1120 ? -48.704 -38.647 68.418 1.00 42.22 1120 GLY A N 1
ATOM 8683 C CA . GLY A 1 1120 ? -47.366 -38.909 68.973 1.00 42.22 1120 GLY A CA 1
ATOM 8684 C C . GLY A 1 1120 ? -46.602 -37.674 69.476 1.00 42.22 1120 GLY A C 1
ATOM 8685 O O . GLY A 1 1120 ? -45.573 -37.823 70.129 1.00 42.22 1120 GLY A O 1
ATOM 8686 N N . ARG A 1 1121 ? -47.078 -36.449 69.200 1.00 40.47 1121 ARG A N 1
ATOM 8687 C CA . ARG A 1 1121 ? -46.366 -35.189 69.521 1.00 40.47 1121 ARG A CA 1
ATOM 8688 C C . ARG A 1 1121 ? -46.945 -34.385 70.698 1.00 40.47 1121 ARG A C 1
ATOM 8690 O O . ARG A 1 1121 ? -46.500 -33.266 70.928 1.00 40.47 1121 ARG A O 1
ATOM 8697 N N . LEU A 1 1122 ? -47.886 -34.949 71.464 1.00 34.88 1122 LEU A N 1
ATOM 8698 C CA . LEU A 1 1122 ? -48.486 -34.317 72.657 1.00 34.88 1122 LEU A CA 1
ATOM 8699 C C . LEU A 1 1122 ? -47.864 -34.768 74.004 1.00 34.88 1122 LEU A C 1
ATOM 8701 O O . LEU A 1 1122 ? -48.372 -34.409 75.062 1.00 34.88 1122 LEU A O 1
ATOM 8705 N N . GLY A 1 1123 ? -46.761 -35.529 73.994 1.00 30.84 1123 GLY A N 1
ATOM 8706 C CA . GLY A 1 1123 ? -45.975 -35.860 75.198 1.00 30.84 1123 GLY A CA 1
ATOM 8707 C C . GLY A 1 1123 ? -44.891 -34.811 75.515 1.00 30.84 1123 GLY A C 1
ATOM 8708 O O . GLY A 1 1123 ? -44.441 -34.115 74.602 1.00 30.84 1123 GLY A O 1
ATOM 8709 N N . PRO A 1 1124 ? -44.447 -34.672 76.782 1.00 27.34 1124 PRO A N 1
ATOM 8710 C CA . PRO A 1 1124 ? -43.570 -33.579 77.200 1.00 27.34 1124 PRO A CA 1
ATOM 8711 C C . PRO A 1 1124 ? -42.194 -33.657 76.520 1.00 27.34 1124 PRO A C 1
ATOM 8713 O O . PRO A 1 1124 ? -41.541 -34.702 76.502 1.00 27.34 1124 PRO A O 1
ATOM 8716 N N . ARG A 1 1125 ? -41.760 -32.521 75.956 1.00 27.09 1125 ARG A N 1
ATOM 8717 C CA . ARG A 1 1125 ? -40.466 -32.327 75.284 1.00 27.09 1125 ARG A CA 1
ATOM 8718 C C . ARG A 1 1125 ? -39.296 -32.648 76.219 1.00 27.09 1125 ARG A C 1
ATOM 8720 O O . ARG A 1 1125 ? -39.187 -32.060 77.291 1.00 27.09 1125 ARG A O 1
ATOM 8727 N N . LYS A 1 1126 ? -38.347 -33.465 75.748 1.00 24.03 1126 LYS A N 1
ATOM 8728 C CA . LYS A 1 1126 ? -36.958 -33.398 76.217 1.00 24.03 1126 LYS A CA 1
ATOM 8729 C C . LYS A 1 1126 ? -36.256 -32.282 75.448 1.00 24.03 1126 LYS A C 1
ATOM 8731 O O . LYS A 1 1126 ? -36.050 -32.386 74.242 1.00 24.03 1126 LYS A O 1
ATOM 8736 N N . VAL A 1 1127 ? -35.951 -31.209 76.165 1.00 24.50 1127 VAL A N 1
ATOM 8737 C CA . VAL A 1 1127 ? -35.010 -30.166 75.758 1.00 24.50 1127 VAL A CA 1
ATOM 8738 C C . VAL A 1 1127 ? -33.636 -30.824 75.636 1.00 24.50 1127 VAL A C 1
ATOM 8740 O O . VAL A 1 1127 ? -33.168 -31.434 76.596 1.00 24.50 1127 VAL A O 1
ATOM 8743 N N . VAL A 1 1128 ? -33.004 -30.737 74.468 1.00 24.66 1128 VAL A N 1
ATOM 8744 C CA . VAL A 1 1128 ? -31.557 -30.944 74.359 1.00 24.66 1128 VAL A CA 1
ATOM 8745 C C . VAL A 1 1128 ? -30.949 -29.552 74.319 1.00 24.66 1128 VAL A C 1
ATOM 8747 O O . VAL A 1 1128 ? -31.045 -28.859 73.311 1.00 24.66 1128 VAL A O 1
ATOM 8750 N N . HIS A 1 1129 ? -30.412 -29.136 75.466 1.00 23.86 1129 HIS A N 1
ATOM 8751 C CA . HIS A 1 1129 ? -29.479 -28.021 75.561 1.00 23.86 1129 HIS A CA 1
ATOM 8752 C C . HIS A 1 1129 ? -28.202 -28.399 74.812 1.00 23.86 1129 HIS A C 1
ATOM 8754 O O . HIS A 1 1129 ? -27.691 -29.506 74.986 1.00 23.86 1129 HIS A O 1
ATOM 8760 N N . VAL A 1 1130 ? -27.668 -27.465 74.036 1.00 26.14 1130 VAL A N 1
ATOM 8761 C CA . VAL A 1 1130 ? -26.252 -27.463 73.680 1.00 26.14 1130 VAL A CA 1
ATOM 8762 C C . VAL A 1 1130 ? -25.709 -26.147 74.212 1.00 26.14 1130 VAL A C 1
ATOM 8764 O O . VAL A 1 1130 ? -25.844 -25.117 73.562 1.00 26.14 1130 VAL A O 1
ATOM 8767 N N . ASP A 1 1131 ? -25.176 -26.189 75.431 1.00 24.84 1131 ASP A N 1
ATOM 8768 C CA . ASP A 1 1131 ? -24.302 -25.138 75.940 1.00 24.84 1131 ASP A CA 1
ATOM 8769 C C . ASP A 1 1131 ? -22.849 -25.551 75.717 1.00 24.84 1131 ASP A C 1
ATOM 8771 O O . ASP A 1 1131 ? -22.479 -26.724 75.810 1.00 24.84 1131 ASP A O 1
ATOM 8775 N N . ALA A 1 1132 ? -22.055 -24.545 75.375 1.00 30.92 1132 ALA A N 1
ATOM 8776 C CA . ALA A 1 1132 ? -20.623 -24.607 75.168 1.00 30.92 1132 ALA A CA 1
ATOM 8777 C C . ALA A 1 1132 ? -19.865 -24.986 76.451 1.00 30.92 1132 ALA A C 1
ATOM 8779 O O . ALA A 1 1132 ? -20.279 -24.593 77.540 1.00 30.92 1132 ALA A O 1
ATOM 8780 N N . LEU A 1 1133 ? -18.721 -25.664 76.298 1.00 26.66 1133 LEU A N 1
ATOM 8781 C CA . LEU A 1 1133 ? -17.386 -25.232 76.757 1.00 26.66 1133 LEU A CA 1
ATOM 8782 C C . LEU A 1 1133 ? -16.384 -26.406 76.760 1.00 26.66 1133 LEU A C 1
ATOM 8784 O O . LEU A 1 1133 ? -16.726 -27.526 77.118 1.00 26.66 1133 LEU A O 1
ATOM 8788 N N . ASP A 1 1134 ? -15.156 -26.053 76.377 1.00 23.75 1134 ASP A N 1
ATOM 8789 C CA . ASP A 1 1134 ? -13.851 -26.537 76.846 1.00 23.75 1134 ASP A CA 1
ATOM 8790 C C . ASP A 1 1134 ? -13.383 -27.996 76.648 1.00 23.75 1134 ASP A C 1
ATOM 8792 O O . ASP A 1 1134 ? -13.938 -28.967 77.149 1.00 23.75 1134 ASP A O 1
ATOM 8796 N N . ALA A 1 1135 ? -12.282 -28.072 75.890 1.00 28.11 1135 ALA A N 1
ATOM 8797 C CA . ALA A 1 1135 ? -10.971 -28.649 76.212 1.00 28.11 1135 ALA A CA 1
ATOM 8798 C C . ALA A 1 1135 ? -10.838 -29.894 77.122 1.00 28.11 1135 ALA A C 1
ATOM 8800 O O . ALA A 1 1135 ? -11.237 -29.900 78.280 1.00 28.11 1135 ALA A O 1
ATOM 8801 N N . ASP A 1 1136 ? -10.070 -30.841 76.564 1.00 25.77 1136 ASP A N 1
ATOM 8802 C CA . ASP A 1 1136 ? -9.119 -31.785 77.173 1.00 25.77 1136 ASP A CA 1
ATOM 8803 C C . ASP A 1 1136 ? -9.598 -32.853 78.177 1.00 25.77 1136 ASP A C 1
ATOM 8805 O O . ASP A 1 1136 ? -10.049 -32.569 79.281 1.00 25.77 1136 ASP A O 1
ATOM 8809 N N . ALA A 1 1137 ? -9.342 -34.121 77.817 1.00 27.95 1137 ALA A N 1
ATOM 8810 C CA . ALA A 1 1137 ? -8.290 -34.962 78.420 1.00 27.95 1137 ALA A CA 1
ATOM 8811 C C . ALA A 1 1137 ? -8.673 -36.457 78.560 1.00 27.95 1137 ALA A C 1
ATOM 8813 O O . ALA A 1 1137 ? -9.773 -36.814 78.975 1.00 27.95 1137 ALA A O 1
ATOM 8814 N N . ASP A 1 1138 ? -7.658 -37.290 78.294 1.00 26.88 1138 ASP A N 1
ATOM 8815 C CA . ASP A 1 1138 ? -7.270 -38.492 79.048 1.00 26.88 1138 ASP A CA 1
ATOM 8816 C C . ASP A 1 1138 ? -7.627 -39.940 78.606 1.00 26.88 1138 ASP A C 1
ATOM 8818 O O . ASP A 1 1138 ? -8.733 -40.446 78.779 1.00 26.88 1138 ASP A O 1
ATOM 8822 N N . LEU A 1 1139 ? -6.533 -40.625 78.201 1.00 28.69 1139 LEU A N 1
ATOM 8823 C CA . LEU A 1 1139 ? -5.983 -41.904 78.716 1.00 28.69 1139 LEU A CA 1
ATOM 8824 C C . LEU A 1 1139 ? -6.466 -43.259 78.137 1.00 28.69 1139 LEU A C 1
ATOM 8826 O O . LEU A 1 1139 ? -7.508 -43.778 78.522 1.00 28.69 1139 LEU A O 1
ATOM 8830 N N . ALA A 1 1140 ? -5.614 -43.911 77.319 1.00 28.16 1140 ALA A N 1
ATOM 8831 C CA . ALA A 1 1140 ? -4.586 -44.898 77.751 1.00 28.16 1140 ALA A CA 1
ATOM 8832 C C . ALA A 1 1140 ? -4.317 -46.041 76.726 1.00 28.16 1140 ALA A C 1
ATOM 8834 O O . ALA A 1 1140 ? -5.231 -46.785 76.383 1.00 28.16 1140 ALA A O 1
ATOM 8835 N N . GLU A 1 1141 ? -3.055 -46.168 76.271 1.00 29.55 1141 GLU A N 1
ATOM 8836 C CA . GLU A 1 1141 ? -2.127 -47.331 76.403 1.00 29.55 1141 GLU A CA 1
ATOM 8837 C C . GLU A 1 1141 ? -1.108 -47.470 75.234 1.00 29.55 1141 GLU A C 1
ATOM 8839 O O . GLU A 1 1141 ? -1.442 -47.869 74.121 1.00 29.55 1141 GLU A O 1
ATOM 8844 N N . ASP A 1 1142 ? 0.147 -47.115 75.559 1.00 31.20 1142 ASP A N 1
ATOM 8845 C CA . ASP A 1 1142 ? 1.447 -47.794 75.352 1.00 31.20 1142 ASP A CA 1
ATOM 8846 C C . ASP A 1 1142 ? 1.920 -48.318 73.970 1.00 31.20 1142 ASP A C 1
ATOM 8848 O O . ASP A 1 1142 ? 1.444 -49.335 73.471 1.00 31.20 1142 ASP A O 1
ATOM 8852 N N . ALA A 1 1143 ? 3.021 -47.754 73.425 1.00 29.41 1143 ALA A N 1
ATOM 8853 C CA . ALA A 1 1143 ? 4.409 -48.173 73.744 1.00 29.41 1143 ALA A CA 1
ATOM 8854 C C . ALA A 1 1143 ? 5.510 -47.597 72.795 1.00 29.41 1143 ALA A C 1
ATOM 8856 O O . ALA A 1 1143 ? 5.478 -47.818 71.588 1.00 29.41 1143 ALA A O 1
ATOM 8857 N N . ALA A 1 1144 ? 6.542 -47.010 73.429 1.00 32.44 1144 ALA A N 1
ATOM 8858 C CA . ALA A 1 1144 ? 7.999 -47.069 73.161 1.00 32.44 1144 ALA A CA 1
ATOM 8859 C C . ALA A 1 1144 ? 8.726 -46.209 72.079 1.00 32.44 1144 ALA A C 1
ATOM 8861 O O . ALA A 1 1144 ? 8.786 -46.572 70.906 1.00 32.44 1144 ALA A O 1
ATOM 8862 N N . ASN A 1 1145 ? 9.441 -45.199 72.616 1.00 32.22 1145 ASN A N 1
ATOM 8863 C CA . ASN A 1 1145 ? 10.898 -44.915 72.553 1.00 32.22 1145 ASN A CA 1
ATOM 8864 C C . ASN A 1 1145 ? 11.528 -43.936 71.523 1.00 32.22 1145 ASN A C 1
ATOM 8866 O O . ASN A 1 1145 ? 11.660 -44.252 70.343 1.00 32.22 1145 ASN A O 1
ATOM 8870 N N . ASP A 1 1146 ? 12.028 -42.829 72.111 1.00 33.72 1146 ASP A N 1
ATOM 8871 C CA . ASP A 1 1146 ? 13.434 -42.346 72.153 1.00 33.72 1146 ASP A CA 1
ATOM 8872 C C . ASP A 1 1146 ? 14.016 -41.500 70.991 1.00 33.72 1146 ASP A C 1
ATOM 8874 O O . ASP A 1 1146 ? 14.327 -42.015 69.918 1.00 33.72 1146 ASP A O 1
ATOM 8878 N N . ASP A 1 1147 ? 14.162 -40.181 71.234 1.00 33.09 1147 ASP A N 1
ATOM 8879 C CA . ASP A 1 1147 ? 15.442 -39.468 71.514 1.00 33.09 1147 ASP A CA 1
ATOM 8880 C C . ASP A 1 1147 ? 15.526 -38.010 70.967 1.00 33.09 1147 ASP A C 1
ATOM 8882 O O . ASP A 1 1147 ? 15.463 -37.764 69.762 1.00 33.09 1147 ASP A O 1
ATOM 8886 N N . ASP A 1 1148 ? 15.725 -37.095 71.931 1.00 34.31 1148 ASP A N 1
ATOM 8887 C CA . ASP A 1 1148 ? 16.611 -35.912 72.013 1.00 34.31 1148 ASP A CA 1
ATOM 8888 C C . ASP A 1 1148 ? 16.388 -34.597 71.211 1.00 34.31 1148 ASP A C 1
ATOM 8890 O O . ASP A 1 1148 ? 16.719 -34.466 70.032 1.00 34.31 1148 ASP A O 1
ATOM 8894 N N . ASP A 1 1149 ? 15.904 -33.598 71.972 1.00 33.03 1149 ASP A N 1
ATOM 8895 C CA . ASP A 1 1149 ? 16.528 -32.310 72.366 1.00 33.03 1149 ASP A CA 1
ATOM 8896 C C . ASP A 1 1149 ? 16.814 -31.153 71.365 1.00 33.03 1149 ASP A C 1
ATOM 8898 O O . ASP A 1 1149 ? 17.758 -31.159 70.574 1.00 33.03 1149 ASP A O 1
ATOM 8902 N N . ASP A 1 1150 ? 16.002 -30.102 71.568 1.00 34.41 1150 ASP A N 1
ATOM 8903 C CA . ASP A 1 1150 ? 16.342 -28.730 72.008 1.00 34.41 1150 ASP A CA 1
ATOM 8904 C C . ASP A 1 1150 ? 16.863 -27.610 71.064 1.00 34.41 1150 ASP A C 1
ATOM 8906 O O . ASP A 1 1150 ? 17.959 -27.628 70.505 1.00 34.41 1150 ASP A O 1
ATOM 8910 N N . ASP A 1 1151 ? 16.030 -26.552 71.074 1.00 32.09 1151 ASP A N 1
ATOM 8911 C CA . ASP A 1 1151 ? 16.318 -25.133 71.358 1.00 32.09 1151 ASP A CA 1
ATOM 8912 C C . ASP A 1 1151 ? 16.647 -24.100 70.251 1.00 32.09 1151 ASP A C 1
ATOM 8914 O O . ASP A 1 1151 ? 17.751 -23.979 69.723 1.00 32.09 1151 ASP A O 1
ATOM 8918 N N . ASP A 1 1152 ? 15.612 -23.278 70.022 1.00 32.12 1152 ASP A N 1
ATOM 8919 C CA . ASP A 1 1152 ? 15.517 -21.822 70.238 1.00 32.12 1152 ASP A CA 1
ATOM 8920 C C . ASP A 1 1152 ? 16.168 -20.753 69.326 1.00 32.12 1152 ASP A C 1
ATOM 8922 O O . ASP A 1 1152 ? 17.375 -20.617 69.152 1.00 32.12 1152 ASP A O 1
ATOM 8926 N N . GLU A 1 1153 ? 15.239 -19.885 68.895 1.00 31.25 1153 GLU A N 1
ATOM 8927 C CA . GLU A 1 1153 ? 15.225 -18.414 68.857 1.00 31.25 1153 GLU A CA 1
ATOM 8928 C C . GLU A 1 1153 ? 16.139 -17.544 67.953 1.00 31.25 1153 GLU A C 1
ATOM 8930 O O . GLU A 1 1153 ? 17.364 -17.549 67.981 1.00 31.25 1153 GLU A O 1
ATOM 8935 N N . ALA A 1 1154 ? 15.419 -16.598 67.323 1.00 28.39 1154 ALA A N 1
ATOM 8936 C CA . ALA A 1 1154 ? 15.719 -15.171 67.133 1.00 28.39 1154 ALA A CA 1
ATOM 8937 C C . ALA A 1 1154 ? 16.504 -14.661 65.894 1.00 28.39 1154 ALA A C 1
ATOM 8939 O O . ALA A 1 1154 ? 17.637 -15.016 65.593 1.00 28.39 1154 ALA A O 1
ATOM 8940 N N . LEU A 1 1155 ? 15.848 -13.690 65.233 1.00 34.50 1155 LEU A N 1
ATOM 8941 C CA . LEU A 1 1155 ? 16.364 -12.601 64.369 1.00 34.50 1155 LEU A CA 1
ATOM 8942 C C . LEU A 1 1155 ? 17.591 -11.892 65.013 1.00 34.50 1155 LEU A C 1
ATOM 8944 O O . LEU A 1 1155 ? 17.637 -11.914 66.243 1.00 34.50 1155 LEU A O 1
ATOM 8948 N N . PRO A 1 1156 ? 18.502 -11.144 64.313 1.00 42.19 1156 PRO A N 1
ATOM 8949 C CA . PRO A 1 1156 ? 18.170 -10.108 63.309 1.00 42.19 1156 PRO A CA 1
ATOM 8950 C C . PRO A 1 1156 ? 19.269 -9.698 62.264 1.00 42.19 1156 PRO A C 1
ATOM 8952 O O . PRO A 1 1156 ? 20.349 -10.261 62.156 1.00 42.19 1156 PRO A O 1
ATOM 8955 N N . GLU A 1 1157 ? 18.916 -8.677 61.470 1.00 28.75 1157 GLU A N 1
ATOM 8956 C CA . GLU A 1 1157 ? 19.694 -7.616 60.784 1.00 28.75 1157 GLU A CA 1
ATOM 8957 C C . GLU A 1 1157 ? 21.244 -7.643 60.610 1.00 28.75 1157 GLU A C 1
ATOM 8959 O O . GLU A 1 1157 ? 22.007 -7.469 61.549 1.00 28.75 1157 GLU A O 1
ATOM 8964 N N . ARG A 1 1158 ? 21.644 -7.573 59.322 1.00 29.52 1158 ARG A N 1
ATOM 8965 C CA . ARG A 1 1158 ? 22.342 -6.454 58.621 1.00 29.52 1158 ARG A CA 1
ATOM 8966 C C . ARG A 1 1158 ? 23.833 -6.109 58.912 1.00 29.52 1158 ARG A C 1
ATOM 8968 O O . ARG A 1 1158 ? 24.239 -5.814 60.024 1.00 29.52 1158 ARG A O 1
ATOM 8975 N N . ILE A 1 1159 ? 24.522 -5.854 57.782 1.00 29.81 1159 ILE A N 1
ATOM 8976 C CA . ILE A 1 1159 ? 25.726 -5.020 57.522 1.00 29.81 1159 ILE A CA 1
ATOM 8977 C C . ILE A 1 1159 ? 27.098 -5.719 57.579 1.00 29.81 1159 ILE A C 1
ATOM 8979 O O . ILE A 1 1159 ? 27.568 -6.100 58.641 1.00 29.81 1159 ILE A O 1
ATOM 8983 N N . GLY A 1 1160 ? 27.816 -5.669 56.444 1.00 27.36 1160 GLY A N 1
ATOM 8984 C CA . GLY A 1 1160 ? 29.225 -5.255 56.472 1.00 27.36 1160 GLY A CA 1
ATOM 8985 C C . GLY A 1 1160 ? 30.223 -6.045 55.626 1.00 27.36 1160 GLY A C 1
ATOM 8986 O O . GLY A 1 1160 ? 30.867 -6.938 56.148 1.00 27.36 1160 GLY A O 1
ATOM 8987 N N . ASP A 1 1161 ? 30.418 -5.564 54.395 1.00 27.25 1161 ASP A N 1
ATOM 8988 C CA . ASP A 1 1161 ? 31.730 -5.197 53.828 1.00 27.25 1161 ASP A CA 1
ATOM 8989 C C . ASP A 1 1161 ? 32.763 -6.285 53.451 1.00 27.25 1161 ASP A C 1
ATOM 8991 O O . ASP A 1 1161 ? 32.925 -7.308 54.104 1.00 27.25 1161 ASP A O 1
ATOM 8995 N N . GLY A 1 1162 ? 33.530 -5.990 52.395 1.00 28.08 1162 GLY A N 1
ATOM 8996 C CA . GLY A 1 1162 ? 34.746 -6.723 52.027 1.00 28.08 1162 GLY A CA 1
ATOM 8997 C C . GLY A 1 1162 ? 34.767 -7.220 50.585 1.00 28.08 1162 GLY A C 1
ATOM 8998 O O . GLY A 1 1162 ? 34.388 -8.352 50.307 1.00 28.08 1162 GLY A O 1
ATOM 8999 N N . GLY A 1 1163 ? 35.212 -6.364 49.663 1.00 25.44 1163 GLY A N 1
ATOM 9000 C CA . GLY A 1 1163 ? 35.325 -6.685 48.241 1.00 25.44 1163 GLY A CA 1
ATOM 9001 C C . GLY A 1 1163 ? 36.594 -7.439 47.824 1.00 25.44 1163 GLY A C 1
ATOM 9002 O O . GLY A 1 1163 ? 37.250 -8.102 48.623 1.00 25.44 1163 GLY A O 1
ATOM 9003 N N . ILE A 1 1164 ? 36.960 -7.173 46.562 1.00 28.84 1164 ILE A N 1
ATOM 9004 C CA . ILE A 1 1164 ? 38.196 -7.509 45.827 1.00 28.84 1164 ILE A CA 1
ATOM 9005 C C . ILE A 1 1164 ? 38.092 -8.772 44.956 1.00 28.84 1164 ILE A C 1
ATOM 9007 O O . ILE A 1 1164 ? 37.908 -9.873 45.458 1.00 28.84 1164 ILE A O 1
ATOM 9011 N N . GLY A 1 1165 ? 38.354 -8.604 43.652 1.00 27.19 1165 GLY A N 1
ATOM 9012 C CA . GLY A 1 1165 ? 38.976 -9.661 42.847 1.00 27.19 1165 GLY A CA 1
ATOM 9013 C C . GLY A 1 1165 ? 38.551 -9.722 41.386 1.00 27.19 1165 GLY A C 1
ATOM 9014 O O . GLY A 1 1165 ? 37.551 -10.342 41.065 1.00 27.19 1165 GLY A O 1
ATOM 9015 N N . PHE A 1 1166 ? 39.347 -9.089 40.531 1.00 28.59 1166 PHE A N 1
ATOM 9016 C CA . PHE A 1 1166 ? 39.310 -9.093 39.069 1.00 28.59 1166 PHE A CA 1
ATOM 9017 C C . PHE A 1 1166 ? 39.797 -10.421 38.438 1.00 28.59 1166 PHE A C 1
ATOM 9019 O O . PHE A 1 1166 ? 40.670 -11.077 38.996 1.00 28.59 1166 PHE A O 1
ATOM 9026 N N . ASP A 1 1167 ? 39.290 -10.654 37.224 1.00 29.33 1167 ASP A N 1
ATOM 9027 C CA . ASP A 1 1167 ? 39.936 -11.173 36.000 1.00 29.33 1167 ASP A CA 1
ATOM 9028 C C . ASP A 1 1167 ? 40.366 -12.634 35.760 1.00 29.33 1167 ASP A C 1
ATOM 9030 O O . ASP A 1 1167 ? 40.904 -13.347 36.602 1.00 29.33 1167 ASP A O 1
ATOM 9034 N N . ASP A 1 1168 ? 40.218 -12.921 34.458 1.00 27.86 1168 ASP A N 1
ATOM 9035 C CA . ASP A 1 1168 ? 40.984 -13.779 33.552 1.00 27.86 1168 ASP A CA 1
ATOM 9036 C C . ASP A 1 1168 ? 40.689 -15.281 33.429 1.00 27.86 1168 ASP A C 1
ATOM 9038 O O . ASP A 1 1168 ? 40.581 -16.051 34.379 1.00 27.86 1168 ASP A O 1
ATOM 9042 N N . GLY A 1 1169 ? 40.563 -15.689 32.160 1.00 30.33 1169 GLY A N 1
ATOM 9043 C CA . GLY A 1 1169 ? 40.253 -17.044 31.725 1.00 30.33 1169 GLY A CA 1
ATOM 9044 C C . GLY A 1 1169 ? 41.441 -17.860 31.201 1.00 30.33 1169 GLY A C 1
ATOM 9045 O O . GLY A 1 1169 ? 42.605 -17.507 31.364 1.00 30.33 1169 GLY A O 1
ATOM 9046 N N . VAL A 1 1170 ? 41.052 -18.903 30.450 1.00 28.33 1170 VAL A N 1
ATOM 9047 C CA . VAL A 1 1170 ? 41.795 -19.746 29.481 1.00 28.33 1170 VAL A CA 1
ATOM 9048 C C . VAL A 1 1170 ? 42.222 -21.163 29.942 1.00 28.33 1170 VAL A C 1
ATOM 9050 O O . VAL A 1 1170 ? 43.005 -21.323 30.870 1.00 28.33 1170 VAL A O 1
ATOM 9053 N N . SER A 1 1171 ? 41.796 -22.152 29.121 1.00 28.67 1171 SER A N 1
ATOM 9054 C CA . SER A 1 1171 ? 42.298 -23.539 28.889 1.00 28.67 1171 SER A CA 1
ATOM 9055 C C . SER A 1 1171 ? 42.116 -24.605 29.987 1.00 28.67 1171 SER A C 1
ATOM 9057 O O . SER A 1 1171 ? 42.162 -24.283 31.160 1.00 28.67 1171 SER A O 1
ATOM 9059 N N . ALA A 1 1172 ? 41.969 -25.919 29.737 1.00 28.92 1172 ALA A N 1
ATOM 9060 C CA . ALA A 1 1172 ? 42.038 -26.798 28.551 1.00 28.92 1172 ALA A CA 1
ATOM 9061 C C . ALA A 1 1172 ? 41.532 -28.226 28.928 1.00 28.92 1172 ALA A C 1
ATOM 9063 O O . ALA A 1 1172 ? 41.156 -28.443 30.078 1.00 28.92 1172 ALA A O 1
ATOM 9064 N N . MET A 1 1173 ? 41.683 -29.180 27.984 1.00 28.56 1173 MET A N 1
ATOM 9065 C CA . MET A 1 1173 ? 41.689 -30.663 28.096 1.00 28.56 1173 MET A CA 1
ATOM 9066 C C . MET A 1 1173 ? 40.335 -31.381 28.015 1.00 28.56 1173 MET A C 1
ATOM 9068 O O . MET A 1 1173 ? 39.357 -30.929 28.588 1.00 28.56 1173 MET A O 1
ATOM 9072 N N . ASP A 1 1174 ? 40.192 -32.574 27.433 1.00 28.61 1174 ASP A N 1
ATOM 9073 C CA . ASP A 1 1174 ? 40.917 -33.398 26.445 1.00 28.61 1174 ASP A CA 1
ATOM 9074 C C . ASP A 1 1174 ? 40.035 -34.659 26.235 1.00 28.61 1174 ASP A C 1
ATOM 9076 O O . ASP A 1 1174 ? 39.208 -34.970 27.094 1.00 28.61 1174 ASP A O 1
ATOM 9080 N N . LEU A 1 1175 ? 40.304 -35.412 25.156 1.00 29.89 1175 LEU A N 1
ATOM 9081 C CA . LEU A 1 1175 ? 40.139 -36.877 24.966 1.00 29.89 1175 LEU A CA 1
ATOM 9082 C C . LEU A 1 1175 ? 39.237 -37.346 23.798 1.00 29.89 1175 LEU A C 1
ATOM 9084 O O . LEU A 1 1175 ? 38.013 -37.406 23.867 1.00 29.89 1175 LEU A O 1
ATOM 9088 N N . VAL A 1 1176 ? 39.939 -37.791 22.751 1.00 29.09 1176 VAL A N 1
ATOM 9089 C CA . VAL A 1 1176 ? 39.597 -38.774 21.686 1.00 29.09 1176 VAL A CA 1
ATOM 9090 C C . VAL A 1 1176 ? 40.273 -40.120 22.138 1.00 29.09 1176 VAL A C 1
ATOM 9092 O O . VAL A 1 1176 ? 40.960 -40.057 23.164 1.00 29.09 1176 VAL A O 1
ATOM 9095 N N . PRO A 1 1177 ? 40.231 -41.317 21.479 1.00 52.06 1177 PRO A N 1
ATOM 9096 C CA . PRO A 1 1177 ? 39.793 -41.638 20.110 1.00 52.06 1177 PRO A CA 1
ATOM 9097 C C . PRO A 1 1177 ? 39.170 -43.040 19.853 1.00 52.06 1177 PRO A C 1
ATOM 9099 O O . PRO A 1 1177 ? 39.142 -43.898 20.729 1.00 52.06 1177 PRO A O 1
ATOM 9102 N N . ALA A 1 1178 ? 38.731 -43.294 18.607 1.00 27.02 1178 ALA A N 1
ATOM 9103 C CA . ALA A 1 1178 ? 39.301 -44.339 17.724 1.00 27.02 1178 ALA A CA 1
ATOM 9104 C C . ALA A 1 1178 ? 38.505 -44.509 16.403 1.00 27.02 1178 ALA A C 1
ATOM 9106 O O . ALA A 1 1178 ? 37.339 -44.895 16.416 1.00 27.02 1178 ALA A O 1
ATOM 9107 N N . GLN A 1 1179 ? 39.179 -44.264 15.269 1.00 34.78 1179 GLN A N 1
ATOM 9108 C CA . GLN A 1 1179 ? 38.884 -44.828 13.936 1.00 34.78 1179 GLN A CA 1
ATOM 9109 C C . GLN A 1 1179 ? 39.646 -46.168 13.755 1.00 34.78 1179 GLN A C 1
ATOM 9111 O O . GLN A 1 1179 ? 40.401 -46.553 14.652 1.00 34.78 1179 GLN A O 1
ATOM 9116 N N . PRO A 1 1180 ? 39.474 -46.890 12.629 1.00 41.50 1180 PRO A N 1
ATOM 9117 C CA . PRO A 1 1180 ? 40.364 -46.683 11.465 1.00 41.50 1180 PRO A CA 1
ATOM 9118 C C . PRO A 1 1180 ? 39.567 -46.658 10.135 1.00 41.50 1180 PRO A C 1
ATOM 9120 O O . PRO A 1 1180 ? 38.535 -47.314 10.040 1.00 41.50 1180 PRO A O 1
ATOM 9123 N N . ALA A 1 1181 ? 39.833 -45.841 9.113 1.00 30.72 1181 ALA A N 1
ATOM 9124 C CA . ALA A 1 1181 ? 41.051 -45.359 8.447 1.00 30.72 1181 ALA A CA 1
ATOM 9125 C C . ALA A 1 1181 ? 41.454 -46.195 7.211 1.00 30.72 1181 ALA A C 1
ATOM 9127 O O . ALA A 1 1181 ? 41.536 -47.421 7.275 1.00 30.72 1181 ALA A O 1
ATOM 9128 N N . ASP A 1 1182 ? 41.741 -45.424 6.154 1.00 30.09 1182 ASP A N 1
ATOM 9129 C CA . ASP A 1 1182 ? 42.632 -45.661 5.007 1.00 30.09 1182 ASP A CA 1
ATOM 9130 C C . ASP A 1 1182 ? 42.037 -46.273 3.722 1.00 30.09 1182 ASP A C 1
ATOM 9132 O O . ASP A 1 1182 ? 41.259 -47.218 3.772 1.00 30.09 1182 ASP A O 1
ATOM 9136 N N . ALA A 1 1183 ? 42.401 -45.851 2.505 1.00 30.41 1183 ALA A N 1
ATOM 9137 C CA . ALA A 1 1183 ? 43.108 -44.676 1.975 1.00 30.41 1183 ALA A CA 1
ATOM 9138 C C . ALA A 1 1183 ? 43.098 -44.779 0.423 1.00 30.41 1183 ALA A C 1
ATOM 9140 O O . ALA A 1 1183 ? 42.831 -45.848 -0.123 1.00 30.41 1183 ALA A O 1
ATOM 9141 N N . ASP A 1 1184 ? 43.474 -43.672 -0.225 1.00 28.91 1184 ASP A N 1
ATOM 9142 C CA . ASP A 1 1184 ? 44.194 -43.573 -1.511 1.00 28.91 1184 ASP A CA 1
ATOM 9143 C C . ASP A 1 1184 ? 43.463 -43.588 -2.879 1.00 28.91 1184 ASP A C 1
ATOM 9145 O O . ASP A 1 1184 ? 43.041 -44.613 -3.404 1.00 28.91 1184 ASP A O 1
ATOM 9149 N N . ALA A 1 1185 ? 43.443 -42.379 -3.465 1.00 29.69 1185 ALA A N 1
ATOM 9150 C CA . ALA A 1 1185 ? 44.250 -41.940 -4.621 1.00 29.69 1185 ALA A CA 1
ATOM 9151 C C . ALA A 1 1185 ? 43.830 -42.233 -6.087 1.00 29.69 1185 ALA A C 1
ATOM 9153 O O . ALA A 1 1185 ? 43.641 -43.365 -6.512 1.00 29.69 1185 ALA A O 1
ATOM 9154 N N . ASP A 1 1186 ? 43.882 -41.125 -6.843 1.00 28.00 1186 ASP A N 1
ATOM 9155 C CA . ASP A 1 1186 ? 44.376 -40.934 -8.218 1.00 28.00 1186 ASP A CA 1
ATOM 9156 C C . ASP A 1 1186 ? 43.548 -41.304 -9.473 1.00 28.00 1186 ASP A C 1
ATOM 9158 O O . ASP A 1 1186 ? 43.313 -42.458 -9.807 1.00 28.00 1186 ASP A O 1
ATOM 9162 N N . ALA A 1 1187 ? 43.265 -40.224 -10.222 1.00 28.98 1187 ALA A N 1
ATOM 9163 C CA . ALA A 1 1187 ? 43.665 -39.952 -11.613 1.00 28.98 1187 ALA A CA 1
ATOM 9164 C C . ALA A 1 1187 ? 42.952 -40.608 -12.824 1.00 28.98 1187 ALA A C 1
ATOM 9166 O O . ALA A 1 1187 ? 42.964 -41.814 -13.030 1.00 28.98 1187 ALA A O 1
ATOM 9167 N N . ASP A 1 1188 ? 42.500 -39.690 -13.692 1.00 28.19 1188 ASP A N 1
ATOM 9168 C CA . ASP A 1 1188 ? 42.663 -39.630 -15.153 1.00 28.19 1188 ASP A CA 1
ATOM 9169 C C . ASP A 1 1188 ? 41.920 -40.576 -16.130 1.00 28.19 1188 ASP A C 1
ATOM 9171 O O . ASP A 1 1188 ? 42.132 -41.781 -16.196 1.00 28.19 1188 ASP A O 1
ATOM 9175 N N . ALA A 1 1189 ? 41.205 -39.882 -17.031 1.00 29.19 1189 ALA A N 1
ATOM 9176 C CA . ALA A 1 1189 ? 41.276 -39.965 -18.497 1.00 29.19 1189 ALA A CA 1
ATOM 9177 C C . ALA A 1 1189 ? 40.397 -40.951 -19.308 1.00 29.19 1189 ALA A C 1
ATOM 9179 O O . ALA A 1 1189 ? 40.460 -42.168 -19.186 1.00 29.19 1189 ALA A O 1
ATOM 9180 N N . ASP A 1 1190 ? 39.710 -40.310 -20.265 1.00 27.64 1190 ASP A N 1
ATOM 9181 C CA . ASP A 1 1190 ? 39.559 -40.658 -21.685 1.00 27.64 1190 ASP A CA 1
ATOM 9182 C C . ASP A 1 1190 ? 38.527 -41.697 -22.182 1.00 27.64 1190 ASP A C 1
ATOM 9184 O O . ASP A 1 1190 ? 38.665 -42.907 -22.047 1.00 27.64 1190 ASP A O 1
ATOM 9188 N N . ALA A 1 1191 ? 37.571 -41.124 -22.932 1.00 29.45 1191 ALA A N 1
ATOM 9189 C CA . ALA A 1 1191 ? 37.351 -41.328 -24.373 1.00 29.45 1191 ALA A CA 1
ATOM 9190 C C . ALA A 1 1191 ? 36.380 -42.418 -24.890 1.00 29.45 1191 ALA A C 1
ATOM 9192 O O . ALA A 1 1191 ? 36.557 -43.618 -24.716 1.00 29.45 1191 ALA A O 1
ATOM 9193 N N . ASP A 1 1192 ? 35.429 -41.889 -25.674 1.00 28.25 1192 ASP A N 1
ATOM 9194 C CA . ASP A 1 1192 ? 34.978 -42.322 -27.005 1.00 28.25 1192 ASP A CA 1
ATOM 9195 C C . ASP A 1 1192 ? 34.047 -43.541 -27.209 1.00 28.25 1192 ASP A C 1
ATOM 9197 O O . ASP A 1 1192 ? 34.454 -44.694 -27.264 1.00 28.25 1192 ASP A O 1
ATOM 9201 N N . ALA A 1 1193 ? 32.784 -43.177 -27.484 1.00 28.97 1193 ALA A N 1
ATOM 9202 C CA . ALA A 1 1193 ? 32.132 -43.230 -28.808 1.00 28.97 1193 ALA A CA 1
ATOM 9203 C C . ALA A 1 1193 ? 31.543 -44.541 -29.390 1.00 28.97 1193 ALA A C 1
ATOM 9205 O O . ALA A 1 1193 ? 32.043 -45.642 -29.209 1.00 28.97 1193 ALA A O 1
ATOM 9206 N N . GLU A 1 1194 ? 30.515 -44.288 -30.224 1.00 28.48 1194 GLU A N 1
ATOM 9207 C CA . GLU A 1 1194 ? 29.877 -45.124 -31.267 1.00 28.48 1194 GLU A CA 1
ATOM 9208 C C . GLU A 1 1194 ? 28.802 -46.129 -30.804 1.00 28.48 1194 GLU A C 1
ATOM 9210 O O . GLU A 1 1194 ? 29.012 -46.900 -29.882 1.00 28.48 1194 GLU A O 1
ATOM 9215 N N . GLN A 1 1195 ? 27.599 -46.242 -31.385 1.00 30.34 1195 GLN A N 1
ATOM 9216 C CA . GLN A 1 1195 ? 26.941 -45.742 -32.609 1.00 30.34 1195 GLN A CA 1
ATOM 9217 C C . GLN A 1 1195 ? 25.442 -46.152 -32.520 1.00 30.34 1195 GLN A C 1
ATOM 9219 O O . GLN A 1 1195 ? 25.135 -47.144 -31.854 1.00 30.34 1195 GLN A O 1
ATOM 9224 N N . PRO A 1 1196 ? 24.512 -45.525 -33.268 1.00 35.88 1196 PRO A N 1
ATOM 9225 C CA . PRO A 1 1196 ? 23.309 -46.201 -33.752 1.00 35.88 1196 PRO A CA 1
ATOM 9226 C C . PRO A 1 1196 ? 23.323 -46.297 -35.287 1.00 35.88 1196 PRO A C 1
ATOM 9228 O O . PRO A 1 1196 ? 23.645 -45.329 -35.973 1.00 35.88 1196 PRO A O 1
ATOM 9231 N N . ALA A 1 1197 ? 22.938 -47.452 -35.835 1.00 28.39 1197 ALA A N 1
ATOM 9232 C CA . ALA A 1 1197 ? 22.699 -47.621 -37.267 1.00 28.39 1197 ALA A CA 1
ATOM 9233 C C . ALA A 1 1197 ? 21.388 -48.389 -37.536 1.00 28.39 1197 ALA A C 1
ATOM 9235 O O . ALA A 1 1197 ? 21.179 -49.494 -37.042 1.00 28.39 1197 ALA A O 1
ATOM 9236 N N . GLU A 1 1198 ? 20.546 -47.699 -38.308 1.00 28.59 1198 GLU A N 1
ATOM 9237 C CA . GLU A 1 1198 ? 19.363 -48.001 -39.140 1.00 28.59 1198 GLU A CA 1
ATOM 9238 C C . GLU A 1 1198 ? 19.341 -49.350 -39.946 1.00 28.59 1198 GLU A C 1
ATOM 9240 O O . GLU A 1 1198 ? 20.224 -50.184 -39.766 1.00 28.59 1198 GLU A O 1
ATOM 9245 N N . PRO A 1 1199 ? 18.515 -49.532 -41.016 1.00 55.84 1199 PRO A N 1
ATOM 9246 C CA . PRO A 1 1199 ? 17.035 -49.559 -41.169 1.00 55.84 1199 PRO A CA 1
ATOM 9247 C C . PRO A 1 1199 ? 16.562 -50.762 -42.041 1.00 55.84 1199 PRO A C 1
ATOM 9249 O O . PRO A 1 1199 ? 17.383 -51.334 -42.744 1.00 55.84 1199 PRO A O 1
ATOM 9252 N N . ILE A 1 1200 ? 15.253 -51.074 -42.162 1.00 27.81 1200 ILE A N 1
ATOM 9253 C CA . ILE A 1 1200 ? 14.689 -51.694 -43.399 1.00 27.81 1200 ILE A CA 1
ATOM 9254 C C . ILE A 1 1200 ? 13.247 -51.208 -43.682 1.00 27.81 1200 ILE A C 1
ATOM 9256 O O . ILE A 1 1200 ? 12.405 -51.133 -42.793 1.00 27.81 1200 ILE A O 1
ATOM 9260 N N . ALA A 1 1201 ? 13.020 -50.890 -44.961 1.00 29.50 1201 ALA A N 1
ATOM 9261 C CA . ALA A 1 1201 ? 11.866 -50.295 -45.637 1.00 29.50 1201 ALA A CA 1
ATOM 9262 C C . ALA A 1 1201 ? 10.687 -51.243 -45.981 1.00 29.50 1201 ALA A C 1
ATOM 9264 O O . ALA A 1 1201 ? 10.877 -52.453 -46.061 1.00 29.50 1201 ALA A O 1
ATOM 9265 N N . ALA A 1 1202 ? 9.520 -50.660 -46.319 1.00 27.80 1202 ALA A N 1
ATOM 9266 C CA . ALA A 1 1202 ? 8.886 -50.682 -47.662 1.00 27.80 1202 ALA A CA 1
ATOM 9267 C C . ALA A 1 1202 ? 7.329 -50.702 -47.660 1.00 27.80 1202 ALA A C 1
ATOM 9269 O O . ALA A 1 1202 ? 6.691 -51.540 -47.034 1.00 27.80 1202 ALA A O 1
ATOM 9270 N N . GLU A 1 1203 ? 6.777 -49.758 -48.432 1.00 28.50 1203 GLU A N 1
ATOM 9271 C CA . GLU A 1 1203 ? 5.412 -49.515 -48.963 1.00 28.50 1203 GLU A CA 1
ATOM 9272 C C . GLU A 1 1203 ? 4.825 -50.647 -49.872 1.00 28.50 1203 GLU A C 1
ATOM 9274 O O . GLU A 1 1203 ? 5.506 -51.658 -50.047 1.00 28.50 1203 GLU A O 1
ATOM 9279 N N . PRO A 1 1204 ? 3.716 -50.478 -50.658 1.00 49.75 1204 PRO A N 1
ATOM 9280 C CA . PRO A 1 1204 ? 2.449 -49.700 -50.541 1.00 49.75 1204 PRO A CA 1
ATOM 9281 C C . PRO A 1 1204 ? 1.187 -50.517 -50.962 1.00 49.75 1204 PRO A C 1
ATOM 9283 O O . PRO A 1 1204 ? 1.295 -51.591 -51.552 1.00 49.75 1204 PRO A O 1
ATOM 9286 N N . THR A 1 1205 ? -0.031 -49.957 -50.836 1.00 26.92 1205 THR A N 1
ATOM 9287 C CA . THR A 1 1205 ? -1.083 -50.131 -51.877 1.00 26.92 1205 THR A CA 1
ATOM 9288 C C . THR A 1 1205 ? -2.165 -49.036 -51.836 1.00 26.92 1205 THR A C 1
ATOM 9290 O O . THR A 1 1205 ? -2.746 -48.761 -50.791 1.00 26.92 1205 THR A O 1
ATOM 9293 N N . GLN A 1 1206 ? -2.440 -48.430 -52.998 1.00 30.22 1206 GLN A N 1
ATOM 9294 C CA . GLN A 1 1206 ? -3.592 -47.566 -53.320 1.00 30.22 1206 GLN A CA 1
ATOM 9295 C C . GLN A 1 1206 ? -4.693 -48.375 -54.031 1.00 30.22 1206 GLN A C 1
ATOM 9297 O O . GLN A 1 1206 ? -4.335 -49.325 -54.720 1.00 30.22 1206 GLN A O 1
ATOM 9302 N N . LEU A 1 1207 ? -5.963 -47.925 -53.988 1.00 28.30 1207 LEU A N 1
ATOM 9303 C CA . LEU A 1 1207 ? -6.919 -47.901 -55.130 1.00 28.30 1207 LEU A CA 1
ATOM 9304 C C . LEU A 1 1207 ? -8.306 -47.303 -54.736 1.00 28.30 1207 LEU A C 1
ATOM 9306 O O . LEU A 1 1207 ? -9.008 -47.909 -53.939 1.00 28.30 1207 LEU A O 1
ATOM 9310 N N . THR A 1 1208 ? -8.656 -46.139 -55.330 1.00 28.55 1208 THR A N 1
ATOM 9311 C CA . THR A 1 1208 ? -9.905 -45.789 -56.100 1.00 28.55 1208 THR A CA 1
ATOM 9312 C C . THR A 1 1208 ? -11.322 -46.106 -55.545 1.00 28.55 1208 THR A C 1
ATOM 9314 O O . THR A 1 1208 ? -11.492 -47.134 -54.917 1.00 28.55 1208 THR A O 1
ATOM 9317 N N . SER A 1 1209 ? -12.459 -45.429 -55.811 1.00 29.56 1209 SER A N 1
ATOM 9318 C CA . SER A 1 1209 ? -12.933 -44.325 -56.686 1.00 29.56 1209 SER A CA 1
ATOM 9319 C C . SER A 1 1209 ? -14.462 -44.114 -56.463 1.00 29.56 1209 SER A C 1
ATOM 9321 O O . SER A 1 1209 ? -15.147 -45.103 -56.241 1.00 29.56 1209 SER A O 1
ATOM 9323 N N . GLN A 1 1210 ? -14.955 -42.871 -56.614 1.00 28.73 1210 GLN A N 1
ATOM 9324 C CA . GLN A 1 1210 ? -16.232 -42.376 -57.215 1.00 28.73 1210 GLN A CA 1
ATOM 9325 C C . GLN A 1 1210 ? -17.665 -42.929 -56.913 1.00 28.73 1210 GLN A C 1
ATOM 9327 O O . GLN A 1 1210 ? -17.931 -44.116 -57.044 1.00 28.73 1210 GLN A O 1
ATOM 9332 N N . GLU A 1 1211 ? -18.576 -41.945 -56.731 1.00 31.89 1211 GLU A N 1
ATOM 9333 C CA . GLU A 1 1211 ? -19.921 -41.717 -57.350 1.00 31.89 1211 GLU A CA 1
ATOM 9334 C C . GLU A 1 1211 ? -21.274 -42.171 -56.715 1.00 31.89 1211 GLU A C 1
ATOM 9336 O O . GLU A 1 1211 ? -21.563 -43.351 -56.553 1.00 31.89 1211 GLU A O 1
ATOM 9341 N N . ASP A 1 1212 ? -22.107 -41.131 -56.488 1.00 29.48 1212 ASP A N 1
ATOM 9342 C CA . ASP A 1 1212 ? -23.522 -40.881 -56.860 1.00 29.48 1212 ASP A CA 1
ATOM 9343 C C . ASP A 1 1212 ? -24.794 -41.289 -56.055 1.00 29.48 1212 ASP A C 1
ATOM 9345 O O . ASP A 1 1212 ? -25.013 -42.416 -55.623 1.00 29.48 1212 ASP A O 1
ATOM 9349 N N . MET A 1 1213 ? -25.649 -40.248 -55.954 1.00 31.16 1213 MET A N 1
ATOM 9350 C CA . MET A 1 1213 ? -27.099 -40.066 -55.697 1.00 31.16 1213 MET A CA 1
ATOM 9351 C C . MET A 1 1213 ? -28.083 -41.197 -56.100 1.00 31.16 1213 MET A C 1
ATOM 9353 O O . MET A 1 1213 ? -27.895 -41.819 -57.141 1.00 31.16 1213 MET A O 1
ATOM 9357 N N . ASP A 1 1214 ? -29.221 -41.372 -55.384 1.00 29.84 1214 ASP A N 1
ATOM 9358 C CA . ASP A 1 1214 ? -30.544 -40.713 -55.639 1.00 29.84 1214 ASP A CA 1
ATOM 9359 C C . ASP A 1 1214 ? -31.810 -41.468 -55.071 1.00 29.84 1214 ASP A C 1
ATOM 9361 O O . ASP A 1 1214 ? -31.808 -42.691 -54.954 1.00 29.84 1214 ASP A O 1
ATOM 9365 N N . VAL A 1 1215 ? -32.918 -40.720 -54.836 1.00 30.45 1215 VAL A N 1
ATOM 9366 C CA . VAL A 1 1215 ? -34.388 -41.084 -54.858 1.00 30.45 1215 VAL A CA 1
ATOM 9367 C C . VAL A 1 1215 ? -35.220 -41.505 -53.590 1.00 30.45 1215 VAL A C 1
ATOM 9369 O O . VAL A 1 1215 ? -35.214 -42.652 -53.158 1.00 30.45 1215 VAL A O 1
ATOM 9372 N N . ALA A 1 1216 ? -36.059 -40.540 -53.139 1.00 29.38 1216 ALA A N 1
ATOM 9373 C CA . ALA A 1 1216 ? -37.539 -40.445 -52.890 1.00 29.38 1216 ALA A CA 1
ATOM 9374 C C . ALA A 1 1216 ? -38.421 -41.318 -51.922 1.00 29.38 1216 ALA A C 1
ATOM 9376 O O . ALA A 1 1216 ? -38.535 -42.526 -52.086 1.00 29.38 1216 ALA A O 1
ATOM 9377 N N . GLU A 1 1217 ? -39.169 -40.583 -51.053 1.00 29.27 1217 GLU A N 1
ATOM 9378 C CA . GLU A 1 1217 ? -40.615 -40.595 -50.614 1.00 29.27 1217 GLU A CA 1
ATOM 9379 C C . GLU A 1 1217 ? -41.385 -41.880 -50.176 1.00 29.27 1217 GLU A C 1
ATOM 9381 O O . GLU A 1 1217 ? -41.146 -42.944 -50.743 1.00 29.27 1217 GLU A O 1
ATOM 9386 N N . PRO A 1 1218 ? -42.359 -41.817 -49.203 1.00 39.88 1218 PRO A N 1
ATOM 9387 C CA . PRO A 1 1218 ? -43.702 -41.209 -49.433 1.00 39.88 1218 PRO A CA 1
ATOM 9388 C C . PRO A 1 1218 ? -44.532 -40.606 -48.237 1.00 39.88 1218 PRO A C 1
ATOM 9390 O O . PRO A 1 1218 ? -44.473 -41.054 -47.097 1.00 39.88 1218 PRO A O 1
ATOM 9393 N N . THR A 1 1219 ? -45.358 -39.598 -48.583 1.00 30.84 1219 THR A N 1
ATOM 9394 C CA . THR A 1 1219 ? -46.767 -39.194 -48.237 1.00 30.84 1219 THR A CA 1
ATOM 9395 C C . THR A 1 1219 ? -47.506 -39.420 -46.879 1.00 30.84 1219 THR A C 1
ATOM 9397 O O . THR A 1 1219 ? -47.808 -40.548 -46.502 1.00 30.84 1219 THR A O 1
ATOM 9400 N N . VAL A 1 1220 ? -47.943 -38.283 -46.287 1.00 32.88 1220 VAL A N 1
ATOM 9401 C CA . VAL A 1 1220 ? -49.260 -37.748 -45.765 1.00 32.88 1220 VAL A CA 1
ATOM 9402 C C . VAL A 1 1220 ? -50.500 -38.659 -45.520 1.00 32.88 1220 VAL A C 1
ATOM 940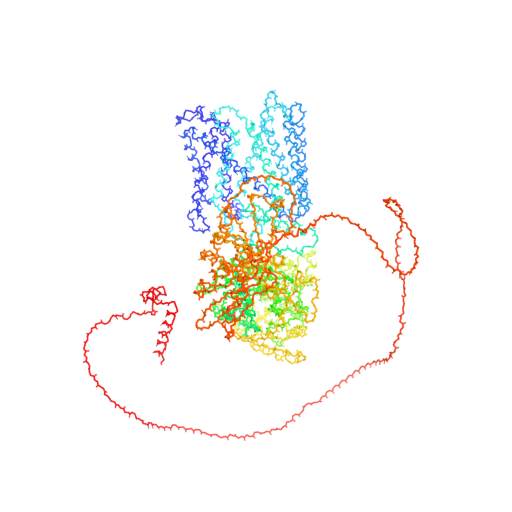4 O O . VAL A 1 1220 ? -50.746 -39.599 -46.274 1.00 32.88 1220 VAL A O 1
ATOM 9407 N N . PRO A 1 1221 ? -51.386 -38.289 -44.553 1.00 35.44 1221 PRO A N 1
ATOM 9408 C CA . PRO A 1 1221 ? -52.769 -37.893 -44.908 1.00 35.44 1221 PRO A CA 1
ATOM 9409 C C . PRO A 1 1221 ? -53.322 -36.619 -44.202 1.00 35.44 1221 PRO A C 1
ATOM 9411 O O . PRO A 1 1221 ? -53.023 -36.338 -43.043 1.00 35.44 1221 PRO A O 1
ATOM 9414 N N . GLU A 1 1222 ? -54.165 -35.879 -44.939 1.00 30.45 1222 GLU A N 1
ATOM 9415 C CA . GLU A 1 1222 ? -54.932 -34.663 -44.583 1.00 30.45 1222 GLU A CA 1
ATOM 9416 C C . GLU A 1 1222 ? -56.285 -34.963 -43.887 1.00 30.45 1222 GLU A C 1
ATOM 9418 O O . GLU A 1 1222 ? -56.844 -36.040 -44.094 1.00 30.45 1222 GLU A O 1
ATOM 9423 N N . ALA A 1 1223 ? -56.885 -33.973 -43.188 1.00 31.80 1223 ALA A N 1
ATOM 9424 C CA . ALA A 1 1223 ? -58.058 -33.202 -43.684 1.00 31.80 1223 ALA A CA 1
ATOM 9425 C C . ALA A 1 1223 ? -58.989 -32.570 -42.599 1.00 31.80 1223 ALA A C 1
ATOM 9427 O O . ALA A 1 1223 ? -59.433 -33.256 -41.685 1.00 31.80 1223 ALA A O 1
ATOM 9428 N N . GLN A 1 1224 ? -59.391 -31.306 -42.874 1.00 29.47 1224 GLN A N 1
ATOM 9429 C CA . GLN A 1 1224 ? -60.668 -30.592 -42.566 1.00 29.47 1224 GLN A CA 1
ATOM 9430 C C . GLN A 1 1224 ? -60.943 -30.132 -41.110 1.00 29.47 1224 GLN A C 1
ATOM 9432 O O . GLN A 1 1224 ? -60.776 -30.897 -40.177 1.00 29.47 1224 GLN A O 1
ATOM 9437 N N . GLY A 1 1225 ? -61.420 -28.920 -40.776 1.00 29.61 1225 GLY A N 1
ATOM 9438 C CA . GLY A 1 1225 ? -61.989 -27.775 -41.511 1.00 29.61 1225 GLY A CA 1
ATOM 9439 C C . GLY A 1 1225 ? -63.306 -27.308 -40.842 1.00 29.61 1225 GLY A C 1
ATOM 9440 O O . GLY A 1 1225 ? -64.255 -28.084 -40.828 1.00 29.61 1225 GLY A O 1
ATOM 9441 N N . ALA A 1 1226 ? -63.392 -26.077 -40.304 1.00 28.36 1226 ALA A N 1
ATOM 9442 C CA . ALA A 1 1226 ? -64.657 -25.401 -39.937 1.00 28.36 1226 ALA A CA 1
ATOM 9443 C C . ALA A 1 1226 ? -64.497 -23.861 -39.847 1.00 28.36 1226 ALA A C 1
ATOM 9445 O O . ALA A 1 1226 ? -63.472 -23.366 -39.386 1.00 28.36 1226 ALA A O 1
ATOM 9446 N N . GLU A 1 1227 ? -65.513 -23.130 -40.323 1.00 29.98 1227 GLU A N 1
ATOM 9447 C CA . GLU A 1 1227 ? -65.531 -21.700 -40.685 1.00 29.98 1227 GLU A CA 1
ATOM 9448 C C . GLU A 1 1227 ? -65.876 -20.687 -39.560 1.00 29.98 1227 GLU A C 1
ATOM 9450 O O . GLU A 1 1227 ? -66.681 -20.957 -38.675 1.00 29.98 1227 GLU A O 1
ATOM 9455 N N . ALA A 1 1228 ? -65.275 -19.495 -39.708 1.00 33.62 1228 ALA A N 1
ATOM 9456 C CA . ALA A 1 1228 ? -65.690 -18.092 -39.482 1.00 33.62 1228 ALA A CA 1
ATOM 9457 C C . ALA A 1 1228 ? -66.856 -17.669 -38.545 1.00 33.62 1228 ALA A C 1
ATOM 9459 O O . ALA A 1 1228 ? -68.004 -18.048 -38.763 1.00 33.62 1228 ALA A O 1
ATOM 9460 N N . GLN A 1 1229 ? -66.593 -16.658 -37.687 1.00 27.44 1229 GLN A N 1
ATOM 9461 C CA . GLN A 1 1229 ? -67.437 -15.448 -37.519 1.00 27.44 1229 GLN A CA 1
ATOM 9462 C C . GLN A 1 1229 ? -66.736 -14.290 -36.753 1.00 27.44 1229 GLN A C 1
ATOM 9464 O O . GLN A 1 1229 ? -65.797 -14.509 -35.997 1.00 27.44 1229 GLN A O 1
ATOM 9469 N N . GLU A 1 1230 ? -67.185 -13.057 -37.025 1.00 29.02 1230 GLU A N 1
ATOM 9470 C CA . GLU A 1 1230 ? -66.544 -11.736 -36.837 1.00 29.02 1230 GLU A CA 1
ATOM 9471 C C . GLU A 1 1230 ? -66.555 -11.081 -35.426 1.00 29.02 1230 GLU A C 1
ATOM 9473 O O . GLU A 1 1230 ? -67.517 -11.198 -34.675 1.00 29.02 1230 GLU A O 1
ATOM 9478 N N . ALA A 1 1231 ? -65.532 -10.224 -35.219 1.00 29.25 1231 ALA A N 1
ATOM 9479 C CA . ALA A 1 1231 ? -65.498 -8.888 -34.576 1.00 29.25 1231 ALA A CA 1
ATOM 9480 C C . ALA A 1 1231 ? -65.603 -8.682 -33.041 1.00 29.25 1231 ALA A C 1
ATOM 9482 O O . ALA A 1 1231 ? -66.684 -8.731 -32.464 1.00 29.25 1231 ALA A O 1
ATOM 9483 N N . GLN A 1 1232 ? -64.492 -8.208 -32.440 1.00 26.45 1232 GLN A N 1
ATOM 9484 C CA . GLN A 1 1232 ? -64.332 -6.930 -31.693 1.00 26.45 1232 GLN A CA 1
ATOM 9485 C C . GLN A 1 1232 ? -62.833 -6.698 -31.348 1.00 26.45 1232 GLN A C 1
ATOM 9487 O O . GLN A 1 1232 ? -62.086 -7.675 -31.301 1.00 26.45 1232 GLN A O 1
ATOM 9492 N N . PRO A 1 1233 ? -62.344 -5.448 -31.178 1.00 35.19 1233 PRO A N 1
ATOM 9493 C CA . PRO A 1 1233 ? -60.909 -5.159 -31.129 1.00 35.19 1233 PRO A CA 1
ATOM 9494 C C . PRO A 1 1233 ? -60.334 -5.488 -29.746 1.00 35.19 1233 PRO A C 1
ATOM 9496 O O . PRO A 1 1233 ? -60.778 -4.929 -28.745 1.00 35.19 1233 PRO A O 1
ATOM 9499 N N . ALA A 1 1234 ? -59.352 -6.387 -29.692 1.00 29.03 1234 ALA A N 1
ATOM 9500 C CA . ALA A 1 1234 ? -58.544 -6.601 -28.497 1.00 29.03 1234 ALA A CA 1
ATOM 9501 C C . ALA A 1 1234 ? -57.384 -5.594 -28.493 1.00 29.03 1234 ALA A C 1
ATOM 9503 O O . ALA A 1 1234 ? -56.771 -5.359 -29.535 1.00 29.03 1234 ALA A O 1
ATOM 9504 N N . GLU A 1 1235 ? -57.162 -4.977 -27.333 1.00 34.09 1235 GLU A N 1
ATOM 9505 C CA . GLU A 1 1235 ? -56.119 -3.994 -27.031 1.00 34.09 1235 GLU A CA 1
ATOM 9506 C C . GLU A 1 1235 ? -54.768 -4.354 -27.665 1.00 34.09 1235 GLU A C 1
ATOM 9508 O O . GLU A 1 1235 ? -54.367 -5.519 -27.664 1.00 34.09 1235 GLU A O 1
ATOM 9513 N N . GLU A 1 1236 ? -54.072 -3.344 -28.202 1.00 32.56 1236 GLU A N 1
ATOM 9514 C CA . GLU A 1 1236 ? -52.680 -3.473 -28.640 1.00 32.56 1236 GLU A CA 1
ATOM 9515 C C . GLU A 1 1236 ? -51.875 -4.179 -27.545 1.00 32.56 1236 GLU A C 1
ATOM 9517 O O . GLU A 1 1236 ? -51.724 -3.659 -26.439 1.00 32.56 1236 GLU A O 1
ATOM 9522 N N . ALA A 1 1237 ? -51.377 -5.378 -27.855 1.00 38.88 1237 ALA A N 1
ATOM 9523 C CA . ALA A 1 1237 ? -50.471 -6.101 -26.981 1.00 38.88 1237 ALA A CA 1
ATOM 9524 C C . ALA A 1 1237 ? -49.231 -5.229 -26.764 1.00 38.88 1237 ALA A C 1
ATOM 9526 O O . ALA A 1 1237 ? -48.462 -4.968 -27.691 1.00 38.88 1237 ALA A O 1
ATOM 9527 N N . GLN A 1 1238 ? -49.087 -4.727 -25.542 1.00 44.84 1238 GLN A N 1
ATOM 9528 C CA . GLN A 1 1238 ? -48.006 -3.835 -25.171 1.00 44.84 1238 GLN A CA 1
ATOM 9529 C C . GLN A 1 1238 ? -46.683 -4.612 -25.238 1.00 44.84 1238 GLN A C 1
ATOM 9531 O O . GLN A 1 1238 ? -46.526 -5.661 -24.616 1.00 44.84 1238 GLN A O 1
ATOM 9536 N N . ASP A 1 1239 ? -45.746 -4.125 -26.050 1.00 48.81 1239 ASP A N 1
ATOM 9537 C CA . ASP A 1 1239 ? -44.451 -4.768 -26.278 1.00 48.81 1239 ASP A CA 1
ATOM 9538 C C . ASP A 1 1239 ? -43.526 -4.549 -25.068 1.00 48.81 1239 ASP A C 1
ATOM 9540 O O . ASP A 1 1239 ? -42.811 -3.547 -24.956 1.00 48.81 1239 ASP A O 1
ATOM 9544 N N . TYR A 1 1240 ? -43.579 -5.493 -24.128 1.00 49.00 1240 TYR A N 1
ATOM 9545 C CA . TYR A 1 1240 ? -42.849 -5.451 -22.860 1.00 49.00 1240 TYR A CA 1
ATOM 9546 C C . TYR A 1 1240 ? -41.326 -5.523 -23.013 1.00 49.00 1240 TYR A C 1
ATOM 9548 O O . TYR A 1 1240 ? -40.611 -5.184 -22.070 1.00 49.00 1240 TYR A O 1
ATOM 9556 N N . SER A 1 1241 ? -40.808 -5.892 -24.192 1.00 45.81 1241 SER A N 1
ATOM 9557 C CA . SER A 1 1241 ? -39.362 -5.943 -24.440 1.00 45.81 1241 SER A CA 1
ATOM 9558 C C . SER A 1 1241 ? -38.717 -4.552 -24.507 1.00 45.81 1241 SER A C 1
ATOM 9560 O O . SER A 1 1241 ? -37.493 -4.441 -24.548 1.00 45.81 1241 SER A O 1
ATOM 9562 N N . LYS A 1 1242 ? -39.528 -3.487 -24.554 1.00 45.72 1242 LYS A N 1
ATOM 9563 C CA . LYS A 1 1242 ? -39.075 -2.092 -24.653 1.00 45.72 1242 LYS A CA 1
ATOM 9564 C C . LYS A 1 1242 ? -39.332 -1.272 -23.390 1.00 45.72 1242 LYS A C 1
ATOM 9566 O O . LYS A 1 1242 ? -39.015 -0.083 -23.370 1.00 45.72 1242 LYS A O 1
ATOM 9571 N N . MET A 1 1243 ? -39.904 -1.870 -22.345 1.00 48.59 1243 MET A N 1
ATOM 9572 C CA . MET A 1 1243 ? -40.146 -1.172 -21.083 1.00 48.59 1243 MET A CA 1
ATOM 9573 C C . MET A 1 1243 ? -38.898 -1.155 -20.203 1.00 48.59 1243 MET A C 1
ATOM 9575 O O . MET A 1 1243 ? -38.179 -2.143 -20.072 1.00 48.59 1243 MET A O 1
ATOM 9579 N N . LEU A 1 1244 ? -38.663 -0.016 -19.553 1.00 51.91 1244 LEU A N 1
ATOM 9580 C CA . LEU A 1 1244 ? -37.621 0.110 -18.542 1.00 51.91 1244 LEU A CA 1
ATOM 9581 C C . LEU A 1 1244 ? -37.983 -0.749 -17.322 1.00 51.91 1244 LEU A C 1
ATOM 9583 O O . LEU A 1 1244 ? -39.144 -0.840 -16.922 1.00 51.91 1244 LEU A O 1
ATOM 9587 N N . VAL A 1 1245 ? -36.967 -1.334 -16.682 1.00 51.41 1245 VAL A N 1
ATOM 9588 C CA . VAL A 1 1245 ? -37.101 -2.261 -15.537 1.00 51.41 1245 VAL A CA 1
ATOM 9589 C C . VAL A 1 1245 ? -37.964 -1.685 -14.403 1.00 51.41 1245 VAL A C 1
ATOM 9591 O O . VAL A 1 1245 ? -38.685 -2.415 -13.725 1.00 51.41 1245 VAL A O 1
ATOM 9594 N N . ARG A 1 1246 ? -37.932 -0.362 -14.218 1.00 52.25 1246 ARG A N 1
ATOM 9595 C CA . ARG A 1 1246 ? -38.761 0.374 -13.254 1.00 52.25 1246 ARG A CA 1
ATOM 9596 C C . ARG A 1 1246 ? -40.264 0.226 -13.533 1.00 52.25 1246 ARG A C 1
ATOM 9598 O O . ARG A 1 1246 ? -41.020 -0.011 -12.594 1.00 52.25 1246 ARG A O 1
ATOM 9605 N N . ASP A 1 1247 ? -40.686 0.345 -14.788 1.00 58.97 1247 ASP A N 1
ATOM 9606 C CA . ASP A 1 1247 ? -42.105 0.394 -15.153 1.00 58.97 1247 ASP A CA 1
ATOM 9607 C C . ASP A 1 1247 ? -42.713 -1.027 -15.156 1.00 58.97 1247 ASP A C 1
ATOM 9609 O O . ASP A 1 1247 ? -43.830 -1.234 -14.681 1.00 58.97 1247 ASP A O 1
ATOM 9613 N N . LEU A 1 1248 ? -41.917 -2.038 -15.537 1.00 54.56 1248 LEU A N 1
ATOM 9614 C CA . LEU A 1 1248 ? -42.229 -3.471 -15.366 1.00 54.56 1248 LEU A CA 1
ATOM 9615 C C . LEU A 1 1248 ? -42.433 -3.853 -13.888 1.00 54.56 1248 LEU A C 1
ATOM 9617 O O . LEU A 1 1248 ? -43.275 -4.692 -13.548 1.00 54.56 1248 LEU A O 1
ATOM 9621 N N . ARG A 1 1249 ? -41.680 -3.217 -12.981 1.00 52.41 1249 ARG A N 1
ATOM 9622 C CA . ARG A 1 1249 ? -41.788 -3.438 -11.532 1.00 52.41 1249 ARG A CA 1
ATOM 9623 C C . ARG A 1 1249 ? -43.093 -2.877 -10.964 1.00 52.41 1249 ARG A C 1
ATOM 9625 O O . ARG A 1 1249 ? -43.692 -3.519 -10.098 1.00 52.41 1249 ARG A O 1
ATOM 9632 N N . GLU A 1 1250 ? -43.557 -1.726 -11.450 1.00 59.62 1250 GLU A N 1
ATOM 9633 C CA . GLU A 1 1250 ? -44.850 -1.143 -11.059 1.00 59.62 1250 GLU A CA 1
ATOM 9634 C C . GLU A 1 1250 ? -46.037 -1.992 -11.530 1.00 59.62 1250 GLU A C 1
ATOM 9636 O O . GLU A 1 1250 ? -46.989 -2.202 -10.776 1.00 59.62 1250 GLU A O 1
ATOM 9641 N N . GLU A 1 1251 ? -45.970 -2.547 -12.738 1.00 54.91 1251 GLU A N 1
ATOM 9642 C CA . GLU A 1 1251 ? -47.043 -3.372 -13.299 1.00 54.91 1251 GLU A CA 1
ATOM 9643 C C . GLU A 1 1251 ? -47.164 -4.733 -12.591 1.00 54.91 1251 GLU A C 1
ATOM 9645 O O . GLU A 1 1251 ? -48.259 -5.147 -12.205 1.00 54.91 1251 GLU A O 1
ATOM 9650 N N . CYS A 1 1252 ? -46.031 -5.371 -12.270 1.00 55.69 1252 CYS A N 1
ATOM 9651 C CA . CYS A 1 1252 ? -45.995 -6.583 -11.442 1.00 55.69 1252 CYS A CA 1
ATOM 9652 C C . CYS A 1 1252 ? -46.538 -6.351 -10.021 1.00 55.69 1252 CYS A C 1
ATOM 9654 O O . CYS A 1 1252 ? -47.056 -7.274 -9.389 1.00 55.69 1252 CYS A O 1
ATOM 9656 N N . THR A 1 1253 ? -46.426 -5.121 -9.510 1.00 56.34 1253 THR A N 1
ATOM 9657 C CA . THR A 1 1253 ? -46.955 -4.740 -8.193 1.00 56.34 1253 THR A CA 1
ATOM 9658 C C . THR A 1 1253 ? -48.478 -4.565 -8.237 1.00 56.34 1253 THR A C 1
ATOM 9660 O O . THR A 1 1253 ? -49.161 -4.958 -7.292 1.00 56.34 1253 THR A O 1
ATOM 9663 N N . LYS A 1 1254 ? -49.037 -4.079 -9.357 1.00 58.91 1254 LYS A N 1
ATOM 9664 C CA . LYS A 1 1254 ? -50.496 -3.990 -9.573 1.00 58.91 1254 LYS A CA 1
ATOM 9665 C C . LYS A 1 1254 ? -51.186 -5.358 -9.655 1.00 58.91 1254 LYS A C 1
ATOM 9667 O O . LYS A 1 1254 ? -52.363 -5.450 -9.323 1.00 58.91 1254 LYS A O 1
ATOM 9672 N N . LEU A 1 1255 ? -50.462 -6.412 -10.041 1.00 58.53 1255 LEU A N 1
ATOM 9673 C CA . LEU A 1 1255 ? -50.974 -7.789 -10.131 1.00 58.53 1255 LEU A CA 1
ATOM 9674 C C . LEU A 1 1255 ? -50.873 -8.593 -8.816 1.00 58.53 1255 LEU A C 1
ATOM 9676 O O . LEU A 1 1255 ? -51.307 -9.741 -8.770 1.00 58.53 1255 LEU A O 1
ATOM 9680 N N . GLY A 1 1256 ? -50.335 -8.010 -7.736 1.00 43.44 1256 GLY A N 1
ATOM 9681 C CA . GLY A 1 1256 ? -50.399 -8.585 -6.382 1.00 43.44 1256 GLY A CA 1
ATOM 9682 C C . GLY A 1 1256 ? -49.516 -9.815 -6.112 1.00 43.44 1256 GLY A C 1
ATOM 9683 O O . GLY A 1 1256 ? -49.792 -10.561 -5.174 1.00 43.44 1256 GLY A O 1
ATOM 9684 N N . LEU A 1 1257 ? -48.461 -10.052 -6.900 1.00 50.72 1257 LEU A N 1
ATOM 9685 C CA . LEU A 1 1257 ? -47.608 -11.247 -6.785 1.00 50.72 1257 LEU A CA 1
ATOM 9686 C C . LEU A 1 1257 ? -46.422 -11.070 -5.808 1.00 50.72 1257 LEU A C 1
ATOM 9688 O O . LEU A 1 1257 ? -45.785 -10.016 -5.742 1.00 50.72 1257 LEU A O 1
ATOM 9692 N N . SER A 1 1258 ? -46.075 -12.136 -5.073 1.00 60.78 1258 SER A N 1
ATOM 9693 C CA . SER A 1 1258 ? -44.936 -12.170 -4.135 1.00 60.78 1258 SER A CA 1
ATOM 9694 C C . SER A 1 1258 ? -43.571 -12.102 -4.851 1.00 60.78 1258 SER A C 1
ATOM 9696 O O . SER A 1 1258 ? -43.469 -12.310 -6.059 1.00 60.78 1258 SER A O 1
ATOM 9698 N N . ALA A 1 1259 ? -42.486 -11.782 -4.128 1.00 50.66 1259 ALA A N 1
ATOM 9699 C CA . ALA A 1 1259 ? -41.139 -11.620 -4.710 1.00 50.66 1259 ALA A CA 1
ATOM 9700 C C . ALA A 1 1259 ? -40.617 -12.877 -5.436 1.00 50.66 1259 ALA A C 1
ATOM 9702 O O . ALA A 1 1259 ? -40.047 -12.763 -6.518 1.00 50.66 1259 ALA A O 1
ATOM 9703 N N . GLN A 1 1260 ? -40.885 -14.069 -4.899 1.00 47.69 1260 GLN A N 1
ATOM 9704 C CA . GLN A 1 1260 ? -40.542 -15.340 -5.547 1.00 47.69 1260 GLN A CA 1
ATOM 9705 C C . GLN A 1 1260 ? -41.429 -15.636 -6.765 1.00 47.69 1260 GLN A C 1
ATOM 9707 O O . GLN A 1 1260 ? -40.925 -16.087 -7.793 1.00 47.69 1260 GLN A O 1
ATOM 9712 N N . GLY A 1 1261 ? -42.726 -15.308 -6.696 1.00 51.66 1261 GLY A N 1
ATOM 9713 C CA . GLY A 1 1261 ? -43.649 -15.469 -7.826 1.00 51.66 1261 GLY A CA 1
ATOM 9714 C C . GLY A 1 1261 ? -43.283 -14.593 -9.029 1.00 51.66 1261 GLY A C 1
ATOM 9715 O O . GLY A 1 1261 ? -43.463 -15.008 -10.171 1.00 51.66 1261 GLY A O 1
ATOM 9716 N N . ARG A 1 1262 ? -42.692 -13.416 -8.780 1.00 55.66 1262 ARG A N 1
ATOM 9717 C CA . ARG A 1 1262 ? -42.221 -12.486 -9.821 1.00 55.66 1262 ARG A CA 1
ATOM 9718 C C . ARG A 1 1262 ? -41.062 -13.047 -10.649 1.00 55.66 1262 ARG A C 1
ATOM 9720 O O . ARG A 1 1262 ? -41.054 -12.857 -11.859 1.00 55.66 1262 ARG A O 1
ATOM 9727 N N . LYS A 1 1263 ? -40.120 -13.766 -10.027 1.00 52.31 1263 LYS A N 1
ATOM 9728 C CA . LYS A 1 1263 ? -38.972 -14.366 -10.733 1.00 52.31 1263 LYS A CA 1
ATOM 9729 C C . LYS A 1 1263 ? -39.411 -15.553 -11.596 1.00 52.31 1263 LYS A C 1
ATOM 9731 O O . LYS A 1 1263 ? -39.037 -15.627 -12.758 1.00 52.31 1263 LYS A O 1
ATOM 9736 N N . ALA A 1 1264 ? -40.272 -16.422 -11.063 1.00 53.53 1264 ALA A N 1
ATOM 9737 C CA . ALA A 1 1264 ? -40.767 -17.593 -11.788 1.00 53.53 1264 ALA A CA 1
ATOM 9738 C C . ALA A 1 1264 ? -41.642 -17.223 -13.001 1.00 53.53 1264 ALA A C 1
ATOM 9740 O O . ALA A 1 1264 ? -41.488 -17.808 -14.068 1.00 53.53 1264 ALA A O 1
ATOM 9741 N N . ALA A 1 1265 ? -42.517 -16.219 -12.868 1.00 50.25 1265 ALA A N 1
ATOM 9742 C CA . ALA A 1 1265 ? -43.380 -15.780 -13.968 1.00 50.25 1265 ALA A CA 1
ATOM 9743 C C . ALA A 1 1265 ? -42.603 -15.097 -15.109 1.00 50.25 1265 ALA A C 1
ATOM 9745 O O . ALA A 1 1265 ? -42.987 -15.221 -16.271 1.00 50.25 1265 ALA A O 1
ATOM 9746 N N . LEU A 1 1266 ? -41.513 -14.389 -14.785 1.00 52.88 1266 LEU A N 1
ATOM 9747 C CA . LEU A 1 1266 ? -40.660 -13.731 -15.775 1.00 52.88 1266 LEU A CA 1
ATOM 9748 C C . LEU A 1 1266 ? -39.784 -14.746 -16.526 1.00 52.88 1266 LEU A C 1
ATOM 9750 O O . LEU A 1 1266 ? -39.675 -14.665 -17.745 1.00 52.88 1266 LEU A O 1
ATOM 9754 N N . VAL A 1 1267 ? -39.219 -15.725 -15.809 1.00 61.09 1267 VAL A N 1
ATOM 9755 C CA . VAL A 1 1267 ? -38.414 -16.808 -16.399 1.00 61.09 1267 VAL A CA 1
ATOM 9756 C C . VAL A 1 1267 ? -39.270 -17.679 -17.316 1.00 61.09 1267 VAL A C 1
ATOM 9758 O O . VAL A 1 1267 ? -38.907 -17.858 -18.472 1.00 61.09 1267 VAL A O 1
ATOM 9761 N N . ALA A 1 1268 ? -40.454 -18.104 -16.865 1.00 55.09 1268 ALA A N 1
ATOM 9762 C CA . ALA A 1 1268 ? -41.347 -18.931 -17.677 1.00 55.09 1268 ALA A CA 1
ATOM 9763 C C . ALA A 1 1268 ? -41.761 -18.244 -18.993 1.00 55.09 1268 ALA A C 1
ATOM 9765 O O . ALA A 1 1268 ? -41.847 -18.896 -20.027 1.00 55.09 1268 ALA A O 1
ATOM 9766 N N . ARG A 1 1269 ? -41.973 -16.919 -18.984 1.00 50.47 1269 ARG A N 1
ATOM 9767 C CA . ARG A 1 1269 ? -42.333 -16.160 -20.196 1.00 50.47 1269 ARG A CA 1
ATOM 9768 C C . ARG A 1 1269 ? -41.147 -15.874 -21.118 1.00 50.47 1269 ARG A C 1
ATOM 9770 O O . ARG A 1 1269 ? -41.335 -15.784 -22.328 1.00 50.47 1269 ARG A O 1
ATOM 9777 N N . LEU A 1 1270 ? -39.937 -15.740 -20.573 1.00 50.72 1270 LEU A N 1
ATOM 9778 C CA . LEU A 1 1270 ? -38.710 -15.626 -21.369 1.00 50.72 1270 LEU A CA 1
ATOM 9779 C C . LEU A 1 1270 ? -38.351 -16.960 -22.035 1.00 50.72 1270 LEU A C 1
ATOM 9781 O O . LEU A 1 1270 ? -37.944 -16.966 -23.194 1.00 50.72 1270 LEU A O 1
ATOM 9785 N N . GLU A 1 1271 ? -38.571 -18.079 -21.344 1.00 52.62 1271 GLU A N 1
ATOM 9786 C CA . GLU A 1 1271 ? -38.421 -19.426 -21.903 1.00 52.62 1271 GLU A CA 1
ATOM 9787 C C . GLU A 1 1271 ? -39.439 -19.690 -23.021 1.00 52.62 1271 GLU A C 1
ATOM 9789 O O . GLU A 1 1271 ? -39.071 -20.214 -24.070 1.00 52.62 1271 GLU A O 1
ATOM 9794 N N . GLU A 1 1272 ? -40.689 -19.245 -22.857 1.00 47.66 1272 GLU A N 1
ATOM 9795 C CA . GLU A 1 1272 ? -41.732 -19.341 -23.890 1.00 47.66 1272 GLU A CA 1
ATOM 9796 C C . GLU A 1 1272 ? -41.374 -18.519 -25.145 1.00 47.66 1272 GLU A C 1
ATOM 9798 O O . GLU A 1 1272 ? -41.558 -18.975 -26.275 1.00 47.66 1272 GLU A O 1
ATOM 9803 N N . HIS A 1 1273 ? -40.777 -17.336 -24.962 1.00 43.12 1273 HIS A N 1
ATOM 9804 C CA . HIS A 1 1273 ? -40.292 -16.507 -26.067 1.00 43.12 1273 HIS A CA 1
ATOM 9805 C C . HIS A 1 1273 ? -39.072 -17.128 -26.767 1.00 43.12 1273 HIS A C 1
ATOM 9807 O O . HIS A 1 1273 ? -38.986 -17.094 -27.995 1.00 43.12 1273 HIS A O 1
ATOM 9813 N N . HIS A 1 1274 ? -38.147 -17.733 -26.017 1.00 42.75 1274 HIS A N 1
ATOM 9814 C CA . HIS A 1 1274 ? -36.967 -18.393 -26.580 1.00 42.75 1274 HIS A CA 1
ATOM 9815 C C . HIS A 1 1274 ? -37.339 -19.672 -27.349 1.00 42.75 1274 HIS A C 1
ATOM 9817 O O . HIS A 1 1274 ? -36.795 -19.922 -28.422 1.00 42.75 1274 HIS A O 1
ATOM 9823 N N . ALA A 1 1275 ? -38.343 -20.414 -26.870 1.00 43.38 1275 ALA A N 1
ATOM 9824 C CA . ALA A 1 1275 ? -38.908 -21.568 -27.568 1.00 43.38 1275 ALA A CA 1
ATOM 9825 C C . ALA A 1 1275 ? -39.666 -21.191 -28.855 1.00 43.38 1275 ALA A C 1
ATOM 9827 O O . ALA A 1 1275 ? -39.777 -22.017 -29.751 1.00 43.38 1275 ALA A O 1
ATOM 9828 N N . SER A 1 1276 ? -40.168 -19.955 -28.974 1.00 42.03 1276 SER A N 1
ATOM 9829 C CA . SER A 1 1276 ? -40.833 -19.471 -30.196 1.00 42.03 1276 SER A CA 1
ATOM 9830 C C . SER A 1 1276 ? -39.871 -19.017 -31.307 1.00 42.03 1276 SER A C 1
ATOM 9832 O O . SER A 1 1276 ? -40.315 -18.763 -32.427 1.00 42.03 1276 SER A O 1
ATOM 9834 N N . GLN A 1 1277 ? -38.571 -18.887 -31.003 1.00 37.41 1277 GLN A N 1
ATOM 9835 C CA . GLN A 1 1277 ? -37.529 -18.477 -31.956 1.00 37.41 1277 GLN A CA 1
ATOM 9836 C C . GLN A 1 1277 ? -36.637 -19.629 -32.460 1.00 37.41 1277 GLN A C 1
ATOM 9838 O O . GLN A 1 1277 ? -35.806 -19.391 -33.340 1.00 37.41 1277 GLN A O 1
ATOM 9843 N N . GLN A 1 1278 ? -36.810 -20.850 -31.941 1.00 34.41 1278 GLN A N 1
ATOM 9844 C CA . GLN A 1 1278 ? -36.278 -22.093 -32.524 1.00 34.41 1278 GLN A CA 1
ATOM 9845 C C . GLN A 1 1278 ? -37.319 -22.731 -33.442 1.00 34.41 1278 GLN A C 1
ATOM 9847 O O . GLN A 1 1278 ? -36.895 -23.316 -34.466 1.00 34.41 1278 GLN A O 1
#

pLDDT: mean 72.16, std 22.88, range [23.66, 98.69]

Foldseek 3Di:
DPDPDPDDLVLQLLVLVLVLLVVLLVVLLCQQVPVVVPVVPDPPQPDPCVLCHHLNLLLLSLVLQLVLLQVLLVVQVPDDDDPPDPNCPVRSHDSVVSSVSSVVSSVVSSPDDSVVSLVLLVVLLVLLVVLLVLLLLLLLQVLLQVVVPDPDPVVLVVLLVVLQVLLVVLLVVQCVFQVPDPPSVVSVVLSVVLVVLLVVLQVCQVVQLLRHSRSSSSLSSLLSVLSVLLSLQAADDPVDHRGRPDPDPVVSLVVLVVSLVVVLVSLSVSLSSSQCVQPDDPVCVQADPDPDSRSSSSSSSSSSSSSNSSCQQSLNDSDSDPDPDRGSRYNVSSVVSSVSSVVSSVVSVCLRCVVVPPLDDDPSHPPSVVSSLVSVVVPPDNDDDPPPNPPDDDDDDDDDDPPDDPDPDDDPDPPDQAALKKKKFFLDQQQAFFQGWIWIDDNQAIEIEFGAFGPVDFFPVRGGNPVLDDLCSHAEYEFQAQDRRGYVCQLLSVPVHNHDHAYEFAPLRLLLNLLVNVVVQVVCPDPPVRDSDHNVSSSVSSNRYDHDDAPDWDATLQKIKGWWDQQAFQRGTWMWIAHLRATEIERPFHFQDAALWAGHTDQDPDFHQEYEDELAAQQDDADDPVVLLCVVLVVLVQLQVLFAEEEEAAALGGVVQRVLLSVLVSCVVDVVCLPAAEEEEDPSNVSVLVSSQVSSVNIDPNQVVVVVPPNSSDGDRYDYDDDPVSDDPDTYYYYYYDDLQLQDPDSVVVCVVRQQDQSYEYERAEDHDPPTPSVVCVVVDQWDAHPVRDIHGGNYHYHYRYPRRGYHLVSVLVSCVSSLHQEYEYGNYNNVSLVSNVVVNCVVVVVSNHHYHSGGRRRMDIDRHDDDQDEAEDDPQPPDDDDPPDDDDADWDDDNSYTYGYHPVCDVVPHVDDDDWDKDKDKAQALADPVLLQVLCCVVAPPKDWDFDDPDDDDDPDDDDDGWTWIAGPVFWIWTDDPVRRIIMIMGTDDPVSVVVSVVSSVSRVVCRPDPVNNVVRVVPDDDDDDDDDDDDDDDPVPVVVLLVQLVVVQVVCLVVVCVVANDWDDDSVQQWIWDDHPNWIKIWRDDSDLPDQIDIDTPDVVVRVVVSVVRVVPSVVPVPPDDDDDDDDDDDDDDDDDDDDDDYDDDYDDDDDDDDDDDDDDDDDDDDDDDDDDDDDDDDDDDDDDYDYDDDDDDDDDDDDDDDDDDDDDDDDDYDDDDDDDDDDDDDDDDDDDDPDPPVPDDPVVVVVVVVVVPDDPVRVVVVVVVVVVVVVVVVD